Protein AF-A0A2V4DBL7-F1 (afdb_monomer_lite)

Foldseek 3Di:
DVDDPVQLLVFQKKKFAAPDADAPDDPPDPSIHIGGQVPDPCCVPPNSVSVVVVQVVCCVVVRTVDMDTPGDDDDDDFDDFLAPCAVLFVQQFPPCPPNFDGPQHQQQRNLVVPFQLAQAEEEQEFQFALCPQPQRVPQEDQVQAAALPVGGSHRHHFFARWLSNQLSFQQAGLTNPHYFYGHLRNNHYYYYYRAPNDDDDLQSLLCSLLRPLQRHAEYFEEDFPDLQQAQQDARDPSNVVSLVCQQQPGNNRLHHAYEYELWQNVVNVHASLSTNVLQDPSYAYEAEDESHLHGASRTHFFQSHLFYGYADHPPFGGKGFTNDANRYPHRHGIDRHGGGSSNRRSNLNNLVSRLCVLPVSHGNLNLSVLQLVQADATPVVDPQWDAALQGQTAGRRGGSHHNHSVSSNVCSNPDDYDDDKDKDKPPKDFDQAKADFQPPDWDKDKDFDDFKFFFAKKKKFWWKWKQFCLQKWKWKAAQSGDIGTSHHRGPYRHTIRHRRMGMHRRNHRPIRGTMIMMIMHRNHHDMMMTRGIMMMMTMGHGPPQQQCPLQDGVCCCVPPQVADSNDQQRCPLQRGPNCCVPPQVARSNDQQRCPLQRGCNCCVPPQVARSNDQQRCPQPHGCSCCVPPLVHRSVDRFDQQCPLPDTVSQFPDSPDNQAELPHAADPDQDNRNSPPDHRCVQCVDQQCPLQGTPNCCVPPQVADSNDQQRCPLPATCCCCVVVNNHRSNDDFDQACPPPHTCRQFPHSNDNQAHAQHDADQPQDNRNPPPDHPCVQPPDQQCPLPDGLVCCVPPLVAHSNDQQRCPLPDGCSCCVPPLNHRSVDRQDLCCPLPDGPSQFPDSPDSQAGAPRQAAPDQDRRNSPPDHRPPDPQQVQKDKDKPPDDPDPAAAEAALAPGKIKIKIARPPHPDAVVVLVVQWDKWKWKQWQVRDIDTDDWDWDADPNGTIIMDMDDRADLPDDDDPDPVNVVQSVVAQDWDDFIKIWIWIGHPPDIHIDIGTYIYGYYDDDDDDDDDDDDDDDDDDDDDDDDDDDDDDDDDDDDDVVVVVVVVVVVVVVVVVVVVPPDDDDDDDDDDDDDDDDD

Sequence (1081 aa):
SQYSDAELAGVEQWVAVSATPLGQEARHLPNTWIIDVEDMPIYETHGSIGVVAKFAEMQSSGVIEVAYPLVQWTASKKLIPNDAKFSDQWHLQNTGQTSGTSGEDVNITSVWDNYTGAGVVIGIVDDGLDWNHPDLDDYYQSTLDYDYCGNDGDPSPSNWDGHGTSAAGVAAAVGNNSIGVSGAAPQAGLAGIQLISCSLSDSKEANAITHLSQSIDIYSNSWGPSDNGYTLEAPGPLMLAGFESDAYQGRSGLGNIITWAAGNGLANDDDSNYDGYANSRLTIAVAATTHYGDNAWYSEPGDNILVAAPSDGDGEGITTTDIEGSGGYTNNDYNDNFGGTSSATPLVSGVIALMLEANSNLTWRDVQHVLVNSARVNDASDWSWNINGAGHDVSHKYGFGVIDAGAAVALSSNWTTVENESNYTSGMQSLGAAIPDATGTATTHTITISQDLLLESVDVIADIDHNNRGDLEIILTSPSGTESFLATEHNDNGNDYNNWMFSSVHFWDEGSVGNWTISVEDKSSGTSGTFNDWELIIHGTELSRDSDLDGLLDDAEIDNYSTDPFDNDTDDDFLNDGLEVLNYSTDPLNPDSDGDGLLDGVEVFVNGTDPLNNDTDGDGMLDGYEVFTSFSDPLFYDNDSDSDGWYWFDDCNDTNPEVHPAMNESLNGIDDDCDSWIDEDFNGTDSDSDLLVDWEEYYNYSTNYTLWDTDGDGLSDGDEVLNWGSDPLTFDNDTDQDGWYWFADCNDTNPSLFPGNVELLDGIDNDCDDAIDEDFYGQDSDGDGLFDLDEYNLIGTDPFHNDSDRDGILDGDELLVTHTDPLWPDLDEDEDGFRWFDDCDDNDSARSPNINETWNWIDDDCDGDIDNDVNRSAHVQLYIQPTPLNNSSSILNSSYQKFIMLVWVDDVPFTVLDLLNNSVVHWTLTWPDGSQTSIIGEYIIDSGNEGLVYSTDSIDCSEPLGYSAIEQVLCPRHNETVGPWVVTFTLTDGEEVVERSWPLFFEVWNPPVEDAIENGNNGDGNTDSDTNNETGELGLGGPTISNEIVIGLGAVLVLLIVFMMLTRKKPPKGRPTLRMPELRR

Structure (mmCIF, N/CA/C/O backbone):
data_AF-A0A2V4DBL7-F1
#
_entry.id   AF-A0A2V4DBL7-F1
#
loop_
_atom_site.group_PDB
_atom_site.id
_atom_site.type_symbol
_atom_site.label_atom_id
_atom_site.label_alt_id
_atom_site.label_comp_id
_atom_site.label_asym_id
_atom_site.label_entity_id
_atom_site.label_seq_id
_atom_site.pdbx_PDB_ins_code
_atom_site.Cartn_x
_atom_site.Cartn_y
_atom_site.Cartn_z
_atom_site.occupancy
_atom_site.B_iso_or_equiv
_atom_site.auth_seq_id
_atom_site.auth_comp_id
_atom_site.auth_asym_id
_atom_site.auth_atom_id
_atom_site.pdbx_PDB_model_num
ATOM 1 N N . SER A 1 1 ? 5.740 -26.684 -13.522 1.00 51.00 1 SER A N 1
ATOM 2 C CA . SER A 1 1 ? 7.178 -26.627 -13.887 1.00 51.00 1 SER A CA 1
ATOM 3 C C . SER A 1 1 ? 7.608 -25.175 -13.819 1.00 51.00 1 SER A C 1
ATOM 5 O O . SER A 1 1 ? 6.885 -24.359 -14.360 1.00 51.00 1 SER A O 1
ATOM 7 N N . GLN A 1 2 ? 8.750 -24.845 -13.204 1.00 49.41 2 GLN A N 1
ATOM 8 C CA . GLN A 1 2 ? 9.304 -23.474 -13.206 1.00 49.41 2 GLN A CA 1
ATOM 9 C C . GLN A 1 2 ? 9.887 -23.034 -14.568 1.00 49.41 2 GLN A C 1
ATOM 11 O O . GLN A 1 2 ? 10.390 -21.927 -14.697 1.00 49.41 2 GLN A O 1
ATOM 16 N N . TYR A 1 3 ? 9.879 -23.926 -15.564 1.00 74.88 3 TYR A N 1
ATOM 17 C CA . TYR A 1 3 ? 10.368 -23.687 -16.922 1.00 74.88 3 TYR A CA 1
ATOM 18 C C . TYR A 1 3 ? 9.200 -23.719 -17.903 1.00 74.88 3 TYR A C 1
ATOM 20 O O . TYR A 1 3 ? 8.366 -24.629 -17.814 1.00 74.88 3 TYR A O 1
ATOM 28 N N . SER A 1 4 ? 9.188 -22.783 -18.849 1.00 78.62 4 SER A N 1
ATOM 29 C CA . SER A 1 4 ? 8.213 -22.719 -19.941 1.00 78.62 4 SER A CA 1
ATOM 30 C C . SER A 1 4 ? 8.354 -23.897 -20.913 1.00 78.62 4 SER A C 1
ATOM 32 O O . SER A 1 4 ? 9.432 -24.482 -21.064 1.00 78.62 4 SER A O 1
ATOM 34 N N . ASP A 1 5 ? 7.286 -24.209 -21.650 1.00 77.12 5 ASP A N 1
ATOM 35 C CA . ASP A 1 5 ? 7.312 -25.249 -22.691 1.00 77.12 5 ASP A CA 1
ATOM 36 C C . ASP A 1 5 ? 8.380 -24.981 -23.760 1.00 77.12 5 ASP A C 1
ATOM 38 O O . ASP A 1 5 ? 8.997 -25.911 -24.285 1.00 77.12 5 ASP A O 1
ATOM 42 N N . ALA A 1 6 ? 8.647 -23.704 -24.053 1.00 76.38 6 ALA A N 1
ATOM 43 C CA . ALA A 1 6 ? 9.692 -23.288 -24.981 1.00 76.38 6 ALA A CA 1
ATOM 44 C C . ALA A 1 6 ? 11.101 -23.601 -24.448 1.00 76.38 6 ALA A C 1
ATOM 46 O O . ALA A 1 6 ? 11.954 -24.078 -25.202 1.00 76.38 6 ALA A O 1
ATOM 47 N N . GLU A 1 7 ? 11.344 -23.376 -23.156 1.00 77.25 7 GLU A N 1
ATOM 48 C CA . GLU A 1 7 ? 12.613 -23.719 -22.510 1.00 77.25 7 GLU A CA 1
ATOM 49 C C . GLU A 1 7 ? 12.802 -25.231 -22.440 1.00 77.25 7 GLU A C 1
ATOM 51 O O . GLU A 1 7 ? 13.860 -25.721 -22.833 1.00 77.25 7 GLU A O 1
ATOM 56 N N . LEU A 1 8 ? 11.769 -25.977 -22.033 1.00 80.00 8 LEU A N 1
ATOM 57 C CA . LEU A 1 8 ? 11.788 -27.443 -21.963 1.00 80.00 8 LEU A CA 1
ATOM 58 C C . LEU A 1 8 ? 11.987 -28.092 -23.338 1.00 80.00 8 LEU A C 1
ATOM 60 O O . LEU A 1 8 ? 12.706 -29.088 -23.455 1.00 80.00 8 LEU A O 1
ATOM 64 N N . ALA A 1 9 ? 11.411 -27.513 -24.396 1.00 78.81 9 ALA A N 1
ATOM 65 C CA . ALA A 1 9 ? 11.629 -27.964 -25.767 1.00 78.81 9 ALA A CA 1
ATOM 66 C C . ALA A 1 9 ? 13.104 -27.843 -26.198 1.00 78.81 9 ALA A C 1
ATOM 68 O O . ALA A 1 9 ? 13.584 -28.675 -26.973 1.00 78.81 9 ALA A O 1
ATOM 69 N N . GLY A 1 10 ? 13.823 -26.844 -25.673 1.00 77.94 10 GLY A N 1
ATOM 70 C CA . GLY A 1 10 ? 15.233 -26.565 -25.960 1.00 77.94 10 GLY A CA 1
ATOM 71 C C . GLY A 1 10 ? 16.251 -27.315 -25.092 1.00 77.94 10 GLY A C 1
ATOM 72 O O . GLY A 1 10 ? 17.452 -27.115 -25.270 1.00 77.94 10 GLY A O 1
ATOM 73 N N . VAL A 1 11 ? 15.815 -28.163 -24.155 1.00 85.06 11 VAL A N 1
ATOM 74 C CA . VAL A 1 11 ? 16.718 -28.887 -23.245 1.00 85.06 11 VAL A CA 1
ATOM 75 C C . VAL A 1 11 ? 17.402 -30.060 -23.950 1.00 85.06 11 VAL A C 1
ATOM 77 O O . VAL A 1 11 ? 16.746 -30.981 -24.427 1.00 85.06 11 VAL A O 1
ATOM 80 N N . GLU A 1 12 ? 18.737 -30.071 -23.938 1.00 86.25 12 GLU A N 1
ATOM 81 C CA . GLU A 1 12 ? 19.549 -31.163 -24.503 1.00 86.25 12 GLU A CA 1
ATOM 82 C C . GLU A 1 12 ? 19.885 -32.257 -23.474 1.00 86.25 12 GLU A C 1
ATOM 84 O O . GLU A 1 12 ? 20.091 -33.414 -23.841 1.00 86.25 12 GLU A O 1
ATOM 89 N N . GLN A 1 13 ? 19.935 -31.916 -22.181 1.00 90.50 13 GLN A N 1
ATOM 90 C CA . GLN A 1 13 ? 20.337 -32.830 -21.108 1.00 90.50 13 GLN A CA 1
ATOM 91 C C . GLN A 1 13 ? 19.465 -32.671 -19.865 1.00 90.50 13 GLN A C 1
ATOM 93 O O . GLN A 1 13 ? 19.025 -31.575 -19.542 1.00 90.50 13 GLN A O 1
ATOM 98 N N . TRP A 1 14 ? 19.264 -33.752 -19.122 1.00 90.69 14 TRP A N 1
ATOM 99 C CA . TRP A 1 14 ? 18.610 -33.751 -17.814 1.00 90.69 14 TRP A CA 1
ATOM 100 C C . TRP A 1 14 ? 19.537 -34.337 -16.764 1.00 90.69 14 TRP A C 1
ATOM 102 O O . TRP A 1 14 ? 20.405 -35.153 -17.066 1.00 90.69 14 TRP A O 1
ATOM 112 N N . VAL A 1 15 ? 19.337 -33.949 -15.514 1.00 91.44 15 VAL A N 1
ATOM 113 C CA . VAL A 1 15 ? 19.955 -34.597 -14.365 1.00 91.44 15 VAL A CA 1
ATOM 114 C C . VAL A 1 15 ? 18.895 -35.375 -13.600 1.00 91.44 15 VAL A C 1
ATOM 116 O O . VAL A 1 15 ? 17.848 -34.829 -13.287 1.00 91.44 15 VAL A O 1
ATOM 119 N N . ALA A 1 16 ? 19.154 -36.642 -13.291 1.00 91.12 16 ALA A N 1
ATOM 120 C CA . ALA A 1 16 ? 18.259 -37.484 -12.503 1.00 91.12 16 ALA A CA 1
ATOM 121 C C . ALA A 1 16 ? 18.995 -38.110 -11.316 1.00 91.12 16 ALA A C 1
ATOM 123 O O . ALA A 1 16 ? 20.137 -38.566 -11.444 1.00 91.12 16 ALA A O 1
ATOM 124 N N . VAL A 1 17 ? 18.335 -38.161 -10.162 1.00 92.25 17 VAL A N 1
ATOM 125 C CA . VAL A 1 17 ? 18.832 -38.848 -8.965 1.00 92.25 17 VAL A CA 1
ATOM 126 C C . VAL A 1 17 ? 18.227 -40.247 -8.925 1.00 92.25 17 VAL A C 1
ATOM 128 O O . VAL A 1 17 ? 17.010 -40.413 -8.900 1.00 92.25 17 VAL A O 1
ATOM 131 N N . SER A 1 18 ? 19.072 -41.276 -8.965 1.00 89.69 18 SER A N 1
ATOM 132 C CA . SER A 1 18 ? 18.639 -42.674 -8.955 1.00 89.69 18 SER A CA 1
ATOM 133 C C . SER A 1 18 ? 19.706 -43.589 -8.372 1.00 89.69 18 SER A C 1
ATOM 135 O O . SER A 1 18 ? 20.897 -43.468 -8.670 1.00 89.69 18 SER A O 1
ATOM 137 N N . ALA A 1 19 ? 19.270 -44.586 -7.602 1.00 85.12 19 ALA A N 1
ATOM 138 C CA . ALA A 1 19 ? 20.133 -45.670 -7.137 1.00 85.12 19 ALA A CA 1
ATOM 139 C C . ALA A 1 19 ? 20.638 -46.566 -8.288 1.00 85.12 19 ALA A C 1
ATOM 141 O O . ALA A 1 19 ? 21.612 -47.306 -8.118 1.00 85.12 19 ALA A O 1
ATOM 142 N N . THR A 1 20 ? 19.986 -46.517 -9.455 1.00 86.38 20 THR A N 1
ATOM 143 C CA . THR A 1 20 ? 20.371 -47.263 -10.658 1.00 86.38 20 THR A CA 1
ATOM 144 C C . THR A 1 20 ? 21.019 -46.355 -11.706 1.00 86.38 20 THR A C 1
ATOM 146 O O . THR A 1 20 ? 20.563 -45.231 -11.886 1.00 86.38 20 THR A O 1
ATOM 149 N N . PRO A 1 21 ? 22.055 -46.817 -12.434 1.00 87.31 21 PRO A N 1
ATOM 150 C CA . PRO A 1 21 ? 22.669 -46.033 -13.505 1.00 87.31 21 PRO A CA 1
ATOM 151 C C . PRO A 1 21 ? 21.704 -45.738 -14.655 1.00 87.31 21 PRO A C 1
ATOM 153 O O . PRO A 1 21 ? 21.220 -46.672 -15.294 1.00 87.31 21 PRO A O 1
ATOM 156 N N . LEU A 1 22 ? 21.479 -44.452 -14.943 1.00 84.69 22 LEU A N 1
ATOM 157 C CA . LEU A 1 22 ? 20.570 -43.992 -16.006 1.00 84.69 22 LEU A CA 1
ATOM 158 C C . LEU A 1 22 ? 21.252 -43.184 -17.118 1.00 84.69 22 LEU A C 1
ATOM 160 O O . LEU A 1 22 ? 20.642 -42.940 -18.151 1.00 84.69 22 LEU A O 1
ATOM 164 N N . GLY A 1 23 ? 22.519 -42.810 -16.941 1.00 86.31 23 GLY A N 1
ATOM 165 C CA . GLY A 1 23 ? 23.254 -41.983 -17.895 1.00 86.31 23 GLY A CA 1
ATOM 166 C C . GLY A 1 23 ? 24.722 -41.829 -17.510 1.00 86.31 23 GLY A C 1
ATOM 167 O O . GLY A 1 23 ? 25.312 -42.710 -16.874 1.00 86.31 23 GLY A O 1
ATOM 168 N N . GLN A 1 24 ? 25.327 -40.705 -17.881 1.00 91.00 24 GLN A N 1
ATOM 169 C CA . GLN A 1 24 ? 26.682 -40.361 -17.469 1.00 91.00 24 GLN A CA 1
ATOM 170 C C . GLN A 1 24 ? 26.707 -39.953 -15.990 1.00 91.00 24 GLN A C 1
ATOM 172 O O . GLN A 1 24 ? 25.942 -39.105 -15.552 1.00 91.00 24 GLN A O 1
ATOM 177 N N . GLU A 1 25 ? 27.626 -40.514 -15.208 1.00 89.69 25 GLU A N 1
ATOM 178 C CA . GLU A 1 25 ? 27.770 -40.166 -13.790 1.00 89.69 25 GLU A CA 1
ATOM 179 C C . GLU A 1 25 ? 28.192 -38.694 -13.600 1.00 89.69 25 GLU A C 1
ATOM 181 O O . GLU A 1 25 ? 29.186 -38.233 -14.183 1.00 89.69 25 GLU A O 1
ATOM 186 N N . ALA A 1 26 ? 27.471 -37.963 -12.745 1.00 85.81 26 ALA A N 1
ATOM 187 C CA . ALA A 1 26 ? 27.851 -36.619 -12.327 1.00 85.81 26 ALA A CA 1
ATOM 188 C C . ALA A 1 26 ? 29.048 -36.702 -11.365 1.00 85.81 26 ALA A C 1
ATOM 190 O O . ALA A 1 26 ? 28.954 -37.184 -10.240 1.00 85.81 26 ALA A O 1
ATOM 191 N N . ARG A 1 27 ? 30.209 -36.206 -11.808 1.00 76.38 27 ARG A N 1
ATOM 192 C CA . ARG A 1 27 ? 31.549 -36.473 -11.235 1.00 76.38 27 ARG A CA 1
ATOM 193 C C . ARG A 1 27 ? 31.729 -36.210 -9.725 1.00 76.38 27 ARG A C 1
ATOM 195 O O . ARG A 1 27 ? 32.718 -36.674 -9.155 1.00 76.38 27 ARG A O 1
ATOM 202 N N . HIS A 1 28 ? 30.826 -35.466 -9.088 1.00 79.38 28 HIS A N 1
ATOM 203 C CA . HIS A 1 28 ? 30.889 -35.096 -7.670 1.00 79.38 28 HIS A CA 1
ATOM 204 C C . HIS A 1 28 ? 29.582 -35.318 -6.896 1.00 79.38 28 HIS A C 1
ATOM 206 O O . HIS A 1 28 ? 29.535 -34.989 -5.713 1.00 79.38 28 HIS A O 1
ATOM 212 N N . LEU A 1 29 ? 28.557 -35.896 -7.528 1.00 83.12 29 LEU A N 1
ATOM 213 C CA . LEU A 1 29 ? 27.246 -36.120 -6.924 1.00 83.12 29 LEU A CA 1
ATOM 214 C C . LEU A 1 29 ? 26.918 -37.623 -6.995 1.00 83.12 29 LEU A C 1
ATOM 216 O O . LEU A 1 29 ? 26.660 -38.142 -8.083 1.00 83.12 29 LEU A O 1
ATOM 220 N N . PRO A 1 30 ? 27.018 -38.362 -5.873 1.00 83.44 30 PRO A N 1
ATOM 221 C CA . PRO A 1 30 ? 26.748 -39.795 -5.868 1.00 83.44 30 PRO A CA 1
ATOM 222 C C . PRO A 1 30 ? 25.273 -40.066 -6.182 1.00 83.44 30 PRO A C 1
ATOM 224 O O . PRO A 1 30 ? 24.401 -39.362 -5.687 1.00 83.44 30 PRO A O 1
ATOM 227 N N . ASN A 1 31 ? 25.004 -41.124 -6.956 1.00 89.44 31 ASN A N 1
ATOM 228 C CA . ASN A 1 31 ? 23.663 -41.504 -7.430 1.00 89.44 31 ASN A CA 1
ATOM 229 C C . ASN A 1 31 ? 22.990 -40.461 -8.342 1.00 89.44 31 ASN A C 1
ATOM 231 O O . ASN A 1 31 ? 21.775 -40.491 -8.516 1.00 89.44 31 ASN A O 1
ATOM 235 N N . THR A 1 32 ? 23.764 -39.557 -8.942 1.00 92.00 32 THR A N 1
ATOM 236 C CA . THR A 1 32 ? 23.257 -38.525 -9.848 1.00 92.00 32 THR A CA 1
ATOM 237 C C . THR A 1 32 ? 23.781 -38.755 -11.262 1.00 92.00 32 THR A C 1
ATOM 239 O O . THR A 1 32 ? 24.983 -38.943 -11.480 1.00 92.00 32 THR A O 1
ATOM 242 N N . TRP A 1 33 ? 22.873 -38.730 -12.232 1.00 92.50 33 TRP A N 1
ATOM 243 C CA . TRP A 1 33 ? 23.131 -39.111 -13.617 1.00 92.50 33 TRP A CA 1
ATOM 244 C C . TRP A 1 33 ? 22.720 -37.983 -14.553 1.00 92.50 33 TRP A C 1
ATOM 246 O O . TRP A 1 33 ? 21.609 -37.478 -14.453 1.00 92.50 33 TRP A O 1
ATOM 256 N N . ILE A 1 34 ? 23.611 -37.608 -15.464 1.00 91.50 34 ILE A N 1
ATOM 257 C CA . ILE A 1 34 ? 23.330 -36.704 -16.578 1.00 91.50 34 ILE A CA 1
ATOM 258 C C . ILE A 1 34 ? 22.882 -37.563 -17.759 1.00 91.50 34 ILE A C 1
ATOM 260 O O . ILE A 1 34 ? 23.568 -38.520 -18.129 1.00 91.50 34 ILE A O 1
ATOM 264 N N . ILE A 1 35 ? 21.724 -37.243 -18.315 1.00 90.88 35 ILE A N 1
ATOM 265 C CA . ILE A 1 35 ? 21.057 -38.002 -19.364 1.00 90.88 35 ILE A CA 1
ATOM 266 C C . ILE A 1 35 ? 20.869 -37.083 -20.563 1.00 90.88 35 ILE A C 1
ATOM 268 O O . ILE A 1 35 ? 20.200 -36.059 -20.455 1.00 90.88 35 ILE A O 1
ATOM 272 N N . ASP A 1 36 ? 21.452 -37.457 -21.696 1.00 89.50 36 ASP A N 1
ATOM 273 C CA . ASP A 1 36 ? 21.211 -36.792 -22.972 1.00 89.50 36 ASP A CA 1
ATOM 274 C C . ASP A 1 36 ? 19.789 -37.123 -23.450 1.00 89.50 36 ASP A C 1
ATOM 276 O O . ASP A 1 36 ? 19.407 -38.291 -23.550 1.00 89.50 36 ASP A O 1
ATOM 280 N N . VAL A 1 37 ? 18.986 -36.093 -23.720 1.00 84.94 37 VAL A N 1
ATOM 281 C CA . VAL A 1 37 ? 17.568 -36.239 -24.093 1.00 84.94 37 VAL A CA 1
ATOM 282 C C . VAL A 1 37 ? 17.438 -37.008 -25.409 1.00 84.94 37 VAL A C 1
ATOM 284 O O . VAL A 1 37 ? 16.564 -37.862 -25.535 1.00 84.94 37 VAL A O 1
ATOM 287 N N . GLU A 1 38 ? 18.360 -36.784 -26.351 1.00 83.94 38 GLU A N 1
ATOM 288 C CA . GLU A 1 38 ? 18.405 -37.486 -27.641 1.00 83.94 38 GLU A CA 1
ATOM 289 C C . GLU A 1 38 ? 18.670 -38.996 -27.514 1.00 83.94 38 GLU A C 1
ATOM 291 O O . GLU A 1 38 ? 18.271 -39.769 -28.386 1.00 83.94 38 GLU A O 1
ATOM 296 N N . ASP A 1 39 ? 19.306 -39.434 -26.424 1.00 83.12 39 ASP A N 1
ATOM 297 C CA . ASP A 1 39 ? 19.609 -40.846 -26.177 1.00 83.12 39 ASP A CA 1
ATOM 298 C C . ASP A 1 39 ? 18.415 -41.603 -25.561 1.00 83.12 39 ASP A C 1
ATOM 300 O O . ASP A 1 39 ? 18.452 -42.833 -25.414 1.00 83.12 39 ASP A O 1
ATOM 304 N N . MET A 1 40 ? 17.328 -40.901 -25.213 1.00 79.62 40 MET A N 1
ATOM 305 C CA . MET A 1 40 ? 16.108 -41.530 -24.720 1.00 79.62 40 MET A CA 1
ATOM 306 C C . MET A 1 40 ? 15.261 -42.107 -25.864 1.00 79.62 40 MET A C 1
ATOM 308 O O . MET A 1 40 ? 14.882 -41.381 -26.779 1.00 79.62 40 MET A O 1
ATOM 312 N N . PRO A 1 41 ? 14.819 -43.379 -25.783 1.00 79.44 41 PRO A N 1
ATOM 313 C CA . PRO A 1 41 ? 14.014 -44.005 -26.838 1.00 79.44 41 PRO A CA 1
ATOM 314 C C . PRO A 1 41 ? 12.710 -43.270 -27.188 1.00 79.44 41 PRO A C 1
ATOM 316 O O . PRO A 1 41 ? 12.212 -43.400 -28.303 1.00 79.44 41 PRO A O 1
ATOM 319 N N . ILE A 1 42 ? 12.138 -42.520 -26.240 1.00 79.69 42 ILE A N 1
ATOM 320 C CA . ILE A 1 42 ? 10.891 -41.770 -26.442 1.00 79.69 42 ILE A CA 1
ATOM 321 C C . ILE A 1 42 ? 11.102 -40.476 -27.246 1.00 79.69 42 ILE A C 1
ATOM 323 O O . ILE A 1 42 ? 10.170 -39.998 -27.893 1.00 79.69 42 ILE A O 1
ATOM 327 N N . TYR A 1 43 ? 12.334 -39.960 -27.288 1.00 79.25 43 TYR A N 1
ATOM 328 C CA . TYR A 1 43 ? 12.669 -38.710 -27.964 1.00 79.25 43 TYR A CA 1
ATOM 329 C C . TYR A 1 43 ? 12.387 -38.757 -29.470 1.00 79.25 43 TYR A C 1
ATOM 331 O O . TYR A 1 43 ? 11.783 -37.834 -30.011 1.00 79.25 43 TYR A O 1
ATOM 339 N N . GLU A 1 44 ? 12.715 -39.867 -30.147 1.00 74.25 44 GLU A N 1
ATOM 340 C CA . GLU A 1 44 ? 12.485 -40.023 -31.596 1.00 74.25 44 GLU A CA 1
ATOM 341 C C . GLU A 1 44 ? 11.002 -39.925 -32.000 1.00 74.25 44 GLU A C 1
ATOM 343 O O . GLU A 1 44 ? 10.695 -39.673 -33.164 1.00 74.25 44 GLU A O 1
ATOM 348 N N . THR A 1 45 ? 10.080 -40.148 -31.059 1.00 75.44 45 THR A N 1
ATOM 349 C CA . THR A 1 45 ? 8.634 -40.215 -31.331 1.00 75.44 45 THR A CA 1
ATOM 350 C C . THR A 1 45 ? 7.853 -39.026 -30.781 1.00 75.44 45 THR A C 1
ATOM 352 O O . THR A 1 45 ? 6.842 -38.665 -31.376 1.00 75.44 45 THR A O 1
ATOM 355 N N . HIS A 1 46 ? 8.320 -38.404 -29.694 1.00 75.94 46 HIS A N 1
ATOM 356 C CA . HIS A 1 46 ? 7.575 -37.365 -28.969 1.00 75.94 46 HIS A CA 1
ATOM 357 C C . HIS A 1 46 ? 8.422 -36.123 -28.619 1.00 75.94 46 HIS A C 1
ATOM 359 O O . HIS A 1 46 ? 7.951 -35.235 -27.908 1.00 75.94 46 HIS A O 1
ATOM 365 N N . GLY A 1 47 ? 9.662 -36.034 -29.116 1.00 76.50 47 GLY A N 1
ATOM 366 C CA . GLY A 1 47 ? 10.564 -34.904 -28.874 1.00 76.50 47 GLY A CA 1
ATOM 367 C C . GLY A 1 47 ? 10.925 -34.707 -27.397 1.00 76.50 47 GLY A C 1
ATOM 368 O O . GLY A 1 47 ? 10.725 -35.594 -26.565 1.00 76.50 47 GLY A O 1
ATOM 369 N N . SER A 1 48 ? 11.463 -33.530 -27.063 1.00 70.06 48 SER A N 1
ATOM 370 C CA . SER A 1 48 ? 11.903 -33.188 -25.700 1.00 70.06 48 SER A CA 1
ATOM 371 C C . SER A 1 48 ? 10.749 -33.182 -24.688 1.00 70.06 48 SER A C 1
ATOM 373 O O . SER A 1 48 ? 10.932 -33.604 -23.551 1.00 70.06 48 SER A O 1
ATOM 375 N N . ILE A 1 49 ? 9.542 -32.785 -25.108 1.00 72.12 49 ILE A N 1
ATOM 376 C CA . ILE A 1 49 ? 8.341 -32.755 -24.251 1.00 72.12 49 ILE A CA 1
ATOM 377 C C . ILE A 1 49 ? 7.922 -34.174 -23.838 1.00 72.12 49 ILE A C 1
ATOM 379 O O . ILE A 1 49 ? 7.635 -34.422 -22.669 1.00 72.12 49 ILE A O 1
ATOM 383 N N . GLY A 1 50 ? 7.978 -35.151 -24.751 1.00 75.62 50 GLY A N 1
ATOM 384 C CA . GLY A 1 50 ? 7.705 -36.551 -24.408 1.00 75.62 50 GLY A CA 1
ATOM 385 C C . GLY A 1 50 ? 8.703 -37.156 -23.414 1.00 75.62 50 GLY A C 1
ATOM 386 O O . GLY A 1 50 ? 8.362 -38.077 -22.673 1.00 75.62 50 GLY A O 1
ATOM 387 N N . VAL A 1 51 ? 9.929 -36.627 -23.354 1.00 80.38 51 VAL A N 1
ATOM 388 C CA . VAL A 1 51 ? 10.933 -37.039 -22.362 1.00 80.38 51 VAL A CA 1
ATOM 389 C C . VAL A 1 51 ? 10.565 -36.550 -20.954 1.00 80.38 51 VAL A C 1
ATOM 391 O O . VAL A 1 51 ? 10.798 -37.282 -19.992 1.00 80.38 51 VAL A O 1
ATOM 394 N N . VAL A 1 52 ? 9.901 -35.395 -20.820 1.00 82.44 52 VAL A N 1
ATOM 395 C CA . VAL A 1 52 ? 9.387 -34.889 -19.529 1.00 82.44 52 VAL A CA 1
ATOM 396 C C . VAL A 1 52 ? 8.384 -35.871 -18.923 1.00 82.44 52 VAL A C 1
ATOM 398 O O . VAL A 1 52 ? 8.554 -36.308 -17.785 1.00 82.44 52 VAL A O 1
ATOM 401 N N . ALA A 1 53 ? 7.393 -36.299 -19.712 1.00 81.62 53 ALA A N 1
ATOM 402 C CA . ALA A 1 53 ? 6.398 -37.283 -19.281 1.00 81.62 53 ALA A CA 1
ATOM 403 C C . ALA A 1 53 ? 7.050 -38.611 -18.859 1.00 81.62 53 ALA A C 1
ATOM 405 O O . ALA A 1 53 ? 6.619 -39.257 -17.903 1.00 81.62 53 ALA A O 1
ATOM 406 N N . LYS A 1 54 ? 8.146 -39.002 -19.523 1.00 86.38 54 LYS A N 1
ATOM 407 C CA . LYS A 1 54 ? 8.886 -40.213 -19.164 1.00 86.38 54 LYS A CA 1
ATOM 408 C C . LYS A 1 54 ? 9.613 -40.092 -17.825 1.00 86.38 54 LYS A C 1
ATOM 410 O O . LYS A 1 54 ? 9.671 -41.074 -17.086 1.00 86.38 54 LYS A O 1
ATOM 415 N N . PHE A 1 55 ? 10.151 -38.923 -17.490 1.00 88.12 55 PHE A N 1
ATOM 416 C CA . PHE A 1 55 ? 10.731 -38.692 -16.168 1.00 88.12 55 PHE A CA 1
ATOM 417 C C . PHE A 1 55 ? 9.668 -38.702 -15.066 1.00 88.12 55 PHE A C 1
ATOM 419 O O . PHE A 1 55 ? 9.896 -39.335 -14.037 1.00 88.12 55 PHE A O 1
ATOM 426 N N . ALA A 1 56 ? 8.490 -38.121 -15.307 1.00 84.62 56 ALA A N 1
ATOM 427 C CA . ALA A 1 56 ? 7.360 -38.197 -14.376 1.00 84.62 56 ALA A CA 1
ATOM 428 C C . ALA A 1 56 ? 6.900 -39.653 -14.135 1.00 84.62 56 ALA A C 1
ATOM 430 O O . ALA A 1 56 ? 6.684 -40.074 -12.996 1.00 84.62 56 ALA A O 1
ATOM 431 N N . GLU A 1 57 ? 6.846 -40.477 -15.187 1.00 87.88 57 GLU A N 1
ATOM 432 C CA . GLU A 1 57 ? 6.578 -41.921 -15.078 1.00 87.88 57 GLU A CA 1
ATOM 433 C C . GLU A 1 57 ? 7.665 -42.647 -14.258 1.00 87.88 57 GLU A C 1
ATOM 435 O O . GLU A 1 57 ? 7.381 -43.488 -13.403 1.00 87.88 57 GLU A O 1
ATOM 440 N N . MET A 1 58 ? 8.942 -42.333 -14.492 1.00 89.25 58 MET A N 1
ATOM 441 C CA . MET A 1 58 ? 10.048 -42.929 -13.732 1.00 89.25 58 MET A CA 1
ATOM 442 C C . MET A 1 58 ? 10.032 -42.513 -12.257 1.00 89.25 58 MET A C 1
ATOM 444 O O . MET A 1 58 ? 10.424 -43.307 -11.401 1.00 89.25 58 MET A O 1
ATOM 448 N N . GLN A 1 59 ? 9.594 -41.291 -11.955 1.00 88.81 59 GLN A N 1
ATOM 449 C CA . GLN A 1 59 ? 9.511 -40.781 -10.591 1.00 88.81 59 GLN A CA 1
ATOM 450 C C . GLN A 1 59 ? 8.342 -41.423 -9.834 1.00 88.81 59 GLN A C 1
ATOM 452 O O . GLN A 1 59 ? 8.545 -41.974 -8.755 1.00 88.81 59 GLN A O 1
ATOM 457 N N . SER A 1 60 ? 7.151 -41.476 -10.441 1.00 86.12 60 SER A N 1
ATOM 458 C CA . SER A 1 60 ? 5.967 -42.147 -9.866 1.00 86.12 60 SER A CA 1
ATOM 459 C C . SER A 1 60 ? 6.157 -43.656 -9.666 1.00 86.12 60 SER A C 1
ATOM 461 O O . SER A 1 60 ? 5.657 -44.229 -8.702 1.00 86.12 60 SER A O 1
ATOM 463 N N . SER A 1 61 ? 6.943 -44.313 -10.525 1.00 88.38 61 SER A N 1
ATOM 464 C CA . SER A 1 61 ? 7.313 -45.729 -10.367 1.00 88.38 61 SER A CA 1
ATOM 465 C C . SER A 1 61 ? 8.499 -45.974 -9.418 1.00 88.38 61 SER A C 1
ATOM 467 O O . SER A 1 61 ? 8.899 -47.126 -9.222 1.00 88.38 61 SER A O 1
ATOM 469 N N . GLY A 1 62 ? 9.075 -44.920 -8.826 1.00 85.81 62 GLY A N 1
ATOM 470 C CA . GLY A 1 62 ? 10.191 -44.995 -7.875 1.00 85.81 62 GLY A CA 1
ATOM 471 C C . GLY A 1 62 ? 11.536 -45.403 -8.491 1.00 85.81 62 GLY A C 1
ATOM 472 O O . GLY A 1 62 ? 12.456 -45.802 -7.773 1.00 85.81 62 GLY A O 1
ATOM 473 N N . VAL A 1 63 ? 11.668 -45.342 -9.820 1.00 87.94 63 VAL A N 1
ATOM 474 C CA . VAL A 1 63 ? 12.917 -45.622 -10.553 1.00 87.94 63 VAL A CA 1
ATOM 475 C C . VAL A 1 63 ? 13.925 -44.486 -10.365 1.00 87.94 63 VAL A C 1
ATOM 477 O O . VAL A 1 63 ? 15.139 -44.719 -10.303 1.00 87.94 63 VAL A O 1
ATOM 480 N N . ILE A 1 64 ? 13.427 -43.259 -10.248 1.00 91.19 64 ILE A N 1
ATOM 481 C CA . ILE A 1 64 ? 14.196 -42.067 -9.892 1.00 91.19 64 ILE A CA 1
ATOM 482 C C . ILE A 1 64 ? 13.539 -41.377 -8.704 1.00 91.19 64 ILE A C 1
ATOM 484 O O . ILE A 1 64 ? 12.336 -41.489 -8.504 1.00 91.19 64 ILE A O 1
ATOM 488 N N . GLU A 1 65 ? 14.339 -40.662 -7.927 1.00 87.25 65 GLU A N 1
ATOM 489 C CA . GLU A 1 65 ? 13.855 -39.814 -6.837 1.00 87.25 65 GLU A CA 1
ATOM 490 C C . GLU A 1 65 ? 13.378 -38.464 -7.380 1.00 87.25 65 GLU A C 1
ATOM 492 O O . GLU A 1 65 ? 12.314 -37.977 -7.009 1.00 87.25 65 GLU A O 1
ATOM 497 N N . VAL A 1 66 ? 14.150 -37.887 -8.306 1.00 88.56 66 VAL A N 1
ATOM 498 C CA . VAL A 1 66 ? 13.848 -36.610 -8.957 1.00 88.56 66 VAL A CA 1
ATOM 499 C C . VAL A 1 66 ? 14.619 -36.483 -10.271 1.00 88.56 66 VAL A C 1
ATOM 501 O O . VAL A 1 66 ? 15.689 -37.086 -10.424 1.00 88.56 66 VAL A O 1
ATOM 504 N N . ALA A 1 67 ? 14.102 -35.687 -11.208 1.00 89.56 67 ALA A N 1
ATOM 505 C CA . ALA A 1 67 ? 14.837 -35.238 -12.385 1.00 89.56 67 ALA A CA 1
ATOM 506 C C . ALA A 1 67 ? 14.635 -33.738 -12.648 1.00 89.56 67 ALA A C 1
ATOM 508 O O . ALA A 1 67 ? 13.549 -33.210 -12.437 1.00 89.56 67 ALA A O 1
ATOM 509 N N . TYR A 1 68 ? 15.682 -33.074 -13.142 1.00 90.00 68 TYR A N 1
ATOM 510 C CA . TYR A 1 68 ? 15.690 -31.654 -13.492 1.00 90.00 68 TYR A CA 1
ATOM 511 C C . TYR A 1 68 ? 16.270 -31.434 -14.898 1.00 90.00 68 TYR A C 1
ATOM 513 O O . TYR A 1 68 ? 17.269 -32.075 -15.247 1.00 90.00 68 TYR A O 1
ATOM 521 N N . PRO A 1 69 ? 15.712 -30.514 -15.701 1.00 89.69 69 PRO A N 1
ATOM 522 C CA . PRO A 1 69 ? 16.296 -30.138 -16.983 1.00 89.69 69 PRO A CA 1
ATOM 523 C C . PRO A 1 69 ? 17.591 -29.337 -16.787 1.00 89.69 69 PRO A C 1
ATOM 525 O O . PRO A 1 69 ? 17.667 -28.448 -15.941 1.00 89.69 69 PRO A O 1
ATOM 528 N N . LEU A 1 70 ? 18.612 -29.602 -17.605 1.00 86.50 70 LEU A N 1
ATOM 529 C CA . LEU A 1 70 ? 19.828 -28.786 -17.682 1.00 86.50 70 LEU A CA 1
ATOM 530 C C . LEU A 1 70 ? 19.671 -27.743 -18.791 1.00 86.50 70 LEU A C 1
ATOM 532 O O . LEU A 1 70 ? 20.227 -27.875 -19.883 1.00 86.50 70 LEU A O 1
ATOM 536 N N . VAL A 1 71 ? 18.891 -26.702 -18.503 1.00 83.19 71 VAL A N 1
ATOM 537 C CA . VAL A 1 71 ? 18.706 -25.565 -19.412 1.00 83.19 71 VAL A CA 1
ATOM 538 C C . VAL A 1 71 ? 20.038 -24.823 -19.566 1.00 83.19 71 VAL A C 1
ATOM 540 O O . VAL A 1 71 ? 20.656 -24.401 -18.584 1.00 83.19 71 VAL A O 1
ATOM 543 N N . GLN A 1 72 ? 20.507 -24.672 -20.808 1.00 65.81 72 GLN A N 1
ATOM 544 C CA . GLN A 1 72 ? 21.679 -23.848 -21.090 1.00 65.81 72 GLN A CA 1
ATOM 545 C C . GLN A 1 72 ? 21.301 -22.375 -20.940 1.00 65.81 72 GLN A C 1
ATOM 547 O O . GLN A 1 72 ? 20.440 -21.874 -21.655 1.00 65.81 72 GLN A O 1
ATOM 552 N N . TRP A 1 73 ? 21.989 -21.665 -20.053 1.00 57.53 73 TRP A N 1
ATOM 553 C CA . TRP A 1 73 ? 21.893 -20.215 -19.937 1.00 57.53 73 TRP A CA 1
ATOM 554 C C . TRP A 1 73 ? 23.209 -19.575 -20.372 1.00 57.53 73 TRP A C 1
ATOM 556 O O . TRP A 1 73 ? 24.290 -20.164 -20.271 1.00 57.53 73 TRP A O 1
ATOM 566 N N . THR A 1 74 ? 23.122 -18.347 -20.873 1.00 48.50 74 THR A N 1
ATOM 567 C CA . THR A 1 74 ? 24.305 -17.546 -21.185 1.00 48.50 74 THR A CA 1
ATOM 568 C C . THR A 1 74 ? 24.542 -16.593 -20.028 1.00 48.50 74 THR A C 1
ATOM 570 O O . THR A 1 74 ? 23.670 -15.791 -19.716 1.00 48.50 74 THR A O 1
ATOM 573 N N . ALA A 1 75 ? 25.720 -16.646 -19.408 1.00 41.16 75 ALA A N 1
ATOM 574 C CA . ALA A 1 75 ? 26.094 -15.647 -18.417 1.00 41.16 75 ALA A CA 1
ATOM 575 C C . ALA A 1 75 ? 26.268 -14.280 -19.093 1.00 41.16 75 ALA A C 1
ATOM 577 O O . ALA A 1 75 ? 27.231 -14.070 -19.840 1.00 41.16 75 ALA A O 1
ATOM 578 N N . SER A 1 76 ? 25.341 -13.356 -18.843 1.00 49.72 76 SER A N 1
ATOM 579 C CA . SER A 1 76 ? 25.560 -11.929 -19.062 1.00 49.72 76 SER A CA 1
ATOM 580 C C . SER A 1 76 ? 26.577 -11.421 -18.037 1.00 49.72 76 SER A C 1
ATOM 582 O O . SER A 1 76 ? 26.729 -11.960 -16.938 1.00 49.72 76 SER A O 1
ATOM 584 N N . LYS A 1 77 ? 27.359 -10.409 -18.418 1.00 51.84 77 LYS A N 1
ATOM 585 C CA . LYS A 1 77 ? 28.159 -9.679 -17.434 1.00 51.84 77 LYS A CA 1
ATOM 586 C C . LYS A 1 77 ? 27.215 -8.719 -16.726 1.00 51.84 77 LYS A C 1
ATOM 588 O O . LYS A 1 77 ? 26.633 -7.906 -17.433 1.00 51.84 77 LYS A O 1
ATOM 593 N N . LYS A 1 78 ? 27.153 -8.800 -15.395 1.00 65.88 78 LYS A N 1
ATOM 594 C CA . LYS A 1 78 ? 26.504 -7.784 -14.564 1.00 65.88 78 LYS A CA 1
ATOM 595 C C . LYS A 1 78 ? 27.063 -6.400 -14.903 1.00 65.88 78 LYS A C 1
ATOM 597 O O . LYS A 1 78 ? 28.291 -6.270 -15.041 1.00 65.88 78 LYS A O 1
ATOM 602 N N . LEU A 1 79 ? 26.200 -5.403 -15.058 1.00 82.06 79 LEU A N 1
ATOM 603 C CA . LEU A 1 79 ? 26.583 -4.010 -15.218 1.00 82.06 79 LEU A CA 1
ATOM 604 C C . LEU A 1 79 ? 27.273 -3.556 -13.931 1.00 82.06 79 LEU A C 1
ATOM 606 O O . LEU A 1 79 ? 26.672 -3.469 -12.868 1.00 82.06 79 LEU A O 1
ATOM 610 N N . ILE A 1 80 ? 28.574 -3.300 -14.038 1.00 89.75 80 ILE A N 1
ATOM 611 C CA . ILE A 1 80 ? 29.366 -2.665 -12.988 1.00 89.75 80 ILE A CA 1
ATOM 612 C C . ILE A 1 80 ? 29.805 -1.312 -13.549 1.00 89.75 80 ILE A C 1
ATOM 614 O O . ILE A 1 80 ? 30.473 -1.315 -14.596 1.00 89.75 80 ILE A O 1
ATOM 618 N N . PRO A 1 81 ? 29.434 -0.191 -12.903 1.00 92.75 81 PRO A N 1
ATOM 619 C CA . PRO A 1 81 ? 29.831 1.141 -13.333 1.00 92.75 81 PRO A CA 1
ATOM 620 C C . PRO A 1 81 ? 31.354 1.243 -13.505 1.00 92.75 81 PRO A C 1
ATOM 622 O O . PRO A 1 81 ? 32.140 0.597 -12.805 1.00 92.75 81 PRO A O 1
ATOM 625 N N . ASN A 1 82 ? 31.787 1.987 -14.522 1.00 94.56 82 ASN A N 1
ATOM 626 C CA . ASN A 1 82 ? 33.197 2.069 -14.928 1.00 94.56 82 ASN A CA 1
ATOM 627 C C . ASN A 1 82 ? 33.934 3.275 -14.310 1.00 94.56 82 ASN A C 1
ATOM 629 O O . ASN A 1 82 ? 35.066 3.588 -14.695 1.00 94.56 82 ASN A O 1
ATOM 633 N N . ASP A 1 83 ? 33.272 3.917 -13.356 1.00 97.88 83 ASP A N 1
ATOM 634 C CA . ASP A 1 83 ? 33.593 5.197 -12.745 1.00 97.88 83 ASP A CA 1
ATOM 635 C C . ASP A 1 83 ? 34.801 5.097 -11.824 1.00 97.88 83 ASP A C 1
ATOM 637 O O . ASP A 1 83 ? 35.101 4.059 -11.223 1.00 97.88 83 ASP A O 1
ATOM 641 N N . ALA A 1 84 ? 35.560 6.188 -11.753 1.00 96.81 84 ALA A N 1
ATOM 642 C CA . ALA A 1 84 ? 36.898 6.170 -11.173 1.00 96.81 84 ALA A CA 1
ATOM 643 C C . ALA A 1 84 ? 36.907 5.873 -9.665 1.00 96.81 84 ALA A C 1
ATOM 645 O O . ALA A 1 84 ? 37.916 5.365 -9.167 1.00 96.81 84 ALA A O 1
ATOM 646 N N . LYS A 1 85 ? 35.815 6.196 -8.965 1.00 96.88 85 LYS A N 1
ATOM 647 C CA . LYS A 1 85 ? 35.626 6.031 -7.520 1.00 96.88 85 LYS A CA 1
ATOM 648 C C . LYS A 1 85 ? 34.598 4.954 -7.161 1.00 96.88 85 LYS A C 1
ATOM 650 O O . LYS A 1 85 ? 34.372 4.737 -5.978 1.00 96.88 85 LYS A O 1
ATOM 655 N N . PHE A 1 86 ? 34.042 4.212 -8.125 1.00 97.12 86 PHE A N 1
ATOM 656 C CA . PHE A 1 86 ? 33.064 3.152 -7.827 1.00 97.12 86 PHE A CA 1
ATOM 657 C C . PHE A 1 86 ? 33.608 2.096 -6.846 1.00 97.12 86 PHE A C 1
ATOM 659 O O . PHE A 1 86 ? 32.886 1.594 -5.994 1.00 97.12 86 PHE A O 1
ATOM 666 N N . SER A 1 87 ? 34.913 1.793 -6.895 1.00 94.94 87 SER A N 1
ATOM 667 C CA . SER A 1 87 ? 35.537 0.861 -5.940 1.00 94.94 87 SER A CA 1
ATOM 668 C C . SER A 1 87 ? 35.531 1.340 -4.485 1.00 94.94 87 SER A C 1
ATOM 670 O O . SER A 1 87 ? 35.745 0.525 -3.588 1.00 94.94 87 SER A O 1
ATOM 672 N N . ASP A 1 88 ? 35.335 2.639 -4.268 1.00 95.81 88 ASP A N 1
ATOM 673 C CA . ASP A 1 88 ? 35.257 3.265 -2.948 1.00 95.81 88 ASP A CA 1
ATOM 674 C C . ASP A 1 88 ? 33.792 3.273 -2.436 1.00 95.81 88 ASP A C 1
ATOM 676 O O . ASP A 1 88 ? 33.548 3.396 -1.240 1.00 95.81 88 ASP A O 1
ATOM 680 N N . GLN A 1 89 ? 32.801 3.043 -3.312 1.00 97.81 89 GLN A N 1
ATOM 681 C CA . GLN A 1 89 ? 31.367 3.027 -2.990 1.00 97.81 89 GLN A CA 1
ATOM 682 C C . GLN A 1 89 ? 30.907 1.674 -2.435 1.00 97.81 89 GLN A C 1
ATOM 684 O O . GLN A 1 89 ? 30.127 0.937 -3.042 1.00 97.81 89 GLN A O 1
ATOM 689 N N . TRP A 1 90 ? 31.399 1.342 -1.243 1.00 97.44 90 TRP A N 1
ATOM 690 C CA . TRP A 1 90 ? 31.079 0.083 -0.567 1.00 97.44 90 TRP A CA 1
ATOM 691 C C . TRP A 1 90 ? 29.579 -0.108 -0.308 1.00 97.44 90 TRP A C 1
ATOM 693 O O . TRP A 1 90 ? 29.122 -1.241 -0.346 1.00 97.44 90 TRP A O 1
ATOM 703 N N . HIS A 1 91 ? 28.810 0.970 -0.140 1.00 98.12 91 HIS A N 1
ATOM 704 C CA . HIS A 1 91 ? 27.355 0.922 0.027 1.00 98.12 91 HIS A CA 1
ATOM 705 C C . HIS A 1 91 ? 26.623 0.298 -1.176 1.00 98.12 91 HIS A C 1
ATOM 707 O O . HIS A 1 91 ? 25.572 -0.305 -0.989 1.00 98.12 91 HIS A O 1
ATOM 713 N N . LEU A 1 92 ? 27.187 0.387 -2.390 1.00 97.88 92 LEU A N 1
ATOM 714 C CA . LEU A 1 92 ? 26.649 -0.243 -3.608 1.00 97.88 92 LEU A CA 1
ATOM 715 C C . LEU A 1 92 ? 27.271 -1.622 -3.870 1.00 97.88 92 LEU A C 1
ATOM 717 O O . LEU A 1 92 ? 26.638 -2.492 -4.473 1.00 97.88 92 LEU A O 1
ATOM 721 N N . GLN A 1 93 ? 28.530 -1.816 -3.464 1.00 96.38 93 GLN A N 1
ATOM 722 C CA . GLN A 1 93 ? 29.228 -3.094 -3.572 1.00 96.38 93 GLN A CA 1
ATOM 723 C C . GLN A 1 93 ? 30.321 -3.245 -2.501 1.00 96.38 93 GLN A C 1
ATOM 725 O O . GLN A 1 93 ? 31.467 -2.806 -2.664 1.00 96.38 93 GLN A O 1
ATOM 730 N N . ASN A 1 94 ? 30.000 -3.970 -1.436 1.00 96.50 94 ASN A N 1
ATOM 731 C CA . ASN A 1 94 ? 30.892 -4.301 -0.341 1.00 96.50 94 ASN A CA 1
ATOM 732 C C . ASN A 1 94 ? 31.560 -5.661 -0.590 1.00 96.50 94 ASN A C 1
ATOM 734 O O . ASN A 1 94 ? 31.049 -6.755 -0.335 1.00 96.50 94 ASN A O 1
ATOM 738 N N . THR A 1 95 ? 32.788 -5.592 -1.078 1.00 94.69 95 THR A N 1
ATOM 739 C CA . THR A 1 95 ? 33.690 -6.728 -1.296 1.00 94.69 95 THR A CA 1
ATOM 740 C C . THR A 1 95 ? 34.542 -7.071 -0.065 1.00 94.69 95 THR A C 1
ATOM 742 O O . THR A 1 95 ? 35.457 -7.897 -0.157 1.00 94.69 95 THR A O 1
ATOM 745 N N . GLY A 1 96 ? 34.274 -6.437 1.083 1.00 93.69 96 GLY A N 1
ATOM 746 C CA . GLY A 1 96 ? 35.124 -6.466 2.274 1.00 93.69 96 GLY A CA 1
ATOM 747 C C . GLY A 1 96 ? 36.295 -5.483 2.207 1.00 93.69 96 GLY A C 1
ATOM 748 O O . GLY A 1 96 ? 37.338 -5.701 2.841 1.00 93.69 96 GLY A O 1
ATOM 749 N N . GLN A 1 97 ? 36.169 -4.422 1.399 1.00 89.31 97 GLN A N 1
ATOM 750 C CA . GLN A 1 97 ? 37.090 -3.289 1.451 1.00 89.31 97 GLN A CA 1
ATOM 751 C C . GLN A 1 97 ? 37.070 -2.662 2.849 1.00 89.31 97 GLN A C 1
ATOM 753 O O . GLN A 1 97 ? 36.135 -2.858 3.612 1.00 89.31 97 GLN A O 1
ATOM 758 N N . THR A 1 98 ? 38.187 -2.029 3.219 1.00 90.56 98 THR A N 1
ATOM 759 C CA . THR A 1 98 ? 38.345 -1.280 4.486 1.00 90.56 98 THR A CA 1
ATOM 760 C C . THR A 1 98 ? 37.985 -2.034 5.777 1.00 90.56 98 THR A C 1
ATOM 762 O O . THR A 1 98 ? 37.968 -1.462 6.863 1.00 90.56 98 THR A O 1
ATOM 765 N N . SER A 1 99 ? 37.973 -3.370 5.700 1.00 93.88 99 SER A N 1
ATOM 766 C CA . SER A 1 99 ? 37.634 -4.336 6.758 1.00 93.88 99 SER A CA 1
ATOM 767 C C . SER A 1 99 ? 36.142 -4.602 6.944 1.00 93.88 99 SER A C 1
ATOM 769 O O . SER A 1 99 ? 35.846 -5.437 7.792 1.00 93.88 99 SER A O 1
ATOM 771 N N . GLY A 1 100 ? 35.258 -3.991 6.151 1.00 93.31 100 GLY A N 1
ATOM 772 C CA . GLY A 1 100 ? 33.816 -4.232 6.193 1.00 93.31 100 GLY A CA 1
ATOM 773 C C . GLY A 1 100 ? 33.420 -5.693 5.944 1.00 93.31 100 GLY A C 1
ATOM 774 O O . GLY A 1 100 ? 34.217 -6.531 5.495 1.00 93.31 100 GLY A O 1
ATOM 775 N N . THR A 1 101 ? 32.166 -6.010 6.247 1.00 96.12 101 THR A N 1
ATOM 776 C CA . THR A 1 101 ? 31.590 -7.340 6.036 1.00 96.12 101 THR A CA 1
ATOM 777 C C . THR A 1 101 ? 31.093 -7.438 4.596 1.00 96.12 101 THR A C 1
ATOM 779 O O . THR A 1 101 ? 30.200 -6.712 4.183 1.00 96.12 101 THR A O 1
ATOM 782 N N . SER A 1 102 ? 31.679 -8.335 3.799 1.00 95.94 102 SER A N 1
ATOM 783 C CA . SER A 1 102 ? 31.273 -8.466 2.395 1.00 95.94 102 SER A CA 1
ATOM 784 C C . SER A 1 102 ? 29.808 -8.896 2.276 1.00 95.94 102 SER A C 1
ATOM 786 O O . SER A 1 102 ? 29.412 -9.866 2.922 1.00 95.94 102 SER A O 1
ATOM 788 N N . GLY A 1 103 ? 29.051 -8.206 1.420 1.00 92.00 103 GLY A N 1
ATOM 789 C CA . GLY A 1 103 ? 27.600 -8.356 1.293 1.00 92.00 103 GLY A CA 1
ATOM 790 C C . GLY A 1 103 ? 26.785 -7.419 2.189 1.00 92.00 103 GLY A C 1
ATOM 791 O O . GLY A 1 103 ? 25.578 -7.341 2.001 1.00 92.00 103 GLY A O 1
ATOM 792 N N . GLU A 1 104 ? 27.412 -6.676 3.112 1.00 96.38 104 GLU A N 1
ATOM 793 C CA . GLU A 1 104 ? 26.762 -5.547 3.797 1.00 96.38 104 GLU A CA 1
ATOM 794 C C . GLU A 1 104 ? 26.813 -4.305 2.897 1.00 96.38 104 GLU A C 1
ATOM 796 O O . GLU A 1 104 ? 27.587 -3.367 3.104 1.00 96.38 104 GLU A O 1
ATOM 801 N N . ASP A 1 105 ? 26.030 -4.395 1.826 1.00 97.31 105 ASP A N 1
ATOM 802 C CA . ASP A 1 105 ? 25.696 -3.384 0.828 1.00 97.31 105 ASP A CA 1
ATOM 803 C C . ASP A 1 105 ? 24.199 -3.517 0.480 1.00 97.31 105 ASP A C 1
ATOM 805 O O . ASP A 1 105 ? 23.514 -4.396 1.012 1.00 97.31 105 ASP A O 1
ATOM 809 N N . VAL A 1 106 ? 23.680 -2.657 -0.400 1.00 98.00 106 VAL A N 1
ATOM 810 C CA . VAL A 1 106 ? 22.262 -2.698 -0.821 1.00 98.00 106 VAL A CA 1
ATOM 811 C C . VAL A 1 106 ? 21.956 -3.732 -1.918 1.00 98.00 106 VAL A C 1
ATOM 813 O O . VAL A 1 106 ? 20.874 -3.709 -2.495 1.00 98.00 106 VAL A O 1
ATOM 816 N N . ASN A 1 107 ? 22.896 -4.618 -2.273 1.00 96.69 107 ASN A N 1
ATOM 817 C CA . ASN A 1 107 ? 22.712 -5.690 -3.264 1.00 96.69 107 ASN A CA 1
ATOM 818 C C . ASN A 1 107 ? 22.200 -5.223 -4.653 1.00 96.69 107 ASN A C 1
ATOM 820 O O . ASN A 1 107 ? 21.400 -5.876 -5.325 1.00 96.69 107 ASN A O 1
ATOM 824 N N . ILE A 1 108 ? 22.694 -4.081 -5.134 1.00 96.62 108 ILE A N 1
ATOM 825 C CA . ILE A 1 108 ? 22.123 -3.386 -6.305 1.00 96.62 108 ILE A CA 1
ATOM 826 C C . ILE A 1 108 ? 22.694 -3.822 -7.659 1.00 96.62 108 ILE A C 1
ATOM 828 O O . ILE A 1 108 ? 22.057 -3.684 -8.698 1.00 96.62 108 ILE A O 1
ATOM 832 N N . THR A 1 109 ? 23.898 -4.397 -7.684 1.00 92.81 109 THR A N 1
ATOM 833 C CA . THR A 1 109 ? 24.650 -4.595 -8.942 1.00 92.81 109 THR A CA 1
ATOM 834 C C . THR A 1 109 ? 23.994 -5.520 -9.974 1.00 92.81 109 THR A C 1
ATOM 836 O O . THR A 1 109 ? 24.331 -5.440 -11.151 1.00 92.81 109 THR A O 1
ATOM 839 N N . SER A 1 110 ? 23.091 -6.425 -9.575 1.00 89.50 110 SER A N 1
ATOM 840 C CA . SER A 1 110 ? 22.296 -7.219 -10.532 1.00 89.50 110 SER A CA 1
ATOM 841 C C . SER A 1 110 ? 21.062 -6.495 -11.057 1.00 89.50 110 SER A C 1
ATOM 843 O O . SER A 1 110 ? 20.544 -6.891 -12.095 1.00 89.50 110 SER A O 1
ATOM 845 N N . VAL A 1 111 ? 20.588 -5.465 -10.359 1.00 94.81 111 VAL A N 1
ATOM 846 C CA . VAL A 1 111 ? 19.399 -4.701 -10.747 1.00 94.81 111 VAL A CA 1
ATOM 847 C C . VAL A 1 111 ? 19.695 -3.859 -11.986 1.00 94.81 111 VAL A C 1
ATOM 849 O O . VAL A 1 111 ? 18.932 -3.890 -12.949 1.00 94.81 111 VAL A O 1
ATOM 852 N N . TRP A 1 112 ? 20.872 -3.229 -12.017 1.00 96.00 112 TRP A N 1
ATOM 853 C CA . TRP A 1 112 ? 21.360 -2.388 -13.116 1.00 96.00 112 TRP A CA 1
ATOM 854 C C . TRP A 1 112 ? 21.475 -3.069 -14.482 1.00 96.00 112 TRP A C 1
ATOM 856 O O . TRP A 1 112 ? 21.643 -2.389 -15.492 1.00 96.00 112 TRP A O 1
ATOM 866 N N . ASP A 1 113 ? 21.369 -4.397 -14.550 1.00 90.62 113 ASP A N 1
ATOM 867 C CA . ASP A 1 113 ? 21.263 -5.096 -15.833 1.00 90.62 113 ASP A CA 1
ATOM 868 C C . ASP A 1 113 ? 19.952 -4.774 -16.569 1.00 90.62 113 ASP A C 1
ATOM 870 O O . ASP A 1 113 ? 19.924 -4.843 -17.800 1.00 90.62 113 ASP A O 1
ATOM 874 N N . ASN A 1 114 ? 18.894 -4.417 -15.831 1.00 93.25 114 ASN A N 1
ATOM 875 C CA . ASN A 1 114 ? 17.556 -4.171 -16.372 1.00 93.25 114 ASN A CA 1
ATOM 876 C C . ASN A 1 114 ? 16.967 -2.816 -15.962 1.00 93.25 114 ASN A C 1
ATOM 878 O O . ASN A 1 114 ? 16.251 -2.231 -16.766 1.00 93.25 114 ASN A O 1
ATOM 882 N N . TYR A 1 115 ? 17.282 -2.324 -14.760 1.00 97.06 115 TYR A N 1
ATOM 883 C CA . TYR A 1 115 ? 16.689 -1.115 -14.185 1.00 97.06 115 TYR A CA 1
ATOM 884 C C . TYR A 1 115 ? 17.780 -0.201 -13.631 1.00 97.06 115 TYR A C 1
ATOM 886 O O . TYR A 1 115 ? 18.646 -0.634 -12.873 1.00 97.06 115 TYR A O 1
ATOM 894 N N . THR A 1 116 ? 17.758 1.067 -14.020 1.00 97.50 116 THR A N 1
ATOM 895 C CA . THR A 1 116 ? 18.746 2.095 -13.651 1.00 97.50 116 THR A CA 1
ATOM 896 C C . THR A 1 116 ? 18.119 3.383 -13.102 1.00 97.50 116 THR A C 1
ATOM 898 O O . THR A 1 116 ? 18.839 4.340 -12.840 1.00 97.50 116 THR A O 1
ATOM 901 N N . GLY A 1 117 ? 16.803 3.402 -12.897 1.00 98.06 117 GLY A N 1
ATOM 902 C CA . GLY A 1 117 ? 15.981 4.526 -12.451 1.00 98.06 117 GLY A CA 1
ATOM 903 C C . GLY A 1 117 ? 15.369 5.328 -13.596 1.00 98.06 117 GLY A C 1
ATOM 904 O O . GLY A 1 117 ? 14.831 6.407 -13.367 1.00 98.06 117 GLY A O 1
ATOM 905 N N . ALA A 1 118 ? 15.480 4.854 -14.839 1.00 98.00 118 ALA A N 1
ATOM 906 C CA . ALA A 1 118 ? 15.104 5.641 -16.006 1.00 98.00 118 ALA A CA 1
ATOM 907 C C . ALA A 1 118 ? 13.603 5.972 -16.008 1.00 98.00 118 ALA A C 1
ATOM 909 O O . ALA A 1 118 ? 12.751 5.096 -15.903 1.00 98.00 118 ALA A O 1
ATOM 910 N N . GLY A 1 119 ? 13.282 7.254 -16.192 1.00 96.88 119 GLY A N 1
ATOM 911 C CA . GLY A 1 119 ? 11.899 7.737 -16.237 1.00 96.88 119 GLY A CA 1
ATOM 912 C C . GLY A 1 119 ? 11.288 8.072 -14.875 1.00 96.88 119 GLY A C 1
ATOM 913 O O . GLY A 1 119 ? 10.187 8.611 -14.863 1.00 96.88 119 GLY A O 1
ATOM 914 N N . VAL A 1 120 ? 12.007 7.829 -13.777 1.00 98.81 120 VAL A N 1
ATOM 915 C CA . VAL A 1 120 ? 11.617 8.226 -12.416 1.00 98.81 120 VAL A CA 1
ATOM 916 C C . VAL A 1 120 ? 12.382 9.484 -12.011 1.00 98.81 120 VAL A C 1
ATOM 918 O O . VAL A 1 120 ? 13.561 9.618 -12.346 1.00 98.81 120 VAL A O 1
ATOM 921 N N . VAL A 1 121 ? 11.739 10.414 -11.302 1.00 98.81 121 VAL A N 1
ATOM 922 C CA . VAL A 1 121 ? 12.352 11.678 -10.858 1.00 98.81 121 VAL A CA 1
ATOM 923 C C . VAL A 1 121 ? 12.456 11.752 -9.334 1.00 98.81 121 VAL A C 1
ATOM 925 O O . VAL A 1 121 ? 11.457 11.633 -8.625 1.00 98.81 121 VAL A O 1
ATOM 928 N N . ILE A 1 122 ? 13.664 12.032 -8.840 1.00 98.88 122 ILE A N 1
ATOM 929 C CA . ILE A 1 122 ? 13.973 12.245 -7.423 1.00 98.88 122 ILE A CA 1
ATOM 930 C C . ILE A 1 122 ? 14.201 13.743 -7.168 1.00 98.88 122 ILE A C 1
ATOM 932 O O . ILE A 1 122 ? 15.120 14.353 -7.723 1.00 98.88 122 ILE A O 1
ATOM 936 N N . GLY A 1 123 ? 13.372 14.334 -6.312 1.00 98.56 123 GLY A N 1
ATOM 937 C CA . GLY A 1 123 ? 13.538 15.675 -5.763 1.00 98.56 123 GLY A CA 1
ATOM 938 C C . GLY A 1 123 ? 14.405 15.651 -4.504 1.00 98.56 123 GLY A C 1
ATOM 939 O O . GLY A 1 123 ? 14.037 15.035 -3.505 1.00 98.56 123 GLY A O 1
ATOM 940 N N . ILE A 1 124 ? 15.549 16.332 -4.535 1.00 98.75 124 ILE A N 1
ATOM 941 C CA . ILE A 1 124 ? 16.438 16.485 -3.376 1.00 98.75 124 ILE A CA 1
ATOM 942 C C . ILE A 1 124 ? 16.063 17.776 -2.650 1.00 98.75 124 ILE A C 1
ATOM 944 O O . ILE A 1 124 ? 16.356 18.869 -3.143 1.00 98.75 124 ILE A O 1
ATOM 948 N N . VAL A 1 125 ? 15.395 17.646 -1.502 1.00 98.50 125 VAL A N 1
ATOM 949 C CA . VAL A 1 125 ? 14.921 18.772 -0.686 1.00 98.50 125 VAL A CA 1
ATOM 950 C C . VAL A 1 125 ? 15.962 19.085 0.387 1.00 98.50 125 VAL A C 1
ATOM 952 O O . VAL A 1 125 ? 15.981 18.450 1.439 1.00 98.50 125 VAL A O 1
ATOM 955 N N . ASP A 1 126 ? 16.860 20.035 0.111 1.00 98.12 126 ASP A N 1
ATOM 956 C CA . ASP A 1 126 ? 18.047 20.263 0.952 1.00 98.12 126 ASP A CA 1
ATOM 957 C C . ASP A 1 126 ? 18.611 21.703 0.837 1.00 98.12 126 ASP A C 1
ATOM 959 O O . ASP A 1 126 ? 17.866 22.668 0.648 1.00 98.12 126 ASP A O 1
ATOM 963 N N . ASP A 1 127 ? 19.913 21.899 1.049 1.00 97.06 127 ASP A N 1
ATOM 964 C CA . ASP A 1 127 ? 20.622 23.182 1.090 1.00 97.06 127 ASP A CA 1
ATOM 965 C C . ASP A 1 127 ? 21.046 23.709 -0.295 1.00 97.06 127 ASP A C 1
ATOM 967 O O . ASP A 1 127 ? 21.489 24.855 -0.418 1.00 97.06 127 ASP A O 1
ATOM 971 N N . GLY A 1 128 ? 20.811 22.921 -1.343 1.00 96.56 128 GLY A N 1
ATOM 972 C CA . GLY A 1 128 ? 21.048 23.248 -2.747 1.00 96.56 128 GLY A CA 1
ATOM 973 C C . GLY A 1 128 ? 21.622 22.060 -3.520 1.00 96.56 128 GLY A C 1
ATOM 974 O O . GLY A 1 128 ? 22.066 21.066 -2.948 1.00 96.56 128 GLY A O 1
ATOM 975 N N . LEU A 1 129 ? 21.623 22.155 -4.847 1.00 97.75 129 LEU A N 1
ATOM 976 C CA . LEU A 1 129 ? 22.129 21.109 -5.735 1.00 97.75 129 LEU A CA 1
ATOM 977 C C . LEU A 1 129 ? 23.005 21.738 -6.818 1.00 97.75 129 LEU A C 1
ATOM 979 O O . LEU A 1 129 ? 22.545 22.579 -7.593 1.00 97.75 129 LEU A O 1
ATOM 983 N N . ASP A 1 130 ? 24.282 21.349 -6.860 1.00 97.75 130 ASP A N 1
ATOM 984 C CA . ASP A 1 130 ? 25.228 21.754 -7.905 1.00 97.75 130 ASP A CA 1
ATOM 985 C C . ASP A 1 130 ? 24.888 21.049 -9.225 1.00 97.75 130 ASP A C 1
ATOM 987 O O . ASP A 1 130 ? 25.506 20.069 -9.637 1.00 97.75 130 ASP A O 1
ATOM 991 N N . TRP A 1 131 ? 23.809 21.500 -9.859 1.00 95.31 131 TRP A N 1
ATOM 992 C CA . TRP A 1 131 ? 23.126 20.786 -10.939 1.00 95.31 131 TRP A CA 1
ATOM 993 C C . TRP A 1 131 ? 23.948 20.629 -12.214 1.00 95.31 131 TRP A C 1
ATOM 995 O O . TRP A 1 131 ? 23.622 19.801 -13.061 1.00 95.31 131 TRP A O 1
ATOM 1005 N N . ASN A 1 132 ? 25.000 21.433 -12.376 1.00 95.50 132 ASN A N 1
ATOM 1006 C CA . ASN A 1 132 ? 25.913 21.348 -13.512 1.00 95.50 132 ASN A CA 1
ATOM 1007 C C . ASN A 1 132 ? 27.159 20.498 -13.216 1.00 95.50 132 ASN A C 1
ATOM 1009 O O . ASN A 1 132 ? 28.056 20.444 -14.063 1.00 95.50 132 ASN A O 1
ATOM 1013 N N . HIS A 1 133 ? 27.208 19.839 -12.052 1.00 98.00 133 HIS A N 1
ATOM 1014 C CA . HIS A 1 133 ? 28.259 18.895 -11.718 1.00 98.00 133 HIS A CA 1
ATOM 1015 C C . HIS A 1 133 ? 28.324 17.803 -12.807 1.00 98.00 133 HIS A C 1
ATOM 1017 O O . HIS A 1 133 ? 27.293 17.197 -13.109 1.00 98.00 133 HIS A O 1
ATOM 1023 N N . PRO A 1 134 ? 29.508 17.478 -13.371 1.00 96.81 134 PRO A N 1
ATOM 1024 C CA . PRO A 1 134 ? 29.651 16.543 -14.501 1.00 96.81 134 PRO A CA 1
ATOM 1025 C C . PRO A 1 134 ? 29.178 15.102 -14.265 1.00 96.81 134 PRO A C 1
ATOM 1027 O O . PRO A 1 134 ? 29.276 14.269 -15.161 1.00 96.81 134 PRO A O 1
ATOM 1030 N N . ASP A 1 135 ? 28.790 14.791 -13.032 1.00 97.44 135 ASP A N 1
ATOM 1031 C CA . ASP A 1 135 ? 28.297 13.484 -12.599 1.00 97.44 135 ASP A CA 1
ATOM 1032 C C . ASP A 1 135 ? 26.818 13.528 -12.173 1.00 97.44 135 ASP A C 1
ATOM 1034 O O . ASP A 1 135 ? 26.307 12.545 -11.650 1.00 97.44 135 ASP A O 1
ATOM 1038 N N . LEU A 1 136 ? 26.139 14.666 -12.382 1.00 97.88 136 LEU A N 1
ATOM 1039 C CA . LEU A 1 136 ? 24.713 14.893 -12.096 1.00 97.88 136 LEU A CA 1
ATOM 1040 C C . LEU A 1 136 ? 23.949 15.469 -13.312 1.00 97.88 136 LEU A C 1
ATOM 1042 O O . LEU A 1 136 ? 22.740 15.277 -13.427 1.00 97.88 136 LEU A O 1
ATOM 1046 N N . ASP A 1 137 ? 24.629 16.173 -14.223 1.00 95.62 137 ASP A N 1
ATOM 1047 C CA . ASP A 1 137 ? 23.995 17.023 -15.241 1.00 95.62 137 ASP A CA 1
ATOM 1048 C C . ASP A 1 137 ? 23.299 16.276 -16.397 1.00 95.62 137 ASP A C 1
ATOM 1050 O O . ASP A 1 137 ? 22.384 16.833 -17.008 1.00 95.62 137 ASP A O 1
ATOM 1054 N N . ASP A 1 138 ? 23.672 15.024 -16.691 1.00 96.12 138 ASP A N 1
ATOM 1055 C CA . ASP A 1 138 ? 23.119 14.268 -17.832 1.00 96.12 138 ASP A CA 1
ATOM 1056 C C . ASP A 1 138 ? 21.606 13.979 -17.705 1.00 96.12 138 ASP A C 1
ATOM 1058 O O . ASP A 1 138 ? 20.902 13.963 -18.722 1.00 96.12 138 ASP A O 1
ATOM 1062 N N . TYR A 1 139 ? 21.099 13.776 -16.481 1.00 96.69 139 TYR A N 1
ATOM 1063 C CA . TYR A 1 139 ? 19.682 13.469 -16.202 1.00 96.69 139 TYR A CA 1
ATOM 1064 C C . TYR A 1 139 ? 18.973 14.530 -15.345 1.00 96.69 139 TYR A C 1
ATOM 1066 O O . TYR A 1 139 ? 17.800 14.369 -14.997 1.00 96.69 139 TYR A O 1
ATOM 1074 N N . TYR A 1 140 ? 19.644 15.644 -15.047 1.00 97.62 140 TYR A N 1
ATOM 1075 C CA . TYR A 1 140 ? 19.059 16.761 -14.310 1.00 97.62 140 TYR A CA 1
ATOM 1076 C C . TYR A 1 140 ? 17.835 17.368 -15.025 1.00 97.62 140 TYR A C 1
ATOM 1078 O O . TYR A 1 140 ? 17.858 17.646 -16.228 1.00 97.62 140 TYR A O 1
ATOM 1086 N N . GLN A 1 141 ? 16.765 17.623 -14.270 1.00 97.12 141 GLN A N 1
ATOM 1087 C CA . GLN A 1 141 ? 15.485 18.139 -14.759 1.00 97.12 141 GLN A CA 1
ATOM 1088 C C . GLN A 1 141 ? 15.307 19.617 -14.389 1.00 97.12 141 GLN A C 1
ATOM 1090 O O . GLN A 1 141 ? 14.563 19.966 -13.476 1.00 97.12 141 GLN A O 1
ATOM 1095 N N . SER A 1 142 ? 15.927 20.511 -15.163 1.00 94.19 142 SER A N 1
ATOM 1096 C CA . SER A 1 142 ? 15.940 21.970 -14.922 1.00 94.19 142 SER A CA 1
ATOM 1097 C C . SER A 1 142 ? 14.592 22.701 -15.086 1.00 94.19 142 SER A C 1
ATOM 1099 O O . SER A 1 142 ? 14.559 23.909 -15.321 1.00 94.19 142 SER A O 1
ATOM 1101 N N . THR A 1 143 ? 13.483 21.975 -15.193 1.00 96.25 143 THR A N 1
ATOM 1102 C CA . THR A 1 143 ? 12.130 22.552 -15.183 1.00 96.25 143 THR A CA 1
ATOM 1103 C C . THR A 1 143 ? 11.346 22.145 -13.945 1.00 96.25 143 THR A C 1
ATOM 1105 O O . THR A 1 143 ? 10.209 22.587 -13.799 1.00 96.25 143 THR A O 1
ATOM 1108 N N . LEU A 1 144 ? 11.924 21.267 -13.123 1.00 97.56 144 LEU A N 1
ATOM 1109 C CA . LEU A 1 144 ? 11.328 20.713 -11.912 1.00 97.56 144 LEU A CA 1
ATOM 1110 C C . LEU A 1 144 ? 12.036 21.210 -10.642 1.00 97.56 144 LEU A C 1
ATOM 1112 O O . LEU A 1 144 ? 11.684 20.808 -9.541 1.00 97.56 144 LEU A O 1
ATOM 1116 N N . ASP A 1 145 ? 13.057 22.047 -10.798 1.00 97.12 145 ASP A N 1
ATOM 1117 C CA . ASP A 1 145 ? 13.872 22.604 -9.733 1.00 97.12 145 ASP A CA 1
ATOM 1118 C C . ASP A 1 145 ? 13.339 23.937 -9.210 1.00 97.12 145 ASP A C 1
ATOM 1120 O O . ASP A 1 145 ? 12.692 24.716 -9.921 1.00 97.12 145 ASP A O 1
ATOM 1124 N N . TYR A 1 146 ? 13.647 24.222 -7.945 1.00 98.00 146 TYR A N 1
ATOM 1125 C CA . TYR A 1 146 ? 13.243 25.471 -7.317 1.00 98.00 146 TYR A CA 1
ATOM 1126 C C . TYR A 1 146 ? 14.094 25.831 -6.099 1.00 98.00 146 TYR A C 1
ATOM 1128 O O . TYR A 1 146 ? 14.418 24.983 -5.269 1.00 98.00 146 TYR A O 1
ATOM 1136 N N . ASP A 1 147 ? 14.389 27.120 -5.948 1.00 97.44 147 ASP A N 1
ATOM 1137 C CA . ASP A 1 147 ? 15.004 27.698 -4.757 1.00 97.44 147 ASP A CA 1
ATOM 1138 C C . ASP A 1 147 ? 13.953 28.451 -3.924 1.00 97.44 147 ASP A C 1
ATOM 1140 O O . ASP A 1 147 ? 13.521 29.555 -4.267 1.00 97.44 147 ASP A O 1
ATOM 1144 N N . TYR A 1 148 ? 13.549 27.884 -2.782 1.00 96.31 148 TYR A N 1
ATOM 1145 C CA . TYR A 1 148 ? 12.621 28.502 -1.821 1.00 96.31 148 TYR A CA 1
ATOM 1146 C C . TYR A 1 148 ? 13.285 29.540 -0.898 1.00 96.31 148 TYR A C 1
ATOM 1148 O O . TYR A 1 148 ? 12.608 30.272 -0.152 1.00 96.31 148 TYR A O 1
ATOM 1156 N N . CYS A 1 149 ? 14.608 29.652 -0.941 1.00 93.81 149 CYS A N 1
ATOM 1157 C CA . CYS A 1 149 ? 15.380 30.685 -0.269 1.00 93.81 149 CYS A CA 1
ATOM 1158 C C . CYS A 1 149 ? 15.515 31.943 -1.138 1.00 93.81 149 CYS A C 1
ATOM 1160 O O . CYS A 1 149 ? 15.240 33.048 -0.648 1.00 93.81 149 CYS A O 1
ATOM 1162 N N . GLY A 1 150 ? 15.855 31.793 -2.417 1.00 92.88 150 GLY A N 1
ATOM 1163 C CA . GLY A 1 150 ? 15.943 32.856 -3.426 1.00 92.88 150 GLY A CA 1
ATOM 1164 C C . GLY A 1 150 ? 14.615 33.221 -4.098 1.00 92.88 150 GLY A C 1
ATOM 1165 O O . GLY A 1 150 ? 14.425 34.382 -4.473 1.00 92.88 150 GLY A O 1
ATOM 1166 N N . ASN A 1 151 ? 13.650 32.297 -4.122 1.00 93.88 151 ASN A N 1
ATOM 1167 C CA . ASN A 1 151 ? 12.394 32.345 -4.889 1.00 93.88 151 ASN A CA 1
ATOM 1168 C C . ASN A 1 151 ? 12.618 32.453 -6.406 1.00 93.88 151 ASN A C 1
ATOM 1170 O O . ASN A 1 151 ? 12.065 33.345 -7.062 1.00 93.88 151 ASN A O 1
ATOM 1174 N N . ASP A 1 152 ? 13.432 31.557 -6.955 1.00 95.44 152 ASP A N 1
ATOM 1175 C CA . ASP A 1 152 ? 13.650 31.391 -8.391 1.00 95.44 152 ASP A CA 1
ATOM 1176 C C . ASP A 1 152 ? 13.861 29.906 -8.761 1.00 95.44 152 ASP A C 1
ATOM 1178 O O . ASP A 1 152 ? 13.694 29.027 -7.923 1.00 95.44 152 ASP A O 1
ATOM 1182 N N . GLY A 1 153 ? 14.099 29.617 -10.044 1.00 94.31 153 GLY A N 1
ATOM 1183 C CA . GLY A 1 153 ? 14.292 28.256 -10.565 1.00 94.31 153 GLY A CA 1
ATOM 1184 C C . GLY A 1 153 ? 15.767 27.911 -10.767 1.00 94.31 153 GLY A C 1
ATOM 1185 O O . GLY A 1 153 ? 16.128 27.476 -11.855 1.00 94.31 153 GLY A O 1
ATOM 1186 N N . ASP A 1 154 ? 16.631 28.253 -9.809 1.00 95.44 154 ASP A N 1
ATOM 1187 C CA . ASP A 1 154 ? 18.049 27.877 -9.814 1.00 95.44 154 ASP A CA 1
ATOM 1188 C C . ASP A 1 154 ? 18.457 27.400 -8.409 1.00 95.44 154 ASP A C 1
ATOM 1190 O O . ASP A 1 154 ? 18.759 28.230 -7.553 1.00 95.44 154 ASP A O 1
ATOM 1194 N N . PRO A 1 155 ? 18.508 26.082 -8.147 1.00 96.62 155 PRO A N 1
ATOM 1195 C CA . PRO A 1 155 ? 18.788 25.532 -6.819 1.00 96.62 155 PRO A CA 1
ATOM 1196 C C . PRO A 1 155 ? 20.288 25.516 -6.489 1.00 96.62 155 PRO A C 1
ATOM 1198 O O . PRO A 1 155 ? 20.729 24.726 -5.651 1.00 96.62 155 PRO A O 1
ATOM 1201 N N . SER A 1 156 ? 21.099 26.321 -7.184 1.00 96.62 156 SER A N 1
ATOM 1202 C CA . SER A 1 156 ? 22.551 26.329 -7.020 1.00 96.62 156 SER A CA 1
ATOM 1203 C C . SER A 1 156 ? 22.948 26.583 -5.556 1.00 96.62 156 SER A C 1
ATOM 1205 O O . SER A 1 156 ? 22.542 27.590 -4.962 1.00 96.62 156 SER A O 1
ATOM 1207 N N . PRO A 1 157 ? 23.812 25.740 -4.968 1.00 96.56 157 PRO A N 1
ATOM 1208 C CA . PRO A 1 157 ? 24.193 25.873 -3.574 1.00 96.56 157 PRO A CA 1
ATOM 1209 C C . PRO A 1 157 ? 25.101 27.086 -3.358 1.00 96.56 157 PRO A C 1
ATOM 1211 O O . PRO A 1 157 ? 25.868 27.513 -4.232 1.00 96.56 157 PRO A O 1
ATOM 1214 N N . SER A 1 158 ? 25.058 27.643 -2.148 1.00 94.19 158 SER A N 1
ATOM 1215 C CA . SER A 1 158 ? 26.081 28.596 -1.717 1.00 94.19 158 SER A CA 1
ATOM 1216 C C . SER A 1 158 ? 27.346 27.866 -1.251 1.00 94.19 158 SER A C 1
ATOM 1218 O O . SER A 1 158 ? 27.375 26.657 -1.043 1.00 94.19 158 SER A O 1
ATOM 1220 N N . ASN A 1 159 ? 28.442 28.610 -1.059 1.00 90.38 159 ASN A N 1
ATOM 1221 C CA . ASN A 1 159 ? 29.635 28.026 -0.444 1.00 90.38 159 ASN A CA 1
ATOM 1222 C C . ASN A 1 159 ? 29.294 27.472 0.948 1.00 90.38 159 ASN A C 1
ATOM 1224 O O . ASN A 1 159 ? 28.806 28.233 1.785 1.00 90.38 159 ASN A O 1
ATOM 1228 N N . TRP A 1 160 ? 29.737 26.243 1.203 1.00 89.88 160 TRP A N 1
ATOM 1229 C CA . TRP A 1 160 ? 29.540 25.408 2.391 1.00 89.88 160 TRP A CA 1
ATOM 1230 C C . TRP A 1 160 ? 28.194 24.681 2.484 1.00 89.88 160 TRP A C 1
ATOM 1232 O O . TRP A 1 160 ? 28.042 23.894 3.415 1.00 89.88 160 TRP A O 1
ATOM 1242 N N . ASP A 1 161 ? 27.306 24.859 1.505 1.00 94.94 161 ASP A N 1
ATOM 1243 C CA . ASP A 1 161 ? 25.997 24.194 1.429 1.00 94.94 161 ASP A CA 1
ATOM 1244 C C . ASP A 1 161 ? 26.084 22.968 0.496 1.00 94.94 161 ASP A C 1
ATOM 1246 O O . ASP A 1 161 ? 25.461 22.909 -0.560 1.00 94.94 161 ASP A O 1
ATOM 1250 N N . GLY A 1 162 ? 27.013 22.054 0.803 1.00 96.00 162 GLY A N 1
ATOM 1251 C CA . GLY A 1 162 ? 27.333 20.896 -0.043 1.00 96.00 162 GLY A CA 1
ATOM 1252 C C . GLY A 1 162 ? 26.532 19.632 0.259 1.00 96.00 162 GLY A C 1
ATOM 1253 O O . GLY A 1 162 ? 26.827 18.586 -0.330 1.00 96.00 162 GLY A O 1
ATOM 1254 N N . HIS A 1 163 ? 25.577 19.694 1.190 1.00 98.19 163 HIS A N 1
ATOM 1255 C CA . HIS A 1 163 ? 24.846 18.521 1.661 1.00 98.19 163 HIS A CA 1
ATOM 1256 C C . HIS A 1 163 ? 23.946 17.965 0.555 1.00 98.19 163 HIS A C 1
ATOM 1258 O O . HIS A 1 163 ? 24.167 16.829 0.124 1.00 98.19 163 HIS A O 1
ATOM 1264 N N . GLY A 1 164 ? 23.065 18.783 -0.024 1.00 98.19 164 GLY A N 1
ATOM 1265 C CA . GLY A 1 164 ? 22.152 18.360 -1.087 1.00 98.19 164 GLY A CA 1
ATOM 1266 C C . GLY A 1 164 ? 22.869 17.835 -2.331 1.00 98.19 164 GLY A C 1
ATOM 1267 O O . GLY A 1 164 ? 22.445 16.850 -2.931 1.00 98.19 164 GLY A O 1
ATOM 1268 N N . THR A 1 165 ? 24.028 18.404 -2.674 1.00 98.56 165 THR A N 1
ATOM 1269 C CA . THR A 1 165 ? 24.868 17.897 -3.778 1.00 98.56 165 THR A CA 1
ATOM 1270 C C . THR A 1 165 ? 25.466 16.522 -3.465 1.00 98.56 165 THR A C 1
ATOM 1272 O O . THR A 1 165 ? 25.566 15.682 -4.357 1.00 98.56 165 THR A O 1
ATOM 1275 N N . SER A 1 166 ? 25.841 16.261 -2.209 1.00 98.56 166 SER A N 1
ATOM 1276 C CA . SER A 1 166 ? 26.337 14.947 -1.779 1.00 98.56 166 SER A CA 1
ATOM 1277 C C . SER A 1 166 ? 25.213 13.907 -1.747 1.00 98.56 166 SER A C 1
ATOM 1279 O O . SER A 1 166 ? 25.401 12.790 -2.233 1.00 98.56 166 SER A O 1
ATOM 1281 N N . ALA A 1 167 ? 24.035 14.284 -1.241 1.00 98.75 167 ALA A N 1
ATOM 1282 C CA . ALA A 1 167 ? 22.842 13.440 -1.217 1.00 98.75 167 ALA A CA 1
ATOM 1283 C C . ALA A 1 167 ? 22.370 13.068 -2.634 1.00 98.75 167 ALA A C 1
ATOM 1285 O O . ALA A 1 167 ? 22.126 11.893 -2.911 1.00 98.75 167 ALA A O 1
ATOM 1286 N N . ALA A 1 168 ? 22.337 14.036 -3.558 1.00 98.69 168 ALA A N 1
ATOM 1287 C CA . ALA A 1 168 ? 21.992 13.810 -4.963 1.00 98.69 168 ALA A CA 1
ATOM 1288 C C . ALA A 1 168 ? 22.892 12.755 -5.624 1.00 98.69 168 ALA A C 1
ATOM 1290 O O . ALA A 1 168 ? 22.400 11.892 -6.351 1.00 98.69 168 ALA A O 1
ATOM 1291 N N . GLY A 1 169 ? 24.198 12.780 -5.336 1.00 98.69 169 GLY A N 1
ATOM 1292 C CA . GLY A 1 169 ? 25.130 11.799 -5.884 1.00 98.69 169 GLY A CA 1
ATOM 1293 C C . GLY A 1 169 ? 24.915 10.381 -5.363 1.00 98.69 169 GLY A C 1
ATOM 1294 O O . GLY A 1 169 ? 25.057 9.432 -6.131 1.00 98.69 169 GLY A O 1
ATOM 1295 N N . VAL A 1 170 ? 24.510 10.227 -4.097 1.00 98.88 170 VAL A N 1
ATOM 1296 C CA . VAL A 1 170 ? 24.164 8.914 -3.526 1.00 98.88 170 VAL A CA 1
ATOM 1297 C C . VAL A 1 170 ? 22.904 8.363 -4.194 1.00 98.88 170 VAL A C 1
ATOM 1299 O O . VAL A 1 170 ? 22.870 7.192 -4.578 1.00 98.88 170 VAL A O 1
ATOM 1302 N N . ALA A 1 171 ? 21.890 9.211 -4.386 1.00 98.81 171 ALA A N 1
ATOM 1303 C CA . ALA A 1 171 ? 20.640 8.817 -5.024 1.00 98.81 171 ALA A CA 1
ATOM 1304 C C . ALA A 1 171 ? 20.834 8.460 -6.506 1.00 98.81 171 ALA A C 1
ATOM 1306 O O . ALA A 1 171 ? 20.457 7.364 -6.922 1.00 98.81 171 ALA A O 1
ATOM 1307 N N . ALA A 1 172 ? 21.430 9.358 -7.298 1.00 98.50 172 ALA A N 1
ATOM 1308 C CA . ALA A 1 172 ? 21.370 9.280 -8.759 1.00 98.50 172 ALA A CA 1
ATOM 1309 C C . ALA A 1 172 ? 22.544 9.958 -9.501 1.00 98.50 172 ALA A C 1
ATOM 1311 O O . ALA A 1 172 ? 22.343 10.533 -10.570 1.00 98.50 172 ALA A O 1
ATOM 1312 N N . ALA A 1 173 ? 23.787 9.888 -8.997 1.00 98.56 173 ALA A N 1
ATOM 1313 C CA . ALA A 1 173 ? 24.931 10.212 -9.860 1.00 98.56 173 ALA A CA 1
ATOM 1314 C C . ALA A 1 173 ? 24.949 9.320 -11.116 1.00 98.56 173 ALA A C 1
ATOM 1316 O O . ALA A 1 173 ? 24.693 8.118 -11.037 1.00 98.56 173 ALA A O 1
ATOM 1317 N N . VAL A 1 174 ? 25.279 9.914 -12.264 1.00 96.81 174 VAL A N 1
ATOM 1318 C CA . VAL A 1 174 ? 25.020 9.385 -13.617 1.00 96.81 174 VAL A CA 1
ATOM 1319 C C . VAL A 1 174 ? 25.552 7.971 -13.838 1.00 96.81 174 VAL A C 1
ATOM 1321 O O . VAL A 1 174 ? 24.922 7.184 -14.539 1.00 96.81 174 VAL A O 1
ATOM 1324 N N . GLY A 1 175 ? 26.709 7.639 -13.260 1.00 94.81 175 GLY A N 1
ATOM 1325 C CA . GLY A 1 175 ? 27.307 6.312 -13.344 1.00 94.81 175 GLY A CA 1
ATOM 1326 C C . GLY A 1 175 ? 27.634 5.839 -14.770 1.00 94.81 175 GLY A C 1
ATOM 1327 O O . GLY A 1 175 ? 27.109 6.270 -15.796 1.00 94.81 175 GLY A O 1
ATOM 1328 N N . ASN A 1 176 ? 28.561 4.893 -14.871 1.00 94.06 176 ASN A N 1
ATOM 1329 C CA . ASN A 1 176 ? 29.039 4.297 -16.118 1.00 94.06 176 ASN A CA 1
ATOM 1330 C C . ASN A 1 176 ? 29.500 5.320 -17.189 1.00 94.06 176 ASN A C 1
ATOM 1332 O O . ASN A 1 176 ? 29.606 4.974 -18.374 1.00 94.06 176 ASN A O 1
ATOM 1336 N N . ASN A 1 177 ? 29.837 6.549 -16.787 1.00 95.12 177 ASN A N 1
ATOM 1337 C CA . ASN A 1 177 ? 30.262 7.662 -17.647 1.00 95.12 177 ASN A CA 1
ATOM 1338 C C . ASN A 1 177 ? 31.793 7.889 -17.586 1.00 95.12 177 ASN A C 1
ATOM 1340 O O . ASN A 1 177 ? 32.336 8.718 -18.324 1.00 95.12 177 ASN A O 1
ATOM 1344 N N . SER A 1 178 ? 32.505 7.085 -16.784 1.00 96.44 178 SER A N 1
ATOM 1345 C CA . SER A 1 178 ? 33.958 7.127 -16.539 1.00 96.44 178 SER A CA 1
ATOM 1346 C C . SER A 1 178 ? 34.418 8.320 -15.704 1.00 96.44 178 SER A C 1
ATOM 1348 O O . SER A 1 178 ? 35.615 8.643 -15.696 1.00 96.44 178 SER A O 1
ATOM 1350 N N . ILE A 1 179 ? 33.493 8.969 -15.010 1.00 96.00 179 ILE A N 1
ATOM 1351 C CA . ILE A 1 179 ? 33.696 10.137 -14.160 1.00 96.00 179 ILE A CA 1
ATOM 1352 C C . ILE A 1 179 ? 33.294 9.721 -12.747 1.00 96.00 179 ILE A C 1
ATOM 1354 O O . ILE A 1 179 ? 32.401 8.918 -12.583 1.00 96.00 179 ILE A O 1
ATOM 1358 N N . GLY A 1 180 ? 34.015 10.198 -11.734 1.00 96.94 180 GLY A N 1
ATOM 1359 C CA . GLY A 1 180 ? 33.479 10.173 -10.376 1.00 96.94 180 GLY A CA 1
ATOM 1360 C C . GLY A 1 180 ? 32.945 8.840 -9.860 1.00 96.94 180 GLY A C 1
ATOM 1361 O O . GLY A 1 180 ? 33.714 7.886 -9.693 1.00 96.94 180 GLY A O 1
ATOM 1362 N N . VAL A 1 181 ? 31.651 8.849 -9.554 1.00 98.31 181 VAL A N 1
ATOM 1363 C CA . VAL A 1 181 ? 30.876 7.878 -8.780 1.00 98.31 181 VAL A CA 1
ATOM 1364 C C . VAL A 1 181 ? 29.651 7.398 -9.579 1.00 98.31 181 VAL A C 1
ATOM 1366 O O . VAL A 1 181 ? 29.422 7.792 -10.714 1.00 98.31 181 VAL A O 1
ATOM 1369 N N . SER A 1 182 ? 28.858 6.505 -8.995 1.00 98.25 182 SER A N 1
ATOM 1370 C CA . SER A 1 182 ? 27.524 6.133 -9.478 1.00 98.25 182 SER A CA 1
ATOM 1371 C C . SER A 1 182 ? 26.523 6.316 -8.348 1.00 98.25 182 SER A C 1
ATOM 1373 O O . SER A 1 182 ? 26.821 5.942 -7.219 1.00 98.25 182 SER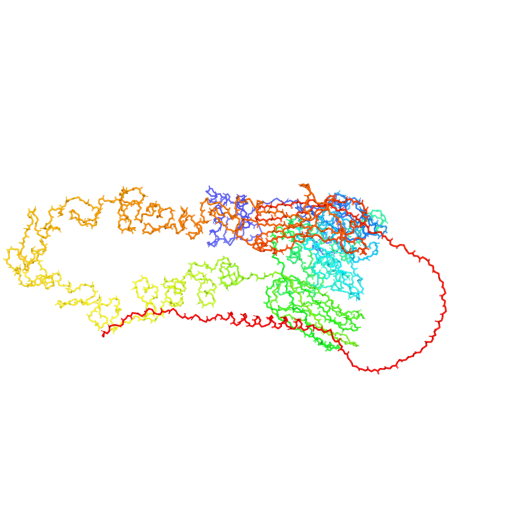 A O 1
ATOM 1375 N N . GLY A 1 183 ? 25.332 6.825 -8.632 1.00 98.38 183 GLY A N 1
ATOM 1376 C CA . GLY A 1 183 ? 24.220 6.759 -7.692 1.00 98.38 183 GLY A CA 1
ATOM 1377 C C . GLY A 1 183 ? 23.624 5.360 -7.651 1.00 98.38 183 GLY A C 1
ATOM 1378 O O . GLY A 1 183 ? 23.986 4.489 -8.454 1.00 98.38 183 GLY A O 1
ATOM 1379 N N . ALA A 1 184 ? 22.681 5.152 -6.738 1.00 98.62 184 ALA A N 1
ATOM 1380 C CA . ALA A 1 184 ? 21.868 3.943 -6.720 1.00 98.62 184 ALA A CA 1
ATOM 1381 C C . ALA A 1 184 ? 20.965 3.832 -7.963 1.00 98.62 184 ALA A C 1
ATOM 1383 O O . ALA A 1 184 ? 20.855 2.752 -8.541 1.00 98.62 184 ALA A O 1
ATOM 1384 N N . ALA A 1 185 ? 20.413 4.949 -8.436 1.00 98.62 185 ALA A N 1
ATOM 1385 C CA . ALA A 1 185 ? 19.625 5.055 -9.661 1.00 98.62 185 ALA A CA 1
ATOM 1386 C C . ALA A 1 185 ? 20.325 5.948 -10.704 1.00 98.62 185 ALA A C 1
ATOM 1388 O O . ALA A 1 185 ? 19.948 7.105 -10.881 1.00 98.62 185 ALA A O 1
ATOM 1389 N N . PRO A 1 186 ? 21.355 5.438 -11.406 1.00 97.88 186 PRO A N 1
ATOM 1390 C CA . PRO A 1 186 ? 22.219 6.249 -12.268 1.00 97.88 186 PRO A CA 1
ATOM 1391 C C . PRO A 1 186 ? 21.525 6.949 -13.451 1.00 97.88 186 PRO A C 1
ATOM 1393 O O . PRO A 1 186 ? 22.104 7.840 -14.062 1.00 97.88 186 PRO A O 1
ATOM 1396 N N . GLN A 1 187 ? 20.303 6.555 -13.815 1.00 98.06 187 GLN A N 1
ATOM 1397 C CA . GLN A 1 187 ? 19.521 7.180 -14.891 1.00 98.06 187 GLN A CA 1
ATOM 1398 C C . GLN A 1 187 ? 18.212 7.814 -14.407 1.00 98.06 187 GLN A C 1
ATOM 1400 O O . GLN A 1 187 ? 17.386 8.199 -15.240 1.00 98.06 187 GLN A O 1
ATOM 1405 N N . ALA A 1 188 ? 18.011 7.933 -13.091 1.00 98.69 188 ALA A N 1
ATOM 1406 C CA . ALA A 1 188 ? 16.895 8.704 -12.557 1.00 98.69 188 ALA A CA 1
ATOM 1407 C C . ALA A 1 188 ? 17.072 10.196 -12.844 1.00 98.69 188 ALA A C 1
ATOM 1409 O O . ALA A 1 188 ? 18.179 10.738 -12.839 1.00 98.69 188 ALA A O 1
ATOM 1410 N N . GLY A 1 189 ? 15.951 10.868 -13.096 1.00 98.50 189 GLY A N 1
ATOM 1411 C CA . GLY A 1 189 ? 15.913 12.317 -13.161 1.00 98.50 189 GLY A CA 1
ATOM 1412 C C . GLY A 1 189 ? 16.176 12.920 -11.785 1.00 98.50 189 GLY A C 1
ATOM 1413 O O . GLY A 1 189 ? 15.675 12.419 -10.783 1.00 98.50 189 GLY A O 1
ATOM 1414 N N . LEU A 1 190 ? 16.927 14.018 -11.735 1.00 98.44 190 LEU A N 1
ATOM 1415 C CA . LEU A 1 190 ? 17.179 14.767 -10.501 1.00 98.44 190 LEU A CA 1
ATOM 1416 C C . LEU A 1 190 ? 16.550 16.156 -10.575 1.00 98.44 190 LEU A C 1
ATOM 1418 O O . LEU A 1 190 ? 16.743 16.867 -11.561 1.00 98.44 190 LEU A O 1
ATOM 1422 N N . ALA A 1 191 ? 15.855 16.558 -9.515 1.00 98.25 191 ALA A N 1
ATOM 1423 C CA . ALA A 1 191 ? 15.369 17.919 -9.309 1.00 98.25 191 ALA A CA 1
ATOM 1424 C C . ALA A 1 191 ? 15.947 18.481 -8.002 1.00 98.25 191 ALA A C 1
ATOM 1426 O O . ALA A 1 191 ? 15.875 17.839 -6.955 1.00 98.25 191 ALA A O 1
ATOM 1427 N N . GLY A 1 192 ? 16.547 19.672 -8.055 1.00 98.06 192 GLY A N 1
ATOM 1428 C CA . GLY A 1 192 ? 17.057 20.349 -6.862 1.00 98.06 192 GLY A CA 1
ATOM 1429 C C . GLY A 1 192 ? 15.979 21.226 -6.233 1.00 98.06 192 GLY A C 1
ATOM 1430 O O . GLY A 1 192 ? 15.464 22.124 -6.898 1.00 98.06 192 GLY A O 1
ATOM 1431 N N . ILE A 1 193 ? 15.657 20.992 -4.961 1.00 98.31 193 ILE A N 1
ATOM 1432 C CA . ILE A 1 193 ? 14.685 21.781 -4.201 1.00 98.31 193 ILE A CA 1
ATOM 1433 C C . ILE A 1 193 ? 15.415 22.400 -3.007 1.00 98.31 193 ILE A C 1
ATOM 1435 O O . ILE A 1 193 ? 15.614 21.772 -1.970 1.00 98.31 193 ILE A O 1
ATOM 1439 N N . GLN A 1 194 ? 15.855 23.646 -3.153 1.00 97.56 194 GLN A N 1
ATOM 1440 C CA . GLN A 1 194 ? 16.631 24.322 -2.117 1.00 97.56 194 GLN A CA 1
ATOM 1441 C C . GLN A 1 194 ? 15.703 24.935 -1.060 1.00 97.56 194 GLN A C 1
ATOM 1443 O O . GLN A 1 194 ? 14.920 25.842 -1.349 1.00 97.56 194 GLN A O 1
ATOM 1448 N N . LEU A 1 195 ? 15.804 24.449 0.177 1.00 96.69 195 LEU A N 1
ATOM 1449 C CA . LEU A 1 195 ? 14.923 24.789 1.295 1.00 96.69 195 LEU A CA 1
ATOM 1450 C C . LEU A 1 195 ? 15.692 25.205 2.561 1.00 96.69 195 LEU A C 1
ATOM 1452 O O . LEU A 1 195 ? 15.369 26.238 3.154 1.00 96.69 195 LEU A O 1
ATOM 1456 N N . ILE A 1 196 ? 16.700 24.435 2.984 1.00 94.75 196 ILE A N 1
ATOM 1457 C CA . ILE A 1 196 ? 17.277 24.541 4.343 1.00 94.75 196 ILE A CA 1
ATOM 1458 C C . ILE A 1 196 ? 18.515 25.449 4.447 1.00 94.75 196 ILE A C 1
ATOM 1460 O O . ILE A 1 196 ? 19.056 25.640 5.536 1.00 94.75 196 ILE A O 1
ATOM 1464 N N . SER A 1 197 ? 18.930 26.103 3.356 1.00 93.56 197 SER A N 1
ATOM 1465 C CA . SER A 1 197 ? 20.006 27.115 3.370 1.00 93.56 197 SER A CA 1
ATOM 1466 C C . SER A 1 197 ? 19.560 28.472 3.954 1.00 93.56 197 SER A C 1
ATOM 1468 O O . SER A 1 197 ? 20.344 29.423 4.077 1.00 93.56 197 SER A O 1
ATOM 1470 N N . CYS A 1 198 ? 18.288 28.596 4.351 1.00 92.19 198 CYS A N 1
ATOM 1471 C CA . CYS A 1 198 ? 17.700 29.807 4.915 1.00 92.19 198 CYS A CA 1
ATOM 1472 C C . CYS A 1 198 ? 16.674 29.512 6.022 1.00 92.19 198 CYS A C 1
ATOM 1474 O O . CYS A 1 198 ? 16.467 28.382 6.441 1.00 92.19 198 CYS A O 1
ATOM 1476 N N . SER A 1 199 ? 16.030 30.562 6.549 1.00 90.88 199 SER A N 1
ATOM 1477 C CA . SER A 1 199 ? 14.984 30.392 7.559 1.00 90.88 199 SER A CA 1
ATOM 1478 C C . SER A 1 199 ? 13.755 29.687 6.983 1.00 90.88 199 SER A C 1
ATOM 1480 O O . SER A 1 199 ? 13.193 30.158 5.980 1.00 90.88 199 SER A O 1
ATOM 1482 N N . LEU A 1 200 ? 13.307 28.655 7.693 1.00 91.69 200 LEU A N 1
ATOM 1483 C CA . LEU A 1 200 ? 12.116 27.881 7.383 1.00 91.69 200 LEU A CA 1
ATOM 1484 C C . LEU A 1 200 ? 10.839 28.512 7.950 1.00 91.69 200 LEU A C 1
ATOM 1486 O O . LEU A 1 200 ? 10.858 29.385 8.825 1.00 91.69 200 LEU A O 1
ATOM 1490 N N . SER A 1 201 ? 9.723 28.094 7.376 1.00 92.19 201 SER A N 1
ATOM 1491 C CA . SER A 1 201 ? 8.366 28.386 7.819 1.00 92.19 201 SER A CA 1
ATOM 1492 C C . SER A 1 201 ? 7.481 27.266 7.300 1.00 92.19 201 SER A C 1
ATOM 1494 O O . SER A 1 201 ? 7.686 26.871 6.155 1.00 92.19 201 SER A O 1
ATOM 1496 N N . ASP A 1 202 ? 6.445 26.898 8.043 1.00 91.81 202 ASP A N 1
ATOM 1497 C CA . ASP A 1 202 ? 5.477 25.854 7.671 1.00 91.81 202 ASP A CA 1
ATOM 1498 C C . ASP A 1 202 ? 5.005 25.942 6.201 1.00 91.81 202 ASP A C 1
ATOM 1500 O O . ASP A 1 202 ? 5.062 24.981 5.448 1.00 91.81 202 ASP A O 1
ATOM 1504 N N . SER A 1 203 ? 4.669 27.142 5.703 1.00 92.00 203 SER A N 1
ATOM 1505 C CA . SER A 1 203 ? 4.264 27.309 4.295 1.00 92.00 203 SER A CA 1
ATOM 1506 C C . SER A 1 203 ? 5.366 27.011 3.272 1.00 92.00 203 SER A C 1
ATOM 1508 O O . SER A 1 203 ? 5.066 26.677 2.134 1.00 92.00 203 SER A O 1
ATOM 1510 N N . LYS A 1 204 ? 6.637 27.220 3.626 1.00 93.94 204 LYS A N 1
ATOM 1511 C CA . LYS A 1 204 ? 7.769 26.908 2.740 1.00 93.94 204 LYS A CA 1
ATOM 1512 C C . LYS A 1 204 ? 8.045 25.414 2.719 1.00 93.94 204 LYS A C 1
ATOM 1514 O O . LYS A 1 204 ? 8.278 24.895 1.640 1.00 93.94 204 LYS A O 1
ATOM 1519 N N . GLU A 1 205 ? 8.002 24.768 3.880 1.00 95.44 205 GLU A N 1
ATOM 1520 C CA . GLU A 1 205 ? 8.154 23.316 4.009 1.00 95.44 205 GLU A CA 1
ATOM 1521 C C . GLU A 1 205 ? 7.059 22.615 3.195 1.00 95.44 205 GLU A C 1
ATOM 1523 O O . GLU A 1 205 ? 7.369 21.860 2.276 1.00 95.44 205 GLU A O 1
ATOM 1528 N N . ALA A 1 206 ? 5.794 23.002 3.401 1.00 94.62 206 ALA A N 1
ATOM 1529 C CA . ALA A 1 206 ? 4.655 22.460 2.662 1.00 94.62 206 ALA A CA 1
ATOM 1530 C C . ALA A 1 206 ? 4.765 22.665 1.143 1.00 94.62 206 ALA A C 1
ATOM 1532 O O . ALA A 1 206 ? 4.493 21.757 0.362 1.00 94.62 206 ALA A O 1
ATOM 1533 N N . ASN A 1 207 ? 5.178 23.855 0.696 1.00 95.38 207 ASN A N 1
ATOM 1534 C CA . ASN A 1 207 ? 5.350 24.116 -0.735 1.00 95.38 207 ASN A CA 1
ATOM 1535 C C . ASN A 1 207 ? 6.531 23.335 -1.328 1.00 95.38 207 ASN A C 1
ATOM 1537 O O . ASN A 1 207 ? 6.501 22.998 -2.508 1.00 95.38 207 ASN A O 1
ATOM 1541 N N . ALA A 1 208 ? 7.591 23.109 -0.549 1.00 95.94 208 ALA A N 1
ATOM 1542 C CA . ALA A 1 208 ? 8.767 22.384 -1.006 1.00 95.94 208 ALA A CA 1
ATOM 1543 C C . ALA A 1 208 ? 8.475 20.900 -1.189 1.00 95.94 208 ALA A C 1
ATOM 1545 O O . ALA A 1 208 ? 8.851 20.359 -2.224 1.00 95.94 208 ALA A O 1
ATOM 1546 N N . ILE A 1 209 ? 7.762 20.282 -0.242 1.00 93.81 209 ILE A N 1
ATOM 1547 C CA . ILE A 1 209 ? 7.373 18.878 -0.379 1.00 93.81 209 ILE A CA 1
ATOM 1548 C C . ILE A 1 209 ? 6.344 18.702 -1.503 1.00 93.81 209 ILE A C 1
ATOM 1550 O O . ILE A 1 209 ? 6.550 17.870 -2.366 1.00 93.81 209 ILE A O 1
ATOM 1554 N N . THR A 1 210 ? 5.365 19.606 -1.639 1.00 95.38 210 THR A N 1
ATOM 1555 C CA . THR A 1 210 ? 4.338 19.513 -2.702 1.00 95.38 210 THR A CA 1
ATOM 1556 C C . THR A 1 210 ? 4.786 20.045 -4.074 1.00 95.38 210 THR A C 1
ATOM 1558 O O . THR A 1 210 ? 3.972 20.249 -4.987 1.00 95.38 210 THR A O 1
ATOM 1561 N N . HIS A 1 211 ? 6.081 20.322 -4.254 1.00 97.56 211 HIS A N 1
ATOM 1562 C CA . HIS A 1 211 ? 6.599 20.996 -5.440 1.00 97.56 211 HIS A CA 1
ATOM 1563 C C . HIS A 1 211 ? 6.500 20.125 -6.698 1.00 97.56 211 HIS A C 1
ATOM 1565 O O . HIS A 1 211 ? 7.354 19.292 -6.958 1.00 97.56 211 HIS A O 1
ATOM 1571 N N . LEU A 1 212 ? 5.513 20.397 -7.558 1.00 97.50 212 LEU A N 1
ATOM 1572 C CA . LEU A 1 212 ? 5.318 19.650 -8.810 1.00 97.50 212 LEU A CA 1
ATOM 1573 C C . LEU A 1 212 ? 5.130 18.139 -8.570 1.00 97.50 212 LEU A C 1
ATOM 1575 O O . LEU A 1 212 ? 5.642 17.314 -9.325 1.00 97.50 212 LEU A O 1
ATOM 1579 N N . SER A 1 213 ? 4.306 17.794 -7.577 1.00 96.56 213 SER A N 1
ATOM 1580 C CA . SER A 1 213 ? 3.946 16.428 -7.145 1.00 96.56 213 SER A CA 1
ATOM 1581 C C . SER A 1 213 ? 3.450 15.471 -8.241 1.00 96.56 213 SER A C 1
ATOM 1583 O O . SER A 1 213 ? 3.438 14.256 -8.072 1.00 96.56 213 SER A O 1
ATOM 1585 N N . GLN A 1 214 ? 3.059 15.991 -9.406 1.00 97.69 214 GLN A N 1
ATOM 1586 C CA . GLN A 1 214 ? 2.668 15.178 -10.566 1.00 97.69 214 GLN A CA 1
ATOM 1587 C C . GLN A 1 214 ? 3.840 14.789 -11.478 1.00 97.69 214 GLN A C 1
ATOM 1589 O O . GLN A 1 214 ? 3.655 14.017 -12.413 1.00 97.69 214 GLN A O 1
ATOM 1594 N N . SER A 1 215 ? 5.012 15.394 -11.295 1.00 97.69 215 SER A N 1
ATOM 1595 C CA . SER A 1 215 ? 6.181 15.236 -12.172 1.00 97.69 215 SER A CA 1
ATOM 1596 C C . SER A 1 215 ? 7.445 14.821 -11.429 1.00 97.69 215 SER A C 1
ATOM 1598 O O . SER A 1 215 ? 8.355 14.291 -12.058 1.00 97.69 215 SER A O 1
ATOM 1600 N N . ILE A 1 216 ? 7.513 15.077 -10.125 1.00 98.62 216 ILE A N 1
ATOM 1601 C CA . ILE A 1 216 ? 8.490 14.463 -9.228 1.00 98.62 216 ILE A CA 1
ATOM 1602 C C . ILE A 1 216 ? 7.830 13.222 -8.640 1.00 98.62 216 ILE A C 1
ATOM 1604 O O . ILE A 1 216 ? 6.662 13.293 -8.271 1.00 98.62 216 ILE A O 1
ATOM 1608 N N . ASP A 1 217 ? 8.547 12.100 -8.576 1.00 98.75 217 ASP A N 1
ATOM 1609 C CA . ASP A 1 217 ? 8.016 10.853 -8.024 1.00 98.75 217 ASP A CA 1
ATOM 1610 C C . ASP A 1 217 ? 8.362 10.703 -6.541 1.00 98.75 217 ASP A C 1
ATOM 1612 O O . ASP A 1 217 ? 7.504 10.355 -5.726 1.00 98.75 217 ASP A O 1
ATOM 1616 N N . ILE A 1 218 ? 9.620 10.995 -6.200 1.00 98.94 218 ILE A N 1
ATOM 1617 C CA . ILE A 1 218 ? 10.208 10.744 -4.884 1.00 98.94 218 ILE A CA 1
ATOM 1618 C C . ILE A 1 218 ? 10.768 12.051 -4.322 1.00 98.94 218 ILE A C 1
ATOM 1620 O O . ILE A 1 218 ? 11.528 12.728 -5.011 1.00 98.94 218 ILE A O 1
ATOM 1624 N N . TYR A 1 219 ? 10.469 12.371 -3.064 1.00 98.81 219 TYR A N 1
ATOM 1625 C CA . TYR A 1 219 ? 11.130 13.446 -2.320 1.00 98.81 219 TYR A CA 1
ATOM 1626 C C . TYR A 1 219 ? 12.067 12.859 -1.266 1.00 98.81 219 TYR A C 1
ATOM 1628 O O . TYR A 1 219 ? 11.647 12.096 -0.393 1.00 98.81 219 TYR A O 1
ATOM 1636 N N . SER A 1 220 ? 13.346 13.222 -1.350 1.00 98.75 220 SER A N 1
ATOM 1637 C CA . SER A 1 220 ? 14.386 12.807 -0.406 1.00 98.75 220 SER A CA 1
ATOM 1638 C C . SER A 1 220 ? 14.683 13.937 0.570 1.00 98.75 220 SER A C 1
ATOM 1640 O O . SER A 1 220 ? 15.156 14.996 0.150 1.00 98.75 220 SER A O 1
ATOM 1642 N N . ASN A 1 221 ? 14.449 13.695 1.863 1.00 98.56 221 ASN A N 1
ATOM 1643 C CA . ASN A 1 221 ? 14.563 14.700 2.920 1.00 98.56 221 ASN A CA 1
ATOM 1644 C C . ASN A 1 221 ? 15.531 14.234 4.012 1.00 98.56 221 ASN A C 1
ATOM 1646 O O . ASN A 1 221 ? 15.309 13.228 4.680 1.00 98.56 221 ASN A O 1
ATOM 1650 N N . SER A 1 222 ? 16.601 14.996 4.211 1.00 96.50 222 SER A N 1
ATOM 1651 C CA . SER A 1 222 ? 17.669 14.680 5.165 1.00 96.50 222 SER A CA 1
ATOM 1652 C C . SER A 1 222 ? 17.841 15.789 6.213 1.00 96.50 222 SER A C 1
ATOM 1654 O O . SER A 1 222 ? 18.964 16.194 6.537 1.00 96.50 222 SER A O 1
ATOM 1656 N N . TRP A 1 223 ? 16.711 16.303 6.703 1.00 96.06 223 TRP A N 1
ATOM 1657 C CA . TRP A 1 223 ? 16.581 17.410 7.652 1.00 96.06 223 TRP A CA 1
ATOM 1658 C C . TRP A 1 223 ? 15.382 17.180 8.580 1.00 96.06 223 TRP A C 1
ATOM 1660 O O . TRP A 1 223 ? 14.480 16.428 8.244 1.00 96.06 223 TRP A O 1
ATOM 1670 N N . GLY A 1 224 ? 15.354 17.850 9.727 1.00 95.75 224 GLY A N 1
ATOM 1671 C CA . GLY A 1 224 ? 14.293 17.708 10.722 1.00 95.75 224 GLY A CA 1
ATOM 1672 C C . GLY A 1 224 ? 14.493 18.688 11.881 1.00 95.75 224 GLY A C 1
ATOM 1673 O O . GLY A 1 224 ? 15.249 19.664 11.742 1.00 95.75 224 GLY A O 1
ATOM 1674 N N . PRO A 1 225 ? 13.823 18.462 13.022 1.00 96.00 225 PRO A N 1
ATOM 1675 C CA . PRO A 1 225 ? 14.098 19.138 14.283 1.00 96.00 225 PRO A CA 1
ATOM 1676 C C . PRO A 1 225 ? 15.550 18.941 14.755 1.00 96.00 225 PRO A C 1
ATOM 1678 O O . PRO A 1 225 ? 16.397 18.367 14.083 1.00 96.00 225 PRO A O 1
ATOM 1681 N N . SER A 1 226 ? 15.899 19.505 15.913 1.00 95.88 226 SER A N 1
ATOM 1682 C CA . SER A 1 226 ? 17.252 19.326 16.455 1.00 95.88 226 SER A CA 1
ATOM 1683 C C . SER A 1 226 ? 17.401 18.007 17.218 1.00 95.88 226 SER A C 1
ATOM 1685 O O . SER A 1 226 ? 16.858 17.924 18.320 1.00 95.88 226 SER A O 1
ATOM 1687 N N . ASP A 1 227 ? 18.268 17.128 16.712 1.00 96.44 227 ASP A N 1
ATOM 1688 C CA . ASP A 1 227 ? 18.688 15.809 17.243 1.00 96.44 227 ASP A CA 1
ATOM 1689 C C . ASP A 1 227 ? 19.479 15.876 18.578 1.00 96.44 227 ASP A C 1
ATOM 1691 O O . ASP A 1 227 ? 20.653 15.486 18.698 1.00 96.44 227 ASP A O 1
ATOM 1695 N N . ASN A 1 228 ? 18.910 16.529 19.587 1.00 95.38 228 ASN A N 1
ATOM 1696 C CA . ASN A 1 228 ? 19.578 16.847 20.849 1.00 95.38 228 ASN A CA 1
ATOM 1697 C C . ASN A 1 228 ? 19.098 16.011 22.046 1.00 95.38 228 ASN A C 1
ATOM 1699 O O . ASN A 1 228 ? 19.627 16.223 23.144 1.00 95.38 228 ASN A O 1
ATOM 1703 N N . GLY A 1 229 ? 18.154 15.091 21.840 1.00 94.19 229 GLY A N 1
ATOM 1704 C CA . GLY A 1 229 ? 17.576 14.225 22.872 1.00 94.19 229 GLY A CA 1
ATOM 1705 C C . GLY A 1 229 ? 16.557 14.914 23.779 1.00 94.19 229 GLY A C 1
ATOM 1706 O O . GLY A 1 229 ? 16.307 14.443 24.881 1.00 94.19 229 GLY A O 1
ATOM 1707 N N . TYR A 1 230 ? 16.057 16.098 23.413 1.00 93.69 230 TYR A N 1
ATOM 1708 C CA . TYR A 1 230 ? 15.035 16.820 24.187 1.00 93.69 230 TYR A CA 1
ATOM 1709 C C . TYR A 1 230 ? 14.162 17.768 23.343 1.00 93.69 230 TYR A C 1
ATOM 1711 O O . TYR A 1 230 ? 13.371 18.549 23.891 1.00 93.69 230 TYR A O 1
ATOM 1719 N N . THR A 1 231 ? 14.312 17.779 22.017 1.00 94.88 231 THR A N 1
ATOM 1720 C CA . THR A 1 231 ? 13.394 18.485 21.116 1.00 94.88 231 THR A CA 1
ATOM 1721 C C . THR A 1 231 ? 12.211 17.571 20.843 1.00 94.88 231 THR A C 1
ATOM 1723 O O . THR A 1 231 ? 12.401 16.438 20.441 1.00 94.88 231 THR A O 1
ATOM 1726 N N . LEU A 1 232 ? 10.996 18.077 21.037 1.00 95.25 232 LEU A N 1
ATOM 1727 C CA . LEU A 1 232 ? 9.769 17.395 20.641 1.00 95.25 232 LEU A CA 1
ATOM 1728 C C . LEU A 1 232 ? 9.001 18.368 19.751 1.00 95.25 232 LEU A C 1
ATOM 1730 O O . LEU A 1 232 ? 8.483 19.375 20.251 1.00 95.25 232 LEU A O 1
ATOM 1734 N N . GLU A 1 233 ? 9.016 18.137 18.441 1.00 95.31 233 GLU A N 1
ATOM 1735 C CA . GLU A 1 233 ? 8.501 19.087 17.453 1.00 95.31 233 GLU A CA 1
ATOM 1736 C C . GLU A 1 233 ? 7.759 18.361 16.329 1.00 95.31 233 GLU A C 1
ATOM 1738 O O . GLU A 1 233 ? 8.295 17.470 15.679 1.00 95.31 233 GLU A O 1
ATOM 1743 N N . ALA A 1 234 ? 6.504 18.760 16.118 1.00 93.44 234 ALA A N 1
ATOM 1744 C CA . ALA A 1 234 ? 5.661 18.252 15.045 1.00 93.44 234 ALA A CA 1
ATOM 1745 C C . ALA A 1 234 ? 5.700 19.204 13.838 1.00 93.44 234 ALA A C 1
ATOM 1747 O O . ALA A 1 234 ? 5.862 20.417 14.033 1.00 93.44 234 ALA A O 1
ATOM 1748 N N . PRO A 1 235 ? 5.470 18.697 12.614 1.00 94.25 235 PRO A N 1
ATOM 1749 C CA . PRO A 1 235 ? 5.254 19.537 11.451 1.00 94.25 235 PRO A CA 1
ATOM 1750 C C . PRO A 1 235 ? 4.085 20.496 11.683 1.00 94.25 235 PRO A C 1
ATOM 1752 O O . PRO A 1 235 ? 3.119 20.197 12.396 1.00 94.25 235 PRO A O 1
ATOM 1755 N N . GLY A 1 236 ? 4.160 21.674 11.068 1.00 90.88 236 GLY A N 1
ATOM 1756 C CA . GLY A 1 236 ? 3.037 22.598 11.080 1.00 90.88 236 GLY A CA 1
ATOM 1757 C C . GLY A 1 236 ? 1.841 22.063 10.275 1.00 90.88 236 GLY A C 1
ATOM 1758 O O . GLY A 1 236 ? 1.955 21.104 9.508 1.00 90.88 236 GLY A O 1
ATOM 1759 N N . PRO A 1 237 ? 0.653 22.670 10.437 1.00 92.62 237 PRO A N 1
ATOM 1760 C CA . PRO A 1 237 ? -0.562 22.194 9.784 1.00 92.62 237 PRO A CA 1
ATOM 1761 C C . PRO A 1 237 ? -0.498 22.244 8.252 1.00 92.62 237 PRO A C 1
ATOM 1763 O O . PRO A 1 237 ? -1.180 21.453 7.605 1.00 92.62 237 PRO A O 1
ATOM 1766 N N . LEU A 1 238 ? 0.277 23.160 7.654 1.00 89.75 238 LEU A N 1
ATOM 1767 C CA . LEU A 1 238 ? 0.442 23.175 6.200 1.00 89.75 238 LEU A CA 1
ATOM 1768 C C . LEU A 1 238 ? 1.350 22.040 5.742 1.00 89.75 238 LEU A C 1
ATOM 1770 O O . LEU A 1 238 ? 1.055 21.437 4.717 1.00 89.75 238 LEU A O 1
ATOM 1774 N N . MET A 1 239 ? 2.418 21.741 6.482 1.00 94.00 239 MET A N 1
ATOM 1775 C CA . MET A 1 239 ? 3.301 20.622 6.165 1.00 94.00 239 MET A CA 1
ATOM 1776 C C . MET A 1 239 ? 2.567 19.279 6.263 1.00 94.00 239 MET A C 1
ATOM 1778 O O . MET A 1 239 ? 2.673 18.474 5.343 1.00 94.00 239 MET A O 1
ATOM 1782 N N . LEU A 1 240 ? 1.744 19.070 7.301 1.00 93.25 240 LEU A N 1
ATOM 1783 C CA . LEU A 1 240 ? 0.889 17.876 7.414 1.00 93.25 240 LEU A CA 1
ATOM 1784 C C . LEU A 1 240 ? -0.083 17.752 6.231 1.00 93.25 240 LEU A C 1
ATOM 1786 O O . LEU A 1 240 ? -0.184 16.690 5.623 1.00 93.25 240 LEU A O 1
ATOM 1790 N N . ALA A 1 241 ? -0.743 18.852 5.849 1.00 91.38 241 ALA A N 1
ATOM 1791 C CA . ALA A 1 241 ? -1.595 18.873 4.659 1.00 91.38 241 ALA A CA 1
ATOM 1792 C C . ALA A 1 241 ? -0.798 18.632 3.362 1.00 91.38 241 ALA A C 1
ATOM 1794 O O . ALA A 1 241 ? -1.338 18.091 2.398 1.00 91.38 241 ALA A O 1
ATOM 1795 N N . GLY A 1 242 ? 0.476 19.032 3.332 1.00 94.31 242 GLY A N 1
ATOM 1796 C CA . GLY A 1 242 ? 1.407 18.743 2.248 1.00 94.31 242 GLY A CA 1
ATOM 1797 C C . GLY A 1 242 ? 1.678 17.247 2.118 1.00 94.31 242 GLY A C 1
ATOM 1798 O O . GLY A 1 242 ? 1.493 16.706 1.032 1.00 94.31 242 GLY A O 1
ATOM 1799 N N . PHE A 1 243 ? 2.007 16.573 3.226 1.00 97.38 243 PHE A N 1
ATOM 1800 C CA . PHE A 1 243 ? 2.165 15.116 3.250 1.00 97.38 243 PHE A CA 1
ATOM 1801 C C . PHE A 1 243 ? 0.914 14.391 2.752 1.00 97.38 243 PHE A C 1
ATOM 1803 O O . PHE A 1 243 ? 1.017 13.538 1.875 1.00 97.38 243 PHE A O 1
ATOM 1810 N N . GLU A 1 244 ? -0.271 14.753 3.252 1.00 95.00 244 GLU A N 1
ATOM 1811 C CA . GLU A 1 244 ? -1.530 14.145 2.797 1.00 95.00 244 GLU A CA 1
ATOM 1812 C C . GLU A 1 244 ? -1.778 14.406 1.305 1.00 95.00 244 GLU A C 1
ATOM 1814 O O . GLU A 1 244 ? -2.140 13.498 0.558 1.00 95.00 244 GLU A O 1
ATOM 1819 N N . SER A 1 245 ? -1.567 15.639 0.839 1.00 94.38 245 SER A N 1
ATOM 1820 C CA . SER A 1 245 ? -1.743 15.982 -0.574 1.00 94.38 245 SER A CA 1
ATOM 1821 C C . SER A 1 245 ? -0.821 15.163 -1.473 1.00 94.38 245 SER A C 1
ATOM 1823 O O . SER A 1 245 ? -1.256 14.673 -2.512 1.00 94.38 245 SER A O 1
ATOM 1825 N N . ASP A 1 246 ? 0.440 15.008 -1.096 1.00 94.06 246 ASP A N 1
ATOM 1826 C CA . ASP A 1 246 ? 1.416 14.267 -1.886 1.00 94.06 246 ASP A CA 1
ATOM 1827 C C . ASP A 1 246 ? 1.151 12.763 -1.861 1.00 94.06 246 ASP A C 1
ATOM 1829 O O . ASP A 1 246 ? 1.175 12.137 -2.920 1.00 94.06 246 ASP A O 1
ATOM 1833 N N . ALA A 1 247 ? 0.807 12.190 -0.705 1.00 94.00 247 ALA A N 1
ATOM 1834 C CA . ALA A 1 247 ? 0.473 10.773 -0.580 1.00 94.00 247 ALA A CA 1
ATOM 1835 C C . ALA A 1 247 ? -0.830 10.400 -1.314 1.00 94.00 247 ALA A C 1
ATOM 1837 O O . ALA A 1 247 ? -0.897 9.351 -1.944 1.00 94.00 247 ALA A O 1
ATOM 1838 N N . TYR A 1 248 ? -1.862 11.249 -1.298 1.00 93.44 248 TYR A N 1
ATOM 1839 C CA . TYR A 1 248 ? -3.160 10.902 -1.903 1.00 93.44 248 TYR A CA 1
ATOM 1840 C C . TYR A 1 248 ? -3.378 11.447 -3.318 1.00 93.44 248 TYR A C 1
ATOM 1842 O O . TYR A 1 248 ? -4.221 10.931 -4.048 1.00 93.44 248 TYR A O 1
ATOM 1850 N N . GLN A 1 249 ? -2.677 12.510 -3.718 1.00 93.88 249 GLN A N 1
ATOM 1851 C CA . GLN A 1 249 ? -2.909 13.173 -5.012 1.00 93.88 249 GLN A CA 1
ATOM 1852 C C . GLN A 1 249 ? -1.673 13.158 -5.908 1.00 93.88 249 GLN A C 1
ATOM 1854 O O . GLN A 1 249 ? -1.814 13.294 -7.125 1.00 93.88 249 GLN A O 1
ATOM 1859 N N . GLY A 1 250 ? -0.474 12.999 -5.343 1.00 95.88 250 GLY A N 1
ATOM 1860 C CA . GLY A 1 250 ? 0.787 12.904 -6.074 1.00 95.88 250 GLY A CA 1
ATOM 1861 C C . GLY A 1 250 ? 0.806 11.781 -7.108 1.00 95.88 250 GLY A C 1
ATOM 1862 O O . GLY A 1 250 ? 0.025 10.833 -7.021 1.00 95.88 250 GLY A O 1
ATOM 1863 N N . ARG A 1 251 ? 1.686 11.881 -8.112 1.00 97.12 251 ARG A N 1
ATOM 1864 C CA . ARG A 1 251 ? 1.867 10.848 -9.156 1.00 97.12 251 ARG A CA 1
ATOM 1865 C C . ARG A 1 251 ? 0.543 10.355 -9.769 1.00 97.12 251 ARG A C 1
ATOM 1867 O O . ARG A 1 251 ? 0.304 9.158 -9.894 1.00 97.12 251 ARG A O 1
ATOM 1874 N N . SER A 1 252 ? -0.336 11.284 -10.149 1.00 95.06 252 SER A N 1
ATOM 1875 C CA . SER A 1 252 ? -1.670 10.999 -10.708 1.00 95.06 252 SER A CA 1
ATOM 1876 C C . SER A 1 252 ? -2.567 10.132 -9.809 1.00 95.06 252 SER A C 1
ATOM 1878 O O . SER A 1 252 ? -3.359 9.342 -10.315 1.00 95.06 252 SER A O 1
ATOM 1880 N N . GLY A 1 253 ? -2.454 10.284 -8.486 1.00 95.19 253 GLY A N 1
ATOM 1881 C CA . GLY A 1 253 ? -3.237 9.540 -7.492 1.00 95.19 253 GLY A CA 1
ATOM 1882 C C . GLY A 1 253 ? -2.552 8.287 -6.938 1.00 95.19 253 GLY A C 1
ATOM 1883 O O . GLY A 1 253 ? -3.079 7.688 -6.010 1.00 95.19 253 GLY A O 1
ATOM 1884 N N . LEU A 1 254 ? -1.375 7.904 -7.450 1.00 97.62 254 LEU A N 1
ATOM 1885 C CA . LEU A 1 254 ? -0.573 6.816 -6.867 1.00 97.62 254 LEU A CA 1
ATOM 1886 C C . LEU A 1 254 ? 0.102 7.227 -5.549 1.00 97.62 254 LEU A C 1
ATOM 1888 O O . LEU A 1 254 ? 0.457 6.377 -4.734 1.00 97.62 254 LEU A O 1
ATOM 1892 N N . GLY A 1 255 ? 0.292 8.528 -5.347 1.00 98.12 255 GLY A N 1
ATOM 1893 C CA . GLY A 1 255 ? 0.993 9.087 -4.205 1.00 98.12 255 GLY A CA 1
ATOM 1894 C C . GLY A 1 255 ? 2.494 9.184 -4.420 1.00 98.12 255 GLY A C 1
ATOM 1895 O O . GLY A 1 255 ? 3.142 8.240 -4.880 1.00 98.12 255 GLY A O 1
ATOM 1896 N N . ASN A 1 256 ? 3.052 10.346 -4.092 1.00 98.56 256 ASN A N 1
ATOM 1897 C CA . ASN A 1 256 ? 4.491 10.552 -4.035 1.00 98.56 256 ASN A CA 1
ATOM 1898 C C . ASN A 1 256 ? 5.127 9.710 -2.937 1.00 98.56 256 ASN A C 1
ATOM 1900 O O . ASN A 1 256 ? 4.544 9.508 -1.874 1.00 98.56 256 ASN A O 1
ATOM 1904 N N . ILE A 1 257 ? 6.364 9.282 -3.176 1.00 98.75 257 ILE A N 1
ATOM 1905 C CA . ILE A 1 257 ? 7.146 8.602 -2.150 1.00 98.75 257 ILE A CA 1
ATOM 1906 C C . ILE A 1 257 ? 7.958 9.636 -1.389 1.00 98.75 257 ILE A C 1
ATOM 1908 O O . ILE A 1 257 ? 8.733 10.386 -1.983 1.00 98.75 257 ILE A O 1
ATOM 1912 N N . ILE A 1 258 ? 7.810 9.665 -0.071 1.00 98.69 258 ILE A N 1
ATOM 1913 C CA . ILE A 1 258 ? 8.498 10.630 0.779 1.00 98.69 258 ILE A CA 1
ATOM 1914 C C . ILE A 1 258 ? 9.452 9.859 1.677 1.00 98.69 258 ILE A C 1
ATOM 1916 O O . ILE A 1 258 ? 9.020 9.095 2.530 1.00 98.69 258 ILE A O 1
ATOM 1920 N N . THR A 1 259 ? 10.754 10.036 1.478 1.00 98.81 259 THR A N 1
ATOM 1921 C CA . THR A 1 259 ? 11.774 9.426 2.343 1.00 98.81 259 THR A CA 1
ATOM 1922 C C . THR A 1 259 ? 12.330 10.471 3.297 1.00 98.81 259 THR A C 1
ATOM 1924 O O . THR A 1 259 ? 12.518 11.634 2.913 1.00 98.81 259 THR A O 1
ATOM 1927 N N . TRP A 1 260 ? 12.573 10.053 4.536 1.00 98.62 260 TRP A N 1
ATOM 1928 C CA . TRP A 1 260 ? 13.010 10.928 5.613 1.00 98.62 260 TRP A CA 1
ATOM 1929 C C . TRP A 1 260 ? 14.130 10.282 6.423 1.00 98.62 260 TRP A C 1
ATOM 1931 O O . TRP A 1 260 ? 14.061 9.104 6.771 1.00 98.62 260 TRP A O 1
ATOM 1941 N N . ALA A 1 261 ? 15.170 11.045 6.739 1.00 98.69 261 ALA A N 1
ATOM 1942 C CA . ALA A 1 261 ? 16.223 10.579 7.634 1.00 98.69 261 ALA A CA 1
ATOM 1943 C C . ALA A 1 261 ? 15.673 10.399 9.053 1.00 98.69 261 ALA A C 1
ATOM 1945 O O . ALA A 1 261 ? 15.064 11.319 9.585 1.00 98.69 261 ALA A O 1
ATOM 1946 N N . ALA A 1 262 ? 15.932 9.248 9.682 1.00 98.25 262 ALA A N 1
ATOM 1947 C CA . ALA A 1 262 ? 15.453 8.974 11.040 1.00 98.25 262 ALA A CA 1
ATOM 1948 C C . ALA A 1 262 ? 16.115 9.847 12.129 1.00 98.25 262 ALA A C 1
ATOM 1950 O O . ALA A 1 262 ? 15.622 9.873 13.245 1.00 98.25 262 ALA A O 1
ATOM 1951 N N . GLY A 1 263 ? 17.221 10.538 11.819 1.00 98.00 263 GLY A N 1
ATOM 1952 C CA . GLY A 1 263 ? 17.939 11.414 12.758 1.00 98.00 263 GLY A CA 1
ATOM 1953 C C . GLY A 1 263 ? 19.344 10.919 13.136 1.00 98.00 263 GLY A C 1
ATOM 1954 O O . GLY A 1 263 ? 19.746 9.799 12.799 1.00 98.00 263 GLY A O 1
ATOM 1955 N N . ASN A 1 264 ? 20.159 11.790 13.740 1.00 98.25 264 ASN A N 1
ATOM 1956 C CA . ASN A 1 264 ? 21.575 11.557 14.080 1.00 98.25 264 ASN A CA 1
ATOM 1957 C C . ASN A 1 264 ? 21.895 11.764 15.581 1.00 98.25 264 ASN A C 1
ATOM 1959 O O . ASN A 1 264 ? 23.049 12.014 15.965 1.00 98.25 264 ASN A O 1
ATOM 1963 N N . GLY A 1 265 ? 20.878 11.692 16.432 1.00 97.31 265 GLY A N 1
ATOM 1964 C CA . GLY A 1 265 ? 20.872 12.031 17.850 1.00 97.31 265 GLY A CA 1
ATOM 1965 C C . GLY A 1 265 ? 21.136 10.889 18.827 1.00 97.31 265 GLY A C 1
ATOM 1966 O O . GLY A 1 265 ? 21.148 11.152 20.028 1.00 97.31 265 GLY A O 1
ATOM 1967 N N . LEU A 1 266 ? 21.439 9.658 18.389 1.00 96.38 266 LEU A N 1
ATOM 1968 C CA . LEU A 1 266 ? 21.633 8.515 19.307 1.00 96.38 266 LEU A CA 1
ATOM 1969 C C . LEU A 1 266 ? 22.662 8.795 20.418 1.00 96.38 266 LEU A C 1
ATOM 1971 O O . LEU A 1 266 ? 22.487 8.409 21.569 1.00 96.38 266 LEU A O 1
ATOM 1975 N N . ALA A 1 267 ? 23.747 9.511 20.108 1.00 94.88 267 ALA A N 1
ATOM 1976 C CA . ALA A 1 267 ? 24.766 9.866 21.101 1.00 94.88 267 ALA A CA 1
ATOM 1977 C C . ALA A 1 267 ? 24.274 10.848 22.189 1.00 94.88 267 ALA A C 1
ATOM 1979 O O . ALA A 1 267 ? 24.975 11.052 23.188 1.00 94.88 267 ALA A O 1
ATOM 1980 N N . ASN A 1 268 ? 23.113 11.469 21.973 1.00 94.44 268 ASN A N 1
ATOM 1981 C CA . ASN A 1 268 ? 22.396 12.335 22.903 1.00 94.44 268 ASN A CA 1
ATOM 1982 C C . ASN A 1 268 ? 21.178 11.638 23.542 1.00 94.44 268 ASN A C 1
ATOM 1984 O O . ASN A 1 268 ? 20.439 12.313 24.252 1.00 94.44 268 ASN A O 1
ATOM 1988 N N . ASP A 1 269 ? 21.015 10.323 23.343 1.00 94.00 269 ASP A N 1
ATOM 1989 C CA . ASP A 1 269 ? 19.849 9.533 23.761 1.00 94.00 269 ASP A CA 1
ATOM 1990 C C . ASP A 1 269 ? 18.527 10.025 23.118 1.00 94.00 269 ASP A C 1
ATOM 1992 O O . ASP A 1 269 ? 17.502 10.077 23.794 1.00 94.00 269 ASP A O 1
ATOM 1996 N N . ASP A 1 270 ? 18.572 10.434 21.840 1.00 96.50 270 ASP A N 1
ATOM 1997 C CA . ASP A 1 270 ? 17.391 10.822 21.043 1.00 96.50 270 ASP A CA 1
ATOM 1998 C C . ASP A 1 270 ? 16.700 9.619 20.377 1.00 96.50 270 ASP A C 1
ATOM 2000 O O . ASP A 1 270 ? 17.295 8.537 20.290 1.00 96.50 270 ASP A O 1
ATOM 2004 N N . ASP A 1 271 ? 15.468 9.827 19.912 1.00 97.12 271 ASP A N 1
ATOM 2005 C CA . ASP A 1 271 ? 14.598 8.807 19.314 1.00 97.12 271 ASP A CA 1
ATOM 2006 C C . ASP A 1 271 ? 13.771 9.390 18.154 1.00 97.12 271 ASP A C 1
ATOM 2008 O O . ASP A 1 271 ? 13.171 10.465 18.279 1.00 97.12 271 ASP A O 1
ATOM 2012 N N . SER A 1 272 ? 13.677 8.657 17.041 1.00 97.38 272 SER A N 1
ATOM 2013 C CA . SER A 1 272 ? 13.018 9.129 15.822 1.00 97.38 272 SER A CA 1
ATOM 2014 C C . SER A 1 272 ? 11.509 9.301 15.978 1.00 97.38 272 SER A C 1
ATOM 2016 O O . SER A 1 272 ? 10.896 10.031 15.198 1.00 97.38 272 SER A O 1
ATOM 2018 N N . ASN A 1 273 ? 10.892 8.692 16.996 1.00 97.44 273 ASN A N 1
ATOM 2019 C CA . ASN A 1 273 ? 9.492 8.930 17.337 1.00 97.44 273 ASN A CA 1
ATOM 2020 C C . ASN A 1 273 ? 9.239 10.342 17.915 1.00 97.44 273 ASN A C 1
ATOM 2022 O O . ASN A 1 273 ? 8.075 10.741 18.035 1.00 97.44 273 ASN A O 1
ATOM 2026 N N . TYR A 1 274 ? 10.280 11.109 18.273 1.00 97.12 274 TYR A N 1
ATOM 2027 C CA . TYR A 1 274 ? 10.176 12.507 18.733 1.00 97.12 274 TYR A CA 1
ATOM 2028 C C . TYR A 1 274 ? 10.310 13.543 17.605 1.00 97.12 274 TYR A C 1
ATOM 2030 O O . TYR A 1 274 ? 9.974 14.720 17.800 1.00 97.12 274 TYR A O 1
ATOM 2038 N N . ASP A 1 275 ? 10.740 13.110 16.419 1.00 97.12 275 ASP A N 1
ATOM 2039 C CA . ASP A 1 275 ? 10.716 13.891 15.187 1.00 97.12 275 ASP A CA 1
ATOM 2040 C C . ASP A 1 275 ? 9.387 13.656 14.460 1.00 97.12 275 ASP A C 1
ATOM 2042 O O . ASP A 1 275 ? 9.191 12.636 13.803 1.00 97.12 275 ASP A O 1
ATOM 2046 N N . GLY A 1 276 ? 8.464 14.621 14.516 1.00 96.25 276 GLY A N 1
ATOM 2047 C CA . GLY A 1 276 ? 7.152 14.471 13.886 1.00 96.25 276 GLY A CA 1
ATOM 2048 C C . GLY A 1 276 ? 7.169 14.384 12.350 1.00 96.25 276 GLY A C 1
ATOM 2049 O O . GLY A 1 276 ? 6.123 14.099 11.768 1.00 96.25 276 GLY A O 1
ATOM 2050 N N . TYR A 1 277 ? 8.302 14.646 11.690 1.00 97.81 277 TYR A N 1
ATOM 2051 C CA . TYR A 1 277 ? 8.459 14.451 10.249 1.00 97.81 277 TYR A CA 1
ATOM 2052 C C . TYR A 1 277 ? 8.753 12.979 9.945 1.00 97.81 277 TYR A C 1
ATOM 2054 O O . TYR A 1 277 ? 7.955 12.342 9.262 1.00 97.81 277 TYR A O 1
ATOM 2062 N N . ALA A 1 278 ? 9.826 12.420 10.520 1.00 97.50 278 ALA A N 1
ATOM 2063 C CA . ALA A 1 278 ? 10.175 11.002 10.375 1.00 97.50 278 ALA A CA 1
ATOM 2064 C C . ALA A 1 278 ? 9.117 10.068 10.991 1.00 97.50 278 ALA A C 1
ATOM 2066 O O . ALA A 1 278 ? 8.885 8.963 10.509 1.00 97.50 278 ALA A O 1
ATOM 2067 N N . ASN A 1 279 ? 8.447 10.508 12.054 1.00 96.62 279 ASN A N 1
ATOM 2068 C CA . ASN A 1 279 ? 7.380 9.768 12.724 1.00 96.62 279 ASN A CA 1
ATOM 2069 C C . ASN A 1 279 ? 6.044 9.787 11.960 1.00 96.62 279 ASN A C 1
ATOM 2071 O O . ASN A 1 279 ? 5.100 9.121 12.366 1.00 96.62 279 ASN A O 1
ATOM 2075 N N . SER A 1 280 ? 5.915 10.541 10.865 1.00 97.44 280 SER A N 1
ATOM 2076 C CA . SER A 1 280 ? 4.695 10.492 10.058 1.00 97.44 280 SER A CA 1
ATOM 2077 C C . SER A 1 280 ? 4.630 9.197 9.247 1.00 97.44 280 SER A C 1
ATOM 2079 O O . SER A 1 280 ? 5.529 8.931 8.450 1.00 97.44 280 SER A O 1
ATOM 2081 N N . ARG A 1 281 ? 3.510 8.465 9.347 1.00 96.44 281 ARG A N 1
ATOM 2082 C CA . ARG A 1 281 ? 3.215 7.270 8.527 1.00 96.44 281 ARG A CA 1
ATOM 2083 C C . ARG A 1 281 ? 3.286 7.495 7.009 1.00 96.44 281 ARG A C 1
ATOM 2085 O O . ARG A 1 281 ? 3.454 6.556 6.236 1.00 96.44 281 ARG A O 1
ATOM 2092 N N . LEU A 1 282 ? 3.141 8.747 6.572 1.00 97.62 282 LEU A N 1
ATOM 2093 C CA . LEU A 1 282 ? 3.199 9.136 5.161 1.00 97.62 282 LEU A CA 1
ATOM 2094 C C . LEU A 1 282 ? 4.642 9.244 4.645 1.00 97.62 282 LEU A C 1
ATOM 2096 O O . LEU A 1 282 ? 4.857 9.438 3.449 1.00 97.62 282 LEU A O 1
ATOM 2100 N N . THR A 1 283 ? 5.630 9.122 5.533 1.00 98.06 283 THR A N 1
ATOM 2101 C CA . THR A 1 283 ? 7.047 9.117 5.183 1.00 98.06 283 THR A CA 1
ATOM 2102 C C . THR A 1 283 ? 7.685 7.765 5.485 1.00 98.06 283 THR A C 1
ATOM 2104 O O . THR A 1 283 ? 7.225 6.996 6.323 1.00 98.06 283 THR A O 1
ATOM 2107 N N . ILE A 1 284 ? 8.769 7.472 4.778 1.00 98.88 284 ILE A N 1
ATOM 2108 C CA . ILE A 1 284 ? 9.619 6.310 5.005 1.00 98.88 284 ILE A CA 1
ATOM 2109 C C . ILE A 1 284 ? 10.810 6.789 5.828 1.00 98.88 284 ILE A C 1
ATOM 2111 O O . ILE A 1 284 ? 11.734 7.389 5.271 1.00 98.88 284 ILE A O 1
ATOM 2115 N N . ALA A 1 285 ? 10.783 6.537 7.137 1.00 98.69 285 ALA A N 1
ATOM 2116 C CA . ALA A 1 285 ? 11.901 6.826 8.027 1.00 98.69 285 ALA A CA 1
ATOM 2117 C C . ALA A 1 285 ? 13.058 5.842 7.796 1.00 98.69 285 ALA A C 1
ATOM 2119 O O . ALA A 1 285 ? 12.871 4.621 7.845 1.00 98.69 285 ALA A O 1
ATOM 2120 N N . VAL A 1 286 ? 14.252 6.389 7.546 1.00 98.88 286 VAL A N 1
ATOM 2121 C CA . VAL A 1 286 ? 15.447 5.634 7.153 1.00 98.88 286 VAL A CA 1
ATOM 2122 C C . VAL A 1 286 ? 16.552 5.726 8.204 1.00 98.88 286 VAL A C 1
ATOM 2124 O O . VAL A 1 286 ? 17.129 6.795 8.435 1.00 98.88 286 VAL A O 1
ATOM 2127 N N . ALA A 1 287 ? 16.899 4.577 8.785 1.00 98.81 287 ALA A N 1
ATOM 2128 C CA . ALA A 1 287 ? 18.035 4.418 9.694 1.00 98.81 287 ALA A CA 1
ATOM 2129 C C . ALA A 1 287 ? 19.359 4.159 8.952 1.00 98.81 287 ALA A C 1
ATOM 2131 O O . ALA A 1 287 ? 19.382 3.849 7.759 1.00 98.81 287 ALA A O 1
ATOM 2132 N N . ALA A 1 288 ? 20.483 4.253 9.665 1.00 98.75 288 ALA A N 1
ATOM 2133 C CA . ALA A 1 288 ? 21.823 4.101 9.104 1.00 98.75 288 ALA A CA 1
ATOM 2134 C C . ALA A 1 288 ? 22.601 2.912 9.691 1.00 98.75 288 ALA A C 1
ATOM 2136 O O . ALA A 1 288 ? 22.714 2.750 10.909 1.00 98.75 288 ALA A O 1
ATOM 2137 N N . THR A 1 289 ? 23.235 2.133 8.811 1.00 98.56 289 THR A N 1
ATOM 2138 C CA . THR A 1 289 ? 24.155 1.046 9.187 1.00 98.56 289 THR A CA 1
ATOM 2139 C C . THR A 1 289 ? 25.574 1.302 8.703 1.00 98.56 289 THR A C 1
ATOM 2141 O O . THR A 1 289 ? 25.779 1.887 7.641 1.00 98.56 289 THR A O 1
ATOM 2144 N N . THR A 1 290 ? 26.574 0.794 9.417 1.00 98.25 290 THR A N 1
ATOM 2145 C CA . THR A 1 290 ? 27.974 0.860 8.974 1.00 98.25 290 THR A CA 1
ATOM 2146 C C . THR A 1 290 ? 28.281 -0.204 7.909 1.00 98.25 290 THR A C 1
ATOM 2148 O O . THR A 1 290 ? 27.474 -1.092 7.626 1.00 98.25 290 THR A O 1
ATOM 2151 N N . HIS A 1 291 ? 29.501 -0.197 7.359 1.00 96.88 291 HIS A N 1
ATOM 2152 C CA . HIS A 1 291 ? 30.005 -1.250 6.455 1.00 96.88 291 HIS A CA 1
ATOM 2153 C C . HIS A 1 291 ? 30.174 -2.645 7.080 1.00 96.88 291 HIS A C 1
ATOM 2155 O O . HIS A 1 291 ? 30.586 -3.582 6.387 1.00 96.88 291 HIS A O 1
ATOM 2161 N N . TYR A 1 292 ? 29.900 -2.799 8.379 1.00 97.56 292 TYR A N 1
ATOM 2162 C CA . TYR A 1 292 ? 29.801 -4.093 9.056 1.00 97.56 292 TYR A CA 1
ATOM 2163 C C . TYR A 1 292 ? 28.364 -4.611 9.153 1.00 97.56 292 TYR A C 1
ATOM 2165 O O . TYR A 1 292 ? 28.195 -5.774 9.526 1.00 97.56 292 TYR A O 1
ATOM 2173 N N . GLY A 1 293 ? 27.371 -3.785 8.804 1.00 96.69 293 GLY A N 1
ATOM 2174 C CA . GLY A 1 293 ? 25.946 -4.082 8.935 1.00 96.69 293 GLY A CA 1
ATOM 2175 C C . GLY A 1 293 ? 25.369 -3.808 10.327 1.00 96.69 293 GLY A C 1
ATOM 2176 O O . GLY A 1 293 ? 24.212 -4.137 10.555 1.00 96.69 293 GLY A O 1
ATOM 2177 N N . ASP A 1 294 ? 26.132 -3.236 11.260 1.00 97.31 294 ASP A N 1
ATOM 2178 C CA . ASP A 1 294 ? 25.653 -2.804 12.579 1.00 97.31 294 ASP A CA 1
ATOM 2179 C C . ASP A 1 294 ? 25.174 -1.342 12.567 1.00 97.31 294 ASP A C 1
ATOM 2181 O O . ASP A 1 294 ? 25.452 -0.581 11.638 1.00 97.31 294 ASP A O 1
ATOM 2185 N N . ASN A 1 295 ? 24.413 -0.952 13.590 1.00 97.88 295 ASN A N 1
ATOM 2186 C CA . ASN A 1 295 ? 23.854 0.391 13.741 1.00 97.88 295 ASN A CA 1
ATOM 2187 C C . ASN A 1 295 ? 24.986 1.432 13.853 1.00 97.88 295 ASN A C 1
ATOM 2189 O O . ASN A 1 295 ? 25.904 1.292 14.669 1.00 97.88 295 ASN A O 1
ATOM 2193 N N . ALA A 1 296 ? 24.915 2.488 13.039 1.00 97.94 296 ALA A N 1
ATOM 2194 C CA . ALA A 1 296 ? 25.840 3.606 13.125 1.00 97.94 296 ALA A CA 1
ATOM 2195 C C . ALA A 1 296 ? 25.713 4.343 14.471 1.00 97.94 296 ALA A C 1
ATOM 2197 O O . ALA A 1 296 ? 24.632 4.590 14.983 1.00 97.94 296 ALA A O 1
ATOM 2198 N N . TRP A 1 297 ? 26.833 4.790 15.042 1.00 97.19 297 TRP A N 1
ATOM 2199 C CA . TRP A 1 297 ? 26.874 5.377 16.394 1.00 97.19 297 TRP A CA 1
ATOM 2200 C C . TRP A 1 297 ? 25.965 6.603 16.630 1.00 97.19 297 TRP A C 1
ATOM 2202 O O . TRP A 1 297 ? 25.793 7.007 17.782 1.00 97.19 297 TRP A O 1
ATOM 2212 N N . TYR A 1 298 ? 25.447 7.215 15.565 1.00 97.69 298 TYR A N 1
ATOM 2213 C CA . TYR A 1 298 ? 24.531 8.352 15.587 1.00 97.69 298 TYR A CA 1
ATOM 2214 C C . TYR A 1 298 ? 23.079 7.989 15.231 1.00 97.69 298 TYR A C 1
ATOM 2216 O O . TYR A 1 298 ? 22.213 8.803 15.525 1.00 97.69 298 TYR A O 1
ATOM 2224 N N . SER A 1 299 ? 22.799 6.839 14.598 1.00 98.44 299 SER A N 1
ATOM 2225 C CA . SER A 1 299 ? 21.467 6.562 14.037 1.00 98.44 299 SER A CA 1
ATOM 2226 C C . SER A 1 299 ? 20.458 6.369 15.154 1.00 98.44 299 SER A C 1
ATOM 2228 O O . SER A 1 299 ? 20.590 5.445 15.960 1.00 98.44 299 SER A O 1
ATOM 2230 N N . GLU A 1 300 ? 19.457 7.237 15.190 1.00 98.19 300 GLU A N 1
ATOM 2231 C CA . GLU A 1 300 ? 18.395 7.173 16.188 1.00 98.19 300 GLU A CA 1
ATOM 2232 C C . GLU A 1 300 ? 17.596 5.871 16.042 1.00 98.19 300 GLU A C 1
ATOM 2234 O O . GLU A 1 300 ? 17.394 5.403 14.915 1.00 98.19 300 GLU A O 1
ATOM 2239 N N . PRO A 1 301 ? 17.213 5.232 17.161 1.00 97.75 301 PRO A N 1
ATOM 2240 C CA . PRO A 1 301 ? 16.181 4.218 17.165 1.00 97.75 301 PRO A CA 1
ATOM 2241 C C . PRO A 1 301 ? 14.793 4.866 17.110 1.00 97.75 301 PRO A C 1
ATOM 2243 O O . PRO A 1 301 ? 14.660 6.052 17.382 1.00 97.75 301 PRO A O 1
ATOM 2246 N N . GLY A 1 302 ? 13.783 4.061 16.814 1.00 97.56 302 GLY A N 1
ATOM 2247 C CA . GLY A 1 302 ? 12.370 4.396 16.906 1.00 97.56 302 GLY A CA 1
ATOM 2248 C C . GLY A 1 302 ? 11.535 3.342 16.188 1.00 97.56 302 GLY A C 1
ATOM 2249 O O . GLY A 1 302 ? 11.974 2.721 15.215 1.00 97.56 302 GLY A O 1
ATOM 2250 N N . ASP A 1 303 ? 10.320 3.122 16.668 1.00 98.19 303 ASP A N 1
ATOM 2251 C CA . ASP A 1 303 ? 9.424 2.091 16.138 1.00 98.19 303 ASP A CA 1
ATOM 2252 C C . ASP A 1 303 ? 8.651 2.564 14.891 1.00 98.19 303 ASP A C 1
ATOM 2254 O O . ASP A 1 303 ? 7.913 1.790 14.276 1.00 98.19 303 ASP A O 1
ATOM 2258 N N . ASN A 1 304 ? 8.844 3.827 14.489 1.00 98.19 304 ASN A N 1
ATOM 2259 C CA . ASN A 1 304 ? 8.410 4.392 13.208 1.00 98.19 304 ASN A CA 1
ATOM 2260 C C . ASN A 1 304 ? 9.381 4.099 12.046 1.00 98.19 304 ASN A C 1
ATOM 2262 O O . ASN A 1 304 ? 9.054 4.378 10.893 1.00 98.19 304 ASN A O 1
ATOM 2266 N N . ILE A 1 305 ? 10.581 3.577 12.323 1.00 98.75 305 ILE A N 1
ATOM 2267 C CA . ILE A 1 305 ? 11.585 3.281 11.293 1.00 98.75 305 ILE A CA 1
ATOM 2268 C C . ILE A 1 305 ? 11.102 2.109 10.440 1.00 98.75 305 ILE A C 1
ATOM 2270 O O . ILE A 1 305 ? 10.890 1.009 10.945 1.00 98.75 305 ILE A O 1
ATOM 2274 N N . LEU A 1 306 ? 10.989 2.318 9.127 1.00 98.81 306 LEU A N 1
ATOM 2275 C CA . LEU A 1 306 ? 10.579 1.256 8.205 1.00 98.81 306 LEU A CA 1
ATOM 2276 C C . LEU A 1 306 ? 11.778 0.410 7.759 1.00 98.81 306 LEU A C 1
ATOM 2278 O O . LEU A 1 306 ? 11.708 -0.813 7.694 1.00 98.81 306 LEU A O 1
ATOM 2282 N N . VAL A 1 307 ? 12.900 1.055 7.446 1.00 98.81 307 VAL A N 1
ATOM 2283 C CA . VAL A 1 307 ? 14.044 0.406 6.794 1.00 98.81 307 VAL A CA 1
ATOM 2284 C C . VAL A 1 307 ? 15.349 1.118 7.145 1.00 98.81 307 VAL A C 1
ATOM 2286 O O . VAL A 1 307 ? 15.376 2.317 7.414 1.00 98.81 307 VAL A O 1
ATOM 2289 N N . ALA A 1 308 ? 16.460 0.389 7.118 1.00 98.81 308 ALA A N 1
ATOM 2290 C CA . ALA A 1 308 ? 17.803 0.937 7.245 1.00 98.81 308 ALA A CA 1
ATOM 2291 C C . ALA A 1 308 ? 18.561 0.919 5.909 1.00 98.81 308 ALA A C 1
ATOM 2293 O O . ALA A 1 308 ? 18.273 0.131 5.004 1.00 98.81 308 ALA A O 1
ATOM 2294 N N . ALA A 1 309 ? 19.589 1.755 5.784 1.00 98.75 309 ALA A N 1
ATOM 2295 C CA . ALA A 1 309 ? 20.518 1.683 4.663 1.00 98.75 309 ALA A CA 1
ATOM 2296 C C . ALA A 1 309 ? 21.969 2.008 5.068 1.00 98.75 309 ALA A C 1
ATOM 2298 O O . ALA A 1 309 ? 22.211 2.695 6.065 1.00 98.75 309 ALA A O 1
ATOM 2299 N N . PRO A 1 310 ? 22.959 1.529 4.294 1.00 98.56 310 PRO A N 1
ATOM 2300 C CA . PRO A 1 310 ? 24.367 1.836 4.521 1.00 98.56 310 PRO A CA 1
ATOM 2301 C C . PRO A 1 310 ? 24.702 3.338 4.562 1.00 98.56 310 PRO A C 1
ATOM 2303 O O . PRO A 1 310 ? 24.321 4.095 3.670 1.00 98.56 310 PRO A O 1
ATOM 2306 N N . SER A 1 311 ? 25.491 3.746 5.559 1.00 98.56 311 SER A N 1
ATOM 2307 C CA . SER A 1 311 ? 26.058 5.091 5.729 1.00 98.56 311 SER A CA 1
ATOM 2308 C C . SER A 1 311 ? 27.423 5.049 6.445 1.00 98.56 311 SER A C 1
ATOM 2310 O O . SER A 1 311 ? 27.986 3.977 6.666 1.00 98.56 311 SER A O 1
ATOM 2312 N N . ASP A 1 312 ? 28.007 6.203 6.784 1.00 97.56 312 ASP A N 1
ATOM 2313 C CA . ASP A 1 312 ? 29.315 6.273 7.441 1.00 97.56 312 ASP A CA 1
ATOM 2314 C C . ASP A 1 312 ? 29.329 5.642 8.841 1.00 97.56 312 ASP A C 1
ATOM 2316 O O . ASP A 1 312 ? 28.374 5.705 9.613 1.00 97.56 312 ASP A O 1
ATOM 2320 N N . GLY A 1 313 ? 30.468 5.060 9.197 1.00 95.50 313 GLY A N 1
ATOM 2321 C CA . GLY A 1 313 ? 30.643 4.388 10.473 1.00 95.50 313 GLY A CA 1
ATOM 2322 C C . GLY A 1 313 ? 31.958 3.630 10.537 1.00 95.50 313 GLY A C 1
ATOM 2323 O O . GLY A 1 313 ? 32.559 3.287 9.523 1.00 95.50 313 GLY A O 1
ATOM 2324 N N . ASP A 1 314 ? 32.461 3.425 11.754 1.00 92.38 314 ASP A N 1
ATOM 2325 C CA . ASP A 1 314 ? 33.681 2.654 12.030 1.00 92.38 314 ASP A CA 1
ATOM 2326 C C . ASP A 1 314 ? 34.916 2.991 11.175 1.00 92.38 314 ASP A C 1
ATOM 2328 O O . ASP A 1 314 ? 35.803 2.161 10.944 1.00 92.38 314 ASP A O 1
ATOM 2332 N N . GLY A 1 315 ? 35.022 4.261 10.784 1.00 90.44 315 GLY A N 1
ATOM 2333 C CA . GLY A 1 315 ? 36.162 4.804 10.053 1.00 90.44 315 GLY A CA 1
ATOM 2334 C C . GLY A 1 315 ? 36.046 4.750 8.531 1.00 90.44 315 GLY A C 1
ATOM 2335 O O . GLY A 1 315 ? 37.023 5.130 7.886 1.00 90.44 315 GLY A O 1
ATOM 2336 N N . GLU A 1 316 ? 34.899 4.337 7.990 1.00 95.56 316 GLU A N 1
ATOM 2337 C CA . GLU A 1 316 ? 34.566 4.415 6.566 1.00 95.56 316 GLU A CA 1
ATOM 2338 C C . GLU A 1 316 ? 33.412 5.398 6.337 1.00 95.56 316 GLU A C 1
ATOM 2340 O O . GLU A 1 316 ? 32.500 5.479 7.158 1.00 95.56 316 GLU A O 1
ATOM 2345 N N . GLY A 1 317 ? 33.460 6.159 5.243 1.00 96.31 317 GLY A N 1
ATOM 2346 C CA . GLY A 1 317 ? 32.395 7.079 4.844 1.00 96.31 317 GLY A CA 1
ATOM 2347 C C . GLY A 1 317 ? 31.794 6.732 3.489 1.00 96.31 317 GLY A C 1
ATOM 2348 O O . GLY A 1 317 ? 32.199 5.763 2.843 1.00 96.31 317 GLY A O 1
ATOM 2349 N N . ILE A 1 318 ? 30.814 7.521 3.060 1.00 98.31 318 ILE A N 1
ATOM 2350 C CA . ILE A 1 318 ? 30.165 7.375 1.761 1.00 98.31 318 ILE A CA 1
ATOM 2351 C C . ILE A 1 318 ? 30.870 8.258 0.735 1.00 98.31 318 ILE A C 1
ATOM 2353 O O . ILE A 1 318 ? 30.974 9.476 0.899 1.00 98.31 318 ILE A O 1
ATOM 2357 N N . THR A 1 319 ? 31.364 7.616 -0.326 1.00 98.19 319 THR A N 1
ATOM 2358 C CA . THR A 1 319 ? 31.938 8.292 -1.488 1.00 98.19 319 THR A CA 1
ATOM 2359 C C . THR A 1 319 ? 30.838 8.728 -2.454 1.00 98.19 319 THR A C 1
ATOM 2361 O O . THR A 1 319 ? 30.131 7.886 -3.004 1.00 98.19 319 THR A O 1
ATOM 2364 N N . THR A 1 320 ? 30.718 10.038 -2.669 1.00 98.62 320 THR A N 1
ATOM 2365 C CA . THR A 1 320 ? 29.688 10.683 -3.500 1.00 98.62 320 THR A CA 1
ATOM 2366 C C . THR A 1 320 ? 30.208 11.997 -4.117 1.00 98.62 320 THR A C 1
ATOM 2368 O O . THR A 1 320 ? 31.379 12.360 -3.936 1.00 98.62 320 THR A O 1
ATOM 2371 N N . THR A 1 321 ? 29.374 12.696 -4.887 1.00 98.38 321 THR A N 1
ATOM 2372 C CA . THR A 1 321 ? 29.636 14.036 -5.436 1.00 98.38 321 THR A CA 1
ATOM 2373 C C . THR A 1 321 ? 29.772 15.090 -4.335 1.00 98.38 321 THR A C 1
ATOM 2375 O O . THR A 1 321 ? 29.309 14.915 -3.214 1.00 98.38 321 THR A O 1
ATOM 2378 N N . ASP A 1 322 ? 30.443 16.194 -4.636 1.00 97.94 322 ASP A N 1
ATOM 2379 C CA . ASP A 1 322 ? 30.580 17.377 -3.778 1.00 97.94 322 ASP A CA 1
ATOM 2380 C C . ASP A 1 322 ? 30.467 18.616 -4.680 1.00 97.94 322 ASP A C 1
ATOM 2382 O O . ASP A 1 322 ? 30.621 18.499 -5.896 1.00 97.94 322 ASP A O 1
ATOM 2386 N N . ILE A 1 323 ? 30.221 19.805 -4.124 1.00 97.75 323 ILE A N 1
ATOM 2387 C CA . ILE A 1 323 ? 30.182 21.028 -4.953 1.00 97.75 323 ILE A CA 1
ATOM 2388 C C . ILE A 1 323 ? 31.518 21.184 -5.687 1.00 97.75 323 ILE A C 1
ATOM 2390 O O . ILE A 1 323 ? 32.579 21.148 -5.046 1.00 97.75 323 ILE A O 1
ATOM 2394 N N . GLU A 1 324 ? 31.476 21.452 -6.997 1.00 95.50 324 GLU A N 1
ATOM 2395 C CA . GLU A 1 324 ? 32.670 21.592 -7.827 1.00 95.50 324 GLU A CA 1
ATOM 2396 C C . GLU A 1 324 ? 33.696 22.569 -7.208 1.00 95.50 324 GLU A C 1
ATOM 2398 O O . GLU A 1 324 ? 33.419 23.699 -6.774 1.00 95.50 324 GLU A O 1
ATOM 2403 N N . GLY A 1 325 ? 34.961 22.156 -7.198 1.00 92.12 325 GLY A N 1
ATOM 2404 C CA . GLY A 1 325 ? 36.069 22.952 -6.690 1.00 92.12 325 GLY A CA 1
ATOM 2405 C C . GLY A 1 325 ? 36.204 22.929 -5.168 1.00 92.12 325 GLY A C 1
ATOM 2406 O O . GLY A 1 325 ? 36.722 21.976 -4.608 1.00 92.12 325 GLY A O 1
ATOM 2407 N N . SER A 1 326 ? 35.939 24.050 -4.493 1.00 90.62 326 SER A N 1
ATOM 2408 C CA . SER A 1 326 ? 36.157 24.185 -3.035 1.00 90.62 326 SER A CA 1
ATOM 2409 C C . SER A 1 326 ? 34.946 24.769 -2.316 1.00 90.62 326 SER A C 1
ATOM 2411 O O . SER A 1 326 ? 35.110 25.479 -1.318 1.00 90.62 326 SER A O 1
ATOM 2413 N N . GLY A 1 327 ? 33.770 24.606 -2.924 1.00 90.50 327 GLY A N 1
ATOM 2414 C CA . GLY A 1 327 ? 32.506 25.100 -2.399 1.00 90.50 327 GLY A CA 1
ATOM 2415 C C . GLY A 1 327 ? 31.952 24.205 -1.298 1.00 90.50 327 GLY A C 1
ATOM 2416 O O . GLY A 1 327 ? 31.357 24.740 -0.375 1.00 90.50 327 GLY A O 1
ATOM 2417 N N . GLY A 1 328 ? 32.185 22.893 -1.367 1.00 93.62 328 GLY A N 1
ATOM 2418 C CA . GLY A 1 328 ? 31.563 21.914 -0.479 1.00 93.62 328 GLY A CA 1
ATOM 2419 C C . GLY A 1 328 ? 32.465 21.407 0.649 1.00 93.62 328 GLY A C 1
ATOM 2420 O O . GLY A 1 328 ? 33.259 22.161 1.226 1.00 93.62 328 GLY A O 1
ATOM 2421 N N . TYR A 1 329 ? 32.328 20.127 0.998 1.00 94.00 329 TYR A N 1
ATOM 2422 C CA . TYR A 1 329 ? 33.032 19.509 2.131 1.00 94.00 329 TYR A CA 1
ATOM 2423 C C . TYR A 1 329 ? 34.541 19.404 1.908 1.00 94.00 329 TYR A C 1
ATOM 2425 O O . TYR A 1 329 ? 35.338 19.425 2.858 1.00 94.00 329 TYR A O 1
ATOM 2433 N N . THR A 1 330 ? 34.956 19.295 0.651 1.00 93.62 330 THR A N 1
ATOM 2434 C CA . THR A 1 330 ? 36.344 19.105 0.255 1.00 93.62 330 THR A CA 1
ATOM 2435 C C . THR A 1 330 ? 36.841 20.225 -0.672 1.00 93.62 330 THR A C 1
ATOM 2437 O O . THR A 1 330 ? 36.182 21.229 -0.912 1.00 93.62 330 THR A O 1
ATOM 2440 N N . ASN A 1 331 ? 38.095 20.111 -1.134 1.00 91.62 331 ASN A N 1
ATOM 2441 C CA . ASN A 1 331 ? 38.656 21.014 -2.155 1.00 91.62 331 ASN A CA 1
ATOM 2442 C C . ASN A 1 331 ? 38.722 20.333 -3.535 1.00 91.62 331 ASN A C 1
ATOM 2444 O O . ASN A 1 331 ? 39.633 20.627 -4.320 1.00 91.62 331 ASN A O 1
ATOM 2448 N N . ASN A 1 332 ? 37.842 19.363 -3.773 1.00 91.44 332 ASN A N 1
ATOM 2449 C CA . ASN A 1 332 ? 37.646 18.707 -5.056 1.00 91.44 332 ASN A CA 1
ATOM 2450 C C . ASN A 1 332 ? 36.152 18.409 -5.258 1.00 91.44 332 ASN A C 1
ATOM 2452 O O . ASN A 1 332 ? 35.371 18.648 -4.351 1.00 91.44 332 ASN A O 1
ATOM 2456 N N . ASP A 1 333 ? 35.796 17.855 -6.412 1.00 96.50 333 ASP A N 1
ATOM 2457 C CA . ASP A 1 333 ? 34.398 17.668 -6.833 1.00 96.50 333 ASP A CA 1
ATOM 2458 C C . ASP A 1 333 ? 33.739 16.407 -6.208 1.00 96.50 333 ASP A C 1
ATOM 2460 O O . ASP A 1 333 ? 32.636 16.022 -6.566 1.00 96.50 333 ASP A O 1
ATOM 2464 N N . TYR A 1 334 ? 34.423 15.718 -5.282 1.00 97.50 334 TYR A N 1
ATOM 2465 C CA . TYR A 1 334 ? 33.928 14.500 -4.626 1.00 97.50 334 TYR A CA 1
ATOM 2466 C C . TYR A 1 334 ? 34.248 14.477 -3.134 1.00 97.50 334 TYR A C 1
ATOM 2468 O O . TYR A 1 334 ? 35.338 14.884 -2.703 1.00 97.50 334 TYR A O 1
ATOM 2476 N N . ASN A 1 335 ? 33.336 13.892 -2.363 1.00 95.38 335 ASN A N 1
ATOM 2477 C CA . ASN A 1 335 ? 33.456 13.674 -0.929 1.00 95.38 335 ASN A CA 1
ATOM 2478 C C . ASN A 1 335 ? 33.552 12.171 -0.644 1.00 95.38 335 ASN A C 1
ATOM 2480 O O . ASN A 1 335 ? 32.679 11.420 -1.048 1.00 95.38 335 ASN A O 1
ATOM 2484 N N . ASP A 1 336 ? 34.605 11.738 0.056 1.00 96.00 336 ASP A N 1
ATOM 2485 C CA . ASP A 1 336 ? 34.823 10.333 0.453 1.00 96.00 336 ASP A CA 1
ATOM 2486 C C . ASP A 1 336 ? 34.349 10.041 1.890 1.00 96.00 336 ASP A C 1
ATOM 2488 O O . ASP A 1 336 ? 34.595 8.968 2.435 1.00 96.00 336 ASP A O 1
ATOM 2492 N N . ASN A 1 337 ? 33.755 11.034 2.554 1.00 95.94 337 ASN A N 1
ATOM 2493 C CA . ASN A 1 337 ? 33.418 10.978 3.971 1.00 95.94 337 ASN A CA 1
ATOM 2494 C C . ASN A 1 337 ? 32.029 11.576 4.257 1.00 95.94 337 ASN A C 1
ATOM 2496 O O . ASN A 1 337 ? 31.825 12.140 5.335 1.00 95.94 337 ASN A O 1
ATOM 2500 N N . PHE A 1 338 ? 31.106 11.507 3.288 1.00 98.19 338 PHE A N 1
ATOM 2501 C CA . PHE A 1 338 ? 29.695 11.835 3.513 1.00 98.19 338 PHE A CA 1
ATOM 2502 C C . PHE A 1 338 ? 29.042 10.760 4.392 1.00 98.19 338 PHE A C 1
ATOM 2504 O O . PHE A 1 338 ? 29.551 9.640 4.459 1.00 98.19 338 PHE A O 1
ATOM 2511 N N . GLY A 1 339 ? 27.975 11.102 5.111 1.00 97.38 339 GLY A N 1
ATOM 2512 C CA . GLY A 1 339 ? 27.481 10.265 6.197 1.00 97.38 339 GLY A CA 1
ATOM 2513 C C . GLY A 1 339 ? 26.212 10.782 6.866 1.00 97.38 339 GLY A C 1
ATOM 2514 O O . GLY A 1 339 ? 25.563 11.691 6.350 1.00 97.38 339 GLY A O 1
ATOM 2515 N N . GLY A 1 340 ? 25.880 10.209 8.020 1.00 97.62 340 GLY A N 1
ATOM 2516 C CA . GLY A 1 340 ? 24.610 10.413 8.717 1.00 97.62 340 GLY A CA 1
ATOM 2517 C C . GLY A 1 340 ? 23.477 9.554 8.146 1.00 97.62 340 GLY A C 1
ATOM 2518 O O . GLY A 1 340 ? 23.585 8.999 7.047 1.00 97.62 340 GLY A O 1
ATOM 2519 N N . THR A 1 341 ? 22.332 9.514 8.823 1.00 98.06 341 THR A N 1
ATOM 2520 C CA . THR A 1 341 ? 21.060 9.063 8.212 1.00 98.06 341 THR A CA 1
ATOM 2521 C C . THR A 1 341 ? 20.720 9.891 6.964 1.00 98.06 341 THR A C 1
ATOM 2523 O O . THR A 1 341 ? 20.090 9.400 6.025 1.00 98.06 341 THR A O 1
ATOM 2526 N N . SER A 1 342 ? 21.297 11.092 6.867 1.00 96.75 342 SER A N 1
ATOM 2527 C CA . SER A 1 342 ? 21.309 11.963 5.692 1.00 96.75 342 SER A CA 1
ATOM 2528 C C . SER A 1 342 ? 21.911 11.354 4.420 1.00 96.75 342 SER A C 1
ATOM 2530 O O . SER A 1 342 ? 21.573 11.810 3.329 1.00 96.75 342 SER A O 1
ATOM 2532 N N . SER A 1 343 ? 22.783 10.344 4.533 1.00 98.38 343 SER A N 1
ATOM 2533 C CA . SER A 1 343 ? 23.296 9.578 3.386 1.00 98.38 343 SER A CA 1
ATOM 2534 C C . SER A 1 343 ? 22.549 8.262 3.158 1.00 98.38 343 SER A C 1
ATOM 2536 O O . SER A 1 343 ? 22.529 7.778 2.029 1.00 98.38 343 SER A O 1
ATOM 2538 N N . ALA A 1 344 ? 21.936 7.683 4.192 1.00 98.81 344 ALA A N 1
ATOM 2539 C CA . ALA A 1 344 ? 21.131 6.467 4.071 1.00 98.81 344 ALA A CA 1
ATOM 2540 C C . ALA A 1 344 ? 19.817 6.739 3.308 1.00 98.81 344 ALA A C 1
ATOM 2542 O O . ALA A 1 344 ? 19.420 5.982 2.426 1.00 98.81 344 ALA A O 1
ATOM 2543 N N . THR A 1 345 ? 19.182 7.876 3.587 1.00 98.81 345 THR A N 1
ATOM 2544 C CA . THR A 1 345 ? 17.905 8.302 2.985 1.00 98.81 345 THR A CA 1
ATOM 2545 C C . THR A 1 345 ? 17.942 8.441 1.454 1.00 98.81 345 THR A C 1
ATOM 2547 O O . THR A 1 345 ? 17.129 7.802 0.780 1.00 98.81 345 THR A O 1
ATOM 2550 N N . PRO A 1 346 ? 18.891 9.186 0.847 1.00 98.81 346 PRO A N 1
ATOM 2551 C CA . PRO A 1 346 ? 18.990 9.263 -0.612 1.00 98.81 346 PRO A CA 1
ATOM 2552 C C . PRO A 1 346 ? 19.353 7.918 -1.260 1.00 98.81 346 PRO A C 1
ATOM 2554 O O . PRO A 1 346 ? 18.971 7.672 -2.403 1.00 98.81 346 PRO A O 1
ATOM 2557 N N . LEU A 1 347 ? 20.045 7.023 -0.544 1.00 98.94 347 LEU A N 1
ATOM 2558 C CA . LEU A 1 347 ? 20.311 5.665 -1.025 1.00 98.94 347 LEU A CA 1
ATOM 2559 C C . LEU A 1 347 ? 19.007 4.862 -1.152 1.00 98.94 347 LEU A C 1
ATOM 2561 O O . LEU A 1 347 ? 18.778 4.245 -2.192 1.00 98.94 347 LEU A O 1
ATOM 2565 N N . VAL A 1 348 ? 18.124 4.938 -0.149 1.00 98.94 348 VAL A N 1
ATOM 2566 C CA . VAL A 1 348 ? 16.772 4.353 -0.212 1.00 98.94 348 VAL A CA 1
ATOM 2567 C C . VAL A 1 348 ? 15.957 4.971 -1.348 1.00 98.94 348 VAL A C 1
ATOM 2569 O O . VAL A 1 348 ? 15.395 4.228 -2.148 1.00 98.94 348 VAL A O 1
ATOM 2572 N N . SER A 1 349 ? 15.963 6.301 -1.500 1.00 98.94 349 SER A N 1
ATOM 2573 C CA . SER A 1 349 ? 15.304 6.980 -2.631 1.00 98.94 349 SER A CA 1
ATOM 2574 C C . SER A 1 349 ? 15.767 6.451 -3.992 1.00 98.94 349 SER A C 1
ATOM 2576 O O . SER A 1 349 ? 14.948 6.202 -4.875 1.00 98.94 349 SER A O 1
ATOM 2578 N N . GLY A 1 350 ? 17.073 6.236 -4.168 1.00 98.88 350 GLY A N 1
ATOM 2579 C CA . GLY A 1 350 ? 17.610 5.664 -5.400 1.00 98.88 350 GLY A CA 1
ATOM 2580 C C . GLY A 1 350 ? 17.154 4.220 -5.633 1.00 98.88 350 GLY A C 1
ATOM 2581 O O . GLY A 1 350 ? 16.770 3.877 -6.745 1.00 98.88 350 GLY A O 1
ATOM 2582 N N . VAL A 1 351 ? 17.114 3.372 -4.602 1.00 98.94 351 VAL A N 1
ATOM 2583 C CA . VAL A 1 351 ? 16.581 2.003 -4.745 1.00 98.94 351 VAL A CA 1
ATOM 2584 C C . VAL A 1 351 ? 15.085 2.013 -5.078 1.00 98.94 351 VAL A C 1
ATOM 2586 O O . VAL A 1 351 ? 14.661 1.270 -5.962 1.00 98.94 351 VAL A O 1
ATOM 2589 N N . ILE A 1 352 ? 14.297 2.894 -4.457 1.00 98.94 352 ILE A N 1
ATOM 2590 C CA . ILE A 1 352 ? 12.871 3.057 -4.777 1.00 98.94 352 ILE A CA 1
ATOM 2591 C C . ILE A 1 352 ? 12.685 3.530 -6.223 1.00 98.94 352 ILE A C 1
ATOM 2593 O O . ILE A 1 352 ? 11.778 3.061 -6.904 1.00 98.94 352 ILE A O 1
ATOM 2597 N N . ALA A 1 353 ? 13.570 4.377 -6.756 1.00 98.94 353 ALA A N 1
ATOM 2598 C CA . ALA A 1 353 ? 13.510 4.737 -8.171 1.00 98.94 353 ALA A CA 1
ATOM 2599 C C . ALA A 1 353 ? 13.702 3.524 -9.101 1.00 98.94 353 ALA A C 1
ATOM 2601 O O . ALA A 1 353 ? 13.074 3.455 -10.156 1.00 98.94 353 ALA A O 1
ATOM 2602 N N . LEU A 1 354 ? 14.503 2.529 -8.704 1.00 98.88 354 LEU A N 1
ATOM 2603 C CA . LEU A 1 354 ? 14.602 1.261 -9.440 1.00 98.88 354 LEU A CA 1
ATOM 2604 C C . LEU A 1 354 ? 13.314 0.429 -9.327 1.00 98.88 354 LEU A C 1
ATOM 2606 O O . LEU A 1 354 ? 12.920 -0.213 -10.299 1.00 98.88 354 LEU A O 1
ATOM 2610 N N . MET A 1 355 ? 12.654 0.450 -8.164 1.00 98.88 355 MET A N 1
ATOM 2611 C CA . MET A 1 355 ? 11.358 -0.213 -7.955 1.00 98.88 355 MET A CA 1
ATOM 2612 C C . MET A 1 355 ? 10.275 0.392 -8.854 1.00 98.88 355 MET A C 1
ATOM 2614 O O . MET A 1 355 ? 9.568 -0.345 -9.536 1.00 98.88 355 MET A O 1
ATOM 2618 N N . LEU A 1 356 ? 10.192 1.725 -8.911 1.00 98.88 356 LEU A N 1
ATOM 2619 C CA . LEU A 1 356 ? 9.216 2.445 -9.733 1.00 98.88 356 LEU A CA 1
ATOM 2620 C C . LEU A 1 356 ? 9.481 2.309 -11.241 1.00 98.88 356 LEU A C 1
ATOM 2622 O O . LEU A 1 356 ? 8.534 2.309 -12.023 1.00 98.88 356 LEU A O 1
ATOM 2626 N N . GLU A 1 357 ? 10.738 2.153 -11.674 1.00 98.69 357 GLU A N 1
ATOM 2627 C CA . GLU A 1 357 ? 11.032 1.802 -13.073 1.00 98.69 357 GLU A CA 1
ATOM 2628 C C . GLU A 1 357 ? 10.552 0.382 -13.404 1.00 98.69 357 GLU A C 1
ATOM 2630 O O . GLU A 1 357 ? 10.030 0.140 -14.494 1.00 98.69 357 GLU A O 1
ATOM 2635 N N . ALA A 1 358 ? 10.715 -0.560 -12.470 1.00 98.12 358 ALA A N 1
ATOM 2636 C CA . ALA A 1 358 ? 10.253 -1.932 -12.648 1.00 98.12 358 ALA A CA 1
ATOM 2637 C C . ALA A 1 358 ? 8.724 -2.049 -12.634 1.00 98.12 358 ALA A C 1
ATOM 2639 O O . ALA A 1 358 ? 8.167 -2.856 -13.378 1.00 98.12 358 ALA A O 1
ATOM 2640 N N . ASN A 1 359 ? 8.050 -1.233 -11.824 1.00 98.19 359 ASN A N 1
ATOM 2641 C CA . ASN A 1 359 ? 6.600 -1.148 -11.777 1.00 98.19 359 ASN A CA 1
ATOM 2642 C C . ASN A 1 359 ? 6.148 0.287 -11.465 1.00 98.19 359 ASN A C 1
ATOM 2644 O O . ASN A 1 359 ? 6.155 0.736 -10.320 1.00 98.19 359 ASN A O 1
ATOM 2648 N N . SER A 1 360 ? 5.700 1.000 -12.498 1.00 97.00 360 SER A N 1
ATOM 2649 C CA . SER A 1 360 ? 5.259 2.392 -12.369 1.00 97.00 360 SER A CA 1
ATOM 2650 C C . SER A 1 360 ? 3.917 2.553 -11.654 1.00 97.00 360 SER A C 1
ATOM 2652 O O . SER A 1 360 ? 3.575 3.675 -11.287 1.00 97.00 360 SER A O 1
ATOM 2654 N N . ASN A 1 361 ? 3.157 1.467 -11.473 1.00 97.06 361 ASN A N 1
ATOM 2655 C CA . ASN A 1 361 ? 1.822 1.488 -10.871 1.00 97.06 361 ASN A CA 1
ATOM 2656 C C . ASN A 1 361 ? 1.851 1.365 -9.344 1.00 97.06 361 ASN A C 1
ATOM 2658 O O . ASN A 1 361 ? 0.796 1.449 -8.725 1.00 97.06 361 ASN A O 1
ATOM 2662 N N . LEU A 1 362 ? 3.027 1.173 -8.736 1.00 98.50 362 LEU A N 1
ATOM 2663 C CA . LEU A 1 362 ? 3.138 1.112 -7.282 1.00 98.50 362 LEU A CA 1
ATOM 2664 C C . LEU A 1 362 ? 2.653 2.423 -6.659 1.00 98.50 362 LEU A C 1
ATOM 2666 O O . LEU A 1 362 ? 3.139 3.514 -7.000 1.00 98.50 362 LEU A O 1
ATOM 2670 N N . THR A 1 363 ? 1.711 2.291 -5.733 1.00 98.69 363 THR A N 1
ATOM 2671 C CA . THR A 1 363 ? 1.284 3.373 -4.852 1.00 98.69 363 THR A CA 1
ATOM 2672 C C . THR A 1 363 ? 2.326 3.633 -3.763 1.00 98.69 363 THR A C 1
ATOM 2674 O O . THR A 1 363 ? 3.260 2.852 -3.560 1.00 98.69 363 THR A O 1
ATOM 2677 N N . TRP A 1 364 ? 2.175 4.731 -3.026 1.00 98.56 364 TRP A N 1
ATOM 2678 C CA . TRP A 1 364 ? 3.040 5.021 -1.882 1.00 98.56 364 TRP A CA 1
ATOM 2679 C C . TRP A 1 364 ? 2.985 3.937 -0.791 1.00 98.56 364 TRP A C 1
ATOM 2681 O O . TRP A 1 364 ? 4.024 3.614 -0.216 1.00 98.56 364 TRP A O 1
ATOM 2691 N N . ARG A 1 365 ? 1.813 3.321 -0.572 1.00 98.56 365 ARG A N 1
ATOM 2692 C CA . ARG A 1 365 ? 1.632 2.174 0.336 1.00 98.56 365 ARG A CA 1
ATOM 2693 C C . ARG A 1 365 ? 2.283 0.911 -0.211 1.00 98.56 365 ARG A C 1
ATOM 2695 O O . ARG A 1 365 ? 3.006 0.248 0.525 1.00 98.56 365 ARG A O 1
ATOM 2702 N N . ASP A 1 366 ? 2.109 0.619 -1.501 1.00 98.75 366 ASP A N 1
ATOM 2703 C CA . ASP A 1 366 ? 2.747 -0.546 -2.135 1.00 98.75 366 ASP A CA 1
ATOM 2704 C C . ASP A 1 366 ? 4.269 -0.515 -1.977 1.00 98.75 366 ASP A C 1
ATOM 2706 O O . ASP A 1 366 ? 4.889 -1.533 -1.685 1.00 98.75 366 ASP A O 1
ATOM 2710 N N . VAL A 1 367 ? 4.890 0.661 -2.127 1.00 98.88 367 VAL A N 1
ATOM 2711 C CA . VAL A 1 367 ? 6.335 0.812 -1.911 1.00 98.88 367 VAL A CA 1
ATOM 2712 C C . VAL A 1 367 ? 6.719 0.449 -0.476 1.00 98.88 367 VAL A C 1
ATOM 2714 O O . VAL A 1 367 ? 7.701 -0.269 -0.293 1.00 98.88 367 VAL A O 1
ATOM 2717 N N . GLN A 1 368 ? 5.963 0.892 0.533 1.00 98.88 368 GLN A N 1
ATOM 2718 C CA . GLN A 1 368 ? 6.236 0.530 1.927 1.00 98.88 368 GLN A CA 1
ATOM 2719 C C . GLN A 1 368 ? 6.086 -0.982 2.159 1.00 98.88 368 GLN A C 1
ATOM 2721 O O . GLN A 1 368 ? 7.000 -1.599 2.705 1.00 98.88 368 GLN A O 1
ATOM 2726 N N . HIS A 1 369 ? 5.015 -1.600 1.648 1.00 98.56 369 HIS A N 1
ATOM 2727 C CA . HIS A 1 369 ? 4.802 -3.054 1.712 1.00 98.56 369 HIS A CA 1
ATOM 2728 C C . HIS A 1 369 ? 5.935 -3.853 1.067 1.00 98.56 369 HIS A C 1
ATOM 2730 O O . HIS A 1 369 ? 6.420 -4.832 1.640 1.00 98.56 369 HIS A O 1
ATOM 2736 N N . VAL A 1 370 ? 6.391 -3.438 -0.118 1.00 98.62 370 VAL A N 1
ATOM 2737 C CA . VAL A 1 370 ? 7.513 -4.095 -0.797 1.00 98.62 370 VAL A CA 1
ATOM 2738 C C . VAL A 1 370 ? 8.782 -3.985 0.042 1.00 98.62 370 VAL A C 1
ATOM 2740 O O . VAL A 1 370 ? 9.525 -4.962 0.134 1.00 98.62 370 VAL A O 1
ATOM 2743 N N . LEU A 1 371 ? 9.049 -2.836 0.668 1.00 98.81 371 LEU A N 1
ATOM 2744 C CA . LEU A 1 371 ? 10.218 -2.662 1.536 1.00 98.81 371 LEU A CA 1
ATOM 2745 C C . LEU A 1 371 ? 10.144 -3.566 2.772 1.00 98.81 371 LEU A C 1
ATOM 2747 O O . LEU A 1 371 ? 11.122 -4.256 3.051 1.00 98.81 371 LEU A O 1
ATOM 2751 N N . VAL A 1 372 ? 8.989 -3.634 3.440 1.00 98.50 372 VAL A N 1
ATOM 2752 C CA . VAL A 1 372 ? 8.733 -4.548 4.571 1.00 98.50 372 VAL A CA 1
ATOM 2753 C C . VAL A 1 372 ? 9.039 -5.997 4.188 1.00 98.50 372 VAL A C 1
ATOM 2755 O O . VAL A 1 372 ? 9.799 -6.680 4.867 1.00 98.50 372 VAL A O 1
ATOM 2758 N N . ASN A 1 373 ? 8.530 -6.441 3.038 1.00 95.25 373 ASN A N 1
ATOM 2759 C CA . ASN A 1 373 ? 8.631 -7.830 2.585 1.00 95.25 373 ASN A CA 1
ATOM 2760 C C . ASN A 1 373 ? 9.959 -8.187 1.890 1.00 95.25 373 ASN A C 1
ATOM 2762 O O . ASN A 1 373 ? 10.163 -9.338 1.494 1.00 95.25 373 ASN A O 1
ATOM 2766 N N . SER A 1 374 ? 10.866 -7.225 1.697 1.00 97.56 374 SER A N 1
ATOM 2767 C CA . SER A 1 374 ? 12.139 -7.444 0.990 1.00 97.56 374 SER A CA 1
ATOM 2768 C C . SER A 1 374 ? 13.381 -6.997 1.755 1.00 97.56 374 SER A C 1
ATOM 2770 O O . SER A 1 374 ? 14.494 -7.340 1.342 1.00 97.56 374 SER A O 1
ATOM 2772 N N . ALA A 1 375 ? 13.219 -6.259 2.855 1.00 97.81 375 ALA A N 1
ATOM 2773 C CA . ALA A 1 375 ? 14.319 -5.860 3.714 1.00 97.81 375 ALA A CA 1
ATOM 2774 C C . ALA A 1 375 ? 15.064 -7.082 4.270 1.00 97.81 375 ALA A C 1
ATOM 2776 O O . ALA A 1 375 ? 14.509 -8.153 4.524 1.00 97.81 375 ALA A O 1
ATOM 2777 N N . ARG A 1 376 ? 16.377 -6.925 4.436 1.00 97.00 376 ARG A N 1
ATOM 2778 C CA . ARG A 1 376 ? 17.265 -7.980 4.912 1.00 97.00 376 ARG A CA 1
ATOM 2779 C C . ARG A 1 376 ? 17.672 -7.706 6.349 1.00 97.00 376 ARG A C 1
ATOM 2781 O O . ARG A 1 376 ? 18.302 -6.688 6.634 1.00 97.00 376 ARG A O 1
ATOM 2788 N N . VAL A 1 377 ? 17.464 -8.692 7.218 1.00 97.19 377 VAL A N 1
ATOM 2789 C CA . VAL A 1 377 ? 18.015 -8.684 8.579 1.00 97.19 377 VAL A CA 1
ATOM 2790 C C . VAL A 1 377 ? 19.542 -8.537 8.530 1.00 97.19 377 VAL A C 1
ATOM 2792 O O . VAL A 1 377 ? 20.274 -9.401 8.030 1.00 97.19 377 VAL A O 1
ATOM 2795 N N . ASN A 1 378 ? 20.023 -7.421 9.065 1.00 96.38 378 ASN A N 1
ATOM 2796 C CA . ASN A 1 378 ? 21.425 -7.083 9.287 1.00 96.38 378 ASN A CA 1
ATOM 2797 C C . ASN A 1 378 ? 21.751 -7.215 10.782 1.00 96.38 378 ASN A C 1
ATOM 2799 O O . ASN A 1 378 ? 20.856 -7.156 11.619 1.00 96.38 378 ASN A O 1
ATOM 2803 N N . ASP A 1 379 ? 23.024 -7.439 11.124 1.00 96.56 379 ASP A N 1
ATOM 2804 C CA . ASP A 1 379 ? 23.457 -7.674 12.512 1.00 96.56 379 ASP A CA 1
ATOM 2805 C C . ASP A 1 379 ? 22.470 -8.560 13.303 1.00 96.56 379 ASP A C 1
ATOM 2807 O O . ASP A 1 379 ? 21.941 -8.185 14.348 1.00 96.56 379 ASP A O 1
ATOM 2811 N N . ALA A 1 380 ? 22.195 -9.760 12.780 1.00 94.50 380 ALA A N 1
ATOM 2812 C CA . ALA A 1 380 ? 21.169 -10.677 13.297 1.00 94.50 380 ALA A CA 1
ATOM 2813 C C . ALA A 1 380 ? 21.386 -11.137 14.760 1.00 94.50 380 ALA A C 1
ATOM 2815 O O . ALA A 1 380 ? 20.643 -11.967 15.280 1.00 94.50 380 ALA A O 1
ATOM 2816 N N . SER A 1 381 ? 22.459 -10.678 15.411 1.00 95.00 381 SER A N 1
ATOM 2817 C CA . SER A 1 381 ? 22.744 -10.923 16.823 1.00 95.00 381 SER A CA 1
ATOM 2818 C C . SER A 1 381 ? 22.421 -9.743 17.739 1.00 95.00 381 SER A C 1
ATOM 2820 O O . SER A 1 381 ? 22.541 -9.900 18.960 1.00 95.00 381 SER A O 1
ATOM 2822 N N . ASP A 1 382 ? 22.045 -8.588 17.182 1.00 97.88 382 ASP A N 1
ATOM 2823 C CA . ASP A 1 382 ? 21.596 -7.445 17.967 1.00 97.88 382 ASP A CA 1
ATOM 2824 C C . ASP A 1 382 ? 20.315 -7.800 18.727 1.00 97.88 382 ASP A C 1
ATOM 2826 O O . ASP A 1 382 ? 19.466 -8.565 18.276 1.00 97.88 382 ASP A O 1
ATOM 2830 N N . TRP A 1 383 ? 20.206 -7.266 19.935 1.00 96.94 383 TRP A N 1
ATOM 2831 C CA . TRP A 1 383 ? 19.128 -7.583 20.864 1.00 96.94 383 TRP A CA 1
ATOM 2832 C C . TRP A 1 383 ? 17.814 -6.869 20.533 1.00 96.94 383 TRP A C 1
ATOM 2834 O O . TRP A 1 383 ? 16.798 -7.196 21.140 1.00 96.94 383 TRP A O 1
ATOM 2844 N N . SER A 1 384 ? 17.850 -5.876 19.642 1.00 96.50 384 SER A N 1
ATOM 2845 C CA . SER A 1 384 ? 16.670 -5.124 19.209 1.00 96.50 384 SER A CA 1
ATOM 2846 C C . SER A 1 384 ? 15.726 -5.937 18.323 1.00 96.50 384 SER A C 1
ATOM 2848 O O . SER A 1 384 ? 14.546 -5.609 18.273 1.00 96.50 384 SER A O 1
ATOM 2850 N N . TRP A 1 385 ? 16.227 -6.991 17.669 1.00 97.94 385 TRP A N 1
ATOM 2851 C CA . TRP A 1 385 ? 15.437 -7.868 16.808 1.00 97.94 385 TRP A CA 1
ATOM 2852 C C . TRP A 1 385 ? 14.415 -8.685 17.598 1.00 97.94 385 TRP A C 1
ATOM 2854 O O . TRP A 1 385 ? 14.767 -9.409 18.533 1.00 97.94 385 TRP A O 1
ATOM 2864 N N . ASN A 1 386 ? 13.160 -8.611 17.167 1.00 96.38 386 ASN A N 1
ATOM 2865 C CA . ASN A 1 386 ? 12.054 -9.447 17.618 1.00 96.38 386 ASN A CA 1
ATOM 2866 C C . ASN A 1 386 ? 11.221 -9.902 16.418 1.00 96.38 386 ASN A C 1
ATOM 2868 O O . ASN A 1 386 ? 11.362 -9.364 15.329 1.00 96.38 386 ASN A O 1
ATOM 2872 N N . ILE A 1 387 ? 10.354 -10.890 16.634 1.00 96.19 387 ILE A N 1
ATOM 2873 C CA . ILE A 1 387 ? 9.388 -11.337 15.629 1.00 96.19 387 ILE A CA 1
ATOM 2874 C C . ILE A 1 387 ? 8.017 -10.805 16.036 1.00 96.19 387 ILE A C 1
ATOM 2876 O O . ILE A 1 387 ? 7.602 -11.039 17.177 1.00 96.19 387 ILE A O 1
ATOM 2880 N N . ASN A 1 388 ? 7.345 -10.087 15.138 1.00 97.44 388 ASN A N 1
ATOM 2881 C CA . ASN A 1 388 ? 6.002 -9.563 15.384 1.00 97.44 388 ASN A CA 1
ATOM 2882 C C . ASN A 1 388 ? 4.918 -10.656 15.239 1.00 97.44 388 ASN A C 1
ATOM 2884 O O . ASN A 1 388 ? 5.212 -11.829 14.995 1.00 97.44 388 ASN A O 1
ATOM 2888 N N . GLY A 1 389 ? 3.647 -10.289 15.397 1.00 91.44 389 GLY A N 1
ATOM 2889 C CA . GLY A 1 389 ? 2.518 -11.220 15.340 1.00 91.44 389 GLY A CA 1
ATOM 2890 C C . GLY A 1 389 ? 2.282 -11.851 13.964 1.00 91.44 389 GLY A C 1
ATOM 2891 O O . GLY A 1 389 ? 1.678 -12.919 13.898 1.00 91.44 389 GLY A O 1
ATOM 2892 N N . ALA A 1 390 ? 2.793 -11.231 12.898 1.00 90.19 390 ALA A N 1
ATOM 2893 C CA . ALA A 1 390 ? 2.699 -11.696 11.515 1.00 90.19 390 ALA A CA 1
ATOM 2894 C C . ALA A 1 390 ? 3.914 -12.532 11.073 1.00 90.19 390 ALA A C 1
ATOM 2896 O O . ALA A 1 390 ? 3.909 -13.130 10.000 1.00 90.19 390 ALA A O 1
ATOM 2897 N N . GLY A 1 391 ? 4.954 -12.620 11.909 1.00 88.50 391 GLY A N 1
ATOM 2898 C CA . GLY A 1 391 ? 6.167 -13.381 11.613 1.00 88.50 391 GLY A CA 1
ATOM 2899 C C . GLY A 1 391 ? 7.317 -12.566 11.018 1.00 88.50 391 GLY A C 1
ATOM 2900 O O . GLY A 1 391 ? 8.339 -13.164 10.679 1.00 88.50 391 GLY A O 1
ATOM 2901 N N . HIS A 1 392 ? 7.195 -11.239 10.934 1.00 92.56 392 HIS A N 1
ATOM 2902 C CA . HIS A 1 392 ? 8.266 -10.357 10.463 1.00 92.56 392 HIS A CA 1
ATOM 2903 C C . HIS A 1 392 ? 9.334 -10.131 11.532 1.00 92.56 392 HIS A C 1
ATOM 2905 O O . HIS A 1 392 ? 9.010 -9.917 12.702 1.00 92.56 392 HIS A O 1
ATOM 2911 N N . ASP A 1 393 ? 10.603 -10.125 11.119 1.00 97.69 393 ASP A N 1
ATOM 2912 C CA . ASP A 1 393 ? 11.711 -9.636 11.941 1.00 97.69 393 ASP A CA 1
ATOM 2913 C C . ASP A 1 393 ? 11.658 -8.097 11.996 1.00 97.69 393 ASP A C 1
ATOM 2915 O O . ASP A 1 393 ? 11.805 -7.424 10.979 1.00 97.69 393 ASP A O 1
ATOM 2919 N N . VAL A 1 394 ? 11.471 -7.536 13.191 1.00 98.19 394 VAL A N 1
ATOM 2920 C CA . VAL A 1 394 ? 11.359 -6.089 13.436 1.00 98.19 394 VAL A CA 1
ATOM 2921 C C . VAL A 1 394 ? 12.374 -5.625 14.476 1.00 98.19 394 VAL A C 1
ATOM 2923 O O . VAL A 1 394 ? 12.692 -6.339 15.434 1.00 98.19 394 VAL A O 1
ATOM 2926 N N . SER A 1 395 ? 12.900 -4.416 14.299 1.00 98.56 395 SER A N 1
ATOM 2927 C CA . SER A 1 395 ? 13.868 -3.795 15.198 1.00 98.56 395 SER A CA 1
ATOM 2928 C C . SER A 1 395 ? 13.677 -2.286 15.252 1.00 98.56 395 SER A C 1
ATOM 2930 O O . SER A 1 395 ? 13.777 -1.608 14.238 1.00 98.56 395 SER A O 1
ATOM 2932 N N . HIS A 1 396 ? 13.613 -1.732 16.462 1.00 97.50 396 HIS A N 1
ATOM 2933 C CA . HIS A 1 396 ? 13.624 -0.280 16.673 1.00 97.50 396 HIS A CA 1
ATOM 2934 C C . HIS A 1 396 ? 14.904 0.409 16.172 1.00 97.50 396 HIS A C 1
ATOM 2936 O O . HIS A 1 396 ? 14.974 1.623 16.156 1.00 97.50 396 HIS A O 1
ATOM 2942 N N . LYS A 1 397 ? 15.969 -0.323 15.815 1.00 98.25 397 LYS A N 1
ATOM 2943 C CA . LYS A 1 397 ? 17.204 0.258 15.251 1.00 98.25 397 LYS A CA 1
ATOM 2944 C C . LYS A 1 397 ? 17.259 0.210 13.732 1.00 98.25 397 LYS A C 1
ATOM 2946 O O . LYS A 1 397 ? 18.052 0.939 13.142 1.00 98.25 397 LYS A O 1
ATOM 2951 N N . TYR A 1 398 ? 16.531 -0.724 13.129 1.00 98.56 398 TYR A N 1
ATOM 2952 C CA . TYR A 1 398 ? 16.703 -1.089 11.725 1.00 98.56 398 TYR A CA 1
ATOM 2953 C C . TYR A 1 398 ? 15.379 -1.167 10.951 1.00 98.56 398 TYR A C 1
ATOM 2955 O O . TYR A 1 398 ? 15.406 -1.442 9.753 1.00 98.56 398 TYR A O 1
ATOM 2963 N N . GLY A 1 399 ? 14.237 -0.952 11.609 1.00 98.44 399 GLY A N 1
ATOM 2964 C CA . GLY A 1 399 ? 12.917 -1.268 11.075 1.00 98.44 399 GLY A CA 1
ATOM 2965 C C . GLY A 1 399 ? 12.813 -2.752 10.743 1.00 98.44 399 GLY A C 1
ATOM 2966 O O . GLY A 1 399 ? 13.136 -3.607 11.571 1.00 98.44 399 GLY A O 1
ATOM 2967 N N . PHE A 1 400 ? 12.449 -3.051 9.499 1.00 98.69 400 PHE A N 1
ATOM 2968 C CA . PHE A 1 400 ? 12.425 -4.411 8.945 1.00 98.69 400 PHE A CA 1
ATOM 2969 C C . PHE A 1 400 ? 13.804 -4.890 8.443 1.00 98.69 400 PHE A C 1
ATOM 2971 O O . PHE A 1 400 ? 13.970 -6.038 8.033 1.00 98.69 400 PHE A O 1
ATOM 2978 N N . GLY A 1 401 ? 14.832 -4.034 8.496 1.00 98.56 401 GLY A N 1
ATOM 2979 C CA . GLY A 1 401 ? 16.215 -4.357 8.136 1.00 98.56 401 GLY A CA 1
ATOM 2980 C C . GLY A 1 401 ? 16.805 -3.450 7.073 1.00 98.56 401 GLY A C 1
ATOM 2981 O O . GLY A 1 401 ? 16.246 -2.415 6.720 1.00 98.56 401 GLY A O 1
ATOM 2982 N N . VAL A 1 402 ? 17.979 -3.826 6.567 1.00 98.62 402 VAL A N 1
ATOM 2983 C CA . VAL A 1 402 ? 18.652 -3.075 5.504 1.00 98.62 402 VAL A CA 1
ATOM 2984 C C . VAL A 1 402 ? 17.959 -3.319 4.168 1.00 98.62 402 VAL A C 1
ATOM 2986 O O . VAL A 1 402 ? 17.690 -4.464 3.803 1.00 98.62 402 VAL A O 1
ATOM 2989 N N . ILE A 1 403 ? 17.725 -2.248 3.410 1.00 98.62 403 ILE A N 1
ATOM 2990 C CA . ILE A 1 403 ? 17.155 -2.323 2.063 1.00 98.62 403 ILE A CA 1
ATOM 2991 C C . ILE A 1 403 ? 17.981 -3.237 1.139 1.00 98.62 403 ILE A C 1
ATOM 2993 O O . ILE A 1 403 ? 19.195 -3.070 0.994 1.00 98.62 403 ILE A O 1
ATOM 2997 N N . ASP A 1 404 ? 17.319 -4.188 0.475 1.00 98.38 404 ASP A N 1
ATOM 2998 C CA . ASP A 1 404 ? 17.915 -5.052 -0.550 1.00 98.38 404 ASP A CA 1
ATOM 2999 C C . ASP A 1 404 ? 17.301 -4.713 -1.912 1.00 98.38 404 ASP A C 1
ATOM 3001 O O . ASP A 1 404 ? 16.173 -5.091 -2.224 1.00 98.38 404 ASP A O 1
ATOM 3005 N N . ALA A 1 405 ? 18.051 -3.997 -2.748 1.00 98.50 405 ALA A N 1
ATOM 3006 C CA . ALA A 1 405 ? 17.575 -3.556 -4.054 1.00 98.50 405 ALA A CA 1
ATOM 3007 C C . ALA A 1 405 ? 17.236 -4.729 -4.986 1.00 98.50 405 ALA A C 1
ATOM 3009 O O . ALA A 1 405 ? 16.318 -4.632 -5.799 1.00 98.50 405 ALA A O 1
ATOM 3010 N N . GLY A 1 406 ? 17.967 -5.842 -4.878 1.00 95.50 406 GLY A N 1
ATOM 3011 C CA . GLY A 1 406 ? 17.713 -7.042 -5.666 1.00 95.50 406 GLY A CA 1
ATOM 3012 C C . GLY A 1 406 ? 16.366 -7.670 -5.324 1.00 95.50 406 GLY A C 1
ATOM 3013 O O . GLY A 1 406 ? 15.601 -7.997 -6.232 1.00 95.50 406 GLY A O 1
ATOM 3014 N N . ALA A 1 407 ? 16.076 -7.816 -4.031 1.00 95.06 407 ALA A N 1
ATOM 3015 C CA . ALA A 1 407 ? 14.812 -8.360 -3.547 1.00 95.06 407 ALA A CA 1
ATOM 3016 C C . ALA A 1 407 ? 13.643 -7.394 -3.795 1.00 95.06 407 ALA A C 1
ATOM 3018 O O . ALA A 1 407 ? 12.631 -7.808 -4.361 1.00 95.06 407 ALA A O 1
ATOM 3019 N N . ALA A 1 408 ? 13.807 -6.109 -3.468 1.00 98.25 408 ALA A N 1
ATOM 3020 C CA . ALA A 1 408 ? 12.762 -5.096 -3.607 1.00 98.25 408 ALA A CA 1
ATOM 3021 C C . ALA A 1 408 ? 12.294 -4.939 -5.062 1.00 98.25 408 ALA A C 1
ATOM 3023 O O . ALA A 1 408 ? 11.095 -4.940 -5.340 1.00 98.25 408 ALA A O 1
ATOM 3024 N N . VAL A 1 409 ? 13.222 -4.878 -6.024 1.00 98.25 409 VAL A N 1
ATOM 3025 C CA . VAL A 1 409 ? 12.875 -4.747 -7.452 1.00 98.25 409 VAL A CA 1
ATOM 3026 C C . VAL A 1 409 ? 12.284 -6.036 -8.028 1.00 98.25 409 VAL A C 1
ATOM 3028 O O . VAL A 1 409 ? 11.366 -5.987 -8.854 1.00 98.25 409 VAL A O 1
ATOM 3031 N N . ALA A 1 410 ? 12.774 -7.199 -7.588 1.00 92.12 410 ALA A N 1
ATOM 3032 C CA . ALA A 1 410 ? 12.205 -8.481 -7.995 1.00 92.12 410 ALA A CA 1
ATOM 3033 C C . ALA A 1 410 ? 10.755 -8.633 -7.511 1.00 92.12 410 ALA A C 1
ATOM 3035 O O . ALA A 1 410 ? 9.905 -9.060 -8.292 1.00 92.12 410 ALA A O 1
ATOM 3036 N N . LEU A 1 411 ? 10.475 -8.238 -6.265 1.00 89.62 411 LEU A N 1
ATOM 3037 C CA . LEU A 1 411 ? 9.132 -8.244 -5.690 1.00 89.62 411 LEU A CA 1
ATOM 3038 C C . LEU A 1 411 ? 8.222 -7.218 -6.387 1.00 89.62 411 LEU A C 1
ATOM 3040 O O . LEU A 1 411 ? 7.131 -7.572 -6.823 1.00 89.62 411 LEU A O 1
ATOM 3044 N N . SER A 1 412 ? 8.719 -5.998 -6.619 1.00 97.06 412 SER A N 1
ATOM 3045 C CA . SER A 1 412 ? 7.996 -4.918 -7.319 1.00 97.06 412 SER A CA 1
ATOM 3046 C C . SER A 1 412 ? 7.473 -5.328 -8.699 1.00 97.06 412 SER A C 1
ATOM 3048 O O . SER A 1 412 ? 6.358 -4.967 -9.074 1.00 97.06 412 SER A O 1
ATOM 3050 N N . SER A 1 413 ? 8.267 -6.093 -9.459 1.00 91.81 413 SER A N 1
ATOM 3051 C CA . SER A 1 413 ? 7.952 -6.469 -10.849 1.00 91.81 413 SER A CA 1
ATOM 3052 C C . SER A 1 413 ? 6.683 -7.325 -10.981 1.00 91.81 413 SER A C 1
ATOM 3054 O O . SER A 1 413 ? 6.075 -7.335 -12.047 1.00 91.81 413 SER A O 1
ATOM 3056 N N . ASN A 1 414 ? 6.297 -8.041 -9.920 1.00 84.44 414 ASN A N 1
ATOM 3057 C CA . ASN A 1 414 ? 5.101 -8.890 -9.872 1.00 84.44 414 ASN A CA 1
ATOM 3058 C C . ASN A 1 414 ? 4.162 -8.494 -8.717 1.00 84.44 414 ASN A C 1
ATOM 3060 O O . ASN A 1 414 ? 3.335 -9.302 -8.298 1.00 84.44 414 ASN A O 1
ATOM 3064 N N . TRP A 1 415 ? 4.323 -7.287 -8.167 1.00 92.00 415 TRP A N 1
ATOM 3065 C CA . TRP A 1 415 ? 3.513 -6.818 -7.049 1.00 92.00 415 TRP A CA 1
ATOM 3066 C C . TRP A 1 415 ? 2.087 -6.519 -7.509 1.00 92.00 415 TRP A C 1
ATOM 3068 O O . TRP A 1 415 ? 1.886 -5.835 -8.516 1.00 92.00 415 TRP A O 1
ATOM 3078 N N . THR A 1 416 ? 1.114 -7.018 -6.753 1.00 87.44 416 THR A N 1
ATOM 3079 C CA . THR A 1 416 ? -0.297 -6.665 -6.925 1.00 87.44 416 THR A CA 1
ATOM 3080 C C . THR A 1 416 ? -0.611 -5.542 -5.953 1.00 87.44 416 THR A C 1
ATOM 3082 O O . THR A 1 416 ? -0.300 -5.667 -4.772 1.00 87.44 416 THR A O 1
ATOM 3085 N N . THR A 1 417 ? -1.167 -4.442 -6.461 1.00 91.06 417 THR A N 1
ATOM 3086 C CA . THR A 1 417 ? -1.510 -3.277 -5.641 1.00 91.06 417 THR A CA 1
ATOM 3087 C C . THR A 1 417 ? -2.431 -3.682 -4.499 1.00 91.06 417 THR A C 1
ATOM 3089 O O . THR A 1 417 ? -3.400 -4.407 -4.719 1.00 91.06 417 THR A O 1
ATOM 3092 N N . VAL A 1 418 ? -2.109 -3.220 -3.293 1.00 91.00 418 VAL A N 1
ATOM 3093 C CA . VAL A 1 418 ? -2.915 -3.492 -2.102 1.00 91.00 418 VAL A CA 1
ATOM 3094 C C . VAL A 1 418 ? -4.282 -2.817 -2.190 1.00 91.00 418 VAL A C 1
ATOM 3096 O O . VAL A 1 418 ? -4.439 -1.772 -2.827 1.00 91.00 418 VAL A O 1
ATOM 3099 N N . GLU A 1 419 ? -5.262 -3.391 -1.496 1.00 88.19 419 GLU A N 1
ATOM 3100 C CA . GLU A 1 419 ? -6.609 -2.833 -1.396 1.00 88.19 419 GLU A CA 1
ATOM 3101 C C . GLU A 1 419 ? -6.620 -1.407 -0.821 1.00 88.19 419 GLU A C 1
ATOM 3103 O O . GLU A 1 419 ? -5.656 -0.925 -0.203 1.00 88.19 419 GLU A O 1
ATOM 3108 N N . ASN A 1 420 ? -7.744 -0.718 -1.015 1.00 88.81 420 ASN A N 1
ATOM 3109 C CA . ASN A 1 420 ? -7.943 0.629 -0.490 1.00 88.81 420 ASN A CA 1
ATOM 3110 C C . 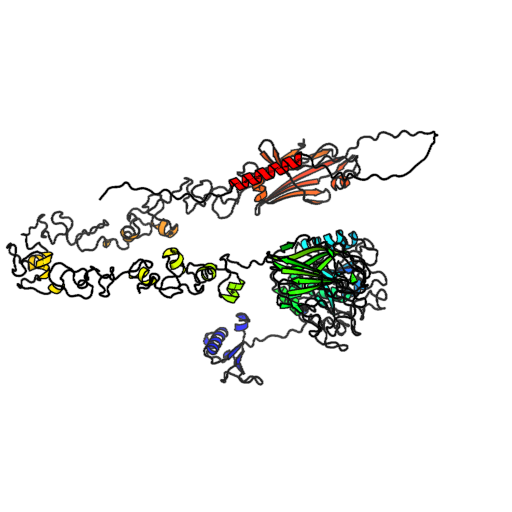ASN A 1 420 ? -7.731 0.679 1.031 1.00 88.81 420 ASN A C 1
ATOM 3112 O O . ASN A 1 420 ? -8.180 -0.192 1.777 1.00 88.81 420 ASN A O 1
ATOM 3116 N N . GLU A 1 421 ? -7.061 1.739 1.485 1.00 92.88 421 GLU A N 1
ATOM 3117 C CA . GLU A 1 421 ? -6.802 1.957 2.906 1.00 92.88 421 GLU A CA 1
ATOM 3118 C C . GLU A 1 421 ? -8.119 2.076 3.685 1.00 92.88 421 GLU A C 1
ATOM 3120 O O . GLU A 1 421 ? -9.015 2.845 3.327 1.00 92.88 421 GLU A O 1
ATOM 3125 N N . SER A 1 422 ? -8.199 1.342 4.788 1.00 92.56 422 SER A N 1
ATOM 3126 C CA . SER A 1 422 ? -9.268 1.392 5.773 1.00 92.56 422 SER A CA 1
ATOM 3127 C C . SER A 1 422 ? -8.695 1.695 7.148 1.00 92.56 422 SER A C 1
ATOM 3129 O O . SER A 1 422 ? -7.660 1.168 7.553 1.00 92.56 422 SER A O 1
ATOM 3131 N N . ASN A 1 423 ? -9.394 2.564 7.877 1.00 94.75 423 ASN A N 1
ATOM 3132 C CA . ASN A 1 423 ? -8.909 3.109 9.136 1.00 94.75 423 ASN A CA 1
ATOM 3133 C C . ASN A 1 423 ? -9.888 2.813 10.273 1.00 94.75 423 ASN A C 1
ATOM 3135 O O . ASN A 1 423 ? -11.090 3.064 10.155 1.00 94.75 423 ASN A O 1
ATOM 3139 N N . TYR A 1 424 ? -9.359 2.361 11.407 1.00 95.19 424 TYR A N 1
ATOM 3140 C CA . TYR A 1 424 ? -10.092 2.267 12.667 1.00 95.19 424 TYR A CA 1
ATOM 3141 C C . TYR A 1 424 ? -9.580 3.326 13.643 1.00 95.19 424 TYR A C 1
ATOM 3143 O O . TYR A 1 424 ? -8.378 3.456 13.849 1.00 95.19 424 TYR A O 1
ATOM 3151 N N . THR A 1 425 ? -10.491 4.036 14.310 1.00 96.69 425 THR A N 1
ATOM 3152 C CA . THR A 1 425 ? -10.163 4.868 15.477 1.00 96.69 425 THR A CA 1
ATOM 3153 C C . THR A 1 425 ? -10.865 4.327 16.716 1.00 96.69 425 THR A C 1
ATOM 3155 O O . THR A 1 425 ? -12.063 4.026 16.702 1.00 96.69 425 THR A O 1
ATOM 3158 N N . SER A 1 426 ? -10.141 4.266 17.835 1.00 96.25 426 SER A N 1
ATOM 3159 C CA . SER A 1 426 ? -10.742 3.985 19.140 1.00 96.25 426 SER A CA 1
ATOM 3160 C C . SER A 1 426 ? -11.660 5.110 19.629 1.00 96.25 426 SER A C 1
ATOM 3162 O O . SER A 1 426 ? -12.403 4.934 20.600 1.00 96.25 426 SER A O 1
ATOM 3164 N N . GLY A 1 427 ? -11.549 6.295 19.024 1.00 96.00 427 GLY A N 1
ATOM 3165 C CA . GLY A 1 427 ? -11.916 7.568 19.624 1.00 96.00 427 GLY A CA 1
ATOM 3166 C C . GLY A 1 427 ? -11.084 7.871 20.874 1.00 96.00 427 GLY A C 1
ATOM 3167 O O . GLY A 1 427 ? -10.427 6.998 21.452 1.00 96.00 427 GLY A O 1
ATOM 3168 N N . MET A 1 428 ? -11.153 9.119 21.328 1.00 96.56 428 MET A N 1
ATOM 3169 C CA . MET A 1 428 ? -10.441 9.579 22.519 1.00 96.56 428 MET A CA 1
ATOM 3170 C C . MET A 1 428 ? -10.863 8.821 23.790 1.00 96.56 428 MET A C 1
ATOM 3172 O O . MET A 1 428 ? -12.030 8.830 24.197 1.00 96.56 428 MET A O 1
ATOM 3176 N N . GLN A 1 429 ? -9.884 8.218 24.459 1.00 97.06 429 GLN A N 1
ATOM 3177 C CA . GLN A 1 429 ? -10.016 7.524 25.735 1.00 97.06 429 GLN A CA 1
ATOM 3178 C C . GLN A 1 429 ? -9.571 8.445 26.872 1.00 97.06 429 GLN A C 1
ATOM 3180 O O . GLN A 1 429 ? -8.381 8.656 27.073 1.00 97.06 429 GLN A O 1
ATOM 3185 N N . SER A 1 430 ? -10.512 8.976 27.657 1.00 94.81 430 SER A N 1
ATOM 3186 C CA . SER A 1 430 ? -10.191 9.829 28.813 1.00 94.81 430 SER A CA 1
ATOM 3187 C C . SER A 1 430 ? -9.998 9.014 30.094 1.00 94.81 430 SER A C 1
ATOM 3189 O O . SER A 1 430 ? -10.953 8.444 30.630 1.00 94.81 430 SER A O 1
ATOM 3191 N N . LEU A 1 431 ? -8.776 9.004 30.625 1.00 94.00 431 LEU A N 1
ATOM 3192 C CA . LEU A 1 431 ? -8.388 8.245 31.816 1.00 94.00 431 LEU A CA 1
ATOM 3193 C C . LEU A 1 431 ? -8.314 9.139 33.058 1.00 94.00 431 LEU A C 1
ATOM 3195 O O . LEU A 1 431 ? -8.890 8.804 34.099 1.00 94.00 431 LEU A O 1
ATOM 3199 N N . GLY A 1 432 ? -7.582 10.257 32.973 1.00 93.94 432 GLY A N 1
ATOM 3200 C CA . GLY A 1 432 ? -7.233 11.094 34.129 1.00 93.94 432 GLY A CA 1
ATOM 3201 C C . GLY A 1 432 ? -6.524 10.308 35.241 1.00 93.94 432 GLY A C 1
ATOM 3202 O O . GLY A 1 432 ? -6.802 10.506 36.431 1.00 93.94 432 GLY A O 1
ATOM 3203 N N . ALA A 1 433 ? -5.676 9.351 34.860 1.00 95.31 433 ALA A N 1
ATOM 3204 C CA . ALA A 1 433 ? -5.044 8.402 35.766 1.00 95.31 433 ALA A CA 1
ATOM 3205 C C . ALA A 1 433 ? -3.682 8.917 36.246 1.00 95.31 433 ALA A C 1
ATOM 3207 O O . ALA A 1 433 ? -2.864 9.378 35.460 1.00 95.31 433 ALA A O 1
ATOM 3208 N N . ALA A 1 434 ? -3.408 8.817 37.549 1.00 95.75 434 ALA A N 1
ATOM 3209 C CA . ALA A 1 434 ? -2.097 9.183 38.084 1.00 95.75 434 ALA A CA 1
ATOM 3210 C C . ALA A 1 434 ? -1.020 8.196 37.610 1.00 95.75 434 ALA A C 1
ATOM 3212 O O . ALA A 1 434 ? -1.248 6.986 37.647 1.00 95.75 434 ALA A O 1
ATOM 3213 N N . ILE A 1 435 ? 0.154 8.709 37.245 1.00 96.00 435 ILE A N 1
ATOM 3214 C CA . ILE A 1 435 ? 1.336 7.908 36.911 1.00 96.00 435 ILE A CA 1
ATOM 3215 C C . ILE A 1 435 ? 2.170 7.727 38.195 1.00 96.00 435 ILE A C 1
ATOM 3217 O O . ILE A 1 435 ? 2.559 8.725 38.816 1.00 96.00 435 ILE A O 1
ATOM 3221 N N . PRO A 1 436 ? 2.383 6.487 38.679 1.00 92.31 436 PRO A N 1
ATOM 3222 C CA . PRO A 1 436 ? 3.151 6.240 39.896 1.00 92.31 436 PRO A CA 1
ATOM 3223 C C . PRO A 1 436 ? 4.658 6.524 39.746 1.00 92.31 436 PRO A C 1
ATOM 3225 O O . PRO A 1 436 ? 5.360 5.775 39.081 1.00 92.31 436 PRO A O 1
ATOM 3228 N N . ASP A 1 437 ? 5.151 7.520 40.486 1.00 92.06 437 ASP A N 1
ATOM 3229 C CA . ASP A 1 437 ? 6.566 7.943 40.566 1.00 92.06 437 ASP A CA 1
ATOM 3230 C C . ASP A 1 437 ? 7.525 6.792 40.955 1.00 92.06 437 ASP A C 1
ATOM 3232 O O . ASP A 1 437 ? 7.544 6.347 42.116 1.00 92.06 437 ASP A O 1
ATOM 3236 N N . ALA A 1 438 ? 8.297 6.302 39.975 1.00 87.69 438 ALA A N 1
ATOM 3237 C CA . ALA A 1 438 ? 9.385 5.325 40.099 1.00 87.69 438 ALA A CA 1
ATOM 3238 C C . ALA A 1 438 ? 9.058 4.073 40.936 1.00 87.69 438 ALA A C 1
ATOM 3240 O O . ALA A 1 438 ? 9.838 3.632 41.795 1.00 87.69 438 ALA A O 1
ATOM 3241 N N . THR A 1 439 ? 7.875 3.489 40.721 1.00 87.81 439 THR A N 1
ATOM 3242 C CA . THR A 1 439 ? 7.415 2.326 41.506 1.00 87.81 439 THR A CA 1
ATOM 3243 C C . THR A 1 439 ? 7.687 0.964 40.866 1.00 87.81 439 THR A C 1
ATOM 3245 O O . THR A 1 439 ? 7.540 -0.052 41.556 1.00 87.81 439 THR A O 1
ATOM 3248 N N . GLY A 1 440 ? 8.106 0.915 39.597 1.00 88.56 440 GLY A N 1
ATOM 3249 C CA . GLY A 1 440 ? 8.187 -0.337 38.838 1.00 88.56 440 GLY A CA 1
ATOM 3250 C C . GLY A 1 440 ? 6.811 -0.833 38.368 1.00 88.56 440 GLY A C 1
ATOM 3251 O O . GLY A 1 440 ? 6.587 -2.041 38.298 1.00 88.56 440 GLY A O 1
ATOM 3252 N N . THR A 1 441 ? 5.818 0.054 38.261 1.00 90.88 441 THR A N 1
ATOM 3253 C CA . THR A 1 441 ? 4.424 -0.287 37.944 1.00 90.88 441 THR A CA 1
ATOM 3254 C C . THR A 1 441 ? 3.865 0.735 36.966 1.00 90.88 441 THR A C 1
ATOM 3256 O O . THR A 1 441 ? 3.662 1.889 37.340 1.00 90.88 441 THR A O 1
ATOM 3259 N N . ALA A 1 442 ? 3.565 0.279 35.751 1.00 94.81 442 ALA A N 1
ATOM 3260 C CA . ALA A 1 442 ? 2.940 1.088 34.716 1.00 94.81 442 ALA A CA 1
ATOM 3261 C C . ALA A 1 442 ? 1.450 1.349 34.998 1.00 94.81 442 ALA A C 1
ATOM 3263 O O . ALA A 1 442 ? 0.721 0.480 35.497 1.00 94.81 442 ALA A O 1
ATOM 3264 N N . THR A 1 443 ? 0.982 2.534 34.619 1.00 96.62 443 THR A N 1
ATOM 3265 C CA . THR A 1 443 ? -0.442 2.818 34.426 1.00 96.62 443 THR A CA 1
ATOM 3266 C C . THR A 1 443 ? -0.857 2.247 33.076 1.00 96.62 443 THR A C 1
ATOM 3268 O O . THR A 1 443 ? -0.288 2.611 32.056 1.00 96.62 443 THR A O 1
ATOM 3271 N N . THR A 1 444 ? -1.835 1.340 33.069 1.00 97.50 444 THR A N 1
ATOM 3272 C CA . THR A 1 444 ? -2.260 0.607 31.867 1.00 97.50 444 THR A CA 1
ATOM 3273 C C . THR A 1 444 ? -3.711 0.888 31.514 1.00 97.50 444 THR A C 1
ATOM 3275 O O . THR A 1 444 ? -4.554 1.080 32.398 1.00 97.50 444 THR A O 1
ATOM 3278 N N . HIS A 1 445 ? -4.013 0.876 30.218 1.00 98.06 445 HIS A N 1
ATOM 3279 C CA . HIS A 1 445 ? -5.375 0.927 29.706 1.00 98.06 445 HIS A CA 1
ATOM 3280 C C . HIS A 1 445 ? -5.512 0.037 28.475 1.00 98.06 445 HIS A C 1
ATOM 3282 O O . HIS A 1 445 ? -4.655 0.054 27.598 1.00 98.06 445 HIS A O 1
ATOM 3288 N N . THR A 1 446 ? -6.600 -0.730 28.420 1.00 98.12 446 THR A N 1
ATOM 3289 C CA . THR A 1 446 ? -6.865 -1.687 27.343 1.00 98.12 446 THR A CA 1
ATOM 3290 C C . THR A 1 446 ? -8.158 -1.317 26.639 1.00 98.12 446 THR A C 1
ATOM 3292 O O . THR A 1 446 ? -9.172 -1.071 27.297 1.00 98.12 446 THR A O 1
ATOM 3295 N N . ILE A 1 447 ? -8.127 -1.334 25.312 1.00 97.50 447 ILE A N 1
ATOM 3296 C CA . ILE A 1 447 ? -9.306 -1.262 24.450 1.00 97.50 447 ILE A CA 1
ATOM 3297 C C . ILE A 1 447 ? -9.430 -2.563 23.657 1.00 97.50 447 ILE A C 1
ATOM 3299 O O . ILE A 1 447 ? -8.434 -3.230 23.385 1.00 97.50 447 ILE A O 1
ATOM 3303 N N . THR A 1 448 ? -10.660 -2.938 23.315 1.00 96.38 448 THR A N 1
ATOM 3304 C CA . THR A 1 448 ? -10.930 -4.123 22.497 1.00 96.38 448 THR A CA 1
ATOM 3305 C C . THR A 1 448 ? -11.446 -3.674 21.140 1.00 96.38 448 THR A C 1
ATOM 3307 O O . THR A 1 448 ? -12.447 -2.957 21.078 1.00 96.38 448 THR A O 1
ATOM 3310 N N . ILE A 1 449 ? -10.782 -4.117 20.079 1.00 93.62 449 ILE A N 1
ATOM 3311 C CA . ILE A 1 449 ? -11.143 -3.839 18.690 1.00 93.62 449 ILE A CA 1
ATOM 3312 C C . ILE A 1 449 ? -11.844 -5.066 18.114 1.00 93.62 449 ILE A C 1
ATOM 3314 O O . ILE A 1 449 ? -11.411 -6.197 18.337 1.00 93.62 449 ILE A O 1
ATOM 3318 N N . SER A 1 450 ? -12.954 -4.831 17.414 1.00 89.88 450 SER A N 1
ATOM 3319 C CA . SER A 1 450 ? -13.745 -5.869 16.744 1.00 89.88 450 SER A CA 1
ATOM 3320 C C . SER A 1 450 ? -13.745 -5.759 15.222 1.00 89.88 450 SER A C 1
ATOM 3322 O O . SER A 1 450 ? -14.273 -6.653 14.577 1.00 89.88 450 SER A O 1
ATOM 3324 N N . GLN A 1 451 ? -13.247 -4.651 14.665 1.00 86.19 451 GLN A N 1
ATOM 3325 C CA . GLN A 1 451 ? -13.049 -4.525 13.223 1.00 86.19 451 GLN A CA 1
ATOM 3326 C C . GLN A 1 451 ? -11.803 -5.319 12.847 1.00 86.19 451 GLN A C 1
ATOM 3328 O O . GLN A 1 451 ? -10.809 -5.220 13.570 1.00 86.19 451 GLN A O 1
ATOM 3333 N N . ASP A 1 452 ? -11.887 -6.091 11.767 1.00 87.31 452 ASP A N 1
ATOM 3334 C CA . ASP A 1 452 ? -10.801 -6.926 11.261 1.00 87.31 452 ASP A CA 1
ATOM 3335 C C . ASP A 1 452 ? -10.095 -6.212 10.108 1.00 87.31 452 ASP A C 1
ATOM 3337 O O . ASP A 1 452 ? -10.657 -6.021 9.031 1.00 87.31 452 ASP A O 1
ATOM 3341 N N . LEU A 1 453 ? -8.891 -5.733 10.392 1.00 91.44 453 LEU A N 1
ATOM 3342 C CA . LEU A 1 453 ? -8.002 -5.042 9.474 1.00 91.44 453 LEU A CA 1
ATOM 3343 C C . LEU A 1 453 ? -6.662 -5.771 9.476 1.00 91.44 453 LEU A C 1
ATOM 3345 O O . LEU A 1 453 ? -6.185 -6.174 10.543 1.00 91.44 453 LEU A O 1
ATOM 3349 N N . LEU A 1 454 ? -6.055 -5.888 8.299 1.00 93.38 454 LEU A N 1
ATOM 3350 C CA . LEU A 1 454 ? -4.656 -6.268 8.149 1.00 93.38 454 LEU A 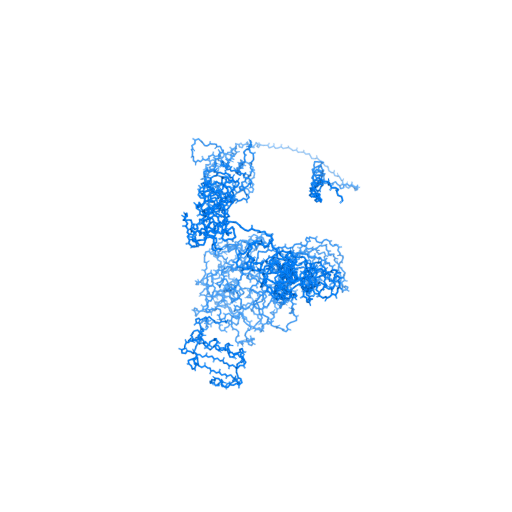CA 1
ATOM 3351 C C . LEU A 1 454 ? -3.806 -5.007 8.300 1.00 93.38 454 LEU A C 1
ATOM 3353 O O . LEU A 1 454 ? -3.980 -4.050 7.545 1.00 93.38 454 LEU A O 1
ATOM 3357 N N . LEU A 1 455 ? -2.953 -4.971 9.319 1.00 96.75 455 LEU A N 1
ATOM 3358 C CA . LEU A 1 455 ? -2.270 -3.754 9.747 1.00 96.75 455 LEU A CA 1
ATOM 3359 C C . LEU A 1 455 ? -1.156 -3.314 8.796 1.00 96.75 455 LEU A C 1
ATOM 3361 O O . LEU A 1 455 ? -0.373 -4.122 8.316 1.00 96.75 455 LEU A O 1
ATOM 3365 N N . GLU A 1 456 ? -1.014 -2.000 8.646 1.00 98.19 456 GLU A N 1
ATOM 3366 C CA . GLU A 1 456 ? 0.145 -1.350 8.028 1.00 98.19 456 GLU A CA 1
ATOM 3367 C C . GLU A 1 456 ? 0.873 -0.504 9.079 1.00 98.19 456 GLU A C 1
ATOM 3369 O O . GLU A 1 456 ? 1.924 -0.876 9.594 1.00 98.19 456 GLU A O 1
ATOM 3374 N N . SER A 1 457 ? 0.259 0.607 9.489 1.00 97.75 457 SER A N 1
ATOM 3375 C CA . SER A 1 457 ? 0.813 1.535 10.479 1.00 97.75 457 SER A CA 1
ATOM 3376 C C . SER A 1 457 ? -0.182 1.812 11.599 1.00 97.75 457 SER A C 1
ATOM 3378 O O . SER A 1 457 ? -1.397 1.840 11.379 1.00 97.75 457 SER A O 1
ATOM 3380 N N . VAL A 1 458 ? 0.328 2.090 12.795 1.00 98.50 458 VAL A N 1
ATOM 3381 C CA . VAL A 1 458 ? -0.481 2.405 13.975 1.00 98.50 458 VAL A CA 1
ATOM 3382 C C . VAL A 1 458 ? -0.033 3.730 14.569 1.00 98.50 458 VAL A C 1
ATOM 3384 O O . VAL A 1 458 ? 1.127 3.870 14.946 1.00 98.50 458 VAL A O 1
ATOM 3387 N N . ASP A 1 459 ? -0.972 4.659 14.735 1.00 98.50 459 ASP A N 1
ATOM 3388 C CA . ASP A 1 459 ? -0.731 5.947 15.375 1.00 98.50 459 ASP A CA 1
ATOM 3389 C C . ASP A 1 459 ? -1.379 6.000 16.769 1.00 98.50 459 ASP A C 1
ATOM 3391 O O . ASP A 1 459 ? -2.506 5.544 16.995 1.00 98.50 459 ASP A O 1
ATOM 3395 N N . VAL A 1 460 ? -0.666 6.588 17.728 1.00 98.56 460 VAL A N 1
ATOM 3396 C CA . VAL A 1 460 ? -1.122 6.818 19.102 1.00 98.56 460 VAL A CA 1
ATOM 3397 C C . VAL A 1 460 ? -0.992 8.290 19.441 1.00 98.56 460 VAL A C 1
ATOM 3399 O O . VAL A 1 460 ? 0.111 8.804 19.609 1.00 98.56 460 VAL A O 1
ATOM 3402 N N . ILE A 1 461 ? -2.122 8.965 19.621 1.00 98.31 461 ILE A N 1
ATOM 3403 C CA . ILE A 1 461 ? -2.149 10.343 20.116 1.00 98.31 461 ILE A CA 1
ATOM 3404 C C . ILE A 1 461 ? -2.238 10.288 21.638 1.00 98.31 461 ILE A C 1
ATOM 3406 O O . ILE A 1 461 ? -3.192 9.720 22.161 1.00 98.31 461 ILE A O 1
ATOM 3410 N N . ALA A 1 462 ? -1.278 10.870 22.355 1.00 97.62 462 ALA A N 1
ATOM 3411 C CA . ALA A 1 462 ? -1.217 10.849 23.816 1.00 97.62 462 ALA A CA 1
ATOM 3412 C C . ALA A 1 462 ? -1.148 12.259 24.423 1.00 97.62 462 ALA A C 1
ATOM 3414 O O . ALA A 1 462 ? -0.331 13.092 24.019 1.00 97.62 462 ALA A O 1
ATOM 3415 N N . ASP A 1 463 ? -1.974 12.499 25.445 1.00 98.12 463 ASP A N 1
ATOM 3416 C CA . ASP A 1 463 ? -1.908 13.674 26.316 1.00 98.12 463 ASP A CA 1
ATOM 3417 C C . ASP A 1 463 ? -1.503 13.262 27.738 1.00 98.12 463 ASP A C 1
ATOM 3419 O O . ASP A 1 463 ? -2.219 12.542 28.451 1.00 98.12 463 ASP A O 1
ATOM 3423 N N . ILE A 1 464 ? -0.311 13.686 28.151 1.00 98.19 464 ILE A N 1
ATOM 3424 C CA . ILE A 1 464 ? 0.302 13.301 29.421 1.00 98.19 464 ILE A CA 1
ATOM 3425 C C . ILE A 1 464 ? 0.938 14.527 30.068 1.00 98.19 464 ILE A C 1
ATOM 3427 O O . ILE A 1 464 ? 1.936 15.050 29.579 1.00 98.19 464 ILE A O 1
ATOM 3431 N N . ASP A 1 465 ? 0.427 14.913 31.237 1.00 97.44 465 ASP A N 1
ATOM 3432 C CA . ASP A 1 465 ? 1.059 15.925 32.081 1.00 97.44 465 ASP A CA 1
ATOM 3433 C C . ASP A 1 465 ? 2.210 15.285 32.867 1.00 97.44 465 ASP A C 1
ATOM 3435 O O . ASP A 1 465 ? 1.973 14.427 33.725 1.00 97.44 465 ASP A O 1
ATOM 3439 N N . HIS A 1 466 ? 3.450 15.721 32.652 1.00 95.62 466 HIS A N 1
ATOM 3440 C CA . HIS A 1 466 ? 4.621 15.283 33.418 1.00 95.62 466 HIS A CA 1
ATOM 3441 C C . HIS A 1 466 ? 5.709 16.364 33.416 1.00 95.62 466 HIS A C 1
ATOM 3443 O O . HIS A 1 466 ? 6.059 16.901 32.376 1.00 95.62 466 HIS A O 1
ATOM 3449 N N . ASN A 1 467 ? 6.315 16.666 34.572 1.00 92.75 467 ASN A N 1
ATOM 3450 C CA . ASN A 1 467 ? 7.329 17.737 34.664 1.00 92.75 467 ASN A CA 1
ATOM 3451 C C . ASN A 1 467 ? 8.708 17.362 34.078 1.00 92.75 467 ASN A C 1
ATOM 3453 O O . ASN A 1 467 ? 9.610 18.188 34.131 1.00 92.75 467 ASN A O 1
ATOM 3457 N N . ASN A 1 468 ? 8.867 16.121 33.618 1.00 94.44 468 ASN A N 1
ATOM 3458 C CA . ASN A 1 468 ? 10.074 15.553 33.017 1.00 94.44 468 ASN A CA 1
ATOM 3459 C C . ASN A 1 468 ? 9.640 14.424 32.070 1.00 94.44 468 ASN A C 1
ATOM 3461 O O . ASN A 1 468 ? 9.561 13.267 32.478 1.00 94.44 468 ASN A O 1
ATOM 3465 N N . ARG A 1 469 ? 9.229 14.729 30.844 1.00 94.75 469 ARG A N 1
ATOM 3466 C CA . ARG A 1 469 ? 8.675 13.708 29.941 1.00 94.75 469 ARG A CA 1
ATOM 3467 C C . ARG A 1 469 ? 9.674 12.595 29.585 1.00 94.75 469 ARG A C 1
ATOM 3469 O O . ARG A 1 469 ? 9.229 11.490 29.308 1.00 94.75 469 ARG A O 1
ATOM 3476 N N . GLY A 1 470 ? 10.983 12.859 29.672 1.00 94.94 470 GLY A N 1
ATOM 3477 C CA . GLY A 1 470 ? 12.034 11.856 29.461 1.00 94.94 470 GLY A CA 1
ATOM 3478 C C . GLY A 1 470 ? 12.108 10.777 30.543 1.00 94.94 470 GLY A C 1
ATOM 3479 O O . GLY A 1 470 ? 12.739 9.752 30.327 1.00 94.94 470 GLY A O 1
ATOM 3480 N N . ASP A 1 471 ? 11.429 10.955 31.683 1.00 95.50 471 ASP A N 1
ATOM 3481 C CA . ASP A 1 471 ? 11.320 9.909 32.710 1.00 95.50 471 ASP A CA 1
ATOM 3482 C C . ASP A 1 471 ? 10.311 8.803 32.312 1.00 95.50 471 ASP A C 1
ATOM 3484 O O . ASP A 1 471 ? 10.223 7.774 32.989 1.00 95.50 471 ASP A O 1
ATOM 3488 N N . LEU A 1 472 ? 9.521 9.013 31.249 1.00 96.62 472 LEU A N 1
ATOM 3489 C CA . LEU A 1 472 ? 8.420 8.134 30.858 1.00 96.62 472 LEU A CA 1
ATOM 3490 C C . LEU A 1 472 ? 8.848 7.067 29.844 1.00 96.62 472 LEU A C 1
ATOM 3492 O O . LEU A 1 472 ? 9.494 7.362 28.846 1.00 96.62 472 LEU A O 1
ATOM 3496 N N . GLU A 1 473 ? 8.390 5.839 30.074 1.00 97.25 473 GLU A N 1
ATOM 3497 C CA . GLU A 1 473 ? 8.379 4.751 29.096 1.00 97.25 473 GLU A CA 1
ATOM 3498 C C . GLU A 1 473 ? 6.928 4.492 28.674 1.00 97.25 473 GLU A C 1
ATOM 3500 O O . GLU A 1 473 ? 6.056 4.283 29.528 1.00 97.25 473 GLU A O 1
ATOM 3505 N N . ILE A 1 474 ? 6.665 4.543 27.368 1.00 98.38 474 ILE A N 1
ATOM 3506 C CA . ILE A 1 474 ? 5.333 4.356 26.783 1.00 98.38 474 ILE A CA 1
ATOM 3507 C C . ILE A 1 474 ? 5.400 3.170 25.828 1.00 98.38 474 ILE A C 1
ATOM 3509 O O . ILE A 1 474 ? 6.138 3.204 24.849 1.00 98.38 474 ILE A O 1
ATOM 3513 N N . ILE A 1 475 ? 4.620 2.127 26.112 1.00 98.62 475 ILE A N 1
ATOM 3514 C CA . ILE A 1 475 ? 4.587 0.900 25.307 1.00 98.62 475 ILE A CA 1
ATOM 3515 C C . ILE A 1 475 ? 3.154 0.625 24.867 1.00 98.62 475 ILE A C 1
ATOM 3517 O O . ILE A 1 475 ? 2.244 0.613 25.705 1.00 98.62 475 ILE A O 1
ATOM 3521 N N . LEU A 1 476 ? 2.966 0.364 23.575 1.00 98.75 476 LEU A N 1
ATOM 3522 C CA . LEU A 1 476 ? 1.735 -0.186 23.016 1.00 98.75 476 LEU A CA 1
ATOM 3523 C C . LEU A 1 476 ? 1.917 -1.684 22.753 1.00 98.75 476 LEU A C 1
ATOM 3525 O O . LEU A 1 476 ? 2.891 -2.091 22.130 1.00 98.75 476 LEU A O 1
ATOM 3529 N N . THR A 1 477 ? 0.969 -2.502 23.201 1.00 98.75 477 THR A N 1
ATOM 3530 C CA . THR A 1 477 ? 0.963 -3.952 22.972 1.00 98.75 477 THR A CA 1
ATOM 3531 C C . THR A 1 477 ? -0.228 -4.354 22.102 1.00 98.75 477 THR A C 1
ATOM 3533 O O . THR A 1 477 ? -1.372 -4.040 22.464 1.00 98.75 477 THR A O 1
ATOM 3536 N N . SER A 1 478 ? 0.032 -5.064 20.998 1.00 98.31 478 SER A N 1
ATOM 3537 C CA . SER A 1 478 ? -0.990 -5.607 20.089 1.00 98.31 478 SER A CA 1
ATOM 3538 C C . SER A 1 478 ? -1.683 -6.856 20.667 1.00 98.31 478 SER A C 1
ATOM 3540 O O . SER A 1 478 ? -1.171 -7.474 21.610 1.00 98.31 478 SER A O 1
ATOM 3542 N N . PRO A 1 479 ? -2.831 -7.289 20.108 1.00 96.69 479 PRO A N 1
ATOM 3543 C CA . PRO A 1 479 ? -3.511 -8.524 20.499 1.00 96.69 479 PRO A CA 1
ATOM 3544 C C . PRO A 1 479 ? -2.641 -9.777 20.353 1.00 96.69 479 PRO A C 1
ATOM 3546 O O . PRO A 1 479 ? -2.765 -10.701 21.162 1.00 96.69 479 PRO A O 1
ATOM 3549 N N . SER A 1 480 ? -1.745 -9.788 19.364 1.00 94.00 480 SER A N 1
ATOM 3550 C CA . SER A 1 480 ? -0.777 -10.863 19.106 1.00 94.00 480 SER A CA 1
ATOM 3551 C C . SER A 1 480 ? 0.345 -10.911 20.148 1.00 94.00 480 SER A C 1
ATOM 3553 O O . SER A 1 480 ? 1.045 -11.917 20.268 1.00 94.00 480 SER A O 1
ATOM 3555 N N . GLY A 1 481 ? 0.496 -9.846 20.943 1.00 96.25 481 GLY A N 1
ATOM 3556 C CA . GLY A 1 481 ? 1.514 -9.714 21.980 1.00 96.25 481 GLY A CA 1
ATOM 3557 C C . GLY A 1 481 ? 2.777 -8.974 21.539 1.00 96.25 481 GLY A C 1
ATOM 3558 O O . GLY A 1 481 ? 3.727 -8.934 22.318 1.00 96.25 481 GLY A O 1
ATOM 3559 N N . THR A 1 482 ? 2.798 -8.389 20.340 1.00 98.31 482 THR A N 1
ATOM 3560 C CA . THR A 1 482 ? 3.893 -7.524 19.879 1.00 98.31 482 THR A CA 1
ATOM 3561 C C . THR A 1 482 ? 3.916 -6.252 20.713 1.00 98.31 482 THR A C 1
ATOM 3563 O O . THR A 1 482 ? 2.869 -5.656 20.961 1.00 98.31 482 THR A O 1
ATOM 3566 N N . GLU A 1 483 ? 5.097 -5.833 21.161 1.00 98.06 483 GLU A N 1
ATOM 3567 C CA . GLU A 1 483 ? 5.297 -4.601 21.927 1.00 98.06 483 GLU A CA 1
ATOM 3568 C C . GLU A 1 483 ? 6.012 -3.567 21.060 1.00 98.06 483 GLU A C 1
ATOM 3570 O O . GLU A 1 483 ? 7.046 -3.872 20.467 1.00 98.06 483 GLU A O 1
ATOM 3575 N N . SER A 1 484 ? 5.479 -2.346 21.034 1.00 98.19 484 SER A N 1
ATOM 3576 C CA . SER A 1 484 ? 6.123 -1.189 20.427 1.00 98.19 484 SER A CA 1
ATOM 3577 C C . SER A 1 484 ? 6.450 -0.133 21.482 1.00 98.19 484 SER A C 1
ATOM 3579 O O . SER A 1 484 ? 5.579 0.257 22.265 1.00 98.19 484 SER A O 1
ATOM 3581 N N . PHE A 1 485 ? 7.707 0.303 21.522 1.00 97.19 485 PHE A N 1
ATOM 3582 C CA . PHE A 1 485 ? 8.257 1.277 22.460 1.00 97.19 485 PHE A CA 1
ATOM 3583 C C . PHE A 1 485 ? 8.139 2.681 21.863 1.00 97.19 485 PHE A C 1
ATOM 3585 O O . PHE A 1 485 ? 9.047 3.163 21.203 1.00 97.19 485 PHE A O 1
ATOM 3592 N N . LEU A 1 486 ? 7.014 3.344 22.121 1.00 97.81 486 LEU A N 1
ATOM 3593 C CA . LEU A 1 486 ? 6.707 4.670 21.573 1.00 97.81 486 LEU A CA 1
ATOM 3594 C C . LEU A 1 486 ? 7.554 5.786 22.207 1.00 97.81 486 LEU A C 1
ATOM 3596 O O . LEU A 1 486 ? 7.801 6.814 21.590 1.00 97.81 486 LEU A O 1
ATOM 3600 N N . ALA A 1 487 ? 7.956 5.601 23.465 1.00 96.81 487 ALA A N 1
ATOM 3601 C CA . ALA A 1 487 ? 8.887 6.478 24.165 1.00 96.81 487 ALA A CA 1
ATOM 3602 C C . ALA A 1 487 ? 9.693 5.671 25.184 1.00 96.81 487 ALA A C 1
ATOM 3604 O O . ALA A 1 487 ? 9.157 4.770 25.841 1.00 96.81 487 ALA A O 1
ATOM 3605 N N . THR A 1 488 ? 10.965 6.023 25.358 1.00 94.38 488 THR A N 1
ATOM 3606 C CA . THR A 1 488 ? 11.886 5.366 26.295 1.00 94.38 488 THR A CA 1
ATOM 3607 C C . THR A 1 488 ? 12.476 6.356 27.302 1.00 94.38 488 THR A C 1
ATOM 3609 O O . THR A 1 488 ? 12.517 7.565 27.064 1.00 94.38 488 THR A O 1
ATOM 3612 N N . GLU A 1 489 ? 12.940 5.847 28.452 1.00 93.50 489 GLU A N 1
ATOM 3613 C CA . GLU A 1 489 ? 13.601 6.677 29.468 1.00 93.50 489 GLU A CA 1
ATOM 3614 C C . GLU A 1 489 ? 14.899 7.281 28.913 1.00 93.50 489 GLU A C 1
ATOM 3616 O O . GLU A 1 489 ? 15.840 6.557 28.579 1.00 93.50 489 GLU A O 1
ATOM 3621 N N . HIS A 1 490 ? 14.981 8.610 28.890 1.00 92.88 490 HIS A N 1
ATOM 3622 C CA . HIS A 1 490 ? 16.137 9.354 28.398 1.00 92.88 490 HIS A CA 1
ATOM 3623 C C . HIS A 1 490 ? 16.279 10.707 29.113 1.00 92.88 490 HIS A C 1
ATOM 3625 O O . HIS A 1 490 ? 15.455 11.118 29.932 1.00 92.88 490 HIS A O 1
ATOM 3631 N N . ASN A 1 491 ? 17.383 11.413 28.863 1.00 89.69 491 ASN A N 1
ATOM 3632 C CA . ASN A 1 491 ? 17.726 12.631 29.600 1.00 89.69 491 ASN A CA 1
ATOM 3633 C C . ASN A 1 491 ? 17.017 13.893 29.060 1.00 89.69 491 ASN A C 1
ATOM 3635 O O . ASN A 1 491 ? 17.671 14.877 28.700 1.00 89.69 491 ASN A O 1
ATOM 3639 N N . ASP A 1 492 ? 15.686 13.902 29.121 1.00 92.06 492 ASP A N 1
ATOM 3640 C CA . ASP A 1 492 ? 14.840 15.051 28.794 1.00 92.06 492 ASP A CA 1
ATOM 3641 C C . ASP A 1 492 ? 14.070 15.572 30.024 1.00 92.06 492 ASP A C 1
ATOM 3643 O O . ASP A 1 492 ? 13.245 14.891 30.633 1.00 92.06 492 ASP A O 1
ATOM 3647 N N . ASN A 1 493 ? 14.330 16.835 30.380 1.00 91.25 493 ASN A N 1
ATOM 3648 C CA . ASN A 1 493 ? 13.667 17.540 31.490 1.00 91.25 493 ASN A CA 1
ATOM 3649 C C . ASN A 1 493 ? 12.560 18.494 30.993 1.00 91.25 493 ASN A C 1
ATOM 3651 O O . ASN A 1 493 ? 12.180 19.437 31.695 1.00 91.25 493 ASN A O 1
ATOM 3655 N N . GLY A 1 494 ? 12.132 18.341 29.741 1.00 90.94 494 GLY A N 1
ATOM 3656 C CA . GLY A 1 494 ? 10.976 19.001 29.163 1.00 90.94 494 GLY A CA 1
ATOM 3657 C C . GLY A 1 494 ? 9.690 18.544 29.839 1.00 90.94 494 GLY A C 1
ATOM 3658 O O . GLY A 1 494 ? 9.625 17.474 30.441 1.00 90.94 494 GLY A O 1
ATOM 3659 N N . ASN A 1 495 ? 8.655 19.372 29.742 1.00 93.88 495 ASN A N 1
ATOM 3660 C CA . ASN A 1 495 ? 7.351 19.031 30.287 1.00 93.88 495 ASN A CA 1
ATOM 3661 C C . ASN A 1 495 ? 6.466 18.431 29.199 1.00 93.88 495 ASN A C 1
ATOM 3663 O O . ASN A 1 495 ? 6.512 18.916 28.067 1.00 93.88 495 ASN A O 1
ATOM 3667 N N . ASP A 1 496 ? 5.613 17.506 29.628 1.00 95.81 496 ASP A N 1
ATOM 3668 C CA . ASP A 1 496 ? 4.368 17.065 29.002 1.00 95.81 496 ASP A CA 1
ATOM 3669 C C . ASP A 1 496 ? 4.492 16.455 27.585 1.00 95.81 496 ASP A C 1
ATOM 3671 O O . ASP A 1 496 ? 5.326 16.844 26.767 1.00 95.81 496 ASP A O 1
ATOM 3675 N N . TYR A 1 497 ? 3.597 15.521 27.270 1.00 96.81 497 TYR A N 1
ATOM 3676 C CA . TYR A 1 497 ? 3.231 15.177 25.894 1.00 96.81 497 TYR A CA 1
ATOM 3677 C C . TYR A 1 497 ? 1.868 15.819 25.634 1.00 96.81 497 TYR A C 1
ATOM 3679 O O . TYR A 1 497 ? 0.903 15.448 26.286 1.00 96.81 497 TYR A O 1
ATOM 3687 N N . ASN A 1 498 ? 1.789 16.819 24.749 1.00 95.25 498 ASN A N 1
ATOM 3688 C CA . ASN A 1 498 ? 0.562 17.597 24.523 1.00 95.25 498 ASN A CA 1
ATOM 3689 C C . ASN A 1 498 ? -0.127 17.142 23.231 1.00 95.25 498 ASN A C 1
ATOM 3691 O O . ASN A 1 498 ? 0.148 17.715 22.175 1.00 95.25 498 ASN A O 1
ATOM 3695 N N . ASN A 1 499 ? -1.008 16.140 23.307 1.00 95.38 499 ASN A N 1
ATOM 3696 C CA . ASN A 1 499 ? -1.569 15.450 22.131 1.00 95.38 499 ASN A CA 1
ATOM 3697 C C . ASN A 1 499 ? -0.479 15.053 21.119 1.00 95.38 499 ASN A C 1
ATOM 3699 O O . ASN A 1 499 ? -0.615 15.292 19.919 1.00 95.38 499 ASN A O 1
ATOM 3703 N N . TRP A 1 500 ? 0.639 14.521 21.617 1.00 97.56 500 TRP A N 1
ATOM 3704 C CA . TRP A 1 500 ? 1.722 14.068 20.752 1.00 97.56 500 TRP A CA 1
ATOM 3705 C C . TRP A 1 500 ? 1.297 12.787 20.043 1.00 97.56 500 TRP A C 1
ATOM 3707 O O . TRP A 1 500 ? 0.768 11.885 20.690 1.00 97.56 500 TRP A O 1
ATOM 3717 N N . MET A 1 501 ? 1.516 12.720 18.734 1.00 97.44 501 MET A N 1
ATOM 3718 C CA . MET A 1 501 ? 1.250 11.532 17.934 1.00 97.44 501 MET A CA 1
ATOM 3719 C C . MET A 1 501 ? 2.535 10.720 17.832 1.00 97.44 501 MET A C 1
ATOM 3721 O O . MET A 1 501 ? 3.510 11.200 17.273 1.00 97.44 501 MET A O 1
ATOM 3725 N N . PHE A 1 502 ? 2.531 9.503 18.354 1.00 98.31 502 PHE A N 1
ATOM 3726 C CA . PHE A 1 502 ? 3.530 8.481 18.064 1.00 98.31 502 PHE A CA 1
ATOM 3727 C C . PHE A 1 502 ? 3.041 7.615 16.905 1.00 98.31 502 PHE A C 1
ATOM 3729 O O . PHE A 1 502 ? 1.836 7.399 16.803 1.00 98.31 502 PHE A O 1
ATOM 3736 N N . SER A 1 503 ? 3.948 7.089 16.089 1.00 97.44 503 SER A N 1
ATOM 3737 C CA . SER A 1 503 ? 3.638 6.114 15.043 1.00 97.44 503 SER A CA 1
ATOM 3738 C C . SER A 1 503 ? 4.486 4.857 15.203 1.00 97.44 503 SER A C 1
ATOM 3740 O O . SER A 1 503 ? 5.607 4.910 15.710 1.00 97.44 503 SER A O 1
ATOM 3742 N N . SER A 1 504 ? 3.954 3.716 14.785 1.00 98.50 504 SER A N 1
ATOM 3743 C CA . SER A 1 504 ? 4.661 2.442 14.790 1.00 98.50 504 SER A CA 1
ATOM 3744 C C . SER A 1 504 ? 4.308 1.613 13.566 1.00 98.50 504 SER A C 1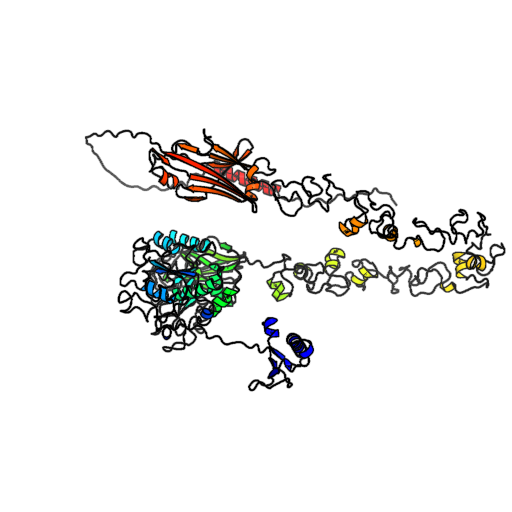
ATOM 3746 O O . SER A 1 504 ? 3.134 1.463 13.218 1.00 98.50 504 SER A O 1
ATOM 3748 N N . VAL A 1 505 ? 5.336 1.032 12.954 1.00 98.56 505 VAL A N 1
ATOM 3749 C CA . VAL A 1 505 ? 5.220 0.078 11.840 1.00 98.56 505 VAL A CA 1
ATOM 3750 C C . VAL A 1 505 ? 5.519 -1.357 12.276 1.00 98.56 505 VAL A C 1
ATOM 3752 O O . VAL A 1 505 ? 5.434 -2.279 11.479 1.00 98.56 505 VAL A O 1
ATOM 3755 N N . HIS A 1 506 ? 5.825 -1.600 13.553 1.00 98.50 506 HIS A N 1
ATOM 3756 C CA . HIS A 1 506 ? 6.191 -2.938 14.044 1.00 98.50 506 HIS A CA 1
ATOM 3757 C C . HIS A 1 506 ? 5.041 -3.957 14.006 1.00 98.50 506 HIS A C 1
ATOM 3759 O O . HIS A 1 506 ? 5.275 -5.159 14.131 1.00 98.50 506 HIS A O 1
ATOM 3765 N N . PHE A 1 507 ? 3.807 -3.491 13.820 1.00 98.38 507 PHE A N 1
ATOM 3766 C CA . PHE A 1 507 ? 2.603 -4.320 13.755 1.00 98.38 507 PHE A CA 1
ATOM 3767 C C . PHE A 1 507 ? 2.186 -4.686 12.325 1.00 98.38 507 PHE A C 1
ATOM 3769 O O . PHE A 1 507 ? 1.110 -5.250 12.151 1.00 98.38 507 PHE A O 1
ATOM 3776 N N . TRP A 1 508 ? 2.994 -4.338 11.318 1.00 98.38 508 TRP A N 1
ATOM 3777 C CA . TRP A 1 508 ? 2.685 -4.589 9.909 1.00 98.38 508 TRP A CA 1
ATOM 3778 C C . TRP A 1 508 ? 2.333 -6.066 9.663 1.00 98.38 508 TRP A C 1
ATOM 3780 O O . TRP A 1 508 ? 2.992 -6.964 10.200 1.00 98.38 508 TRP A O 1
ATOM 3790 N N . ASP A 1 509 ? 1.283 -6.288 8.874 1.00 95.69 509 ASP A N 1
ATOM 3791 C CA . ASP A 1 509 ? 0.625 -7.562 8.548 1.00 95.69 509 ASP A CA 1
ATOM 3792 C C . ASP A 1 509 ? -0.014 -8.319 9.731 1.00 95.69 509 ASP A C 1
ATOM 3794 O O . ASP A 1 509 ? -0.484 -9.447 9.572 1.00 95.69 509 ASP A O 1
ATOM 3798 N N . GLU A 1 510 ? -0.081 -7.743 10.937 1.00 95.88 510 GLU A N 1
ATOM 3799 C CA . GLU A 1 510 ? -0.876 -8.337 12.021 1.00 95.88 510 GLU A CA 1
ATOM 3800 C C . GLU A 1 510 ? -2.383 -8.124 11.804 1.00 95.88 510 GLU A C 1
ATOM 3802 O O . GLU A 1 510 ? -2.806 -7.168 11.161 1.00 95.88 510 GLU A O 1
ATOM 3807 N N . GLY A 1 511 ? -3.219 -8.978 12.403 1.00 92.44 511 GLY A N 1
ATOM 3808 C CA . GLY A 1 511 ? -4.663 -8.734 12.497 1.00 92.44 511 GLY A CA 1
ATOM 3809 C C . GLY A 1 511 ? -5.015 -7.778 13.647 1.00 92.44 511 GLY A C 1
ATOM 3810 O O . GLY A 1 511 ? -4.488 -7.895 14.757 1.00 92.44 511 GLY A O 1
ATOM 3811 N N . SER A 1 512 ? -5.948 -6.849 13.425 1.00 95.06 512 SER A N 1
ATOM 3812 C CA . SER A 1 512 ? -6.342 -5.827 14.416 1.00 95.06 512 SER A CA 1
ATOM 3813 C C . SER A 1 512 ? -7.192 -6.346 15.579 1.00 95.06 512 SER A C 1
ATOM 3815 O O . SER A 1 512 ? -7.268 -5.688 16.626 1.00 95.06 512 SER A O 1
ATOM 3817 N N . VAL A 1 513 ? -7.881 -7.478 15.406 1.00 94.44 513 VAL A N 1
ATOM 3818 C CA . VAL A 1 513 ? -8.929 -7.945 16.326 1.00 94.44 513 VAL A CA 1
ATOM 3819 C C . VAL A 1 513 ? -8.352 -8.353 17.678 1.00 94.44 513 VAL A C 1
ATOM 3821 O O . VAL A 1 513 ? -7.482 -9.213 17.794 1.00 94.44 513 VAL A O 1
ATOM 3824 N N . GLY A 1 514 ? -8.922 -7.795 18.746 1.00 93.38 514 GLY A N 1
ATOM 3825 C CA . GLY A 1 514 ? -8.611 -8.183 20.117 1.00 93.38 514 GLY A CA 1
ATOM 3826 C C . GLY A 1 514 ? -8.194 -7.016 21.001 1.00 93.38 514 GLY A C 1
ATOM 3827 O O . GLY A 1 514 ? -8.650 -5.886 20.833 1.00 93.38 514 GLY A O 1
ATOM 3828 N N . ASN A 1 515 ? -7.394 -7.315 22.025 1.00 98.12 515 ASN A N 1
ATOM 3829 C CA . ASN A 1 515 ? -7.054 -6.358 23.074 1.00 98.12 515 ASN A CA 1
ATOM 3830 C C . ASN A 1 515 ? -5.761 -5.607 22.760 1.00 98.12 515 ASN A C 1
ATOM 3832 O O . ASN A 1 515 ? -4.686 -6.195 22.813 1.00 98.12 515 ASN A O 1
ATOM 3836 N N . TRP A 1 516 ? -5.878 -4.297 22.577 1.00 98.56 516 TRP A N 1
ATOM 3837 C CA . TRP A 1 516 ? -4.755 -3.370 22.494 1.00 98.56 516 TRP A CA 1
ATOM 3838 C C . TRP A 1 516 ? -4.538 -2.714 23.847 1.00 98.56 516 TRP A C 1
ATOM 3840 O O . TRP A 1 516 ? -5.483 -2.187 24.442 1.00 98.56 516 TRP A O 1
ATOM 3850 N N . THR A 1 517 ? -3.312 -2.762 24.361 1.00 98.62 517 THR A N 1
ATOM 3851 C CA . THR A 1 517 ? -2.989 -2.233 25.693 1.00 98.62 517 THR A CA 1
ATOM 3852 C C . THR A 1 517 ? -1.885 -1.201 25.603 1.00 98.62 517 THR A C 1
ATOM 3854 O O . THR A 1 517 ? -0.783 -1.524 25.183 1.00 98.62 517 THR A O 1
ATOM 3857 N N . ILE A 1 518 ? -2.160 0.020 26.059 1.00 98.62 518 ILE A N 1
ATOM 3858 C CA . ILE A 1 518 ? -1.124 1.025 26.293 1.00 98.62 518 ILE A CA 1
ATOM 3859 C C . ILE A 1 518 ? -0.665 0.960 27.748 1.00 98.62 518 ILE A C 1
ATOM 3861 O O . ILE A 1 518 ? -1.472 0.777 28.671 1.00 98.62 518 ILE A O 1
ATOM 3865 N N . SER A 1 519 ? 0.634 1.128 27.964 1.00 98.12 519 SER A N 1
ATOM 3866 C CA . SER A 1 519 ? 1.247 1.217 29.281 1.00 98.12 519 SER A CA 1
ATOM 3867 C C . SER A 1 519 ? 2.155 2.439 29.362 1.00 98.12 519 SER A C 1
ATOM 3869 O O . SER A 1 519 ? 2.926 2.701 28.448 1.00 98.12 519 SER A O 1
ATOM 3871 N N . VAL A 1 520 ? 2.027 3.196 30.451 1.00 98.06 520 VAL A N 1
ATOM 3872 C CA . VAL A 1 520 ? 2.843 4.380 30.741 1.00 98.06 520 VAL A CA 1
ATOM 3873 C C . VAL A 1 520 ? 3.487 4.187 32.106 1.00 98.06 520 VAL A C 1
ATOM 3875 O O . VAL A 1 520 ? 2.792 4.120 33.128 1.00 98.06 520 VAL A O 1
ATOM 3878 N N . GLU A 1 521 ? 4.809 4.076 32.138 1.00 97.00 521 GLU A N 1
ATOM 3879 C CA . GLU A 1 521 ? 5.597 3.940 33.360 1.00 97.00 521 GLU A CA 1
ATOM 3880 C C . GLU A 1 521 ? 6.503 5.156 33.555 1.00 97.00 521 GLU A C 1
ATOM 3882 O O . GLU A 1 521 ? 7.194 5.571 32.638 1.00 97.00 521 GLU A O 1
ATOM 3887 N N . ASP A 1 522 ? 6.537 5.694 34.773 1.00 96.25 522 ASP A N 1
ATOM 3888 C CA . ASP A 1 522 ? 7.581 6.628 35.192 1.00 96.25 522 ASP A CA 1
ATOM 3889 C C . ASP A 1 522 ? 8.752 5.833 35.790 1.00 96.25 522 ASP A C 1
ATOM 3891 O O . ASP A 1 522 ? 8.617 5.174 36.834 1.00 96.25 522 ASP A O 1
ATOM 3895 N N . LYS A 1 523 ? 9.893 5.861 35.097 1.00 95.06 523 LYS A N 1
ATOM 3896 C CA . LYS A 1 523 ? 11.096 5.084 35.423 1.00 95.06 523 LYS A CA 1
ATOM 3897 C C . LYS A 1 523 ? 11.996 5.802 36.430 1.00 95.06 523 LYS A C 1
ATOM 3899 O O . LYS A 1 523 ? 12.783 5.138 37.119 1.00 95.06 523 LYS A O 1
ATOM 3904 N N . SER A 1 524 ? 11.843 7.119 36.593 1.00 92.75 524 SER A N 1
ATOM 3905 C CA . SER A 1 524 ? 12.800 7.966 37.303 1.00 92.75 524 SER A CA 1
ATOM 3906 C C . SER A 1 524 ? 12.172 8.781 38.433 1.00 92.75 524 SER A C 1
ATOM 3908 O O . SER A 1 524 ? 11.147 9.430 38.316 1.00 92.75 524 SER A O 1
ATOM 3910 N N . SER A 1 525 ? 12.802 8.741 39.612 1.00 88.00 525 SER A N 1
ATOM 3911 C CA . SER A 1 525 ? 12.155 9.284 40.809 1.00 88.00 525 SER A CA 1
ATOM 3912 C C . SER A 1 525 ? 12.208 10.810 40.888 1.00 88.00 525 SER A C 1
ATOM 3914 O O . SER A 1 525 ? 13.299 11.379 40.779 1.00 88.00 525 SER A O 1
ATOM 3916 N N . GLY A 1 526 ? 11.125 11.453 41.325 1.00 83.50 526 GLY A N 1
ATOM 3917 C CA . GLY A 1 526 ? 11.147 12.853 41.781 1.00 83.50 526 GLY A CA 1
ATOM 3918 C C . GLY A 1 526 ? 10.112 13.768 41.141 1.00 83.50 526 GLY A C 1
ATOM 3919 O O . GLY A 1 526 ? 9.913 14.888 41.633 1.00 83.50 526 GLY A O 1
ATOM 3920 N N . THR A 1 527 ? 9.431 13.283 40.116 1.00 84.69 527 THR A N 1
ATOM 3921 C CA . THR A 1 527 ? 8.279 13.915 39.481 1.00 84.69 527 THR A CA 1
ATOM 3922 C C . THR A 1 527 ? 7.126 12.920 39.431 1.00 84.69 527 THR A C 1
ATOM 3924 O O . THR A 1 527 ? 7.280 11.755 39.746 1.00 84.69 527 THR A O 1
ATOM 3927 N N . SER A 1 528 ? 5.917 13.413 39.205 1.00 83.38 528 SER A N 1
ATOM 3928 C CA . SER A 1 528 ? 4.739 12.563 39.060 1.00 83.38 528 SER A CA 1
ATOM 3929 C C . SER A 1 528 ? 3.823 13.224 38.054 1.00 83.38 528 SER A C 1
ATOM 3931 O O . SER A 1 528 ? 3.690 14.455 38.102 1.00 83.38 528 SER A O 1
ATOM 3933 N N . GLY A 1 529 ? 3.159 12.431 37.225 1.00 93.56 529 GLY A N 1
ATOM 3934 C CA . GLY A 1 529 ? 2.275 12.937 36.184 1.00 93.56 529 GLY A CA 1
ATOM 3935 C C . GLY A 1 529 ? 0.868 12.375 36.210 1.00 93.56 529 GLY A C 1
ATOM 3936 O O . GLY A 1 529 ? 0.488 11.596 37.092 1.00 93.56 529 GLY A O 1
ATOM 3937 N N . THR A 1 530 ? 0.100 12.795 35.214 1.00 97.25 530 THR A N 1
ATOM 3938 C CA . THR A 1 530 ? -1.245 12.294 34.939 1.00 97.25 530 THR A CA 1
ATOM 3939 C C . THR A 1 530 ? -1.312 11.883 33.479 1.00 97.25 530 THR A C 1
ATOM 3941 O O . THR A 1 530 ? -1.001 12.679 32.602 1.00 97.25 530 THR A O 1
ATOM 3944 N N . PHE A 1 531 ? -1.731 10.647 33.231 1.00 97.50 531 PHE A N 1
ATOM 3945 C CA . PHE A 1 531 ? -2.118 10.199 31.905 1.00 97.50 531 PHE A CA 1
ATOM 3946 C C . PHE A 1 531 ? -3.563 10.650 31.665 1.00 97.50 531 PHE A C 1
ATOM 3948 O O . PHE A 1 531 ? -4.497 10.103 32.272 1.00 97.50 531 PHE A O 1
ATOM 3955 N N . ASN A 1 532 ? -3.730 11.712 30.877 1.00 97.81 532 ASN A N 1
ATOM 3956 C CA . ASN A 1 532 ? -5.011 12.387 30.696 1.00 97.81 532 ASN A CA 1
ATOM 3957 C C . ASN A 1 532 ? -5.882 11.603 29.721 1.00 97.81 532 ASN A C 1
ATOM 3959 O O . ASN A 1 532 ? -6.915 11.057 30.132 1.00 97.81 532 ASN A O 1
ATOM 3963 N N . ASP A 1 533 ? -5.421 11.485 28.480 1.00 97.06 533 ASP A N 1
ATOM 3964 C CA . ASP A 1 533 ? -6.129 10.815 27.401 1.00 97.06 533 ASP A CA 1
ATOM 3965 C C . ASP A 1 533 ? -5.183 10.225 26.354 1.00 97.06 533 ASP A C 1
ATOM 3967 O O . ASP A 1 533 ? -4.013 10.594 26.253 1.00 97.06 533 ASP A O 1
ATOM 3971 N N . TRP A 1 534 ? -5.710 9.262 25.599 1.00 98.12 534 TRP A N 1
ATOM 3972 C CA . TRP A 1 534 ? -5.069 8.760 24.392 1.00 98.12 534 TRP A CA 1
ATOM 3973 C C . TRP A 1 534 ? -6.091 8.324 23.345 1.00 98.12 534 TRP A C 1
ATOM 3975 O O . TRP A 1 534 ? -7.240 8.020 23.672 1.00 98.12 534 TRP A O 1
ATOM 3985 N N . GLU A 1 535 ? -5.670 8.266 22.092 1.00 98.38 535 GLU A N 1
ATOM 3986 C CA . GLU A 1 535 ? -6.435 7.734 20.968 1.00 98.38 535 GLU A CA 1
ATOM 3987 C C . GLU A 1 535 ? -5.542 6.792 20.162 1.00 98.38 535 GLU A C 1
ATOM 3989 O O . GLU A 1 535 ? -4.377 7.104 19.926 1.00 98.38 535 GLU A O 1
ATOM 3994 N N . LEU A 1 536 ? -6.091 5.641 19.774 1.00 98.44 536 LEU A N 1
ATOM 3995 C CA . LEU A 1 536 ? -5.457 4.690 18.869 1.00 98.44 536 LEU A CA 1
ATOM 3996 C C . LEU A 1 536 ? -6.083 4.828 17.486 1.00 98.44 536 LEU A C 1
ATOM 3998 O O . LEU A 1 536 ? -7.311 4.753 17.364 1.00 98.44 536 LEU A O 1
ATOM 4002 N N . ILE A 1 537 ? -5.242 4.959 16.469 1.00 98.25 537 ILE A N 1
ATOM 4003 C CA . ILE A 1 537 ? -5.630 4.944 15.063 1.00 98.25 537 ILE A CA 1
ATOM 4004 C C . ILE A 1 537 ? -4.863 3.804 14.392 1.00 98.25 537 ILE A C 1
ATOM 4006 O O . ILE A 1 537 ? -3.643 3.724 14.489 1.00 98.25 537 ILE A O 1
ATOM 4010 N N . ILE A 1 538 ? -5.589 2.891 13.756 1.00 97.56 538 ILE A N 1
ATOM 4011 C CA . ILE A 1 538 ? -5.023 1.770 13.006 1.00 97.56 538 ILE A CA 1
ATOM 4012 C C . ILE A 1 538 ? -5.299 2.008 11.530 1.00 97.56 538 ILE A C 1
ATOM 4014 O O . ILE A 1 538 ? -6.448 2.265 11.165 1.00 97.56 538 ILE A O 1
ATOM 4018 N N . HIS A 1 539 ? -4.257 1.875 10.719 1.00 97.62 539 HIS A N 1
ATOM 4019 C CA . HIS A 1 539 ? -4.309 1.942 9.266 1.00 97.62 539 HIS A CA 1
ATOM 4020 C C . HIS A 1 539 ? -4.007 0.563 8.684 1.00 97.62 539 HIS A C 1
ATOM 4022 O O . HIS A 1 539 ? -3.117 -0.133 9.180 1.00 97.62 539 HIS A O 1
ATOM 4028 N N . GLY A 1 540 ? -4.746 0.169 7.653 1.00 95.44 540 GLY A N 1
ATOM 4029 C CA . GLY A 1 540 ? -4.606 -1.147 7.047 1.00 95.44 540 GLY A CA 1
ATOM 4030 C C . GLY A 1 540 ? -5.561 -1.376 5.886 1.00 95.44 540 GLY A C 1
ATOM 4031 O O . GLY A 1 540 ? -6.152 -0.434 5.362 1.00 95.44 540 GLY A O 1
ATOM 4032 N N . THR A 1 541 ? -5.754 -2.633 5.508 1.00 92.19 541 THR A N 1
ATOM 4033 C CA . THR A 1 541 ? -6.796 -3.061 4.561 1.00 92.19 541 THR A CA 1
ATOM 4034 C C . THR A 1 541 ? -7.866 -3.873 5.282 1.00 92.19 541 THR A C 1
ATOM 4036 O O . THR A 1 541 ? -7.596 -4.472 6.324 1.00 92.19 541 THR A O 1
ATOM 4039 N N . GLU A 1 542 ? -9.101 -3.884 4.771 1.00 82.06 542 GLU A N 1
ATOM 4040 C CA . GLU A 1 542 ? -10.108 -4.816 5.290 1.00 82.06 542 GLU A CA 1
ATOM 4041 C C . GLU A 1 542 ? -9.693 -6.253 4.962 1.00 82.06 542 GLU A C 1
ATOM 4043 O O . GLU A 1 542 ? -9.335 -6.572 3.829 1.00 82.06 542 GLU A O 1
ATOM 4048 N N . LEU A 1 543 ? -9.735 -7.121 5.972 1.00 66.81 543 LEU A N 1
ATOM 4049 C CA . LEU A 1 543 ? -9.572 -8.560 5.801 1.00 66.81 543 LEU A CA 1
ATOM 4050 C C . LEU A 1 543 ? -10.902 -9.116 5.267 1.00 66.81 543 LEU A C 1
ATOM 4052 O O . LEU A 1 543 ? -11.759 -9.532 6.047 1.00 66.81 543 LEU A O 1
ATOM 4056 N N . SER A 1 544 ? -11.115 -9.076 3.946 1.00 56.78 544 SER A N 1
ATOM 4057 C CA . SER A 1 544 ? -12.161 -9.893 3.314 1.00 56.78 544 SER A CA 1
ATOM 4058 C C . SER A 1 544 ? -11.703 -11.344 3.391 1.00 56.78 544 SER A C 1
ATOM 4060 O O . SER A 1 544 ? -10.814 -11.744 2.650 1.00 56.78 544 SER A O 1
ATOM 4062 N N . ARG A 1 545 ? -12.221 -12.082 4.376 1.00 63.03 545 ARG A N 1
ATOM 4063 C CA . ARG A 1 545 ? -11.841 -13.469 4.668 1.00 63.03 545 ARG A CA 1
ATOM 4064 C C . ARG A 1 545 ? -12.770 -14.513 4.031 1.00 63.03 545 ARG A C 1
ATOM 4066 O O . ARG A 1 545 ? -12.609 -15.661 4.385 1.00 63.03 545 ARG A O 1
ATOM 4073 N N . ASP A 1 546 ? -13.755 -14.129 3.229 1.00 71.94 546 ASP A N 1
ATOM 4074 C CA . ASP A 1 546 ? -14.776 -15.034 2.672 1.00 71.94 546 ASP A CA 1
ATOM 4075 C C . ASP A 1 546 ? -15.127 -14.524 1.264 1.00 71.94 546 ASP A C 1
ATOM 4077 O O . ASP A 1 546 ? -15.871 -13.545 1.113 1.00 71.94 546 ASP A O 1
ATOM 4081 N N . SER A 1 547 ? -14.432 -15.055 0.260 1.00 80.62 547 SER A N 1
ATOM 4082 C CA . SER A 1 547 ? -14.426 -14.562 -1.120 1.00 80.62 547 SER A CA 1
ATOM 4083 C C . SER A 1 547 ? -15.658 -14.998 -1.923 1.00 80.62 547 SER A C 1
ATOM 4085 O O . SER A 1 547 ? -16.076 -14.261 -2.824 1.00 80.62 547 SER A O 1
ATOM 4087 N N . ASP A 1 548 ? -16.279 -16.125 -1.583 1.00 80.38 548 ASP A N 1
ATOM 4088 C CA . ASP A 1 548 ? -17.471 -16.679 -2.242 1.00 80.38 548 ASP A CA 1
ATOM 4089 C C . ASP A 1 548 ? -18.772 -16.536 -1.420 1.00 80.38 548 ASP A C 1
ATOM 4091 O O . ASP A 1 548 ? -19.875 -16.746 -1.942 1.00 80.38 548 ASP A O 1
ATOM 4095 N N . LEU A 1 549 ? -18.660 -16.035 -0.185 1.00 82.50 549 LEU A N 1
ATOM 4096 C CA . LEU A 1 549 ? -19.747 -15.685 0.733 1.00 82.50 549 LEU A CA 1
ATOM 4097 C C . LEU A 1 549 ? -20.556 -16.886 1.232 1.00 82.50 549 LEU A C 1
ATOM 4099 O O . LEU A 1 549 ? -21.753 -16.748 1.536 1.00 82.50 549 LEU A O 1
ATOM 4103 N N . ASP A 1 550 ? -19.927 -18.050 1.331 1.00 84.25 550 ASP A N 1
ATOM 4104 C CA . ASP A 1 550 ? -20.554 -19.294 1.770 1.00 84.25 550 ASP A CA 1
ATOM 4105 C C . ASP A 1 550 ? -20.577 -19.454 3.313 1.00 84.25 550 ASP A C 1
ATOM 4107 O O . ASP A 1 550 ? -21.364 -20.235 3.873 1.00 84.25 550 ASP A O 1
ATOM 4111 N N . GLY A 1 551 ? -19.801 -18.616 4.014 1.00 80.62 551 GLY A N 1
ATOM 4112 C CA . GLY A 1 551 ? -19.673 -18.553 5.468 1.00 80.62 551 GLY A CA 1
ATOM 4113 C C . GLY A 1 551 ? -18.499 -19.344 6.057 1.00 80.62 551 GLY A C 1
ATOM 4114 O O . GLY A 1 551 ? -18.299 -19.277 7.282 1.00 80.62 551 GLY A O 1
ATOM 4115 N N . LEU A 1 552 ? -17.744 -20.072 5.235 1.00 81.69 552 LEU A N 1
ATOM 4116 C CA . LEU A 1 552 ? -16.386 -20.533 5.503 1.00 81.69 552 LEU A CA 1
ATOM 4117 C C . LEU A 1 552 ? -15.407 -19.376 5.213 1.00 81.69 552 LEU A C 1
ATOM 4119 O O . LEU A 1 552 ? -15.813 -18.302 4.793 1.00 81.69 552 LEU A O 1
ATOM 4123 N N . LEU A 1 553 ? -14.144 -19.496 5.625 1.00 81.06 553 LEU A N 1
ATOM 4124 C CA . LEU A 1 553 ? -13.169 -18.416 5.425 1.00 81.06 553 LEU A CA 1
ATOM 4125 C C . LEU A 1 553 ? -12.068 -18.900 4.484 1.00 81.06 553 LEU A C 1
ATOM 4127 O O . LEU A 1 553 ? -11.565 -19.990 4.744 1.00 81.06 553 LEU A O 1
ATOM 4131 N N . ASP A 1 554 ? -11.590 -18.082 3.542 1.00 79.62 554 ASP A N 1
ATOM 4132 C CA . ASP A 1 554 ? -10.552 -18.428 2.556 1.00 79.62 554 ASP A CA 1
ATOM 4133 C C . ASP A 1 554 ? -9.320 -19.083 3.207 1.00 79.62 554 ASP A C 1
ATOM 4135 O O . ASP A 1 554 ? -8.705 -20.004 2.666 1.00 79.62 554 ASP A O 1
ATOM 4139 N N . ASP A 1 555 ? -8.930 -18.617 4.402 1.00 74.19 555 ASP A N 1
ATOM 4140 C CA . ASP A 1 555 ? -7.814 -19.197 5.152 1.00 74.19 555 ASP A CA 1
ATOM 4141 C C . ASP A 1 555 ? -8.150 -20.585 5.723 1.00 74.19 555 ASP A C 1
ATOM 4143 O O . ASP A 1 555 ? -7.314 -21.489 5.699 1.00 74.19 555 ASP A O 1
ATOM 4147 N N . ALA A 1 556 ? -9.374 -20.798 6.200 1.00 78.12 556 ALA A N 1
ATOM 4148 C CA . ALA A 1 556 ? -9.860 -22.103 6.629 1.00 78.12 556 ALA A CA 1
ATOM 4149 C C . ALA A 1 556 ? -10.032 -23.073 5.451 1.00 78.12 556 ALA A C 1
ATOM 4151 O O . ALA A 1 556 ? -9.688 -24.250 5.593 1.00 78.12 556 ALA A O 1
ATOM 4152 N N . GLU A 1 557 ? -10.512 -22.587 4.315 1.00 86.88 557 GLU A N 1
ATOM 4153 C CA . GLU A 1 557 ? -10.671 -23.340 3.074 1.00 86.88 557 GLU A CA 1
ATOM 4154 C C . GLU A 1 557 ? -9.325 -23.845 2.567 1.00 86.88 557 GLU A C 1
ATOM 4156 O O . GLU A 1 557 ? -9.128 -25.051 2.444 1.00 86.88 557 GLU A O 1
ATOM 4161 N N . ILE A 1 558 ? -8.327 -22.969 2.426 1.00 80.38 558 ILE A N 1
ATOM 4162 C CA . ILE A 1 558 ? -6.993 -23.360 1.949 1.00 80.38 558 ILE A CA 1
ATOM 4163 C C . ILE A 1 558 ? -6.256 -24.242 2.971 1.00 80.38 558 ILE A C 1
ATOM 4165 O O . ILE A 1 558 ? -5.679 -25.273 2.603 1.00 80.38 558 ILE A O 1
ATOM 4169 N N . ASP A 1 559 ? -6.226 -23.848 4.250 1.00 75.38 559 ASP A N 1
ATOM 4170 C CA . ASP A 1 559 ? -5.326 -24.473 5.229 1.00 75.38 559 ASP A CA 1
ATOM 4171 C C . ASP A 1 559 ? -5.913 -25.717 5.911 1.00 75.38 559 ASP A C 1
ATOM 4173 O O . ASP A 1 559 ? -5.149 -26.602 6.322 1.00 75.38 559 ASP A O 1
ATOM 4177 N N . ASN A 1 560 ? -7.240 -25.797 6.075 1.00 82.00 560 ASN A N 1
ATOM 4178 C CA . ASN A 1 560 ? -7.878 -26.852 6.871 1.00 82.00 560 ASN A CA 1
ATOM 4179 C C . ASN A 1 560 ? -8.719 -27.829 6.047 1.00 82.00 560 ASN A C 1
ATOM 4181 O O . ASN A 1 560 ? -8.673 -29.023 6.358 1.00 82.00 560 ASN A O 1
ATOM 4185 N N . TYR A 1 561 ? -9.461 -27.348 5.046 1.00 86.94 561 TYR A N 1
ATOM 4186 C CA . TYR A 1 561 ? -10.462 -28.155 4.331 1.00 86.94 561 TYR A CA 1
ATOM 4187 C C . TYR A 1 561 ? -10.078 -28.475 2.880 1.00 86.94 561 TYR A C 1
ATOM 4189 O O . TYR A 1 561 ? -10.511 -29.491 2.357 1.00 86.94 561 TYR A O 1
ATOM 4197 N N . SER A 1 562 ? -9.131 -27.733 2.297 1.00 93.38 562 SER A N 1
ATOM 4198 C CA . SER A 1 562 ? -8.686 -27.856 0.899 1.00 93.38 562 SER A CA 1
ATOM 4199 C C . SER A 1 562 ? -9.799 -27.657 -0.141 1.00 93.38 562 SER A C 1
ATOM 4201 O O . SER A 1 562 ? -9.707 -28.247 -1.219 1.00 93.38 562 SER A O 1
ATOM 4203 N N . THR A 1 563 ? -10.797 -26.837 0.191 1.00 90.88 563 THR A N 1
ATOM 4204 C CA . THR A 1 563 ? -11.871 -26.359 -0.696 1.00 90.88 563 THR A CA 1
ATOM 4205 C C . THR A 1 563 ? -11.404 -25.170 -1.555 1.00 90.88 563 THR A C 1
ATOM 4207 O O . THR A 1 563 ? -10.281 -24.683 -1.350 1.00 90.88 563 THR A O 1
ATOM 4210 N N . ASP A 1 564 ? -12.175 -24.764 -2.572 1.00 90.06 564 ASP A N 1
ATOM 4211 C CA . ASP A 1 564 ? -11.844 -23.630 -3.458 1.00 90.06 564 ASP A CA 1
ATOM 4212 C C . ASP A 1 564 ? -12.463 -22.313 -2.943 1.00 90.06 564 ASP A C 1
ATOM 4214 O O . ASP A 1 564 ? -13.661 -22.141 -3.093 1.00 90.06 564 ASP A O 1
ATOM 4218 N N . PRO A 1 565 ? -11.673 -21.323 -2.466 1.00 87.62 565 PRO A N 1
ATOM 4219 C CA . PRO A 1 565 ? -12.194 -20.080 -1.866 1.00 87.62 565 PRO A CA 1
ATOM 4220 C C . PRO A 1 565 ? -13.036 -19.171 -2.769 1.00 87.62 565 PRO A C 1
ATOM 4222 O O . PRO A 1 565 ? -13.440 -18.079 -2.373 1.00 87.62 565 PRO A O 1
ATOM 4225 N N . PHE A 1 566 ? -13.183 -19.525 -4.043 1.00 87.88 566 PHE A N 1
ATOM 4226 C CA . PHE A 1 566 ? -13.995 -18.788 -5.005 1.00 87.88 566 PHE A CA 1
ATOM 4227 C C . PHE A 1 566 ? -15.210 -19.590 -5.483 1.00 87.88 566 PHE A C 1
ATOM 4229 O O . PHE A 1 566 ? -15.913 -19.113 -6.382 1.00 87.88 566 PHE A O 1
ATOM 4236 N N . ASP A 1 567 ? -15.429 -20.781 -4.928 1.00 91.31 567 ASP A N 1
ATOM 4237 C CA . ASP A 1 567 ? -16.497 -21.701 -5.285 1.00 91.31 567 ASP A CA 1
ATOM 4238 C C . ASP A 1 567 ? -17.184 -22.223 -4.025 1.00 91.31 567 ASP A C 1
ATOM 4240 O O . ASP A 1 567 ? -16.613 -22.994 -3.265 1.00 91.31 567 ASP A O 1
ATOM 4244 N N . ASN A 1 568 ? -18.439 -21.826 -3.835 1.00 92.81 568 ASN A N 1
ATOM 4245 C CA . ASN A 1 568 ? -19.138 -22.069 -2.580 1.00 92.81 568 ASN A CA 1
ATOM 4246 C C . ASN A 1 568 ? -19.586 -23.522 -2.373 1.00 92.81 568 ASN A C 1
ATOM 4248 O O . ASN A 1 568 ? -20.124 -23.824 -1.315 1.00 92.81 568 ASN A O 1
ATOM 4252 N N . ASP A 1 569 ? -19.446 -24.396 -3.364 1.00 95.50 569 ASP A N 1
ATOM 4253 C CA . ASP A 1 569 ? -19.838 -25.810 -3.324 1.00 95.50 569 ASP A CA 1
ATOM 4254 C C . ASP A 1 569 ? -18.772 -26.614 -4.084 1.00 95.50 569 ASP A C 1
ATOM 4256 O O . ASP A 1 569 ? -18.872 -26.835 -5.291 1.00 95.50 569 ASP A O 1
ATOM 4260 N N . THR A 1 570 ? -17.687 -26.976 -3.393 1.00 95.56 570 THR A N 1
ATOM 4261 C CA . THR A 1 570 ? -16.469 -27.512 -4.021 1.00 95.56 570 THR A CA 1
ATOM 4262 C C . THR A 1 570 ? -16.687 -28.884 -4.675 1.00 95.56 570 THR A C 1
ATOM 4264 O O . THR A 1 570 ? -15.971 -29.236 -5.627 1.00 95.56 570 THR A O 1
ATOM 4267 N N . ASP A 1 571 ? -17.609 -29.704 -4.167 1.00 93.94 571 ASP A N 1
ATOM 4268 C CA . ASP A 1 571 ? -17.853 -31.065 -4.658 1.00 93.94 571 ASP A CA 1
ATOM 4269 C C . ASP A 1 571 ? -19.161 -31.253 -5.450 1.00 93.94 571 ASP A C 1
ATOM 4271 O O . ASP A 1 571 ? -19.422 -32.364 -5.936 1.00 93.94 571 ASP A O 1
ATOM 4275 N N . ASP A 1 572 ? -19.865 -30.148 -5.722 1.00 95.81 572 ASP A N 1
ATOM 4276 C CA . ASP A 1 572 ? -21.041 -30.034 -6.590 1.00 95.81 572 ASP A CA 1
ATOM 4277 C C . ASP A 1 572 ? -22.229 -30.914 -6.136 1.00 95.81 572 ASP A C 1
ATOM 4279 O O . ASP A 1 572 ? -22.959 -31.484 -6.966 1.00 95.81 572 ASP A O 1
ATOM 4283 N N . ASP A 1 573 ? -22.435 -31.066 -4.828 1.00 93.38 573 ASP A N 1
ATOM 4284 C CA . ASP A 1 573 ? -23.461 -31.946 -4.253 1.00 93.38 573 ASP A CA 1
ATOM 4285 C C . ASP A 1 573 ? -24.755 -31.222 -3.825 1.00 93.38 573 ASP A C 1
ATOM 4287 O O . ASP A 1 573 ? -25.741 -31.862 -3.426 1.00 93.38 573 ASP A O 1
ATOM 4291 N N . PHE A 1 574 ? -24.781 -29.897 -4.017 1.00 92.88 574 PHE A N 1
ATOM 4292 C CA . PHE A 1 574 ? -25.825 -28.943 -3.640 1.00 92.88 574 PHE A CA 1
ATOM 4293 C C . PHE A 1 574 ? -25.834 -28.509 -2.165 1.00 92.88 574 PHE A C 1
ATOM 4295 O O . PHE A 1 574 ? -26.786 -27.823 -1.756 1.00 92.88 574 PHE A O 1
ATOM 4302 N N . LEU A 1 575 ? -24.827 -28.859 -1.364 1.00 93.81 575 LEU A N 1
ATOM 4303 C CA . LEU A 1 575 ? -24.614 -28.376 -0.003 1.00 93.81 575 LEU A CA 1
ATOM 4304 C C . LEU A 1 575 ? -23.313 -27.569 0.063 1.00 93.81 575 LEU A C 1
ATOM 4306 O O . LEU A 1 575 ? -22.235 -28.109 -0.046 1.00 93.81 575 LEU A O 1
ATOM 4310 N N . ASN A 1 576 ? -23.417 -26.258 0.293 1.00 94.81 576 ASN A N 1
ATOM 4311 C CA . ASN A 1 576 ? -22.236 -25.392 0.287 1.00 94.81 576 ASN A CA 1
ATOM 4312 C C . ASN A 1 576 ? -21.219 -25.745 1.401 1.00 94.81 576 ASN A C 1
ATOM 4314 O O . ASN A 1 576 ? -21.625 -26.066 2.530 1.00 94.81 576 ASN A O 1
ATOM 4318 N N . ASP A 1 577 ? -19.925 -25.563 1.126 1.00 93.62 577 ASP A N 1
ATOM 4319 C CA . ASP A 1 577 ? -18.805 -25.999 1.979 1.00 93.62 577 ASP A CA 1
ATOM 4320 C C . ASP A 1 577 ? -18.941 -25.474 3.424 1.00 93.62 577 ASP A C 1
ATOM 4322 O O . ASP A 1 577 ? -18.722 -26.165 4.431 1.00 93.62 577 ASP A O 1
ATOM 4326 N N . GLY A 1 578 ? -19.386 -24.226 3.561 1.00 91.06 578 GLY A N 1
ATOM 4327 C CA . GLY A 1 578 ? -19.671 -23.577 4.830 1.00 91.06 578 GLY A CA 1
ATOM 4328 C C . GLY A 1 578 ? -20.777 -24.263 5.637 1.00 91.06 578 GLY A C 1
ATOM 4329 O O . GLY A 1 578 ? -20.646 -24.386 6.862 1.00 91.06 578 GLY A O 1
ATOM 4330 N N . LEU A 1 579 ? -21.871 -24.736 5.021 1.00 94.31 579 LEU A N 1
ATOM 4331 C CA . LEU A 1 579 ? -22.905 -25.498 5.742 1.00 94.31 579 LEU A CA 1
ATOM 4332 C C . LEU A 1 579 ? -22.408 -26.886 6.124 1.00 94.31 579 LEU A C 1
ATOM 4334 O O . LEU A 1 579 ? -22.702 -27.339 7.239 1.00 94.31 579 LEU A O 1
ATOM 4338 N N . GLU A 1 580 ? -21.667 -27.540 5.246 1.00 94.75 580 GLU A N 1
ATOM 4339 C CA . GLU A 1 580 ? -21.085 -28.849 5.505 1.00 94.75 580 GLU A CA 1
ATOM 4340 C C . GLU A 1 580 ? -20.183 -28.816 6.730 1.00 94.75 580 GLU A C 1
ATOM 4342 O O . GLU A 1 580 ? -20.431 -29.503 7.724 1.00 94.75 580 GLU A O 1
ATOM 4347 N N . VAL A 1 581 ? -19.213 -27.905 6.751 1.00 92.12 581 VAL A N 1
ATOM 4348 C CA . VAL A 1 581 ? -18.249 -27.795 7.847 1.00 92.12 581 VAL A CA 1
ATOM 4349 C C . VAL A 1 581 ? -18.897 -27.289 9.139 1.00 92.12 581 VAL A C 1
ATOM 4351 O O . VAL A 1 581 ? -18.614 -27.801 10.231 1.00 92.12 581 VAL A O 1
ATOM 4354 N N . LEU A 1 582 ? -19.740 -26.254 9.066 1.00 86.06 582 LEU A N 1
ATOM 4355 C CA . LEU A 1 582 ? -20.221 -25.557 10.267 1.00 86.06 582 LEU A CA 1
ATOM 4356 C C . LEU A 1 582 ? -21.477 -26.183 10.874 1.00 86.06 582 LEU A C 1
ATOM 4358 O O . LEU A 1 582 ? -21.670 -26.085 12.096 1.00 86.06 582 LEU A O 1
ATOM 4362 N N . ASN A 1 583 ? -22.329 -26.806 10.056 1.00 90.38 583 ASN A N 1
ATOM 4363 C CA . ASN A 1 583 ? -23.661 -27.233 10.477 1.00 90.38 583 ASN A CA 1
ATOM 4364 C C . ASN A 1 583 ? -23.872 -28.746 10.399 1.00 90.38 583 ASN A C 1
ATOM 4366 O O . ASN A 1 583 ? -24.411 -29.298 11.365 1.00 90.38 583 ASN A O 1
ATOM 4370 N N . TYR A 1 584 ? -23.470 -29.395 9.305 1.00 89.75 584 TYR A N 1
ATOM 4371 C CA . TYR A 1 584 ? -23.805 -30.802 9.044 1.00 89.75 584 TYR A CA 1
ATOM 4372 C C . TYR A 1 584 ? -22.674 -31.779 9.381 1.00 89.75 584 TYR A C 1
ATOM 4374 O O . TYR A 1 584 ? -22.945 -32.918 9.742 1.00 89.75 584 TYR A O 1
ATOM 4382 N N . SER A 1 585 ? -21.430 -31.298 9.459 1.00 93.50 585 SER A N 1
ATOM 4383 C CA . SER A 1 585 ? -20.217 -32.098 9.684 1.00 93.50 585 SER A CA 1
ATOM 4384 C C . SER A 1 585 ? -19.972 -33.184 8.623 1.00 93.50 585 SER A C 1
ATOM 4386 O O . SER A 1 585 ? -19.357 -34.203 8.956 1.00 93.50 585 SER A O 1
ATOM 4388 N N . THR A 1 586 ? -20.456 -32.957 7.401 1.00 93.94 586 THR A N 1
ATOM 4389 C CA . THR A 1 586 ? -20.145 -33.713 6.175 1.00 93.94 586 THR A CA 1
ATOM 4390 C C . THR A 1 586 ? -18.756 -33.327 5.641 1.00 93.94 586 THR A C 1
ATOM 4392 O O . THR A 1 586 ? -18.087 -32.465 6.229 1.00 93.94 586 THR A O 1
ATOM 4395 N N . ASP A 1 587 ? -18.244 -34.061 4.650 1.00 94.19 587 ASP A N 1
ATOM 4396 C CA . ASP A 1 587 ? -16.914 -33.839 4.061 1.00 94.19 587 ASP A CA 1
ATOM 4397 C C . ASP A 1 587 ? -17.040 -33.048 2.748 1.00 94.19 587 ASP A C 1
ATOM 4399 O O . ASP A 1 587 ? -17.409 -33.675 1.762 1.00 94.19 587 ASP A O 1
ATOM 4403 N N . PRO A 1 588 ? -16.633 -31.760 2.693 1.00 95.31 588 PRO A N 1
ATOM 4404 C CA . PRO A 1 588 ? -16.882 -30.857 1.553 1.00 95.31 588 PRO A CA 1
ATOM 4405 C C . PRO A 1 588 ? -16.057 -31.148 0.289 1.00 95.31 588 PRO A C 1
ATOM 4407 O O . PRO A 1 588 ? -15.809 -30.299 -0.560 1.00 95.31 588 PRO A O 1
ATOM 4410 N N . LEU A 1 589 ? -15.493 -32.350 0.213 1.00 95.75 589 LEU A N 1
ATOM 4411 C CA . LEU A 1 589 ? -14.750 -32.878 -0.929 1.00 95.75 589 LEU A CA 1
ATOM 4412 C C . LEU A 1 589 ? -15.318 -34.234 -1.377 1.00 95.75 589 LEU A C 1
ATOM 4414 O O . LEU A 1 589 ? -14.681 -34.942 -2.176 1.00 95.75 589 LEU A O 1
ATOM 4418 N N . ASN A 1 590 ? -16.430 -34.662 -0.787 1.00 96.81 590 ASN A N 1
ATOM 4419 C CA . ASN A 1 590 ? -17.063 -35.941 -1.013 1.00 96.81 590 ASN A CA 1
ATOM 4420 C C . ASN A 1 590 ? -18.598 -35.803 -1.029 1.00 96.81 590 ASN A C 1
ATOM 4422 O O . ASN A 1 590 ? -19.206 -35.853 0.038 1.00 96.81 590 ASN A O 1
ATOM 4426 N N . PRO A 1 591 ? -19.223 -35.873 -2.216 1.00 96.50 591 PRO A N 1
ATOM 4427 C CA . PRO A 1 591 ? -20.630 -35.516 -2.406 1.00 96.50 591 PRO A CA 1
ATOM 4428 C C . PRO A 1 591 ? -21.647 -36.540 -1.843 1.00 96.50 591 PRO A C 1
ATOM 4430 O O . PRO A 1 591 ? -22.817 -36.498 -2.193 1.00 96.50 591 PRO A O 1
ATOM 4433 N N . ASP A 1 592 ? -21.195 -37.545 -1.082 1.00 96.12 592 ASP A N 1
ATOM 4434 C CA . ASP A 1 592 ? -21.989 -38.612 -0.429 1.00 96.12 592 ASP A CA 1
ATOM 4435 C C . ASP A 1 592 ? -21.174 -39.124 0.777 1.00 96.12 592 ASP A C 1
ATOM 4437 O O . ASP A 1 592 ? -20.310 -40.014 0.660 1.00 96.12 592 ASP A O 1
ATOM 4441 N N . SER A 1 593 ? -21.355 -38.479 1.929 1.00 95.06 593 SER A N 1
ATOM 4442 C CA . SER A 1 593 ? -20.522 -38.624 3.128 1.00 95.06 593 SER A CA 1
ATOM 4443 C C . SER A 1 593 ? -20.656 -39.980 3.818 1.00 95.06 593 SER A C 1
ATOM 4445 O O . SER A 1 593 ? -19.669 -40.490 4.377 1.00 95.06 593 SER A O 1
ATOM 4447 N N . ASP A 1 594 ? -21.837 -40.596 3.801 1.00 93.56 594 ASP A N 1
ATOM 4448 C CA . ASP A 1 594 ? -22.082 -41.885 4.455 1.00 93.56 594 ASP A CA 1
ATOM 4449 C C . ASP A 1 594 ? -22.072 -43.099 3.504 1.00 93.56 594 ASP A C 1
ATOM 4451 O O . ASP A 1 594 ? -21.940 -44.252 3.961 1.00 93.56 594 ASP A O 1
ATOM 4455 N N . GLY A 1 595 ? -22.027 -42.842 2.195 1.00 94.94 595 GLY A N 1
ATOM 4456 C CA . GLY A 1 595 ? -21.742 -43.798 1.134 1.00 94.94 595 GLY A CA 1
ATOM 4457 C C . GLY A 1 595 ? -22.910 -44.720 0.809 1.00 94.94 595 GLY A C 1
ATOM 4458 O O . GLY A 1 595 ? -22.676 -45.887 0.446 1.00 94.94 595 GLY A O 1
ATOM 4459 N N . ASP A 1 596 ? -24.138 -44.256 1.002 1.00 92.69 596 ASP A N 1
ATOM 4460 C CA . ASP A 1 596 ? -25.357 -45.024 0.766 1.00 92.69 596 ASP A CA 1
ATOM 4461 C C . ASP A 1 596 ? -25.940 -44.841 -0.650 1.00 92.69 596 ASP A C 1
ATOM 4463 O O . ASP A 1 596 ? -26.747 -45.664 -1.110 1.00 92.69 596 ASP A O 1
ATOM 4467 N N . GLY A 1 597 ? -25.408 -43.858 -1.387 1.00 91.94 597 GLY A N 1
ATOM 4468 C CA . GLY A 1 597 ? -25.743 -43.532 -2.766 1.00 91.94 597 GLY A CA 1
ATOM 4469 C C . GLY A 1 597 ? -26.639 -42.305 -2.940 1.00 91.94 597 GLY A C 1
ATOM 4470 O O . GLY A 1 597 ? -26.953 -41.990 -4.094 1.00 91.94 597 GLY A O 1
ATOM 4471 N N . LEU A 1 598 ? -27.063 -41.645 -1.860 1.00 92.62 598 LEU A N 1
ATOM 4472 C CA . LEU A 1 598 ? -27.762 -40.358 -1.860 1.00 92.62 598 LEU A CA 1
ATOM 4473 C C . LEU A 1 598 ? -26.751 -39.218 -1.601 1.00 92.62 598 LEU A C 1
ATOM 4475 O O . LEU A 1 598 ? -25.794 -39.417 -0.872 1.00 92.62 598 LEU A O 1
ATOM 4479 N N . LEU A 1 599 ? -26.896 -38.063 -2.268 1.00 96.44 599 LEU A N 1
ATOM 4480 C CA . LEU A 1 599 ? -25.952 -36.937 -2.098 1.00 96.44 599 LEU A CA 1
ATOM 4481 C C . LEU A 1 599 ? -26.298 -36.121 -0.845 1.00 96.44 599 LEU A C 1
ATOM 4483 O O . LEU A 1 599 ? -27.495 -35.920 -0.603 1.00 96.44 599 LEU A O 1
ATOM 4487 N N . ASP A 1 600 ? -25.318 -35.560 -0.132 1.00 95.69 600 ASP A N 1
ATOM 4488 C CA . ASP A 1 600 ? -25.552 -34.899 1.165 1.00 95.69 600 ASP A CA 1
ATOM 4489 C C . ASP A 1 600 ? -26.506 -33.700 1.017 1.00 95.69 600 ASP A C 1
ATOM 4491 O O . ASP A 1 600 ? -27.458 -33.529 1.794 1.00 95.69 600 ASP A O 1
ATOM 4495 N N . GLY A 1 601 ? -26.342 -32.897 -0.040 1.00 94.50 601 GLY A N 1
ATOM 4496 C CA . GLY A 1 601 ? -27.277 -31.818 -0.372 1.00 94.50 601 GLY A CA 1
ATOM 4497 C C . GLY A 1 601 ? -28.709 -32.295 -0.649 1.00 94.50 601 GLY A C 1
ATOM 4498 O O . GLY A 1 601 ? -29.683 -31.648 -0.237 1.00 94.50 601 GLY A O 1
ATOM 4499 N N . VAL A 1 602 ? -28.883 -33.459 -1.283 1.00 94.56 602 VAL A N 1
ATOM 4500 C CA . VAL A 1 602 ? -30.206 -34.064 -1.539 1.00 94.56 602 VAL A CA 1
ATOM 4501 C C . VAL A 1 602 ? -30.825 -34.570 -0.239 1.00 94.56 602 VAL A C 1
ATOM 4503 O O . VAL A 1 602 ? -32.009 -34.329 0.023 1.00 94.56 602 VAL A O 1
ATOM 4506 N N . GLU A 1 603 ? -30.033 -35.202 0.613 1.00 94.44 603 GLU A N 1
ATOM 4507 C CA . GLU A 1 603 ? -30.463 -35.651 1.932 1.00 94.44 603 GLU A CA 1
ATOM 4508 C C . GLU A 1 603 ? -30.962 -34.499 2.792 1.00 94.44 603 GLU A C 1
ATOM 4510 O O . GLU A 1 603 ? -32.081 -34.540 3.307 1.00 94.44 603 GLU A O 1
ATOM 4515 N N . VAL A 1 604 ? -30.197 -33.411 2.872 1.00 93.56 604 VAL A N 1
ATOM 4516 C CA . VAL A 1 604 ? -30.541 -32.250 3.697 1.00 93.56 604 VAL A CA 1
ATOM 4517 C C . VAL A 1 604 ? -31.747 -31.486 3.146 1.00 93.56 604 VAL A C 1
ATOM 4519 O O . VAL A 1 604 ? -32.647 -31.108 3.911 1.00 93.56 604 VAL A O 1
ATOM 4522 N N . PHE A 1 605 ? -31.784 -31.210 1.838 1.00 87.50 605 PHE A N 1
ATOM 4523 C CA . PHE A 1 605 ? -32.774 -30.293 1.260 1.00 87.50 605 PHE A CA 1
ATOM 4524 C C . PHE A 1 605 ? -34.018 -30.975 0.683 1.00 87.50 605 PHE A C 1
ATOM 4526 O O . PHE A 1 605 ? -35.073 -30.329 0.620 1.00 87.50 605 PHE A O 1
ATOM 4533 N N . VAL A 1 606 ? -33.931 -32.247 0.284 1.00 89.50 606 VAL A N 1
ATOM 4534 C CA . VAL A 1 606 ? -35.022 -32.975 -0.386 1.00 89.50 606 VAL A CA 1
ATOM 4535 C C . VAL A 1 606 ? -35.635 -34.029 0.531 1.00 89.50 606 VAL A C 1
ATOM 4537 O O . VAL A 1 606 ? -36.839 -33.965 0.799 1.00 89.50 606 VAL A O 1
ATOM 4540 N N . ASN A 1 607 ? -34.833 -34.977 1.016 1.00 90.19 607 ASN A N 1
ATOM 4541 C CA . ASN A 1 607 ? -35.325 -36.148 1.751 1.00 90.19 607 ASN A CA 1
ATOM 4542 C C . ASN A 1 607 ? -35.502 -35.883 3.252 1.00 90.19 607 ASN A C 1
ATOM 4544 O O . ASN A 1 607 ? -36.425 -36.411 3.870 1.00 90.19 607 ASN A O 1
ATOM 4548 N N . GLY A 1 608 ? -34.690 -34.998 3.825 1.00 91.31 608 GLY A N 1
ATOM 4549 C CA . GLY A 1 608 ? -34.643 -34.708 5.255 1.00 91.31 608 GLY A CA 1
ATOM 4550 C C . GLY A 1 608 ? -33.979 -35.804 6.095 1.00 91.31 608 GLY A C 1
ATOM 4551 O O . GLY A 1 608 ? -34.251 -35.846 7.301 1.00 91.31 608 GLY A O 1
ATOM 4552 N N . THR A 1 609 ? -33.184 -36.677 5.467 1.00 93.31 609 THR A N 1
ATOM 4553 C CA . THR A 1 609 ? -32.358 -37.721 6.101 1.00 93.31 609 THR A CA 1
ATOM 4554 C C . THR A 1 609 ? -31.094 -37.116 6.726 1.00 93.31 609 THR A C 1
ATOM 4556 O O . THR A 1 609 ? -30.854 -35.909 6.615 1.00 93.31 609 THR A O 1
ATOM 4559 N N . ASP A 1 610 ? -30.366 -37.896 7.527 1.00 93.31 610 ASP A N 1
ATOM 4560 C CA . ASP A 1 610 ? -29.118 -37.464 8.169 1.00 93.31 610 ASP A CA 1
ATOM 4561 C C . ASP A 1 610 ? -27.925 -37.903 7.303 1.00 93.31 610 ASP A C 1
ATOM 4563 O O . ASP A 1 610 ? -27.621 -39.091 7.340 1.00 93.31 610 ASP A O 1
ATOM 4567 N N . PRO A 1 611 ? -27.197 -36.983 6.632 1.00 95.38 611 PRO A N 1
ATOM 4568 C CA . PRO A 1 611 ? -26.150 -37.322 5.649 1.00 95.38 611 PRO A CA 1
ATOM 4569 C C . PRO A 1 611 ? -24.890 -37.982 6.236 1.00 95.38 611 PRO A C 1
ATOM 4571 O O . PRO A 1 611 ? -23.876 -38.205 5.580 1.00 95.38 611 PRO A O 1
ATOM 4574 N N . LEU A 1 612 ? -24.897 -38.249 7.542 1.00 95.88 612 LEU A N 1
ATOM 4575 C CA . LEU A 1 612 ? -23.857 -39.003 8.239 1.00 95.88 612 LEU A CA 1
ATOM 4576 C C . LEU A 1 612 ? -24.351 -40.376 8.711 1.00 95.88 612 LEU A C 1
ATOM 4578 O O . LEU A 1 612 ? -23.651 -41.055 9.483 1.00 95.88 612 LEU A O 1
ATOM 4582 N N . ASN A 1 613 ? -25.565 -40.765 8.335 1.00 95.62 613 ASN A N 1
ATOM 4583 C CA . ASN A 1 613 ? -26.223 -41.971 8.789 1.00 95.62 613 ASN A CA 1
ATOM 4584 C C . ASN A 1 613 ? -27.058 -42.609 7.682 1.00 95.62 613 ASN A C 1
ATOM 4586 O O . ASN A 1 613 ? -28.259 -42.387 7.605 1.00 95.62 613 ASN A O 1
ATOM 4590 N N . ASN A 1 614 ? -26.415 -43.568 7.025 1.00 94.88 614 ASN A N 1
ATOM 4591 C CA . ASN A 1 614 ? -26.928 -44.345 5.908 1.00 94.88 614 ASN A CA 1
ATOM 4592 C C . ASN A 1 614 ? -28.193 -45.188 6.150 1.00 94.88 614 ASN A C 1
ATOM 4594 O O . ASN A 1 614 ? -28.443 -46.083 5.361 1.00 94.88 614 ASN A O 1
ATOM 4598 N N . ASP A 1 615 ? -28.895 -45.020 7.268 1.00 93.62 615 ASP A N 1
ATOM 4599 C CA . ASP A 1 615 ? -30.138 -45.690 7.686 1.00 93.62 615 ASP A CA 1
ATOM 4600 C C . ASP A 1 615 ? -30.781 -44.782 8.754 1.00 93.62 615 ASP A C 1
ATOM 4602 O O . ASP A 1 615 ? -30.584 -44.959 9.972 1.00 93.62 615 ASP A O 1
ATOM 4606 N N . THR A 1 616 ? -31.438 -43.706 8.314 1.00 94.00 616 THR A N 1
ATOM 4607 C CA . THR A 1 616 ? -31.919 -42.610 9.169 1.00 94.00 616 THR A CA 1
ATOM 4608 C C . THR A 1 616 ? -32.965 -43.073 10.176 1.00 94.00 616 THR A C 1
ATOM 4610 O O . THR A 1 616 ? -32.956 -42.636 11.341 1.00 94.00 616 THR A O 1
ATOM 4613 N N . ASP A 1 617 ? -33.870 -43.962 9.781 1.00 89.69 617 ASP A N 1
ATOM 4614 C CA . ASP A 1 617 ? -34.943 -44.436 10.651 1.00 89.69 617 ASP A CA 1
ATOM 4615 C C . ASP A 1 617 ? -34.588 -45.691 11.479 1.00 89.69 617 ASP A C 1
ATOM 4617 O O . ASP A 1 617 ? -35.242 -45.974 12.502 1.00 89.69 617 ASP A O 1
ATOM 4621 N N . GLY A 1 618 ? -33.485 -46.360 11.138 1.00 89.94 618 GLY A N 1
ATOM 4622 C CA . GLY A 1 618 ? -32.884 -47.459 11.880 1.00 89.94 618 GLY A CA 1
ATOM 4623 C C . GLY A 1 618 ? -33.610 -48.792 11.719 1.00 89.94 618 GLY A C 1
ATOM 4624 O O . GLY A 1 618 ? -33.600 -49.599 12.669 1.00 89.94 618 GLY A O 1
ATOM 4625 N N . ASP A 1 619 ? -34.285 -49.019 10.596 1.00 84.81 619 ASP A N 1
ATOM 4626 C CA . ASP A 1 619 ? -34.991 -50.264 10.296 1.00 84.81 619 ASP A CA 1
ATOM 4627 C C . ASP A 1 619 ? -34.125 -51.346 9.626 1.00 84.81 619 ASP A C 1
ATOM 4629 O O . ASP A 1 619 ? -34.489 -52.534 9.639 1.00 84.81 619 ASP A O 1
ATOM 4633 N N . GLY A 1 620 ? -32.915 -50.971 9.204 1.00 85.69 620 GLY A N 1
ATOM 4634 C CA . GLY A 1 620 ? -31.926 -51.840 8.580 1.00 85.69 620 GLY A CA 1
ATOM 4635 C C . GLY A 1 620 ? -31.859 -51.747 7.057 1.00 85.69 620 GLY A C 1
ATOM 4636 O O . GLY A 1 620 ? -31.093 -52.527 6.470 1.00 85.69 620 GLY A O 1
ATOM 4637 N N . MET A 1 621 ? -32.628 -50.855 6.433 1.00 86.75 621 MET A N 1
ATOM 4638 C CA . MET A 1 621 ? -32.492 -50.449 5.033 1.00 86.75 621 MET A CA 1
ATOM 4639 C C . MET A 1 621 ? -31.655 -49.177 4.920 1.00 86.75 621 MET A C 1
ATOM 4641 O O . MET A 1 621 ? -31.438 -48.496 5.910 1.00 86.75 621 MET A O 1
ATOM 4645 N N . LEU A 1 622 ? -31.051 -48.958 3.747 1.00 94.06 622 LEU A N 1
ATOM 4646 C CA . LEU A 1 622 ? -30.243 -47.758 3.532 1.00 94.06 622 LEU A CA 1
ATOM 4647 C C . LEU A 1 622 ? -31.100 -46.661 2.911 1.00 94.06 622 LEU A C 1
ATOM 4649 O O . LEU A 1 622 ? -31.856 -46.991 1.994 1.00 94.06 622 LEU A O 1
ATOM 4653 N N . ASP A 1 623 ? -30.921 -45.400 3.296 1.00 93.31 623 ASP A N 1
ATOM 4654 C CA . ASP A 1 623 ? -31.768 -44.294 2.825 1.00 93.31 623 ASP A CA 1
ATOM 4655 C C . ASP A 1 623 ? -31.727 -44.183 1.288 1.00 93.31 623 ASP A C 1
ATOM 4657 O O . ASP A 1 623 ? -32.761 -44.150 0.612 1.00 93.31 623 ASP A O 1
ATOM 4661 N N . GLY A 1 624 ? -30.536 -44.266 0.692 1.00 92.38 624 GLY A N 1
ATOM 4662 C CA . GLY A 1 624 ? -30.348 -44.323 -0.758 1.00 92.38 624 GLY A CA 1
ATOM 4663 C C . GLY A 1 624 ? -31.016 -45.540 -1.419 1.00 92.38 624 GLY A C 1
ATOM 4664 O O . GLY A 1 624 ? -31.585 -45.433 -2.511 1.00 92.38 624 GLY A O 1
ATOM 4665 N N . TYR A 1 625 ? -31.024 -46.712 -0.771 1.00 90.81 625 TYR A N 1
ATOM 4666 C CA . TYR A 1 625 ? -31.754 -47.883 -1.286 1.00 90.81 625 TYR A CA 1
ATOM 4667 C C . TYR A 1 625 ? -33.262 -47.645 -1.258 1.00 90.81 625 TYR A C 1
ATOM 4669 O O . TYR A 1 625 ? -33.962 -48.025 -2.203 1.00 90.81 625 TYR A O 1
ATOM 4677 N N . GLU A 1 626 ? -33.749 -46.999 -0.207 1.00 91.00 626 GLU A N 1
ATOM 4678 C CA . GLU A 1 626 ? -35.159 -46.699 -0.057 1.00 91.00 626 GLU A CA 1
ATOM 4679 C C . GLU A 1 626 ? -35.656 -45.731 -1.121 1.00 91.00 626 GLU A C 1
ATOM 4681 O O . GLU A 1 626 ? -36.650 -45.990 -1.801 1.00 91.00 626 GLU A O 1
ATOM 4686 N N . VAL A 1 627 ? -34.893 -44.669 -1.368 1.00 90.25 627 VAL A N 1
ATOM 4687 C CA . VAL A 1 627 ? -35.230 -43.650 -2.366 1.00 90.25 627 VAL A CA 1
ATOM 4688 C C . VAL A 1 627 ? -35.141 -44.193 -3.792 1.00 90.25 627 VAL A C 1
ATOM 4690 O O . VAL A 1 627 ? -36.042 -43.952 -4.600 1.00 90.25 627 VAL A O 1
ATOM 4693 N N . PHE A 1 628 ? -34.072 -44.923 -4.129 1.00 87.00 628 PHE A N 1
ATOM 4694 C CA . PHE A 1 628 ? -33.820 -45.342 -5.513 1.00 87.00 628 PHE A CA 1
ATOM 4695 C C . PHE A 1 628 ? -34.383 -46.719 -5.881 1.00 87.00 628 PHE A C 1
ATOM 4697 O O . PHE A 1 628 ? -34.544 -46.992 -7.075 1.00 87.00 628 PHE A O 1
ATOM 4704 N N . THR A 1 629 ? -34.647 -47.602 -4.909 1.00 85.12 629 THR A N 1
ATOM 4705 C CA . THR A 1 629 ? -35.005 -49.009 -5.178 1.00 85.12 629 THR A CA 1
ATOM 4706 C C . THR A 1 629 ? -36.368 -49.420 -4.631 1.00 85.12 629 THR A C 1
ATOM 4708 O O . THR A 1 629 ? -37.183 -49.903 -5.419 1.00 85.12 629 THR A O 1
ATOM 4711 N N . SER A 1 630 ? -36.631 -49.287 -3.325 1.00 81.75 630 SER A N 1
ATOM 4712 C CA . SER A 1 630 ? -37.929 -49.702 -2.747 1.00 81.75 630 SER A CA 1
ATOM 4713 C C . SER A 1 630 ? -39.017 -48.636 -2.903 1.00 81.75 630 SER A C 1
ATOM 4715 O O . SER A 1 630 ? -40.202 -48.968 -2.865 1.00 81.75 630 SER A O 1
ATOM 4717 N N . PHE A 1 631 ? -38.633 -47.376 -3.127 1.00 85.62 631 PHE A N 1
ATOM 4718 C CA . PHE A 1 631 ? -39.515 -46.208 -3.139 1.00 85.62 631 PHE A CA 1
ATOM 4719 C C . PHE A 1 631 ? -40.293 -46.024 -1.816 1.00 85.62 631 PHE A C 1
ATOM 4721 O O . PHE A 1 631 ? -41.415 -45.500 -1.829 1.00 85.62 631 PHE A O 1
ATOM 4728 N N . SER A 1 632 ? -39.719 -46.472 -0.690 1.00 86.94 632 SER A N 1
ATOM 4729 C CA . SER A 1 632 ? -40.205 -46.199 0.672 1.00 86.94 632 SER A CA 1
ATOM 4730 C C . SER A 1 632 ? -39.751 -44.813 1.159 1.00 86.94 632 SER A C 1
ATOM 4732 O O . SER A 1 632 ? -39.008 -44.106 0.477 1.00 86.94 632 SER A O 1
ATOM 4734 N N . ASP A 1 633 ? -40.310 -44.360 2.286 1.00 88.56 633 ASP A N 1
ATOM 4735 C CA . ASP A 1 633 ? -39.954 -43.077 2.905 1.00 88.56 633 ASP A CA 1
ATOM 4736 C C . ASP A 1 633 ? -38.844 -43.333 3.938 1.00 88.56 633 ASP A C 1
ATOM 4738 O O . ASP A 1 633 ? -39.181 -43.866 4.995 1.00 88.56 633 ASP A O 1
ATOM 4742 N N . PRO A 1 634 ? -37.584 -42.914 3.692 1.00 91.75 634 PRO A N 1
ATOM 4743 C CA . PRO A 1 634 ? -36.424 -43.249 4.540 1.00 91.75 634 PRO A CA 1
ATOM 4744 C C . PRO A 1 634 ? -36.464 -42.621 5.945 1.00 91.75 634 PRO A C 1
ATOM 4746 O O . PRO A 1 634 ? -35.582 -42.791 6.783 1.00 91.75 634 PRO A O 1
ATOM 4749 N N . LEU A 1 635 ? -37.495 -41.822 6.235 1.00 91.81 635 LEU A N 1
ATOM 4750 C CA . LEU A 1 635 ? -37.751 -41.282 7.568 1.00 91.81 635 LEU A CA 1
ATOM 4751 C C . LEU A 1 635 ? -38.740 -42.132 8.375 1.00 91.81 635 LEU A C 1
ATOM 4753 O O . LEU A 1 635 ? -39.112 -41.743 9.498 1.00 91.81 635 LEU A O 1
ATOM 4757 N N . PHE A 1 636 ? -39.243 -43.230 7.812 1.00 89.12 636 PHE A N 1
ATOM 4758 C CA . PHE A 1 636 ? -40.335 -43.999 8.380 1.00 89.12 636 PHE A CA 1
ATOM 4759 C C . PHE A 1 636 ? -40.067 -45.502 8.429 1.00 89.12 636 PHE A C 1
ATOM 4761 O O . PHE A 1 636 ? -40.403 -46.226 7.507 1.00 89.12 636 PHE A O 1
ATOM 4768 N N . TYR A 1 637 ? -39.688 -45.945 9.633 1.00 86.00 637 TYR A N 1
ATOM 4769 C CA . TYR A 1 637 ? -39.439 -47.348 9.966 1.00 86.00 637 TYR A CA 1
ATOM 4770 C C . TYR A 1 637 ? -40.432 -48.323 9.315 1.00 86.00 637 TYR A C 1
ATOM 4772 O O . TYR A 1 637 ? -41.607 -48.395 9.726 1.00 86.00 637 TYR A O 1
ATOM 4780 N N . ASP A 1 638 ? -39.939 -49.141 8.392 1.00 83.69 638 ASP A N 1
ATOM 4781 C CA . ASP A 1 638 ? -40.699 -50.182 7.726 1.00 83.69 638 ASP A CA 1
ATOM 4782 C C . ASP A 1 638 ? -40.720 -51.449 8.585 1.00 83.69 638 ASP A C 1
ATOM 4784 O O . ASP A 1 638 ? -39.718 -52.091 8.900 1.00 83.69 638 ASP A O 1
ATOM 4788 N N . ASN A 1 639 ? -41.916 -51.832 9.030 1.00 77.81 639 ASN A N 1
ATOM 4789 C CA . ASN A 1 639 ? -42.083 -52.966 9.930 1.00 77.81 639 ASN A CA 1
ATOM 4790 C C . ASN A 1 639 ? -42.537 -54.216 9.173 1.00 77.81 639 ASN A C 1
ATOM 4792 O O . ASN A 1 639 ? -43.665 -54.239 8.700 1.00 77.81 639 ASN A O 1
ATOM 4796 N N . ASP A 1 640 ? -41.729 -55.275 9.214 1.00 78.31 640 ASP A N 1
ATOM 4797 C CA . ASP A 1 640 ? -42.148 -56.659 8.940 1.00 78.31 640 ASP A CA 1
ATOM 4798 C C . ASP A 1 640 ? -43.064 -57.144 10.092 1.00 78.31 640 ASP A C 1
ATOM 4800 O O . ASP A 1 640 ? -42.622 -57.416 11.225 1.00 78.31 640 ASP A O 1
ATOM 4804 N N . SER A 1 641 ? -44.384 -57.134 9.870 1.00 81.19 641 SER A N 1
ATOM 4805 C CA . SER A 1 641 ? -45.382 -57.285 10.941 1.00 81.19 641 SER A CA 1
ATOM 4806 C C . SER A 1 641 ? -45.630 -58.726 11.376 1.00 81.19 641 SER A C 1
ATOM 4808 O O . SER A 1 641 ? -46.111 -58.934 12.505 1.00 81.19 641 SER A O 1
ATOM 4810 N N . ASP A 1 642 ? -45.267 -59.720 10.571 1.00 80.50 642 ASP A N 1
ATOM 4811 C CA . ASP A 1 642 ? -45.366 -61.136 10.931 1.00 80.50 642 ASP A CA 1
ATOM 4812 C C . ASP A 1 642 ? -44.018 -61.866 11.099 1.00 80.50 642 ASP A C 1
ATOM 4814 O O . ASP A 1 642 ? -43.984 -62.973 11.662 1.00 80.50 642 ASP A O 1
ATOM 4818 N N . SER A 1 643 ? -42.920 -61.153 10.843 1.00 81.12 643 SER A N 1
ATOM 4819 C CA . SER A 1 643 ? -41.527 -61.534 11.084 1.00 81.12 643 SER A CA 1
ATOM 4820 C C . SER A 1 643 ? -41.035 -62.700 10.225 1.00 81.12 643 SER A C 1
ATOM 4822 O O . SER A 1 643 ? -40.279 -63.550 10.731 1.00 81.12 643 SER A O 1
ATOM 4824 N N . ASP A 1 644 ? -41.478 -62.786 8.973 1.00 80.31 644 ASP A N 1
ATOM 4825 C CA . ASP A 1 644 ? -41.035 -63.806 8.021 1.00 80.31 644 ASP A CA 1
ATOM 4826 C C . ASP A 1 644 ? -39.801 -63.400 7.185 1.00 80.31 644 ASP A C 1
ATOM 4828 O O . ASP A 1 644 ? -39.125 -64.274 6.621 1.00 80.31 644 ASP A O 1
ATOM 4832 N N . GLY A 1 645 ? -39.407 -62.124 7.257 1.00 76.06 645 GLY A N 1
ATOM 4833 C CA . GLY A 1 645 ? -38.240 -61.549 6.597 1.00 76.06 645 GLY A CA 1
ATOM 4834 C C . GLY A 1 645 ? -38.534 -60.785 5.305 1.00 76.06 645 GLY A C 1
ATOM 4835 O O . GLY A 1 645 ? -37.561 -60.404 4.651 1.00 76.06 645 GLY A O 1
ATOM 4836 N N . TRP A 1 646 ? -39.802 -60.576 4.945 1.00 78.56 646 TRP A N 1
ATOM 4837 C CA . TRP A 1 646 ? -40.240 -59.706 3.850 1.00 78.56 646 TRP A CA 1
ATOM 4838 C C . TRP A 1 646 ? -40.972 -58.477 4.410 1.00 78.56 646 TRP A C 1
ATOM 4840 O O . TRP A 1 646 ? -41.736 -58.579 5.362 1.00 78.56 646 TRP A O 1
ATOM 4850 N N . TYR A 1 647 ? -40.685 -57.290 3.869 1.00 82.12 647 TYR A N 1
ATOM 4851 C CA . TYR A 1 647 ? -41.304 -56.037 4.320 1.00 82.12 647 TYR A CA 1
ATOM 4852 C C . TYR A 1 647 ? -42.612 -55.790 3.567 1.00 82.12 647 TYR A C 1
ATOM 4854 O O . TYR A 1 647 ? -42.807 -56.315 2.477 1.00 82.12 647 TYR A O 1
ATOM 4862 N N . TRP A 1 648 ? -43.489 -54.937 4.099 1.00 78.69 648 TRP A N 1
ATOM 4863 C CA . TRP A 1 648 ? -44.833 -54.689 3.554 1.00 78.69 648 TRP A CA 1
ATOM 4864 C C . TRP A 1 648 ? -44.902 -54.276 2.071 1.00 78.69 648 TRP A C 1
ATOM 4866 O O . TRP A 1 648 ? -45.974 -54.369 1.472 1.00 78.69 648 TRP A O 1
ATOM 4876 N N . PHE A 1 649 ? -43.810 -53.773 1.491 1.00 79.31 649 PHE A N 1
ATOM 4877 C CA . PHE A 1 649 ? -43.735 -53.420 0.071 1.00 79.31 649 PHE A CA 1
ATOM 4878 C C . PHE A 1 649 ? -43.308 -54.593 -0.830 1.00 79.31 649 PHE A C 1
ATOM 4880 O O . PHE A 1 649 ? -43.633 -54.576 -2.015 1.00 79.31 649 PHE A O 1
ATOM 4887 N N . ASP A 1 650 ? -42.653 -55.619 -0.278 1.00 74.62 650 ASP A N 1
ATOM 4888 C CA . ASP A 1 650 ? -42.313 -56.874 -0.968 1.00 74.62 650 ASP A CA 1
ATOM 4889 C C . ASP A 1 650 ? -43.268 -58.027 -0.596 1.00 74.62 650 ASP A C 1
ATOM 4891 O O . ASP A 1 650 ? -43.341 -59.035 -1.298 1.00 74.62 650 ASP A O 1
ATOM 4895 N N . ASP A 1 651 ? -44.004 -57.885 0.508 1.00 79.00 651 ASP A N 1
ATOM 4896 C CA . ASP A 1 651 ? -44.980 -58.839 1.017 1.00 79.00 651 ASP A CA 1
ATOM 4897 C C . ASP A 1 651 ? -46.413 -58.368 0.722 1.00 79.00 651 ASP A C 1
ATOM 4899 O O . ASP A 1 651 ? -46.917 -57.374 1.254 1.00 79.00 651 ASP A O 1
ATOM 4903 N N . CYS A 1 652 ? -47.114 -59.137 -0.109 1.00 80.31 652 CYS A N 1
ATOM 4904 C CA . CYS A 1 652 ? -48.496 -58.874 -0.476 1.00 80.31 652 CYS A CA 1
ATOM 4905 C C . CYS A 1 652 ? -49.489 -59.034 0.698 1.00 80.31 652 CYS A C 1
ATOM 4907 O O . CYS A 1 652 ? -50.640 -58.578 0.602 1.00 80.31 652 CYS A O 1
ATOM 4909 N N . ASN A 1 653 ? -49.076 -59.636 1.822 1.00 82.50 653 ASN A N 1
ATOM 4910 C CA . ASN A 1 653 ? -49.839 -59.708 3.063 1.00 82.50 653 ASN A CA 1
ATOM 4911 C C . ASN A 1 653 ? -48.966 -59.850 4.329 1.00 82.50 653 ASN A C 1
ATOM 4913 O O . ASN A 1 653 ? -49.068 -60.851 5.038 1.00 82.50 653 ASN A O 1
ATOM 4917 N N . ASP A 1 654 ? -48.348 -58.735 4.726 1.00 80.62 654 ASP A N 1
ATOM 4918 C CA . ASP A 1 654 ? -47.506 -58.522 5.929 1.00 80.62 654 ASP A CA 1
ATOM 4919 C C . ASP A 1 654 ? -48.136 -58.892 7.300 1.00 80.62 654 ASP A C 1
ATOM 4921 O O . ASP A 1 654 ? -47.587 -58.661 8.372 1.00 80.62 654 ASP A O 1
ATOM 4925 N N . THR A 1 655 ? -49.353 -59.441 7.338 1.00 83.81 655 THR A N 1
ATOM 4926 C CA . THR A 1 655 ? -49.972 -59.947 8.577 1.00 83.81 655 THR A CA 1
ATOM 4927 C C . THR A 1 655 ? -50.112 -61.467 8.627 1.00 83.81 655 THR A C 1
ATOM 4929 O O . THR A 1 655 ? -50.653 -61.991 9.619 1.00 83.81 655 THR A O 1
ATOM 4932 N N . ASN A 1 656 ? -49.699 -62.173 7.574 1.00 82.81 656 ASN A N 1
ATOM 4933 C CA . ASN A 1 656 ? -49.830 -63.612 7.434 1.00 82.81 656 ASN A CA 1
ATOM 4934 C C . ASN A 1 656 ? -48.537 -64.274 6.905 1.00 82.81 656 ASN A C 1
ATOM 4936 O O . ASN A 1 656 ? -48.389 -64.384 5.694 1.00 82.81 656 ASN A O 1
ATOM 4940 N N . PRO A 1 657 ? -47.751 -64.953 7.765 1.00 85.06 657 PRO A N 1
ATOM 4941 C CA . PRO A 1 657 ? -46.419 -65.472 7.415 1.00 85.06 657 PRO A CA 1
ATOM 4942 C C . PRO A 1 657 ? -46.467 -66.757 6.563 1.00 85.06 657 PRO A C 1
ATOM 4944 O O . PRO A 1 657 ? -45.529 -67.552 6.542 1.00 85.06 657 PRO A O 1
ATOM 4947 N N . GLU A 1 658 ? -47.631 -67.059 5.987 1.00 82.19 658 GLU A N 1
ATOM 4948 C CA . GLU A 1 658 ? -47.841 -68.115 4.992 1.00 82.19 658 GLU A CA 1
ATOM 4949 C C . GLU A 1 658 ? -48.155 -67.517 3.609 1.00 82.19 658 GLU A C 1
ATOM 4951 O O . GLU A 1 658 ? -48.492 -68.280 2.712 1.00 82.19 658 GLU A O 1
ATOM 4956 N N . VAL A 1 659 ? -48.085 -66.191 3.451 1.00 82.00 659 VAL A N 1
ATOM 4957 C CA . VAL A 1 659 ? -48.275 -65.479 2.187 1.00 82.00 659 VAL A CA 1
ATOM 4958 C C . VAL A 1 659 ? -47.077 -64.556 2.005 1.00 82.00 659 VAL A C 1
ATOM 4960 O O . VAL A 1 659 ? -47.040 -63.541 2.677 1.00 82.00 659 VAL A O 1
ATOM 4963 N N . HIS A 1 660 ? -46.086 -64.955 1.204 1.00 84.19 660 HIS A N 1
ATOM 4964 C CA . HIS A 1 660 ? -44.852 -64.185 0.978 1.00 84.19 660 HIS A CA 1
ATOM 4965 C C . HIS A 1 660 ? -44.066 -64.733 -0.236 1.00 84.19 660 HIS A C 1
ATOM 4967 O O . HIS A 1 660 ? -44.188 -65.932 -0.505 1.00 84.19 660 HIS A O 1
ATOM 4973 N N . PRO A 1 661 ? -43.137 -63.967 -0.863 1.00 84.31 661 PRO A N 1
ATOM 4974 C CA . PRO A 1 661 ? -42.354 -64.305 -2.080 1.00 84.31 661 PRO A CA 1
ATOM 4975 C C . PRO A 1 661 ? -41.643 -65.672 -2.199 1.00 84.31 661 PRO A C 1
ATOM 4977 O O . PRO A 1 661 ? -40.966 -65.956 -3.186 1.00 84.31 661 PRO A O 1
ATOM 4980 N N . ALA A 1 662 ? -41.671 -66.514 -1.165 1.00 80.81 662 ALA A N 1
ATOM 4981 C CA . ALA A 1 662 ? -40.969 -67.798 -1.115 1.00 80.81 662 ALA A CA 1
ATOM 4982 C C . ALA A 1 662 ? -41.864 -68.982 -0.696 1.00 80.81 662 ALA A C 1
ATOM 4984 O O . ALA A 1 662 ? -41.335 -70.044 -0.336 1.00 80.81 662 ALA A O 1
ATOM 4985 N N . MET A 1 663 ? -43.188 -68.804 -0.699 1.00 83.25 663 MET A N 1
ATOM 4986 C CA . MET A 1 663 ? -44.178 -69.852 -0.431 1.00 83.25 663 MET A CA 1
ATOM 4987 C C . MET A 1 663 ? -44.473 -70.707 -1.677 1.00 83.25 663 MET A C 1
ATOM 4989 O O . MET A 1 663 ? -43.753 -70.652 -2.664 1.00 83.25 663 MET A O 1
ATOM 4993 N N . ASN A 1 664 ? -45.424 -71.638 -1.567 1.00 79.38 664 ASN A N 1
ATOM 4994 C CA . ASN A 1 664 ? -45.853 -72.518 -2.657 1.00 79.38 664 ASN A CA 1
ATOM 4995 C C . ASN A 1 664 ? -47.381 -72.516 -2.705 1.00 79.38 664 ASN A C 1
ATOM 4997 O O . ASN A 1 664 ? -48.023 -72.745 -1.673 1.00 79.38 664 ASN A O 1
ATOM 5001 N N . GLU A 1 665 ? -47.920 -72.391 -3.906 1.00 80.62 665 GLU A N 1
ATOM 5002 C CA . GLU A 1 665 ? -49.336 -72.180 -4.180 1.00 80.62 665 GLU A CA 1
ATOM 5003 C C . GLU A 1 665 ? -50.272 -73.347 -3.834 1.00 80.62 665 GLU A C 1
ATOM 5005 O O . GLU A 1 665 ? -49.918 -74.538 -3.858 1.00 80.62 665 GLU A O 1
ATOM 5010 N N . SER A 1 666 ? -51.533 -73.018 -3.541 1.00 81.31 666 SER A N 1
ATOM 5011 C CA . SER A 1 666 ? -52.555 -73.988 -3.140 1.00 81.31 666 SER A CA 1
ATOM 5012 C C . SER A 1 666 ? -53.949 -73.670 -3.687 1.00 81.31 666 SER A C 1
ATOM 5014 O O . SER A 1 666 ? -54.695 -73.076 -2.937 1.00 81.31 666 SER A O 1
ATOM 5016 N N . LEU A 1 667 ? -54.391 -74.209 -4.843 1.00 76.31 667 LEU A N 1
ATOM 5017 C CA . LEU A 1 667 ? -55.664 -73.893 -5.557 1.00 76.31 667 LEU A CA 1
ATOM 5018 C C . LEU A 1 667 ? -56.873 -73.440 -4.684 1.00 76.31 667 LEU A C 1
ATOM 5020 O O . LEU A 1 667 ? -57.802 -74.224 -4.423 1.00 76.31 667 LEU A O 1
ATOM 5024 N N . ASN A 1 668 ? -56.859 -72.194 -4.193 1.00 80.19 668 ASN A N 1
ATOM 5025 C CA . ASN A 1 668 ? -57.764 -71.684 -3.152 1.00 80.19 668 ASN A CA 1
ATOM 5026 C C . ASN A 1 668 ? -58.205 -70.223 -3.347 1.00 80.19 668 ASN A C 1
ATOM 5028 O O . ASN A 1 668 ? -59.222 -69.826 -2.761 1.00 80.19 668 ASN A O 1
ATOM 5032 N N . GLY A 1 669 ? -57.518 -69.473 -4.199 1.00 73.75 669 GLY A N 1
ATOM 5033 C CA . GLY A 1 669 ? -57.901 -68.133 -4.631 1.00 73.75 669 GLY A CA 1
ATOM 5034 C C . GLY A 1 669 ? -57.138 -67.037 -3.908 1.00 73.75 669 GLY A C 1
ATOM 5035 O O . GLY A 1 669 ? -57.626 -65.906 -3.859 1.00 73.75 669 GLY A O 1
ATOM 5036 N N . ILE A 1 670 ? -56.015 -67.393 -3.295 1.00 80.94 670 ILE A N 1
ATOM 5037 C CA . ILE A 1 670 ? -55.061 -66.517 -2.627 1.00 80.94 670 ILE A CA 1
ATOM 5038 C C . ILE A 1 670 ? -53.731 -66.740 -3.342 1.00 80.94 670 ILE A C 1
ATOM 5040 O O . ILE A 1 670 ? -53.418 -67.878 -3.656 1.00 80.94 670 ILE A O 1
ATOM 5044 N N . ASP A 1 671 ? -53.034 -65.647 -3.626 1.00 81.38 671 ASP A N 1
ATOM 5045 C CA . ASP A 1 671 ? -51.645 -65.638 -4.080 1.00 81.38 671 ASP A CA 1
ATOM 5046 C C . ASP A 1 671 ? -50.807 -65.872 -2.822 1.00 81.38 671 ASP A C 1
ATOM 5048 O O . ASP A 1 671 ? -50.744 -64.998 -1.951 1.00 81.38 671 ASP A O 1
ATOM 5052 N N . ASP A 1 672 ? -50.370 -67.114 -2.634 1.00 83.25 672 ASP A N 1
ATOM 5053 C CA . ASP A 1 672 ? -49.644 -67.548 -1.449 1.00 83.25 672 ASP A CA 1
ATOM 5054 C C . ASP A 1 672 ? -48.156 -67.166 -1.564 1.00 83.25 672 ASP A C 1
ATOM 5056 O O . ASP A 1 672 ? -47.520 -66.947 -0.534 1.00 83.25 672 ASP A O 1
ATOM 5060 N N . ASP A 1 673 ? -47.583 -67.063 -2.764 1.00 85.06 673 ASP A N 1
ATOM 5061 C CA . ASP A 1 673 ? -46.176 -66.718 -2.974 1.00 85.06 673 ASP A CA 1
ATOM 5062 C C . ASP A 1 673 ? -45.896 -65.297 -3.482 1.00 85.06 673 ASP A C 1
ATOM 5064 O O . ASP A 1 673 ? -44.753 -64.981 -3.777 1.00 85.06 673 ASP A O 1
ATOM 5068 N N . CYS A 1 674 ? -46.885 -64.405 -3.466 1.00 79.31 674 CYS A N 1
ATOM 5069 C CA . CYS A 1 674 ? -46.785 -62.969 -3.753 1.00 79.31 674 CYS A CA 1
ATOM 5070 C C . CYS A 1 674 ? -46.123 -62.602 -5.089 1.00 79.31 674 CYS A C 1
ATOM 5072 O O . CYS A 1 674 ? -45.663 -61.466 -5.260 1.00 79.31 674 CYS A O 1
ATOM 5074 N N . ASP A 1 675 ? -46.081 -63.505 -6.064 1.00 82.62 675 ASP A N 1
ATOM 5075 C CA . ASP A 1 675 ? -45.581 -63.184 -7.399 1.00 82.62 675 ASP A CA 1
ATOM 5076 C C . ASP A 1 675 ? -46.631 -62.442 -8.258 1.00 82.62 675 ASP A C 1
ATOM 5078 O O . ASP A 1 675 ? -46.356 -62.057 -9.401 1.00 82.62 675 ASP A O 1
ATOM 5082 N N . SER A 1 676 ? -47.789 -62.128 -7.657 1.00 79.19 676 SER A N 1
ATOM 5083 C CA . SER A 1 676 ? -48.993 -61.539 -8.254 1.00 79.19 676 SER A CA 1
ATOM 5084 C C . SER A 1 676 ? -49.831 -62.514 -9.082 1.00 79.19 676 SER A C 1
ATOM 5086 O O . SER A 1 676 ? -50.789 -62.084 -9.742 1.00 79.19 676 SER A O 1
ATOM 5088 N N . TRP A 1 677 ? -49.516 -63.809 -9.046 1.00 77.31 677 TRP A N 1
ATOM 5089 C CA . TRP A 1 677 ? -50.276 -64.874 -9.681 1.00 77.31 677 TRP A CA 1
ATOM 5090 C C . TRP A 1 677 ? -50.897 -65.734 -8.582 1.00 77.31 677 TRP A C 1
ATOM 5092 O O . TRP A 1 677 ? -50.295 -66.093 -7.590 1.00 77.31 677 TRP A O 1
ATOM 5102 N N . ILE A 1 678 ? -52.196 -65.981 -8.710 1.00 77.81 678 ILE A N 1
ATOM 5103 C CA . ILE A 1 678 ? -52.928 -66.785 -7.736 1.00 77.81 678 ILE A CA 1
ATOM 5104 C C . ILE A 1 678 ? -52.905 -68.218 -8.245 1.00 77.81 678 ILE A C 1
ATOM 5106 O O . ILE A 1 678 ? -53.498 -68.464 -9.292 1.00 77.81 678 ILE A O 1
ATOM 5110 N N . ASP A 1 679 ? -52.350 -69.165 -7.498 1.00 80.44 679 ASP A N 1
ATOM 5111 C CA . ASP A 1 679 ? -52.387 -70.614 -7.717 1.00 80.44 679 ASP A CA 1
ATOM 5112 C C . ASP A 1 679 ? -51.706 -71.182 -8.989 1.00 80.44 679 ASP A C 1
ATOM 5114 O O . ASP A 1 679 ? -52.023 -72.290 -9.441 1.00 80.44 679 ASP A O 1
ATOM 5118 N N . GLU A 1 680 ? -50.776 -70.463 -9.601 1.00 76.69 680 GLU A N 1
ATOM 5119 C CA . GLU A 1 680 ? -50.114 -70.770 -10.880 1.00 76.69 680 GLU A CA 1
ATOM 5120 C C . GLU A 1 680 ? -49.302 -72.078 -10.910 1.00 76.69 680 GLU A C 1
ATOM 5122 O O . GLU A 1 680 ? -49.134 -72.659 -11.989 1.00 76.69 680 GLU A O 1
ATOM 5127 N N . ASP A 1 681 ? -48.911 -72.656 -9.769 1.00 78.19 681 ASP A N 1
ATOM 5128 C CA . ASP A 1 681 ? -48.360 -74.027 -9.705 1.00 78.19 681 ASP A CA 1
ATOM 5129 C C . ASP A 1 681 ? -49.291 -75.089 -10.339 1.00 78.19 681 ASP A C 1
ATOM 5131 O O . ASP A 1 681 ? -48.857 -76.191 -10.711 1.00 78.19 681 ASP A O 1
ATOM 5135 N N . PHE A 1 682 ? -50.584 -74.787 -10.487 1.00 79.38 682 PHE A N 1
ATOM 5136 C CA . PHE A 1 682 ? -51.569 -75.676 -11.102 1.00 79.38 682 PHE A CA 1
ATOM 5137 C C . PHE A 1 682 ? -51.673 -75.519 -12.632 1.00 79.38 682 PHE A C 1
ATOM 5139 O O . PHE A 1 682 ? -52.331 -76.344 -13.274 1.00 79.38 682 PHE A O 1
ATOM 5146 N N . ASN A 1 683 ? -50.954 -74.562 -13.234 1.00 69.50 683 ASN A N 1
ATOM 5147 C CA . ASN A 1 683 ? -50.948 -74.215 -14.668 1.00 69.50 683 ASN A CA 1
ATOM 5148 C C . ASN A 1 683 ? -50.319 -75.292 -15.589 1.00 69.50 683 ASN A C 1
ATOM 5150 O O . ASN A 1 683 ? -50.273 -75.162 -16.807 1.00 69.50 683 ASN A O 1
ATOM 5154 N N . GLY A 1 684 ? -49.791 -76.386 -15.028 1.00 71.00 684 GLY A N 1
ATOM 5155 C CA . GLY A 1 684 ? -49.229 -77.517 -15.787 1.00 71.00 684 GLY A CA 1
ATOM 5156 C C . GLY A 1 684 ? -49.993 -78.834 -15.632 1.00 71.00 684 GLY A C 1
ATOM 5157 O O . GLY A 1 684 ? -49.546 -79.873 -16.135 1.00 71.00 684 GLY A O 1
ATOM 5158 N N . THR A 1 685 ? -51.096 -78.824 -14.888 1.00 76.88 685 THR A N 1
ATOM 5159 C CA . THR A 1 685 ? -51.868 -80.014 -14.514 1.00 76.88 685 THR A CA 1
ATOM 5160 C C . THR A 1 685 ? -53.164 -80.029 -15.304 1.00 76.88 685 THR A C 1
ATOM 5162 O O . THR A 1 685 ? -53.914 -79.083 -15.199 1.00 76.88 685 THR A O 1
ATOM 5165 N N . ASP A 1 686 ? -53.421 -81.080 -16.080 1.00 81.00 686 ASP A N 1
ATOM 5166 C CA . ASP A 1 686 ? -54.644 -81.247 -16.883 1.00 81.00 686 ASP A CA 1
ATOM 5167 C C . ASP A 1 686 ? -55.275 -82.598 -16.503 1.00 81.00 686 ASP A C 1
ATOM 5169 O O . ASP A 1 686 ? -54.773 -83.686 -16.841 1.00 81.00 686 ASP A O 1
ATOM 5173 N N . SER A 1 687 ? -56.313 -82.531 -15.675 1.00 82.38 687 SER A N 1
ATOM 5174 C CA . SER A 1 687 ? -56.902 -83.681 -14.998 1.00 82.38 687 SER A CA 1
ATOM 5175 C C . SER A 1 687 ? -57.846 -84.499 -15.881 1.00 82.38 687 SER A C 1
ATOM 5177 O O . SER A 1 687 ? -57.996 -85.708 -15.634 1.00 82.38 687 SER A O 1
ATOM 5179 N N . ASP A 1 688 ? -58.467 -83.914 -16.905 1.00 80.00 688 ASP A N 1
ATOM 5180 C CA . ASP A 1 688 ? -59.413 -84.601 -17.796 1.00 80.00 688 ASP A CA 1
ATOM 5181 C C . ASP A 1 688 ? -58.919 -84.816 -19.236 1.00 80.00 688 ASP A C 1
ATOM 5183 O O . ASP A 1 688 ? -59.494 -85.642 -19.963 1.00 80.00 688 ASP A O 1
ATOM 5187 N N . SER A 1 689 ? -57.755 -84.253 -19.553 1.00 84.00 689 SER A N 1
ATOM 5188 C CA . SER A 1 689 ? -56.984 -84.418 -20.782 1.00 84.00 689 SER A CA 1
ATOM 5189 C C . SER A 1 689 ? -57.607 -83.790 -22.025 1.00 84.00 689 SER A C 1
ATOM 5191 O O . SER A 1 689 ? -57.494 -84.377 -23.113 1.00 84.00 689 SER A O 1
ATOM 5193 N N . ASP A 1 690 ? -58.262 -82.642 -21.882 1.00 82.62 690 ASP A N 1
ATOM 5194 C CA . ASP A 1 690 ? -58.782 -81.843 -22.996 1.00 82.62 690 ASP A CA 1
ATOM 5195 C C . ASP A 1 690 ? -57.819 -80.752 -23.494 1.00 82.62 690 ASP A C 1
ATOM 5197 O O . ASP A 1 690 ? -58.097 -80.111 -24.508 1.00 82.62 690 ASP A O 1
ATOM 5201 N N . LEU A 1 691 ? -56.632 -80.696 -22.876 1.00 84.00 691 LEU A N 1
ATOM 5202 C CA . LEU A 1 691 ? -55.525 -79.765 -23.095 1.00 84.00 691 LEU A CA 1
ATOM 5203 C C . LEU A 1 691 ? -55.656 -78.427 -22.365 1.00 84.00 691 LEU A C 1
ATOM 5205 O O . LEU A 1 691 ? -54.655 -77.707 -22.352 1.00 84.00 691 LEU A O 1
ATOM 5209 N N . LEU A 1 692 ? -56.798 -78.134 -21.738 1.00 83.38 692 LEU A N 1
ATOM 5210 C CA . LEU A 1 692 ? -56.967 -77.030 -20.800 1.00 83.38 692 LEU A CA 1
ATOM 5211 C C . LEU A 1 692 ? -56.491 -77.473 -19.412 1.00 83.38 692 LEU A C 1
ATOM 5213 O O . LEU A 1 692 ? -56.701 -78.609 -18.995 1.00 83.38 692 LEU A O 1
ATOM 5217 N N . VAL A 1 693 ? -55.751 -76.614 -18.716 1.00 86.56 693 VAL A N 1
ATOM 5218 C CA . VAL A 1 693 ? -55.154 -76.978 -17.421 1.00 86.56 693 VAL A CA 1
ATOM 5219 C C . VAL A 1 693 ? -56.089 -76.621 -16.265 1.00 86.56 693 VAL A C 1
ATOM 5221 O O . VAL A 1 693 ? -56.792 -75.615 -16.306 1.00 86.56 693 VAL A O 1
ATOM 5224 N N . ASP A 1 694 ? -56.049 -77.413 -15.193 1.00 83.88 694 ASP A N 1
ATOM 5225 C CA . ASP A 1 694 ? -56.925 -77.343 -14.017 1.00 83.88 694 ASP A CA 1
ATOM 5226 C C . ASP A 1 694 ? -57.022 -75.926 -13.427 1.00 83.88 694 ASP A C 1
ATOM 5228 O O . ASP A 1 694 ? -58.072 -75.525 -12.916 1.00 83.88 694 ASP A O 1
ATOM 5232 N N . TRP A 1 695 ? -55.918 -75.176 -13.479 1.00 81.62 695 TRP A N 1
ATOM 5233 C CA . TRP A 1 695 ? -55.865 -73.781 -13.055 1.00 81.62 695 TRP A CA 1
ATOM 5234 C C . TRP A 1 695 ? -56.766 -72.873 -13.900 1.00 81.62 695 TRP A C 1
ATOM 5236 O O . TRP A 1 695 ? -57.599 -72.150 -13.351 1.00 81.62 695 TRP A O 1
ATOM 5246 N N . GLU A 1 696 ? -56.648 -72.954 -15.229 1.00 77.56 696 GLU A N 1
ATOM 5247 C CA . GLU A 1 696 ? -57.443 -72.162 -16.173 1.00 77.56 696 GLU A CA 1
ATOM 5248 C C . GLU A 1 696 ? -58.928 -72.510 -16.055 1.00 77.56 696 GLU A C 1
ATOM 5250 O O . GLU A 1 696 ? -59.796 -71.636 -16.077 1.00 77.56 696 GLU A O 1
ATOM 5255 N N . GLU A 1 697 ? -59.237 -73.779 -15.833 1.00 81.25 697 GLU A N 1
ATOM 5256 C CA . GLU A 1 697 ? -60.612 -74.227 -15.655 1.00 81.25 697 GLU A CA 1
ATOM 5257 C C . GLU A 1 697 ? -61.245 -73.712 -14.356 1.00 81.25 697 GLU A C 1
ATOM 5259 O O . GLU A 1 697 ? -62.401 -73.281 -14.349 1.00 81.25 697 GLU A O 1
ATOM 5264 N N . TYR A 1 698 ? -60.500 -73.703 -13.247 1.00 80.12 698 TYR A N 1
ATOM 5265 C CA . TYR A 1 698 ? -61.012 -73.230 -11.960 1.00 80.12 698 TYR A CA 1
ATOM 5266 C C . TYR A 1 698 ? -61.136 -71.701 -11.892 1.00 80.12 698 TYR A C 1
ATOM 5268 O O . TYR A 1 698 ? -62.150 -71.205 -11.389 1.00 80.12 698 TYR A O 1
ATOM 5276 N N . TYR A 1 699 ? -60.140 -70.962 -12.394 1.00 74.50 699 TYR A N 1
ATOM 5277 C CA . TYR A 1 699 ? -60.101 -69.498 -12.298 1.00 74.50 699 TYR A CA 1
ATOM 5278 C C . TYR A 1 699 ? -60.747 -68.781 -13.468 1.00 74.50 699 TYR A C 1
ATOM 5280 O O . TYR A 1 699 ? -61.558 -67.877 -13.252 1.00 74.50 699 TYR A O 1
ATOM 5288 N N . ASN A 1 700 ? -60.414 -69.175 -14.694 1.00 75.50 700 ASN A N 1
ATOM 5289 C CA . ASN A 1 700 ? -60.731 -68.359 -15.862 1.00 75.50 700 ASN A CA 1
ATOM 5290 C C . ASN A 1 700 ? -62.072 -68.746 -16.457 1.00 75.50 700 ASN A C 1
ATOM 5292 O O . ASN A 1 700 ? -62.903 -67.882 -16.734 1.00 75.50 700 ASN A O 1
ATOM 5296 N N . TYR A 1 701 ? -62.318 -70.043 -16.587 1.00 78.44 701 TYR A N 1
ATOM 5297 C CA . TYR A 1 701 ? -63.488 -70.510 -17.319 1.00 78.44 701 TYR A CA 1
ATOM 5298 C C . TYR A 1 701 ? -64.593 -71.001 -16.402 1.00 78.44 701 TYR A C 1
ATOM 5300 O O . TYR A 1 701 ? -65.729 -71.147 -16.837 1.00 78.44 701 TYR A O 1
ATOM 5308 N N . SER A 1 702 ? -64.305 -71.212 -15.110 1.00 82.31 702 SER A N 1
ATOM 5309 C CA . SER A 1 702 ? -65.243 -71.833 -14.162 1.00 82.31 702 SER A CA 1
ATOM 5310 C C . SER A 1 702 ? -65.860 -73.130 -14.712 1.00 82.31 702 SER A C 1
ATOM 5312 O O . SER A 1 702 ? -66.961 -73.536 -14.303 1.00 82.31 702 SER A O 1
ATOM 5314 N N . THR A 1 703 ? -65.160 -73.764 -15.653 1.00 78.75 703 THR A N 1
ATOM 5315 C CA . THR A 1 703 ? -65.477 -75.067 -16.207 1.00 78.75 703 THR A CA 1
ATOM 5316 C C . THR A 1 703 ? -65.133 -76.096 -15.151 1.00 78.75 703 THR A C 1
ATOM 5318 O O . THR A 1 703 ? -64.504 -75.838 -14.117 1.00 78.75 703 THR A O 1
ATOM 5321 N N . ASN A 1 704 ? -65.679 -77.287 -15.316 1.00 79.81 704 ASN A N 1
ATOM 5322 C CA . ASN A 1 704 ? -65.367 -78.321 -14.358 1.00 79.81 704 ASN A CA 1
ATOM 5323 C C . ASN A 1 704 ? -64.100 -79.017 -14.828 1.00 79.81 704 ASN A C 1
ATOM 5325 O O . ASN A 1 704 ? -64.243 -79.847 -15.715 1.00 79.81 704 ASN A O 1
ATOM 5329 N N . TYR A 1 705 ? -62.984 -78.808 -14.113 1.00 78.81 705 TYR A N 1
ATOM 5330 C CA . TYR A 1 705 ? -61.646 -79.373 -14.383 1.00 78.81 705 TYR A CA 1
ATOM 5331 C C . TYR A 1 705 ? -61.500 -80.902 -14.378 1.00 78.81 705 TYR A C 1
ATOM 5333 O O . TYR A 1 705 ? -60.450 -81.511 -14.184 1.00 78.81 705 TYR A O 1
ATOM 5341 N N . THR A 1 706 ? -62.630 -81.584 -14.489 1.00 80.81 706 THR A N 1
ATOM 5342 C CA . THR A 1 706 ? -62.750 -83.023 -14.621 1.00 80.81 706 THR A CA 1
ATOM 5343 C C . THR A 1 706 ? -63.664 -83.426 -15.803 1.00 80.81 706 THR A C 1
ATOM 5345 O O . THR A 1 706 ? -64.031 -84.609 -15.884 1.00 80.81 706 THR A O 1
ATOM 5348 N N . LEU A 1 707 ? -64.089 -82.485 -16.669 1.00 80.44 707 LEU A N 1
ATOM 5349 C CA . LEU A 1 707 ? -64.979 -82.630 -17.840 1.00 80.44 707 LEU A CA 1
ATOM 5350 C C . LEU A 1 707 ? -64.581 -81.773 -19.090 1.00 80.44 707 LEU A C 1
ATOM 5352 O O . LEU A 1 707 ? -64.981 -80.628 -19.175 1.00 80.44 707 LEU A O 1
ATOM 5356 N N . TRP A 1 708 ? -64.059 -82.416 -20.144 1.00 82.31 708 TRP A N 1
ATOM 5357 C CA . TRP A 1 708 ? -63.547 -81.819 -21.410 1.00 82.31 708 TRP A CA 1
ATOM 5358 C C . TRP A 1 708 ? -64.444 -80.948 -22.346 1.00 82.31 708 TRP A C 1
ATOM 5360 O O . TRP A 1 708 ? -64.004 -80.577 -23.432 1.00 82.31 708 TRP A O 1
ATOM 5370 N N . ASP A 1 709 ? -65.733 -80.763 -22.064 1.00 84.56 709 ASP A N 1
ATOM 5371 C CA . ASP A 1 709 ? -66.678 -79.989 -22.912 1.00 84.56 709 ASP A CA 1
ATOM 5372 C C . ASP A 1 709 ? -67.863 -79.610 -22.023 1.00 84.56 709 ASP A C 1
ATOM 5374 O O . ASP A 1 709 ? -68.730 -80.447 -21.694 1.00 84.56 709 ASP A O 1
ATOM 5378 N N . THR A 1 710 ? -67.841 -78.372 -21.552 1.00 84.88 710 THR A N 1
ATOM 5379 C CA . THR A 1 710 ? -68.692 -77.891 -20.477 1.00 84.88 710 THR A CA 1
ATOM 5380 C C . THR A 1 710 ? -70.034 -77.369 -20.995 1.00 84.88 710 THR A C 1
ATOM 5382 O O . THR A 1 710 ? -71.050 -77.590 -20.312 1.00 84.88 710 THR A O 1
ATOM 5385 N N . ASP A 1 711 ? -70.113 -76.769 -22.191 1.00 77.94 711 ASP A N 1
ATOM 5386 C CA . ASP A 1 711 ? -71.352 -76.176 -22.730 1.00 77.94 711 ASP A CA 1
ATOM 5387 C C . ASP A 1 711 ? -72.054 -76.978 -23.853 1.00 77.94 711 ASP A C 1
ATOM 5389 O O . ASP A 1 711 ? -73.288 -76.896 -24.006 1.00 77.94 711 ASP A O 1
ATOM 5393 N N . GLY A 1 712 ? -71.330 -77.863 -24.542 1.00 77.06 712 GLY A N 1
ATOM 5394 C CA . GLY A 1 712 ? -71.846 -78.837 -25.497 1.00 77.06 712 GLY A CA 1
ATOM 5395 C C . GLY A 1 712 ? -72.127 -78.331 -26.914 1.00 77.06 712 GLY A C 1
ATOM 5396 O O . GLY A 1 712 ? -72.974 -78.943 -27.594 1.00 77.06 712 GLY A O 1
ATOM 5397 N N . ASP A 1 713 ? -71.498 -77.250 -27.376 1.00 74.31 713 ASP A N 1
ATOM 5398 C CA . ASP A 1 713 ? -71.686 -76.723 -28.734 1.00 74.31 713 ASP A CA 1
ATOM 5399 C C . ASP A 1 713 ? -70.921 -77.483 -29.840 1.00 74.31 713 ASP A C 1
ATOM 5401 O O . ASP A 1 713 ? -71.339 -77.499 -31.011 1.00 74.31 713 ASP A O 1
ATOM 5405 N N . GLY A 1 714 ? -69.913 -78.259 -29.434 1.00 71.69 714 GLY A N 1
ATOM 5406 C CA . GLY A 1 714 ? -69.142 -79.159 -30.283 1.00 71.69 714 GLY A CA 1
ATOM 5407 C C . GLY A 1 714 ? -67.689 -78.751 -30.521 1.00 71.69 714 GLY A C 1
ATOM 5408 O O . GLY A 1 714 ? -67.014 -79.482 -31.261 1.00 71.69 714 GLY A O 1
ATOM 5409 N N . LEU A 1 715 ? -67.224 -77.657 -29.925 1.00 74.88 715 LEU A N 1
ATOM 5410 C CA . LEU A 1 715 ? -65.817 -77.413 -29.608 1.00 74.88 715 LEU A CA 1
ATOM 5411 C C . LEU A 1 715 ? -65.529 -77.937 -28.173 1.00 74.88 715 LEU A C 1
ATOM 5413 O O . LEU A 1 715 ? -66.468 -78.203 -27.432 1.00 74.88 715 LEU A O 1
ATOM 5417 N N . SER A 1 716 ? -64.280 -78.288 -27.836 1.00 82.44 716 SER A N 1
ATOM 5418 C CA . SER A 1 716 ? -63.915 -78.652 -26.446 1.00 82.44 716 SER A CA 1
ATOM 5419 C C . SER A 1 716 ? -63.540 -77.405 -25.665 1.00 82.44 716 SER A C 1
ATOM 5421 O O . SER A 1 716 ? -63.044 -76.477 -26.300 1.00 82.44 716 SER A O 1
ATOM 5423 N N . ASP A 1 717 ? -63.626 -77.432 -24.332 1.00 81.88 717 ASP A N 1
ATOM 5424 C CA . ASP A 1 717 ? -63.260 -76.268 -23.509 1.00 81.88 717 ASP A CA 1
ATOM 5425 C C . ASP A 1 717 ? -61.819 -75.834 -23.831 1.00 81.88 717 ASP A C 1
ATOM 5427 O O . ASP A 1 717 ? -61.558 -74.673 -24.146 1.00 81.88 717 ASP A O 1
ATOM 5431 N N . GLY A 1 718 ? -60.895 -76.797 -23.930 1.00 83.19 718 GLY A N 1
ATOM 5432 C CA . GLY A 1 718 ? -59.537 -76.536 -24.408 1.00 83.19 718 GLY A CA 1
ATOM 5433 C C . GLY A 1 718 ? -59.409 -76.082 -25.870 1.00 83.19 718 GLY A C 1
ATOM 5434 O O . GLY A 1 718 ? -58.484 -75.346 -26.182 1.00 83.19 718 GLY A O 1
ATOM 5435 N N . ASP A 1 719 ? -60.296 -76.456 -26.798 1.00 79.50 719 ASP A N 1
ATOM 5436 C CA . ASP A 1 719 ? -60.207 -75.957 -28.186 1.00 79.50 719 ASP A CA 1
ATOM 5437 C C . ASP A 1 719 ? -60.762 -74.529 -28.282 1.00 79.50 719 ASP A C 1
ATOM 5439 O O . ASP A 1 719 ? -60.167 -73.693 -28.962 1.00 79.50 719 ASP A O 1
ATOM 5443 N N . GLU A 1 720 ? -61.878 -74.247 -27.613 1.00 77.06 720 GLU A N 1
ATOM 5444 C CA . GLU A 1 720 ? -62.496 -72.920 -27.526 1.00 77.06 720 GLU A CA 1
ATOM 5445 C C . GLU A 1 720 ? -61.538 -71.939 -26.896 1.00 77.06 720 GLU A C 1
ATOM 5447 O O . GLU A 1 720 ? -61.264 -70.913 -27.495 1.00 77.06 720 GLU A O 1
ATOM 5452 N N . VAL A 1 721 ? -60.907 -72.307 -25.788 1.00 78.06 721 VAL A N 1
ATOM 5453 C CA . VAL A 1 721 ? -59.924 -71.450 -25.135 1.00 78.06 721 VAL A CA 1
ATOM 5454 C C . VAL A 1 721 ? -58.614 -71.379 -25.917 1.00 78.06 721 VAL A C 1
ATOM 5456 O O . VAL A 1 721 ? -58.162 -70.292 -26.270 1.00 78.06 721 VAL A O 1
ATOM 5459 N N . LEU A 1 722 ? -57.979 -72.519 -26.204 1.00 76.81 722 LEU A N 1
ATOM 5460 C CA . LEU A 1 722 ? -56.569 -72.524 -26.619 1.00 76.81 722 LEU A CA 1
ATOM 5461 C C . LEU A 1 722 ? -56.377 -72.322 -28.116 1.00 76.81 722 LEU A C 1
ATOM 5463 O O . LEU A 1 722 ? -55.304 -71.900 -28.547 1.00 76.81 722 LEU A O 1
ATOM 5467 N N . ASN A 1 723 ? -57.374 -72.673 -28.925 1.00 70.62 723 ASN A N 1
ATOM 5468 C CA . ASN A 1 723 ? -57.275 -72.546 -30.375 1.00 70.62 723 ASN A CA 1
ATOM 5469 C C . ASN A 1 723 ? -58.122 -71.400 -30.921 1.00 70.62 723 ASN A C 1
ATOM 5471 O O . ASN A 1 723 ? -57.790 -70.885 -31.992 1.00 70.62 723 ASN A O 1
ATOM 5475 N N . TRP A 1 724 ? -59.187 -71.011 -30.219 1.00 63.81 724 TRP A N 1
ATOM 5476 C CA . TRP A 1 724 ? -60.152 -70.045 -30.731 1.00 63.81 724 TRP A CA 1
ATOM 5477 C C . TRP A 1 724 ? -60.376 -68.834 -29.806 1.00 63.81 724 TRP A C 1
ATOM 5479 O O . TRP A 1 724 ? -60.823 -67.813 -30.296 1.00 63.81 724 TRP A O 1
ATOM 5489 N N . GLY A 1 725 ? -59.987 -68.861 -28.530 1.00 66.00 725 GLY A N 1
ATOM 5490 C CA . GLY A 1 725 ? -60.202 -67.767 -27.573 1.00 66.00 725 GLY A CA 1
ATOM 5491 C C . GLY A 1 725 ? -61.668 -67.459 -27.227 1.00 66.00 725 GLY A C 1
ATOM 5492 O O . GLY A 1 725 ? -61.954 -66.352 -26.772 1.00 66.00 725 GLY A O 1
ATOM 5493 N N . SER A 1 726 ? -62.601 -68.384 -27.453 1.00 72.56 726 SER A N 1
ATOM 5494 C CA . SER A 1 726 ? -64.015 -68.205 -27.121 1.00 72.56 726 SER A CA 1
ATOM 5495 C C . SER A 1 726 ? -64.393 -68.708 -25.727 1.00 72.56 726 SER A C 1
ATOM 5497 O O . SER A 1 726 ? -63.668 -69.498 -25.129 1.00 72.56 726 SER A O 1
ATOM 5499 N N . ASP A 1 727 ? -65.510 -68.202 -25.177 1.00 78.62 727 ASP A N 1
ATOM 5500 C CA . ASP A 1 727 ? -65.967 -68.564 -23.828 1.00 78.62 727 ASP A CA 1
ATOM 5501 C C . ASP A 1 727 ? -66.580 -69.980 -23.844 1.00 78.62 727 ASP A C 1
ATOM 5503 O O . ASP A 1 727 ? -67.697 -70.146 -24.343 1.00 78.62 727 ASP A O 1
ATOM 5507 N N . PRO A 1 728 ? -65.902 -70.977 -23.239 1.00 77.69 728 PRO A N 1
ATOM 5508 C CA . PRO A 1 728 ? -66.264 -72.397 -23.299 1.00 77.69 728 PRO A CA 1
ATOM 5509 C C . PRO A 1 728 ? -67.511 -72.746 -22.473 1.00 77.69 728 PRO A C 1
ATOM 5511 O O . PRO A 1 728 ? -67.942 -73.895 -22.387 1.00 77.69 728 PRO A O 1
ATOM 5514 N N . LEU A 1 729 ? -68.110 -71.762 -21.795 1.00 80.62 729 LEU A N 1
ATOM 5515 C CA . LEU A 1 729 ? -69.420 -71.896 -21.162 1.00 80.62 729 LEU A CA 1
ATOM 5516 C C . LEU A 1 729 ? -70.566 -71.431 -22.074 1.00 80.62 729 LEU A C 1
ATOM 5518 O O . LEU A 1 729 ? -71.742 -71.530 -21.674 1.00 80.62 729 LEU A O 1
ATOM 5522 N N . THR A 1 730 ? -70.247 -70.868 -23.244 1.00 73.44 730 THR A N 1
ATOM 5523 C CA . THR A 1 730 ? -71.196 -70.187 -24.125 1.00 73.44 730 THR A CA 1
ATOM 5524 C C . THR A 1 730 ? -70.927 -70.350 -25.626 1.00 73.44 730 THR A C 1
ATOM 5526 O O . THR A 1 730 ? -70.062 -69.716 -26.199 1.00 73.44 730 THR A O 1
ATOM 5529 N N . PHE A 1 731 ? -71.867 -71.005 -26.293 1.00 75.25 731 PHE A N 1
ATOM 5530 C CA . PHE A 1 731 ? -72.026 -71.111 -27.749 1.00 75.25 731 PHE A CA 1
ATOM 5531 C C . PHE A 1 731 ? -71.633 -69.873 -28.613 1.00 75.25 731 PHE A C 1
ATOM 5533 O O . PHE A 1 731 ? -72.300 -68.830 -28.529 1.00 75.25 731 PHE A O 1
ATOM 5540 N N . ASP A 1 732 ? -70.710 -70.037 -29.578 1.00 73.75 732 ASP A N 1
ATOM 5541 C CA . ASP A 1 732 ? -70.126 -68.957 -30.421 1.00 73.75 732 ASP A CA 1
ATOM 5542 C C . ASP A 1 732 ? -70.808 -68.621 -31.770 1.00 73.75 732 ASP A C 1
ATOM 5544 O O . ASP A 1 732 ? -71.409 -69.473 -32.437 1.00 73.75 732 ASP A O 1
ATOM 5548 N N . ASN A 1 733 ? -70.676 -67.358 -32.237 1.00 65.88 733 ASN A N 1
ATOM 5549 C CA . ASN A 1 733 ? -71.283 -66.840 -33.486 1.00 65.88 733 ASN A CA 1
ATOM 5550 C C . ASN A 1 733 ? -70.450 -65.742 -34.221 1.00 65.88 733 ASN A C 1
ATOM 5552 O O . ASN A 1 733 ? -69.901 -64.875 -33.567 1.00 65.88 733 ASN A O 1
ATOM 5556 N N . ASP A 1 734 ? -70.437 -65.724 -35.566 1.00 72.38 734 ASP A N 1
ATOM 5557 C CA . ASP A 1 734 ? -69.866 -64.678 -36.471 1.00 72.38 734 ASP A CA 1
ATOM 5558 C C . ASP A 1 734 ? -70.981 -63.687 -36.880 1.00 72.38 734 ASP A C 1
ATOM 5560 O O . ASP A 1 734 ? -72.027 -64.109 -37.409 1.00 72.38 734 ASP A O 1
ATOM 5564 N N . THR A 1 735 ? -70.841 -62.395 -36.547 1.00 72.94 735 THR A N 1
ATOM 5565 C CA . THR A 1 735 ? -71.979 -61.453 -36.525 1.00 72.94 735 THR A CA 1
ATOM 5566 C C . THR A 1 735 ? -72.134 -60.602 -37.788 1.00 72.94 735 THR A C 1
ATOM 5568 O O . THR A 1 735 ? -73.265 -60.492 -38.298 1.00 72.94 735 THR A O 1
ATOM 5571 N N . ASP A 1 736 ? -71.071 -59.987 -38.306 1.00 65.69 736 ASP A N 1
ATOM 5572 C CA . ASP A 1 736 ? -71.137 -59.083 -39.464 1.00 65.69 736 ASP A CA 1
ATOM 5573 C C . ASP A 1 736 ? -70.799 -59.744 -40.822 1.00 65.69 736 ASP A C 1
ATOM 5575 O O . ASP A 1 736 ? -71.108 -59.169 -41.877 1.00 65.69 736 ASP A O 1
ATOM 5579 N N . GLN A 1 737 ? -70.393 -61.022 -40.793 1.00 72.19 737 GLN A N 1
ATOM 5580 C CA . GLN A 1 737 ? -70.190 -61.923 -41.937 1.00 72.19 737 GLN A CA 1
ATOM 5581 C C . GLN A 1 737 ? -69.044 -61.527 -42.869 1.00 72.19 737 GLN A C 1
ATOM 5583 O O . GLN A 1 737 ? -69.130 -61.750 -44.089 1.00 72.19 737 GLN A O 1
ATOM 5588 N N . ASP A 1 738 ? -67.981 -60.951 -42.332 1.00 65.88 738 ASP A N 1
ATOM 5589 C CA . ASP A 1 738 ? -66.758 -60.692 -43.083 1.00 65.88 738 ASP A CA 1
ATOM 5590 C C . ASP A 1 738 ? -65.875 -61.959 -43.249 1.00 65.88 738 ASP A C 1
ATOM 5592 O O . ASP A 1 738 ? -65.134 -62.079 -44.234 1.00 65.88 738 ASP A O 1
ATOM 5596 N N . GLY A 1 739 ? -66.091 -62.975 -42.402 1.00 67.56 739 GLY A N 1
ATOM 5597 C CA . GLY A 1 739 ? -65.472 -64.298 -42.461 1.00 67.56 739 GLY A CA 1
ATOM 5598 C C . GLY A 1 739 ? -64.579 -64.662 -41.273 1.00 67.56 739 GLY A C 1
ATOM 5599 O O . GLY A 1 739 ? -64.008 -65.760 -41.309 1.00 67.56 739 GLY A O 1
ATOM 5600 N N . TRP A 1 740 ? -64.478 -63.806 -40.259 1.00 70.44 740 TRP A N 1
ATOM 5601 C CA . TRP A 1 740 ? -63.857 -64.094 -38.967 1.00 70.44 740 TRP A CA 1
ATOM 5602 C C . TRP A 1 740 ? -64.944 -64.280 -37.887 1.00 70.44 740 TRP A C 1
ATOM 5604 O O . TRP A 1 740 ? -66.036 -63.740 -38.001 1.00 70.44 740 TRP A O 1
ATOM 5614 N N . TYR A 1 741 ? -64.717 -65.165 -36.903 1.00 72.75 741 TYR A N 1
ATOM 5615 C CA . TYR A 1 741 ? -65.623 -65.270 -35.745 1.00 72.75 741 TYR A CA 1
ATOM 5616 C C . TYR A 1 741 ? -65.321 -64.136 -34.775 1.00 72.75 741 TYR A C 1
ATOM 5618 O O . TYR A 1 741 ? -64.211 -63.608 -34.803 1.00 72.75 741 TYR A O 1
ATOM 5626 N N . TRP A 1 742 ? -66.254 -63.855 -33.861 1.00 65.31 742 TRP A N 1
ATOM 5627 C CA . TRP A 1 742 ? -66.160 -62.703 -32.968 1.00 65.31 742 TRP A CA 1
ATOM 5628 C C . TRP A 1 742 ? -64.857 -62.559 -32.176 1.00 65.31 742 TRP A C 1
ATOM 5630 O O . TRP A 1 742 ? -64.530 -61.464 -31.739 1.00 65.31 742 TRP A O 1
ATOM 5640 N N . PHE A 1 743 ? -64.124 -63.653 -31.995 1.00 66.81 743 PHE A N 1
ATOM 5641 C CA . PHE A 1 743 ? -62.866 -63.726 -31.260 1.00 66.81 743 PHE A CA 1
ATOM 5642 C C . PHE A 1 743 ? -61.598 -63.564 -32.120 1.00 66.81 743 PHE A C 1
ATOM 5644 O O . PHE A 1 743 ? -60.517 -63.379 -31.578 1.00 66.81 743 PHE A O 1
ATOM 5651 N N . ALA A 1 744 ? -61.692 -63.661 -33.447 1.00 64.06 744 ALA A N 1
ATOM 5652 C CA . ALA A 1 744 ? -60.558 -63.494 -34.367 1.00 64.06 744 ALA A CA 1
ATOM 5653 C C . ALA A 1 744 ? -60.702 -62.241 -35.248 1.00 64.06 744 ALA A C 1
ATOM 5655 O O . ALA A 1 744 ? -59.933 -62.038 -36.187 1.00 64.06 744 ALA A O 1
ATOM 5656 N N . ASP A 1 745 ? -61.708 -61.433 -34.929 1.00 67.56 745 ASP A N 1
ATOM 5657 C CA . ASP A 1 745 ? -61.979 -60.123 -35.482 1.00 67.56 745 ASP A CA 1
ATOM 5658 C C . ASP A 1 745 ? -61.863 -59.105 -34.339 1.00 67.56 745 ASP A C 1
ATOM 5660 O O . ASP A 1 745 ? -62.603 -59.172 -33.355 1.00 67.56 745 ASP A O 1
ATOM 5664 N N . CYS A 1 746 ? -60.925 -58.167 -34.454 1.00 71.06 746 CYS A N 1
ATOM 5665 C CA . CYS A 1 746 ? -60.737 -57.084 -33.488 1.00 71.06 746 CYS A CA 1
ATOM 5666 C C . CYS A 1 746 ? -62.005 -56.216 -33.340 1.00 71.06 746 CYS A C 1
ATOM 5668 O O . CYS A 1 746 ? -62.190 -55.564 -32.306 1.00 71.06 746 CYS A O 1
ATOM 5670 N N . ASN A 1 747 ? -62.929 -56.236 -34.317 1.00 73.12 747 ASN A N 1
ATOM 5671 C CA . ASN A 1 747 ? -64.275 -55.694 -34.153 1.00 73.12 747 ASN A CA 1
ATOM 5672 C C . ASN A 1 747 ? -65.333 -56.380 -35.043 1.00 73.12 747 ASN A C 1
ATOM 5674 O O . ASN A 1 747 ? -65.773 -55.801 -36.034 1.00 73.12 747 ASN A O 1
ATOM 5678 N N . ASP A 1 748 ? -65.895 -57.494 -34.558 1.00 71.38 748 ASP A N 1
ATOM 5679 C CA . ASP A 1 748 ? -66.941 -58.347 -35.189 1.00 71.38 748 ASP A CA 1
ATOM 5680 C C . ASP A 1 748 ? -68.288 -57.666 -35.538 1.00 71.38 748 ASP A C 1
ATOM 5682 O O . ASP A 1 748 ? -69.295 -58.296 -35.881 1.00 71.38 748 ASP A O 1
ATOM 5686 N N . THR A 1 749 ? -68.372 -56.346 -35.378 1.00 70.75 749 THR A N 1
ATOM 5687 C CA . THR A 1 749 ? -69.529 -55.540 -35.788 1.00 70.75 749 THR A CA 1
ATOM 5688 C C . THR A 1 749 ? -69.181 -54.407 -36.750 1.00 70.75 749 THR A C 1
ATOM 5690 O O . THR A 1 749 ? -70.097 -53.722 -37.236 1.00 70.75 749 THR A O 1
ATOM 5693 N N . ASN A 1 750 ? -67.891 -54.175 -37.004 1.00 69.75 750 ASN A N 1
ATOM 5694 C CA . ASN A 1 750 ? -67.376 -53.113 -37.849 1.00 69.75 750 ASN A CA 1
ATOM 5695 C C . ASN A 1 750 ? -66.411 -53.679 -38.906 1.00 69.75 750 ASN A C 1
ATOM 5697 O O . ASN A 1 750 ? -65.226 -53.832 -38.633 1.00 69.75 750 ASN A O 1
ATOM 5701 N N . PRO A 1 751 ? -66.847 -53.787 -40.171 1.00 75.69 751 PRO A N 1
ATOM 5702 C CA . PRO A 1 751 ? -66.107 -54.492 -41.221 1.00 75.69 751 PRO A CA 1
ATOM 5703 C C . PRO A 1 751 ? -64.904 -53.707 -41.783 1.00 75.69 751 PRO A C 1
ATOM 5705 O O . PRO A 1 751 ? -64.513 -53.905 -42.934 1.00 75.69 751 PRO A O 1
ATOM 5708 N N . SER A 1 752 ? -64.398 -52.718 -41.042 1.00 65.06 752 SER A N 1
ATOM 5709 C CA . SER A 1 752 ? -63.288 -51.841 -41.446 1.00 65.06 752 SER A CA 1
ATOM 5710 C C . SER A 1 752 ? -62.073 -51.944 -40.521 1.00 65.06 752 SER A C 1
ATOM 5712 O O . SER A 1 752 ? -61.128 -51.203 -40.746 1.00 65.06 752 SER A O 1
ATOM 5714 N N . LEU A 1 753 ? -62.109 -52.808 -39.507 1.00 71.75 753 LEU A N 1
ATOM 5715 C CA . LEU A 1 753 ? -60.999 -53.104 -38.602 1.00 71.75 753 LEU A CA 1
ATOM 5716 C C . LEU A 1 753 ? -60.832 -54.614 -38.644 1.00 71.75 753 LEU A C 1
ATOM 5718 O O . LEU A 1 753 ? -61.721 -55.320 -38.188 1.00 71.75 753 LEU A O 1
ATOM 5722 N N . PHE A 1 754 ? -59.791 -55.094 -39.314 1.00 76.94 754 PHE A N 1
ATOM 5723 C CA . PHE A 1 754 ? -59.559 -56.522 -39.492 1.00 76.94 754 PHE A CA 1
ATOM 5724 C C . PHE A 1 754 ? -58.084 -56.772 -39.827 1.00 76.94 754 PHE A C 1
ATOM 5726 O O . PHE A 1 754 ? -57.457 -55.908 -40.447 1.00 76.94 754 PHE A O 1
ATOM 5733 N N . PRO A 1 755 ? -57.570 -57.986 -39.553 1.00 75.75 755 PRO A N 1
ATOM 5734 C CA . PRO A 1 755 ? -56.191 -58.372 -39.847 1.00 75.75 755 PRO A CA 1
ATOM 5735 C C . PRO A 1 755 ? -55.701 -58.011 -41.277 1.00 75.75 755 PRO A C 1
ATOM 5737 O O . PRO A 1 755 ? -56.143 -58.627 -42.260 1.00 75.75 755 PRO A O 1
ATOM 5740 N N . GLY A 1 756 ? -54.757 -57.063 -41.409 1.00 67.44 756 GLY A N 1
ATOM 5741 C CA . GLY A 1 756 ? -54.051 -56.653 -42.642 1.00 67.44 756 GLY A CA 1
ATOM 5742 C C . GLY A 1 756 ? -54.629 -55.469 -43.448 1.00 67.44 756 GLY A C 1
ATOM 5743 O O . GLY A 1 756 ? -54.489 -55.448 -44.682 1.00 67.44 756 GLY A O 1
ATOM 5744 N N . ASN A 1 757 ? -55.330 -54.540 -42.796 1.00 73.19 757 ASN A N 1
ATOM 5745 C CA . ASN A 1 757 ? -55.712 -53.208 -43.294 1.00 73.19 757 ASN A CA 1
ATOM 5746 C C . ASN A 1 757 ? -54.524 -52.192 -43.373 1.00 73.19 757 ASN A C 1
ATOM 5748 O O . ASN A 1 757 ? -53.398 -52.624 -43.558 1.00 73.19 757 ASN A O 1
ATOM 5752 N N . VAL A 1 758 ? -54.747 -50.865 -43.416 1.00 72.81 758 VAL A N 1
ATOM 5753 C CA . VAL A 1 758 ? -53.679 -49.825 -43.427 1.00 72.81 758 VAL A CA 1
ATOM 5754 C C . VAL A 1 758 ? -53.889 -48.883 -42.244 1.00 72.81 758 VAL A C 1
ATOM 5756 O O . VAL A 1 758 ? -55.014 -48.399 -42.097 1.00 72.81 758 VAL A O 1
ATOM 5759 N N . GLU A 1 759 ? -52.816 -48.582 -41.511 1.00 75.25 759 GLU A N 1
ATOM 5760 C CA . GLU A 1 759 ? -52.819 -47.736 -40.310 1.00 75.25 759 GLU A CA 1
ATOM 5761 C C . GLU A 1 759 ? -53.146 -46.253 -40.563 1.00 75.25 759 GLU A C 1
ATOM 5763 O O . GLU A 1 759 ? -52.867 -45.679 -41.628 1.00 75.25 759 GLU A O 1
ATOM 5768 N N . LEU A 1 760 ? -53.752 -45.621 -39.554 1.00 72.50 760 LEU A N 1
ATOM 5769 C CA . LEU A 1 760 ? -54.060 -44.191 -39.472 1.00 72.50 760 LEU A CA 1
ATOM 5770 C C . LEU A 1 760 ? -53.585 -43.689 -38.106 1.00 72.50 760 LEU A C 1
ATOM 5772 O O . LEU A 1 760 ? -54.068 -44.243 -37.141 1.00 72.50 760 LEU A O 1
ATOM 5776 N N . LEU A 1 761 ? -52.770 -42.620 -38.035 1.00 72.00 761 LEU A N 1
ATOM 5777 C CA . LEU A 1 761 ? -52.232 -42.036 -36.786 1.00 72.00 761 LEU A CA 1
ATOM 5778 C C . LEU A 1 761 ? -53.345 -41.544 -35.837 1.00 72.00 761 LEU A C 1
ATOM 5780 O O . LEU A 1 761 ? -53.680 -40.356 -35.801 1.00 72.00 761 LEU A O 1
ATOM 5784 N N . ASP A 1 762 ? -53.992 -42.473 -35.145 1.00 72.62 762 ASP A N 1
ATOM 5785 C CA . ASP A 1 762 ? -55.146 -42.252 -34.275 1.00 72.62 762 ASP A CA 1
ATOM 5786 C C . ASP A 1 762 ? -55.088 -43.077 -32.982 1.00 72.62 762 ASP A C 1
ATOM 5788 O O . ASP A 1 762 ? -56.027 -43.051 -32.175 1.00 72.62 762 ASP A O 1
ATOM 5792 N N . GLY A 1 763 ? -53.955 -43.736 -32.733 1.00 66.94 763 GLY A N 1
ATOM 5793 C CA . GLY A 1 763 ? -53.716 -44.552 -31.556 1.00 66.94 763 GLY A CA 1
ATOM 5794 C C . GLY A 1 763 ? -54.498 -45.865 -31.553 1.00 66.94 763 GLY A C 1
ATOM 5795 O O . GLY A 1 763 ? -54.623 -46.479 -30.489 1.00 66.94 763 GLY A O 1
ATOM 5796 N N . ILE A 1 764 ? -55.077 -46.280 -32.686 1.00 71.69 764 ILE A N 1
ATOM 5797 C CA . ILE A 1 764 ? -55.815 -47.535 -32.832 1.00 71.69 764 ILE A CA 1
ATOM 5798 C C . ILE A 1 764 ? -55.150 -48.362 -33.921 1.00 71.69 764 ILE A C 1
ATOM 5800 O O . ILE A 1 764 ? -55.112 -47.958 -35.070 1.00 71.69 764 ILE A O 1
ATOM 5804 N N . ASP A 1 765 ? -54.769 -49.580 -33.574 1.00 74.38 765 ASP A N 1
ATOM 5805 C CA . ASP A 1 765 ? -54.323 -50.598 -34.520 1.00 74.38 765 ASP A CA 1
ATOM 5806 C C . ASP A 1 765 ? -55.464 -50.959 -35.500 1.00 74.38 765 ASP A C 1
ATOM 5808 O O . ASP A 1 765 ? -56.453 -51.622 -35.154 1.00 74.38 765 ASP A O 1
ATOM 5812 N N . ASN A 1 766 ? -55.403 -50.399 -36.708 1.00 77.81 766 ASN A N 1
ATOM 5813 C CA . ASN A 1 766 ? -56.445 -50.504 -37.729 1.00 77.81 766 ASN A CA 1
ATOM 5814 C C . ASN A 1 766 ? -56.368 -51.821 -38.512 1.00 77.81 766 ASN A C 1
ATOM 5816 O O . ASN A 1 766 ? -57.368 -52.250 -39.118 1.00 77.81 766 ASN A O 1
ATOM 5820 N N . ASP A 1 767 ? -55.187 -52.421 -38.555 1.00 75.69 767 ASP A N 1
ATOM 5821 C CA . ASP A 1 767 ? -54.851 -53.636 -39.267 1.00 75.69 767 ASP A CA 1
ATOM 5822 C C . ASP A 1 767 ? -54.695 -54.861 -38.362 1.00 75.69 767 ASP A C 1
ATOM 5824 O O . ASP A 1 767 ? -54.579 -55.971 -38.877 1.00 75.69 767 ASP A O 1
ATOM 5828 N N . CYS A 1 768 ? -54.875 -54.682 -37.059 1.00 71.94 768 CYS A N 1
ATOM 5829 C CA . CYS A 1 768 ? -54.999 -55.700 -36.027 1.00 71.94 768 CYS A CA 1
ATOM 5830 C C . CYS A 1 768 ? -53.773 -56.621 -35.950 1.00 71.94 768 CYS A C 1
ATOM 5832 O O . CYS A 1 768 ? -53.924 -57.851 -35.870 1.00 71.94 768 CYS A O 1
ATOM 5834 N N . ASP A 1 769 ? -52.577 -56.031 -36.033 1.00 78.50 769 ASP A N 1
ATOM 5835 C CA . ASP A 1 769 ? -51.277 -56.699 -35.906 1.00 78.50 769 ASP A CA 1
ATOM 5836 C C . ASP A 1 769 ? -50.509 -56.393 -34.598 1.00 78.50 769 ASP A C 1
ATOM 5838 O O . ASP A 1 769 ? -49.390 -56.884 -34.401 1.00 78.50 769 ASP A O 1
ATOM 5842 N N . ASP A 1 770 ? -51.175 -55.705 -33.671 1.00 69.56 770 ASP A N 1
ATOM 5843 C CA . ASP A 1 770 ? -50.739 -55.252 -32.348 1.00 69.56 770 ASP A CA 1
ATOM 5844 C C . ASP A 1 770 ? -49.692 -54.123 -32.357 1.00 69.56 770 ASP A C 1
ATOM 5846 O O . ASP A 1 770 ? -49.225 -53.712 -31.285 1.00 69.56 770 ASP A O 1
ATOM 5850 N N . ALA A 1 771 ? -49.312 -53.600 -33.526 1.00 68.94 771 ALA A N 1
ATOM 5851 C CA . ALA A 1 771 ? -48.594 -52.340 -33.628 1.00 68.94 771 ALA A CA 1
ATOM 5852 C C . ALA A 1 771 ? -49.592 -51.197 -33.865 1.00 68.94 771 ALA A C 1
ATOM 5854 O O . ALA A 1 771 ? -50.587 -51.328 -34.564 1.00 68.94 771 ALA A O 1
ATOM 5855 N N . ILE A 1 772 ? -49.371 -50.087 -33.165 1.00 68.44 772 ILE A N 1
ATOM 5856 C CA . ILE A 1 772 ? -50.217 -48.904 -33.275 1.00 68.44 772 ILE A CA 1
ATOM 5857 C C . ILE A 1 772 ? -49.393 -47.844 -33.999 1.00 68.44 772 ILE A C 1
ATOM 5859 O O . ILE A 1 772 ? -48.360 -47.408 -33.481 1.00 68.44 772 ILE A O 1
ATOM 5863 N N . ASP A 1 773 ? -49.866 -47.432 -35.174 1.00 72.75 773 ASP A N 1
ATOM 5864 C CA . ASP A 1 773 ? -49.354 -46.312 -35.970 1.00 72.75 773 ASP A CA 1
ATOM 5865 C C . ASP A 1 773 ? -47.877 -46.409 -36.418 1.00 72.75 773 ASP A C 1
ATOM 5867 O O . ASP A 1 773 ? -47.227 -45.411 -36.751 1.00 72.75 773 ASP A O 1
ATOM 5871 N N . GLU A 1 774 ? -47.306 -47.609 -36.471 1.00 73.31 774 GLU A N 1
ATOM 5872 C CA . GLU A 1 774 ? -45.891 -47.865 -36.770 1.00 73.31 774 GLU A CA 1
ATOM 5873 C C . GLU A 1 774 ? -45.462 -47.439 -38.183 1.00 73.31 774 GLU A C 1
ATOM 5875 O O . GLU A 1 774 ? -44.281 -47.162 -38.429 1.00 73.31 774 GLU A O 1
ATOM 5880 N N . ASP A 1 775 ? -46.417 -47.302 -39.101 1.00 73.38 775 ASP A N 1
ATOM 5881 C CA . ASP A 1 775 ? -46.214 -46.772 -40.451 1.00 73.38 775 ASP A CA 1
ATOM 5882 C C . ASP A 1 775 ? -45.782 -45.281 -40.479 1.00 73.38 775 ASP A C 1
ATOM 5884 O O . ASP A 1 775 ? -45.296 -44.788 -41.510 1.00 73.38 775 ASP A O 1
ATOM 5888 N N . PHE A 1 776 ? -45.894 -44.559 -39.356 1.00 71.44 776 PHE A N 1
ATOM 5889 C CA . PHE A 1 776 ? -45.507 -43.146 -39.211 1.00 71.44 776 PHE A CA 1
ATOM 5890 C C . PHE A 1 776 ? -44.075 -42.944 -38.671 1.00 71.44 776 PHE A C 1
ATOM 5892 O O . PHE A 1 776 ? -43.597 -41.814 -38.576 1.00 71.44 776 PHE A O 1
ATOM 5899 N N . TYR A 1 777 ? -43.323 -44.019 -38.397 1.00 74.00 777 TYR A N 1
ATOM 5900 C CA . TYR A 1 777 ? -41.965 -43.935 -37.840 1.00 74.00 777 TYR A CA 1
ATOM 5901 C C . TYR A 1 777 ? -40.985 -43.142 -38.735 1.00 74.00 777 TYR A C 1
ATOM 5903 O O . TYR A 1 777 ? -40.652 -43.552 -39.855 1.00 74.00 777 TYR A O 1
ATOM 5911 N N . GLY A 1 778 ? -40.468 -42.022 -38.216 1.00 70.56 778 GLY A N 1
ATOM 5912 C CA . GLY A 1 778 ? -39.512 -41.140 -38.900 1.00 70.56 778 GLY A CA 1
ATOM 5913 C C . GLY A 1 778 ? -40.114 -40.259 -40.003 1.00 70.56 778 GLY A C 1
ATOM 5914 O O . GLY A 1 778 ? -39.365 -39.786 -40.867 1.00 70.56 778 GLY A O 1
ATOM 5915 N N . GLN A 1 779 ? -41.441 -40.089 -40.022 1.00 80.12 779 GLN A N 1
ATOM 5916 C CA . GLN A 1 779 ? -42.114 -39.033 -40.782 1.00 80.12 779 GLN A CA 1
ATOM 5917 C C . GLN A 1 779 ? -42.199 -37.752 -39.943 1.00 80.12 779 GLN A C 1
ATOM 5919 O O . GLN A 1 779 ? -42.256 -37.830 -38.725 1.00 80.12 779 GLN A O 1
ATOM 5924 N N . ASP A 1 780 ? -42.129 -36.616 -40.631 1.00 84.56 780 ASP A N 1
ATOM 5925 C CA . ASP A 1 780 ? -42.293 -35.244 -40.129 1.00 84.56 780 ASP A CA 1
ATOM 5926 C C . ASP A 1 780 ? -43.241 -34.586 -41.144 1.00 84.56 780 ASP A C 1
ATOM 5928 O O . ASP A 1 780 ? -42.852 -34.262 -42.281 1.00 84.56 780 ASP A O 1
ATOM 5932 N N . SER A 1 781 ? -44.532 -34.636 -40.834 1.00 85.56 781 SER A N 1
ATOM 5933 C CA . SER A 1 781 ? -45.626 -34.434 -41.780 1.00 85.56 781 SER A CA 1
ATOM 5934 C C . SER A 1 781 ? -45.969 -32.966 -41.985 1.00 85.56 781 SER A C 1
ATOM 5936 O O . SER A 1 781 ? -46.344 -32.585 -43.106 1.00 85.56 781 SER A O 1
ATOM 5938 N N . ASP A 1 782 ? -45.854 -32.138 -40.955 1.00 83.25 782 ASP A N 1
ATOM 5939 C CA . ASP A 1 782 ? -46.094 -30.697 -41.019 1.00 83.25 782 ASP A CA 1
ATOM 5940 C C . ASP A 1 782 ? -44.807 -29.864 -41.151 1.00 83.25 782 ASP A C 1
ATOM 5942 O O . ASP A 1 782 ? -44.876 -28.727 -41.640 1.00 83.25 782 ASP A O 1
ATOM 5946 N N . GLY A 1 783 ? -43.640 -30.483 -40.954 1.00 84.94 783 GLY A N 1
ATOM 5947 C CA . GLY A 1 783 ? -42.347 -29.997 -41.418 1.00 84.94 783 GLY A CA 1
ATOM 5948 C C . GLY A 1 783 ? -41.678 -29.006 -40.481 1.00 84.94 783 GLY A C 1
ATOM 5949 O O . GLY A 1 783 ? -40.929 -28.153 -40.980 1.00 84.94 783 GLY A O 1
ATOM 5950 N N . ASP A 1 784 ? -41.973 -29.062 -39.187 1.00 85.00 784 ASP A N 1
ATOM 5951 C CA . ASP A 1 784 ? -41.367 -28.198 -38.172 1.00 85.00 784 ASP A CA 1
ATOM 5952 C C . ASP A 1 784 ? -40.089 -28.773 -37.548 1.00 85.00 784 ASP A C 1
ATOM 5954 O O . ASP A 1 784 ? -39.348 -28.062 -36.871 1.00 85.00 784 ASP A O 1
ATOM 5958 N N . GLY A 1 785 ? -39.758 -30.020 -37.890 1.00 82.75 785 GLY A N 1
ATOM 5959 C CA . GLY A 1 785 ? -38.532 -30.688 -37.479 1.00 82.75 785 GLY A CA 1
ATOM 5960 C C . GLY A 1 785 ? -38.701 -31.682 -36.336 1.00 82.75 785 GLY A C 1
ATOM 5961 O O . GLY A 1 785 ? -37.702 -32.325 -35.986 1.00 82.75 785 GLY A O 1
ATOM 5962 N N . LEU A 1 786 ? -39.908 -31.852 -35.795 1.00 85.44 786 LEU A N 1
ATOM 5963 C CA . LEU A 1 786 ? -40.263 -32.970 -34.924 1.00 85.44 786 LEU A CA 1
ATOM 5964 C C . LEU A 1 786 ? -40.822 -34.137 -35.756 1.00 85.44 786 LEU A C 1
ATOM 5966 O O . LEU A 1 786 ? -41.185 -33.984 -36.918 1.00 85.44 786 LEU A O 1
ATOM 5970 N N . PHE A 1 787 ? -40.762 -35.360 -35.220 1.00 87.31 787 PHE A N 1
ATOM 5971 C CA . PHE A 1 787 ? -41.302 -36.534 -35.915 1.00 87.31 787 PHE A CA 1
ATOM 5972 C C . PHE A 1 787 ? -42.697 -36.864 -35.393 1.00 87.31 787 PHE A C 1
ATOM 5974 O O . PHE A 1 787 ? -42.869 -36.981 -34.181 1.00 87.31 787 PHE A O 1
ATOM 5981 N N . ASP A 1 788 ? -43.628 -37.178 -36.298 1.00 83.00 788 ASP A N 1
ATOM 5982 C CA . ASP A 1 788 ? -45.058 -37.340 -36.011 1.00 83.00 788 ASP A CA 1
ATOM 5983 C C . ASP A 1 788 ? -45.348 -38.279 -34.826 1.00 83.00 788 ASP A C 1
ATOM 5985 O O . ASP A 1 788 ? -46.281 -38.089 -34.045 1.00 83.00 788 ASP A O 1
ATOM 5989 N N . LEU A 1 789 ? -44.550 -39.345 -34.707 1.00 80.81 789 LEU A N 1
ATOM 5990 C CA . LEU A 1 789 ? -44.723 -40.360 -33.672 1.00 80.81 789 LEU A CA 1
ATOM 5991 C C . LEU A 1 789 ? -44.202 -39.898 -32.301 1.00 80.81 789 LEU A C 1
ATOM 5993 O O . LEU A 1 789 ? -44.763 -40.299 -31.281 1.00 80.81 789 LEU A O 1
ATOM 5997 N N . ASP A 1 790 ? -43.146 -39.082 -32.277 1.00 82.88 790 ASP A N 1
ATOM 5998 C CA . ASP A 1 790 ? -42.593 -38.495 -31.052 1.00 82.88 790 ASP A CA 1
ATOM 5999 C C . ASP A 1 790 ? -43.493 -37.351 -30.569 1.00 82.88 790 ASP A C 1
ATOM 6001 O O . ASP A 1 790 ? -43.759 -37.236 -29.372 1.00 82.88 790 ASP A O 1
ATOM 6005 N N . GLU A 1 791 ? -44.052 -36.577 -31.496 1.00 80.50 791 GLU A N 1
ATOM 6006 C CA . GLU A 1 791 ? -45.060 -35.560 -31.203 1.00 80.50 791 GLU A CA 1
ATOM 6007 C C . GLU A 1 791 ? -46.307 -36.167 -30.566 1.00 80.50 791 GLU A C 1
ATOM 6009 O O . GLU A 1 791 ? -46.677 -35.795 -29.455 1.00 80.50 791 GLU A O 1
ATOM 6014 N N . TYR A 1 792 ? -46.895 -37.192 -31.188 1.00 78.06 792 TYR A N 1
ATOM 6015 C CA . TYR A 1 792 ? -48.120 -37.807 -30.676 1.00 78.06 792 TYR A CA 1
ATOM 6016 C C . TYR A 1 792 ? -47.933 -38.521 -29.327 1.00 78.06 792 TYR A C 1
ATOM 6018 O O . TYR A 1 792 ? -48.831 -38.493 -28.483 1.00 78.06 792 TYR A O 1
ATOM 6026 N N . ASN A 1 793 ? -46.789 -39.188 -29.116 1.00 73.94 793 ASN A N 1
ATOM 6027 C CA . ASN A 1 793 ? -46.611 -40.088 -27.969 1.00 73.94 793 ASN A CA 1
ATOM 6028 C C . ASN A 1 793 ? -45.779 -39.515 -26.819 1.00 73.94 793 ASN A C 1
ATOM 6030 O O . ASN A 1 793 ? -45.980 -39.936 -25.678 1.00 73.94 793 ASN A O 1
ATOM 6034 N N . LEU A 1 794 ? -44.817 -38.632 -27.099 1.00 75.81 794 LEU A N 1
ATOM 6035 C CA . LEU A 1 794 ? -43.830 -38.187 -26.112 1.00 75.81 794 LEU A CA 1
ATOM 6036 C C . LEU A 1 794 ? -43.961 -36.703 -25.781 1.00 75.81 794 LEU A C 1
ATOM 6038 O O . LEU A 1 794 ? -43.942 -36.347 -24.606 1.00 75.81 794 LEU A O 1
ATOM 6042 N N . ILE A 1 795 ? -44.066 -35.861 -26.805 1.00 79.75 795 ILE A N 1
ATOM 6043 C CA . ILE A 1 795 ? -44.042 -34.402 -26.651 1.00 79.75 795 ILE A CA 1
ATOM 6044 C C . ILE A 1 795 ? -45.466 -33.880 -26.407 1.00 79.75 795 ILE A C 1
ATOM 6046 O O . ILE A 1 795 ? -45.667 -33.000 -25.579 1.00 79.75 795 ILE A O 1
ATOM 6050 N N . GLY A 1 796 ? -46.470 -34.503 -27.033 1.00 79.44 796 GLY A N 1
ATOM 6051 C CA . GLY A 1 796 ? -47.893 -34.197 -26.884 1.00 79.44 796 GLY A CA 1
ATOM 6052 C C . GLY A 1 796 ? -48.437 -33.154 -27.867 1.00 79.44 796 GLY A C 1
ATOM 6053 O O . GLY A 1 796 ? -49.588 -32.738 -27.699 1.00 79.44 796 GLY A O 1
ATOM 6054 N N . THR A 1 797 ? -47.637 -32.740 -28.856 1.00 84.19 797 THR A N 1
ATOM 6055 C CA . THR A 1 797 ? -47.971 -31.778 -29.925 1.00 84.19 797 THR A CA 1
ATOM 6056 C C . THR A 1 797 ? -48.772 -32.452 -31.055 1.00 84.19 797 THR A C 1
ATOM 6058 O O . THR A 1 797 ? -48.827 -33.681 -31.137 1.00 84.19 797 THR A O 1
ATOM 6061 N N . ASP A 1 798 ? -49.508 -31.679 -31.865 1.00 84.69 798 ASP A N 1
ATOM 6062 C CA . ASP A 1 798 ? -50.339 -32.163 -32.979 1.00 84.69 798 ASP A CA 1
ATOM 6063 C C . ASP A 1 798 ? -49.451 -32.478 -34.201 1.00 84.69 798 ASP A C 1
ATOM 6065 O O . ASP A 1 798 ? -49.082 -31.547 -34.906 1.00 84.69 798 ASP A O 1
ATOM 6069 N N . PRO A 1 799 ? -49.224 -33.761 -34.555 1.00 84.19 799 PRO A N 1
ATOM 6070 C CA . PRO A 1 799 ? -48.273 -34.200 -35.601 1.00 84.19 799 PRO A CA 1
ATOM 6071 C C . PRO A 1 799 ? -48.550 -33.709 -37.031 1.00 84.19 799 PRO A C 1
ATOM 6073 O O . PRO A 1 799 ? -47.897 -34.088 -38.007 1.00 84.19 799 PRO A O 1
ATOM 6076 N N . PHE A 1 800 ? -49.678 -33.029 -37.212 1.00 85.62 800 PHE A N 1
ATOM 6077 C CA . PHE A 1 800 ? -50.139 -32.519 -38.496 1.00 85.62 800 PHE A CA 1
ATOM 6078 C C . PHE A 1 800 ? -50.393 -31.013 -38.460 1.00 85.62 800 PHE A C 1
ATOM 6080 O O . PHE A 1 800 ? -50.938 -30.455 -39.431 1.00 85.62 800 PHE A O 1
ATOM 6087 N N . HIS A 1 801 ? -50.068 -30.370 -37.347 1.00 85.44 801 HIS A N 1
ATOM 6088 C CA . HIS A 1 801 ? -50.161 -28.946 -37.156 1.00 85.44 801 HIS A CA 1
ATOM 6089 C C . HIS A 1 801 ? -48.969 -28.461 -36.341 1.00 85.44 801 HIS A C 1
ATOM 6091 O O . HIS A 1 801 ? -49.021 -28.444 -35.122 1.00 85.44 801 HIS A O 1
ATOM 6097 N N . ASN A 1 802 ? -48.017 -27.911 -37.078 1.00 86.69 802 ASN A N 1
ATOM 6098 C CA . ASN A 1 802 ? -46.722 -27.417 -36.646 1.00 86.69 802 ASN A CA 1
ATOM 6099 C C . ASN A 1 802 ? -46.683 -26.327 -35.553 1.00 86.69 802 ASN A C 1
ATOM 6101 O O . ASN A 1 802 ? -45.691 -25.630 -35.496 1.00 86.69 802 ASN A O 1
ATOM 6105 N N . ASP A 1 803 ? -47.756 -26.064 -34.812 1.00 87.25 803 ASP A N 1
ATOM 6106 C CA . ASP A 1 803 ? -47.917 -24.988 -33.812 1.00 87.25 803 ASP A CA 1
ATOM 6107 C C . ASP A 1 803 ? -49.146 -25.359 -32.962 1.00 87.25 803 ASP A C 1
ATOM 6109 O O . ASP A 1 803 ? -50.307 -25.083 -33.323 1.00 87.25 803 ASP A O 1
ATOM 6113 N N . SER A 1 804 ? -48.910 -26.132 -31.913 1.00 87.62 804 SER A N 1
ATOM 6114 C CA . SER A 1 804 ? -49.910 -26.900 -31.180 1.00 87.62 804 SER A CA 1
ATOM 6115 C C . SER A 1 804 ? -50.727 -26.045 -30.234 1.00 87.62 804 SER A C 1
ATOM 6117 O O . SER A 1 804 ? -51.960 -26.186 -30.160 1.00 87.62 804 SER A O 1
ATOM 6119 N N . ASP A 1 805 ? -50.079 -25.122 -29.539 1.00 83.75 805 ASP A N 1
ATOM 6120 C CA . ASP A 1 805 ? -50.749 -24.181 -28.652 1.00 83.75 805 ASP A CA 1
ATOM 6121 C C . ASP A 1 805 ? -51.347 -22.965 -29.392 1.00 83.75 805 ASP A C 1
ATOM 6123 O O . ASP A 1 805 ? -52.260 -22.297 -28.875 1.00 83.75 805 ASP A O 1
ATOM 6127 N N . ARG A 1 806 ? -50.974 -22.798 -30.670 1.00 86.38 806 ARG A N 1
ATOM 6128 C CA . ARG A 1 806 ? -51.471 -21.799 -31.628 1.00 86.38 806 ARG A CA 1
ATOM 6129 C C . ARG A 1 806 ? -51.135 -20.382 -31.256 1.00 86.38 806 ARG A C 1
ATOM 6131 O O . ARG A 1 806 ? -51.914 -19.460 -31.562 1.00 86.38 806 ARG A O 1
ATOM 6138 N N . ASP A 1 807 ? -50.022 -20.206 -30.585 1.00 84.06 807 ASP A N 1
ATOM 6139 C CA . ASP A 1 807 ? -49.536 -18.892 -30.274 1.00 84.06 807 ASP A CA 1
ATOM 6140 C C . ASP A 1 807 ? -48.841 -18.255 -31.492 1.00 84.06 807 ASP A C 1
ATOM 6142 O O . ASP A 1 807 ? -48.854 -17.024 -31.612 1.00 84.06 807 ASP A O 1
ATOM 6146 N N . GLY A 1 808 ? -48.371 -19.061 -32.454 1.00 83.50 808 GLY A N 1
ATOM 6147 C CA . GLY A 1 808 ? -47.728 -18.626 -33.691 1.00 83.50 808 GLY A CA 1
ATOM 6148 C C . GLY A 1 808 ? -46.246 -18.988 -33.841 1.00 83.50 808 GLY A C 1
ATOM 6149 O O . GLY A 1 808 ? -45.679 -18.617 -34.880 1.00 83.50 808 GLY A O 1
ATOM 6150 N N . ILE A 1 809 ? -45.628 -19.656 -32.864 1.00 84.94 809 ILE A N 1
ATOM 6151 C CA . ILE A 1 809 ? -44.299 -20.285 -32.979 1.00 84.94 809 ILE A CA 1
ATOM 6152 C C . ILE A 1 809 ? -44.492 -21.754 -33.360 1.00 84.94 809 ILE A C 1
ATOM 6154 O O . ILE A 1 809 ? -45.573 -22.298 -33.182 1.00 84.94 809 ILE A O 1
ATOM 6158 N N . LEU A 1 810 ? -43.506 -22.352 -34.034 1.00 91.00 810 LEU A N 1
ATOM 6159 C CA . LEU A 1 810 ? -43.617 -23.756 -34.401 1.00 91.00 810 LEU A CA 1
ATOM 6160 C C . LEU A 1 810 ? -43.160 -24.658 -33.259 1.00 91.00 810 LEU A C 1
ATOM 6162 O O . LEU A 1 810 ? -42.113 -24.368 -32.681 1.00 91.00 810 LEU A O 1
ATOM 6166 N N . ASP A 1 811 ? -43.838 -25.783 -33.040 1.00 86.44 811 ASP A N 1
ATOM 6167 C CA . ASP A 1 811 ? -43.556 -26.685 -31.913 1.00 86.44 811 ASP A CA 1
ATOM 6168 C C . ASP A 1 811 ? -42.082 -27.139 -31.898 1.00 86.44 811 ASP A C 1
ATOM 6170 O O . ASP A 1 811 ? -41.401 -27.152 -30.865 1.00 86.44 811 ASP A O 1
ATOM 6174 N N . GLY A 1 812 ? -41.541 -27.457 -33.079 1.00 87.31 812 GLY A N 1
ATOM 6175 C CA . GLY A 1 812 ? -40.125 -27.781 -33.244 1.00 87.31 812 GLY A CA 1
ATOM 6176 C C . GLY A 1 812 ? -39.157 -26.627 -32.960 1.00 87.31 812 GLY A C 1
ATOM 6177 O O . GLY A 1 812 ? -38.082 -26.862 -32.402 1.00 87.31 812 GLY A O 1
ATOM 6178 N N . ASP A 1 813 ? -39.512 -25.388 -33.311 1.00 86.69 813 ASP A N 1
ATOM 6179 C CA . ASP A 1 813 ? -38.690 -24.209 -33.005 1.00 86.69 813 ASP A CA 1
ATOM 6180 C C . ASP A 1 813 ? -38.744 -23.887 -31.500 1.00 86.69 813 ASP A C 1
ATOM 6182 O O . ASP A 1 813 ? -37.716 -23.516 -30.928 1.00 86.69 813 ASP A O 1
ATOM 6186 N N . GLU A 1 814 ? -39.885 -24.107 -30.841 1.00 84.81 814 GLU A N 1
ATOM 6187 C CA . GLU A 1 814 ? -40.021 -23.934 -29.392 1.00 84.81 814 GLU A CA 1
ATOM 6188 C C . GLU A 1 814 ? -39.099 -24.875 -28.628 1.00 84.81 814 GLU A C 1
ATOM 6190 O O . GLU A 1 814 ? -38.275 -24.451 -27.820 1.00 84.81 814 GLU A O 1
ATOM 6195 N N . LEU A 1 815 ? -39.116 -26.161 -28.973 1.00 83.31 815 LEU A N 1
ATOM 6196 C CA . LEU A 1 815 ? -38.292 -27.148 -28.283 1.00 83.31 815 LEU A CA 1
ATOM 6197 C C . LEU A 1 815 ? -36.789 -27.004 -28.603 1.00 83.31 815 LEU A C 1
ATOM 6199 O O . LEU A 1 815 ? -35.929 -27.186 -27.731 1.00 83.31 815 LEU A O 1
ATOM 6203 N N . LEU A 1 816 ? -36.444 -26.713 -29.863 1.00 78.50 816 LEU A N 1
ATOM 6204 C CA . LEU A 1 816 ? -35.061 -26.792 -30.357 1.00 78.50 816 LEU A CA 1
ATOM 6205 C C . LEU A 1 816 ? -34.329 -25.448 -30.433 1.00 78.50 816 LEU A C 1
ATOM 6207 O O . LEU A 1 816 ? -33.094 -25.463 -30.496 1.00 78.50 816 LEU A O 1
ATOM 6211 N N . VAL A 1 817 ? -35.042 -24.319 -30.473 1.00 78.88 817 VAL A N 1
ATOM 6212 C CA . VAL A 1 817 ? -34.457 -22.984 -30.688 1.00 78.88 817 VAL A CA 1
ATOM 6213 C C . VAL A 1 817 ? -34.722 -22.043 -29.517 1.00 78.88 817 VAL A C 1
ATOM 6215 O O . VAL A 1 817 ? -33.754 -21.501 -28.988 1.00 78.88 817 VAL A O 1
ATOM 6218 N N . THR A 1 818 ? -35.979 -21.827 -29.120 1.00 79.81 818 THR A N 1
ATOM 6219 C CA . THR A 1 818 ? -36.313 -20.918 -27.998 1.00 79.81 818 THR A CA 1
ATOM 6220 C C . THR A 1 818 ? -36.250 -21.623 -26.640 1.00 79.81 818 THR A C 1
ATOM 6222 O O . THR A 1 818 ? -36.067 -20.967 -25.620 1.00 79.81 818 THR A O 1
ATOM 6225 N N . HIS A 1 819 ? -36.309 -22.958 -26.639 1.00 82.88 819 HIS A N 1
ATOM 6226 C CA . HIS A 1 819 ? -36.340 -23.835 -25.465 1.00 82.88 819 HIS A CA 1
ATOM 6227 C C . HIS A 1 819 ? -37.562 -23.628 -24.555 1.00 82.88 819 HIS A C 1
ATOM 6229 O O . HIS A 1 819 ? -37.464 -23.777 -23.333 1.00 82.88 819 HIS A O 1
ATOM 6235 N N . THR A 1 820 ? -38.707 -23.310 -25.154 1.00 84.00 820 THR A N 1
ATOM 6236 C CA . THR A 1 820 ? -40.004 -23.140 -24.486 1.00 84.00 820 THR A CA 1
ATOM 6237 C C . THR A 1 820 ? -40.905 -24.372 -24.663 1.00 84.00 820 THR A C 1
ATOM 6239 O O . THR A 1 820 ? -40.529 -25.329 -25.346 1.00 84.00 820 THR A O 1
ATOM 6242 N N . ASP A 1 821 ? -42.027 -24.434 -23.932 1.00 84.12 821 ASP A N 1
ATOM 6243 C CA . ASP A 1 821 ? -42.923 -25.603 -23.918 1.00 84.12 821 ASP A CA 1
ATOM 6244 C C . ASP A 1 821 ? -44.010 -25.457 -25.002 1.00 84.12 821 ASP A C 1
ATOM 6246 O O . ASP A 1 821 ? -44.927 -24.666 -24.794 1.00 84.12 821 ASP A O 1
ATOM 6250 N N . PRO A 1 822 ? -43.988 -26.263 -26.083 1.00 85.12 822 PRO A N 1
ATOM 6251 C CA . PRO A 1 822 ? -44.867 -26.103 -27.254 1.00 85.12 822 PRO A CA 1
ATOM 6252 C C . PRO A 1 822 ? -46.356 -26.394 -26.989 1.00 85.12 822 PRO A C 1
ATOM 6254 O O . PRO A 1 822 ? -47.222 -26.300 -27.862 1.00 85.12 822 PRO A O 1
ATOM 6257 N N . LEU A 1 823 ? -46.696 -26.828 -25.772 1.00 86.06 823 LEU A N 1
ATOM 6258 C CA . LEU A 1 823 ? -48.083 -27.016 -25.347 1.00 86.06 823 LEU A CA 1
ATOM 6259 C C . LEU A 1 823 ? -48.633 -25.830 -24.560 1.00 86.06 823 LEU A C 1
ATOM 6261 O O . LEU A 1 823 ? -49.818 -25.848 -24.180 1.00 86.06 823 LEU A O 1
ATOM 6265 N N . TRP A 1 824 ? -47.801 -24.831 -24.275 1.00 84.00 824 TRP A N 1
ATOM 6266 C CA . TRP A 1 824 ? -48.142 -23.722 -23.410 1.00 84.00 824 TRP A CA 1
ATOM 6267 C C . TRP A 1 824 ? -47.860 -22.378 -24.078 1.00 84.00 824 TRP A C 1
ATOM 6269 O O . TRP A 1 824 ? -46.700 -22.004 -24.167 1.00 84.00 824 TRP A O 1
ATOM 6279 N N . PRO A 1 825 ? -48.912 -21.589 -24.395 1.00 82.56 825 PRO A N 1
ATOM 6280 C CA . PRO A 1 825 ? -48.743 -20.352 -25.148 1.00 82.56 825 PRO A CA 1
ATOM 6281 C C . PRO A 1 825 ? -47.708 -19.439 -24.504 1.00 82.56 825 PRO A C 1
ATOM 6283 O O . PRO A 1 825 ? -47.922 -18.993 -23.367 1.00 82.56 825 PRO A O 1
ATOM 6286 N N . ASP A 1 826 ? -46.656 -19.105 -25.247 1.00 81.62 826 ASP A N 1
ATOM 6287 C CA . ASP A 1 826 ? -45.629 -18.138 -24.872 1.00 81.62 826 ASP A CA 1
ATOM 6288 C C . ASP A 1 826 ? -46.176 -16.722 -25.036 1.00 81.62 826 ASP A C 1
ATOM 6290 O O . ASP A 1 826 ? -45.760 -15.950 -25.896 1.00 81.62 826 ASP A O 1
ATOM 6294 N N . LEU A 1 827 ? -47.207 -16.382 -24.270 1.00 78.50 827 LEU A N 1
ATOM 6295 C CA . LEU A 1 827 ? -47.905 -15.115 -24.434 1.00 78.50 827 LEU A CA 1
ATOM 6296 C C . LEU A 1 827 ? -46.940 -13.938 -24.294 1.00 78.50 827 LEU A C 1
ATOM 6298 O O . LEU A 1 827 ? -46.151 -13.879 -23.367 1.00 78.50 827 LEU A O 1
ATOM 6302 N N . ASP A 1 828 ? -47.082 -13.011 -25.228 1.00 80.31 828 ASP A N 1
ATOM 6303 C CA . ASP A 1 828 ? -46.657 -11.625 -25.099 1.00 80.31 828 ASP A CA 1
ATOM 6304 C C . ASP A 1 828 ? -47.681 -10.946 -24.168 1.00 80.31 828 ASP A C 1
ATOM 6306 O O . ASP A 1 828 ? -48.801 -10.612 -24.589 1.00 80.31 828 ASP A O 1
ATOM 6310 N N . GLU A 1 829 ? -47.381 -10.911 -22.865 1.00 82.88 829 GLU A N 1
ATOM 6311 C CA . GLU A 1 829 ? -48.347 -10.531 -21.822 1.00 82.88 829 GLU A CA 1
ATOM 6312 C C . GLU A 1 829 ? -48.662 -9.019 -21.839 1.00 82.88 829 GLU A C 1
ATOM 6314 O O . GLU A 1 829 ? -49.743 -8.603 -21.391 1.00 82.88 829 GLU A O 1
ATOM 6319 N N . ASP A 1 830 ? -47.792 -8.191 -22.423 1.00 80.44 830 ASP A N 1
ATOM 6320 C CA . ASP A 1 830 ? -47.999 -6.748 -22.597 1.00 80.44 830 ASP A CA 1
ATOM 6321 C C . ASP A 1 830 ? -48.405 -6.299 -24.024 1.00 80.44 830 ASP A C 1
ATOM 6323 O O . ASP A 1 830 ? -48.832 -5.148 -24.215 1.00 80.44 830 ASP A O 1
ATOM 6327 N N . GLU A 1 831 ? -48.464 -7.243 -24.965 1.00 84.19 831 GLU A N 1
ATOM 6328 C CA . GLU A 1 831 ? -48.905 -7.130 -26.361 1.00 84.19 831 GLU A CA 1
ATOM 6329 C C . GLU A 1 831 ? -48.023 -6.228 -27.259 1.00 84.19 831 GLU A C 1
ATOM 6331 O O . GLU A 1 831 ? -48.552 -5.546 -28.161 1.00 84.19 831 GLU A O 1
ATOM 6336 N N . ASP A 1 832 ? -46.709 -6.175 -27.042 1.00 81.25 832 ASP A N 1
ATOM 6337 C CA . ASP A 1 832 ? -45.788 -5.316 -27.800 1.00 81.25 832 ASP A CA 1
ATOM 6338 C C . ASP A 1 832 ? -45.140 -5.955 -29.045 1.00 81.25 832 ASP A C 1
ATOM 6340 O O . ASP A 1 832 ? -44.657 -5.250 -29.947 1.00 81.25 832 ASP A O 1
ATOM 6344 N N . GLY A 1 833 ? -45.297 -7.267 -29.187 1.00 81.88 833 GLY A N 1
ATOM 6345 C CA . GLY A 1 833 ? -44.827 -8.077 -30.301 1.00 81.88 833 GLY A CA 1
ATOM 6346 C C . GLY A 1 833 ? -43.590 -8.917 -30.003 1.00 81.88 833 GLY A C 1
ATOM 6347 O O . GLY A 1 833 ? -43.177 -9.650 -30.911 1.00 81.88 833 GLY A O 1
ATOM 6348 N N . PHE A 1 834 ? -43.030 -8.829 -28.799 1.00 82.88 834 PHE A N 1
ATOM 6349 C CA . PHE A 1 834 ? -41.995 -9.715 -28.278 1.00 82.88 834 PHE A CA 1
ATOM 6350 C C . PHE A 1 834 ? -42.583 -10.584 -27.173 1.00 82.88 834 PHE A C 1
ATOM 6352 O O . PHE A 1 834 ? -43.615 -10.273 -26.601 1.00 82.88 834 PHE A O 1
ATOM 6359 N N . ARG A 1 835 ? -42.006 -11.763 -26.977 1.00 84.44 835 ARG A N 1
ATOM 6360 C CA . ARG A 1 835 ? -42.477 -12.715 -25.966 1.00 84.44 835 ARG A CA 1
ATOM 6361 C C . ARG A 1 835 ? -41.426 -12.824 -24.891 1.00 84.44 835 ARG A C 1
ATOM 6363 O O . ARG A 1 835 ? -40.256 -12.598 -25.183 1.00 84.44 835 ARG A O 1
ATOM 6370 N N . TRP A 1 836 ? -41.816 -13.292 -23.716 1.00 78.69 836 TRP A N 1
ATOM 6371 C CA . TRP A 1 836 ? -40.981 -13.357 -22.517 1.00 78.69 836 TRP A CA 1
ATOM 6372 C C . TRP A 1 836 ? -39.551 -13.901 -22.653 1.00 78.69 836 TRP A C 1
ATOM 6374 O O . TRP A 1 836 ? -38.722 -13.623 -21.792 1.00 78.69 836 TRP A O 1
ATOM 6384 N N . PHE A 1 837 ? -39.247 -14.697 -23.678 1.00 81.12 837 PHE A N 1
ATOM 6385 C CA . PHE A 1 837 ? -37.903 -15.223 -23.927 1.00 81.12 837 PHE A CA 1
ATOM 6386 C C . PHE A 1 837 ? -37.033 -14.332 -24.839 1.00 81.12 837 PHE A C 1
ATOM 6388 O O . PHE A 1 837 ? -35.810 -14.443 -24.802 1.00 81.12 837 PHE A O 1
ATOM 6395 N N . ASP A 1 838 ? -37.644 -13.459 -25.644 1.00 76.12 838 ASP A N 1
ATOM 6396 C CA . ASP A 1 838 ? -36.984 -12.402 -26.428 1.00 76.12 838 ASP A CA 1
ATOM 6397 C C . ASP A 1 838 ? -37.090 -11.030 -25.731 1.00 76.12 838 ASP A C 1
ATOM 6399 O O . ASP A 1 838 ? -36.392 -10.087 -26.099 1.00 76.12 838 ASP A O 1
ATOM 6403 N N . ASP A 1 839 ? -37.976 -10.926 -24.744 1.00 77.62 839 ASP A N 1
ATOM 6404 C CA . ASP A 1 839 ? -38.336 -9.725 -24.007 1.00 77.62 839 ASP A CA 1
ATOM 6405 C C . ASP A 1 839 ? -37.628 -9.689 -22.642 1.00 77.62 839 ASP A C 1
ATOM 6407 O O . ASP A 1 839 ? -37.603 -10.674 -21.899 1.00 77.62 839 ASP A O 1
ATOM 6411 N N . CYS A 1 840 ? -37.020 -8.555 -22.294 1.00 82.38 840 CYS A N 1
ATOM 6412 C CA . CYS A 1 840 ? -36.315 -8.410 -21.027 1.00 82.38 840 CYS A CA 1
ATOM 6413 C C . CYS A 1 840 ? -37.244 -8.086 -19.839 1.00 82.38 840 CYS A C 1
ATOM 6415 O O . CYS A 1 840 ? -36.789 -8.149 -18.687 1.00 82.38 840 CYS A O 1
ATOM 6417 N N . ASP A 1 841 ? -38.519 -7.759 -20.081 1.00 83.94 841 ASP A N 1
ATOM 6418 C CA . ASP A 1 841 ? -39.614 -7.684 -19.106 1.00 83.94 841 ASP A CA 1
ATOM 6419 C C . ASP A 1 841 ? -41.002 -7.756 -19.773 1.00 83.94 841 ASP A C 1
ATOM 6421 O O . ASP A 1 841 ? -41.675 -6.744 -19.927 1.00 83.94 841 ASP A O 1
ATOM 6425 N N . ASP A 1 842 ? -41.481 -8.977 -20.017 1.00 81.62 842 ASP A N 1
ATOM 6426 C CA . ASP A 1 842 ? -42.761 -9.315 -20.679 1.00 81.62 842 ASP A CA 1
ATOM 6427 C C . ASP A 1 842 ? -44.044 -8.733 -20.042 1.00 81.62 842 ASP A C 1
ATOM 6429 O O . ASP A 1 842 ? -45.162 -8.982 -20.485 1.00 81.62 842 ASP A O 1
ATOM 6433 N N . ASN A 1 843 ? -43.931 -8.023 -18.916 1.00 83.50 843 ASN A N 1
ATOM 6434 C CA . ASN A 1 843 ? -45.056 -7.302 -18.315 1.00 83.50 843 ASN A CA 1
ATOM 6435 C C . ASN A 1 843 ? -45.026 -5.792 -18.615 1.00 83.50 843 ASN A C 1
ATOM 6437 O O . ASN A 1 843 ? -45.888 -5.060 -18.097 1.00 83.50 843 ASN A O 1
ATOM 6441 N N . ASP A 1 844 ? -44.048 -5.308 -19.379 1.00 83.38 844 ASP A N 1
ATOM 6442 C CA . ASP A 1 844 ? -43.836 -3.905 -19.705 1.00 83.38 844 ASP A CA 1
ATOM 6443 C C . ASP A 1 844 ? -43.426 -3.681 -21.171 1.00 83.38 844 ASP A C 1
ATOM 6445 O O . ASP A 1 844 ? -42.249 -3.583 -21.491 1.00 83.38 844 ASP A O 1
ATOM 6449 N N . SER A 1 845 ? -44.431 -3.389 -22.008 1.00 84.56 845 SER A N 1
ATOM 6450 C CA . SER A 1 845 ? -44.340 -3.123 -23.464 1.00 84.56 845 SER A CA 1
ATOM 6451 C C . SER A 1 845 ? -43.379 -2.005 -23.912 1.00 84.56 845 SER A C 1
ATOM 6453 O O . SER A 1 845 ? -43.364 -1.572 -25.070 1.00 84.56 845 SER A O 1
ATOM 6455 N N . ALA A 1 846 ? -42.715 -1.368 -22.952 1.00 82.69 846 ALA A N 1
ATOM 6456 C CA . ALA A 1 846 ? -41.669 -0.385 -23.160 1.00 82.69 846 ALA A CA 1
ATOM 6457 C C . ALA A 1 846 ? -40.260 -0.989 -23.052 1.00 82.69 846 ALA A C 1
ATOM 6459 O O . ALA A 1 846 ? -39.308 -0.226 -23.189 1.00 82.69 846 ALA A O 1
ATOM 6460 N N . ARG A 1 847 ? -40.130 -2.295 -22.796 1.00 85.75 847 ARG A N 1
ATOM 6461 C CA . ARG A 1 847 ? -38.871 -2.988 -22.524 1.00 85.75 847 ARG A CA 1
ATOM 6462 C C . ARG A 1 847 ? -38.717 -4.225 -23.400 1.00 85.75 847 ARG A C 1
ATOM 6464 O O . ARG A 1 847 ? -38.693 -5.336 -22.899 1.00 85.75 847 ARG A O 1
ATOM 6471 N N . SER A 1 848 ? -38.575 -4.018 -24.700 1.00 85.06 848 SER A N 1
ATOM 6472 C CA . SER A 1 848 ? -38.519 -5.103 -25.671 1.00 85.06 848 SER A CA 1
ATOM 6473 C C . SER A 1 848 ? -37.629 -4.786 -26.871 1.00 85.06 848 SER A C 1
ATOM 6475 O O . SER A 1 848 ? -37.365 -3.617 -27.181 1.00 85.06 848 SER A O 1
ATOM 6477 N N . PRO A 1 849 ? -37.171 -5.807 -27.619 1.00 82.88 849 PRO A N 1
ATOM 6478 C CA . PRO A 1 849 ? -36.281 -5.596 -28.747 1.00 82.88 849 PRO A CA 1
ATOM 6479 C C . PRO A 1 849 ? -36.754 -4.548 -29.761 1.00 82.88 849 PRO A C 1
ATOM 6481 O O . PRO A 1 849 ? -37.874 -4.565 -30.263 1.00 82.88 849 PRO A O 1
ATOM 6484 N N . ASN A 1 850 ? -35.848 -3.684 -30.221 1.00 76.12 850 ASN A N 1
ATOM 6485 C CA . ASN A 1 850 ? -36.137 -2.591 -31.172 1.00 76.12 850 ASN A CA 1
ATOM 6486 C C . ASN A 1 850 ? -37.007 -1.444 -30.624 1.00 76.12 850 ASN A C 1
ATOM 6488 O O . ASN A 1 850 ? -37.434 -0.585 -31.419 1.00 76.12 850 ASN A O 1
ATOM 6492 N N . ILE A 1 851 ? -37.280 -1.397 -29.319 1.00 85.12 851 ILE A N 1
ATOM 6493 C CA . ILE A 1 851 ? -37.711 -0.157 -28.680 1.00 85.12 851 ILE A CA 1
ATOM 6494 C C . ILE A 1 851 ? -36.593 0.881 -28.815 1.00 85.12 851 ILE A C 1
ATOM 6496 O O . ILE A 1 851 ? -35.430 0.588 -29.055 1.00 85.12 851 ILE A O 1
ATOM 6500 N N . ASN A 1 852 ? -36.980 2.151 -28.819 1.00 84.50 852 ASN A N 1
ATOM 6501 C CA . ASN A 1 852 ? -35.999 3.217 -28.759 1.00 84.50 852 ASN A CA 1
ATOM 6502 C C . ASN A 1 852 ? -35.685 3.451 -27.289 1.00 84.50 852 ASN A C 1
ATOM 6504 O O . ASN A 1 852 ? -36.587 3.896 -26.577 1.00 84.50 852 ASN A O 1
ATOM 6508 N N . GLU A 1 853 ? -34.422 3.281 -26.920 1.00 84.88 853 GLU A N 1
ATOM 6509 C CA . GLU A 1 853 ? -33.903 3.631 -25.603 1.00 84.88 853 GLU A CA 1
ATOM 6510 C C . GLU A 1 853 ? -34.430 4.986 -25.110 1.00 84.88 853 GLU A C 1
ATOM 6512 O O . GLU A 1 853 ? -34.427 6.016 -25.815 1.00 84.88 853 GLU A O 1
ATOM 6517 N N . THR A 1 854 ? -34.925 4.978 -23.878 1.00 87.00 854 THR A N 1
ATOM 6518 C CA . THR A 1 854 ? -35.353 6.153 -23.138 1.00 87.00 854 THR A CA 1
ATOM 6519 C C . THR A 1 854 ? -34.437 6.332 -21.957 1.00 87.00 854 THR A C 1
ATOM 6521 O O . THR A 1 854 ? -34.304 5.435 -21.159 1.00 87.00 854 THR A O 1
ATOM 6524 N N . TRP A 1 855 ? -33.881 7.534 -21.789 1.00 88.31 855 TRP A N 1
ATOM 6525 C CA . TRP A 1 855 ? -32.937 7.784 -20.703 1.00 88.31 855 TRP A CA 1
ATOM 6526 C C . TRP A 1 855 ? -33.542 7.457 -19.326 1.00 88.31 855 TRP A C 1
ATOM 6528 O O . TRP A 1 855 ? -34.299 8.275 -18.787 1.00 88.31 855 TRP A O 1
ATOM 6538 N N . ASN A 1 856 ? -33.268 6.275 -18.782 1.00 85.62 856 ASN A N 1
ATOM 6539 C CA . ASN A 1 856 ? -33.936 5.762 -17.586 1.00 85.62 856 ASN A CA 1
ATOM 6540 C C . ASN A 1 856 ? -33.092 4.746 -16.780 1.00 85.62 856 ASN A C 1
ATOM 6542 O O . ASN A 1 856 ? -33.553 4.320 -15.717 1.00 85.62 856 ASN A O 1
ATOM 6546 N N . TRP A 1 857 ? -31.858 4.454 -17.215 1.00 87.06 857 TRP A N 1
ATOM 6547 C CA . TRP A 1 857 ? -30.916 3.468 -16.656 1.00 87.06 857 TRP A CA 1
ATOM 6548 C C . TRP A 1 857 ? -31.402 2.020 -16.688 1.00 87.06 857 TRP A C 1
ATOM 6550 O O . TRP A 1 857 ? -30.983 1.200 -15.866 1.00 87.06 857 TRP A O 1
ATOM 6560 N N . ILE A 1 858 ? -32.285 1.711 -17.624 1.00 85.31 858 ILE A N 1
ATOM 6561 C CA . ILE A 1 858 ? -32.791 0.380 -17.919 1.00 85.31 858 ILE A CA 1
ATOM 6562 C C . ILE A 1 858 ? -32.470 0.104 -19.389 1.00 85.31 858 ILE A C 1
ATOM 6564 O O . ILE A 1 858 ? -32.414 1.019 -20.198 1.00 85.31 858 ILE A O 1
ATOM 6568 N N . ASP A 1 859 ? -32.186 -1.154 -19.698 1.00 85.94 859 ASP A N 1
ATOM 6569 C CA . ASP A 1 859 ? -32.104 -1.639 -21.073 1.00 85.94 859 ASP A CA 1
ATOM 6570 C C . ASP A 1 859 ? -33.546 -1.788 -21.589 1.00 85.94 859 ASP A C 1
ATOM 6572 O O . ASP A 1 859 ? -34.286 -2.669 -21.123 1.00 85.94 859 ASP A O 1
ATOM 6576 N N . ASP A 1 860 ? -33.979 -0.832 -22.415 1.00 85.69 860 ASP A N 1
ATOM 6577 C CA . ASP A 1 860 ? -35.334 -0.760 -22.967 1.00 85.69 860 ASP A CA 1
ATOM 6578 C C . ASP A 1 860 ? -35.440 -1.573 -24.266 1.00 85.69 860 ASP A C 1
ATOM 6580 O O . ASP A 1 860 ? -36.535 -2.019 -24.605 1.00 85.69 860 ASP A O 1
ATOM 6584 N N . ASP A 1 861 ? -34.345 -1.741 -25.013 1.00 86.00 861 ASP A N 1
ATOM 6585 C CA . ASP A 1 861 ? -34.309 -2.449 -26.295 1.00 86.00 861 ASP A CA 1
ATOM 6586 C C . ASP A 1 861 ? -33.692 -3.855 -26.238 1.00 86.00 861 ASP A C 1
ATOM 6588 O O . ASP A 1 861 ? -33.573 -4.529 -27.267 1.00 86.00 861 ASP A O 1
ATOM 6592 N N . CYS A 1 862 ? -33.391 -4.318 -25.024 1.00 82.38 862 CYS A N 1
ATOM 6593 C CA . CYS A 1 862 ? -32.940 -5.660 -24.673 1.00 82.38 862 CYS A CA 1
ATOM 6594 C C . CYS A 1 862 ? -31.722 -6.127 -25.491 1.00 82.38 862 CYS A C 1
ATOM 6596 O O . CYS A 1 862 ? -31.556 -7.327 -25.746 1.00 82.38 862 CYS A O 1
ATOM 6598 N N . ASP A 1 863 ? -30.875 -5.197 -25.941 1.00 84.12 863 ASP A N 1
ATOM 6599 C CA . ASP A 1 863 ? -29.656 -5.503 -26.689 1.00 84.12 863 ASP A CA 1
ATOM 6600 C C . ASP A 1 863 ? -28.431 -5.737 -25.783 1.00 84.12 863 ASP A C 1
ATOM 6602 O O . ASP A 1 863 ? -27.379 -6.194 -26.256 1.00 84.12 863 ASP A O 1
ATOM 6606 N N . GLY A 1 864 ? -28.601 -5.522 -24.474 1.00 80.75 864 GLY A N 1
ATOM 6607 C CA . GLY A 1 864 ? -27.590 -5.664 -23.434 1.00 80.75 864 GLY A CA 1
ATOM 6608 C C . GLY A 1 864 ? -26.859 -4.365 -23.085 1.00 80.75 864 GLY A C 1
ATOM 6609 O O . GLY A 1 864 ? -26.086 -4.366 -22.120 1.00 80.75 864 GLY A O 1
ATOM 6610 N N . ASP A 1 865 ? -27.086 -3.272 -23.819 1.00 82.19 865 ASP A N 1
ATOM 6611 C CA . ASP A 1 865 ? -26.455 -1.967 -23.619 1.00 82.19 865 ASP A CA 1
ATOM 6612 C C . ASP A 1 865 ? -27.476 -0.914 -23.131 1.00 82.19 865 ASP A C 1
ATOM 6614 O O . ASP A 1 865 ? -28.187 -0.279 -23.900 1.00 82.19 865 ASP A O 1
ATOM 6618 N N . ILE A 1 866 ? -27.453 -0.619 -21.829 1.00 83.88 866 ILE A N 1
ATOM 6619 C CA . ILE A 1 866 ? -28.345 0.363 -21.181 1.00 83.88 866 ILE A CA 1
ATOM 6620 C C . ILE A 1 866 ? -28.211 1.784 -21.777 1.00 83.88 866 ILE A C 1
ATOM 6622 O O . ILE A 1 866 ? -27.115 2.363 -21.790 1.00 83.88 866 ILE A O 1
ATOM 6626 N N . ASP A 1 867 ? -29.338 2.410 -22.146 1.00 82.44 867 ASP A N 1
ATOM 6627 C CA . ASP A 1 867 ? -29.459 3.803 -22.607 1.00 82.44 867 ASP A CA 1
ATOM 6628 C C . ASP A 1 867 ? -28.536 4.156 -23.797 1.00 82.44 867 ASP A C 1
ATOM 6630 O O . ASP A 1 867 ? -27.981 5.276 -23.887 1.00 82.44 867 ASP A O 1
ATOM 6634 N N . ASN A 1 868 ? -28.317 3.206 -24.706 1.00 82.62 868 ASN A N 1
ATOM 6635 C CA . ASN A 1 868 ? -27.544 3.426 -25.925 1.00 82.62 868 ASN A CA 1
ATOM 6636 C C . ASN A 1 868 ? -28.345 4.286 -26.943 1.00 82.62 868 ASN A C 1
ATOM 6638 O O . ASN A 1 868 ? -29.549 4.475 -26.835 1.00 82.62 868 ASN A O 1
ATOM 6642 N N . ASP A 1 869 ? -27.678 4.972 -27.882 1.00 78.25 869 ASP A N 1
ATOM 6643 C CA . ASP A 1 869 ? -28.320 5.846 -28.897 1.00 78.25 869 ASP A CA 1
ATOM 6644 C C . ASP A 1 869 ? -29.268 6.983 -28.394 1.00 78.25 869 ASP A C 1
ATOM 6646 O O . ASP A 1 869 ? -29.821 7.762 -29.191 1.00 78.25 869 ASP A O 1
ATOM 6650 N N . VAL A 1 870 ? -29.379 7.189 -27.078 1.00 84.75 870 VAL A N 1
ATOM 6651 C CA . VAL A 1 870 ? -30.100 8.293 -26.433 1.00 84.75 870 VAL A CA 1
ATOM 6652 C C . VAL A 1 870 ? -29.326 9.599 -26.577 1.00 84.75 870 VAL A C 1
ATOM 6654 O O . VAL A 1 870 ? -28.231 9.775 -26.054 1.00 84.75 870 VAL A O 1
ATOM 6657 N N . ASN A 1 871 ? -29.938 10.618 -27.188 1.00 84.06 871 ASN A N 1
ATOM 6658 C CA . ASN A 1 871 ? -29.350 11.960 -27.216 1.00 84.06 871 ASN A CA 1
ATOM 6659 C C . ASN A 1 871 ? -29.595 12.709 -25.896 1.00 84.06 871 ASN A C 1
ATOM 6661 O O . ASN A 1 871 ? -30.418 13.634 -25.838 1.00 84.06 871 ASN A O 1
ATOM 6665 N N . ARG A 1 872 ? -28.818 12.378 -24.859 1.00 86.06 872 ARG A N 1
ATOM 6666 C CA . ARG A 1 872 ? -28.897 12.985 -23.512 1.00 86.06 872 ARG A CA 1
ATOM 6667 C C . ARG A 1 872 ? -28.835 14.512 -23.554 1.00 86.06 872 ARG A C 1
ATOM 6669 O O . ARG A 1 872 ? -29.510 15.226 -22.813 1.00 86.06 872 ARG A O 1
ATOM 6676 N N . SER A 1 873 ? -28.089 15.063 -24.511 1.00 83.62 873 SER A N 1
ATOM 6677 C CA . SER A 1 873 ? -27.941 16.509 -24.671 1.00 83.62 873 SER A CA 1
ATOM 6678 C C . SER A 1 873 ? -29.247 17.235 -25.052 1.00 83.62 873 SER A C 1
ATOM 6680 O O . SER A 1 873 ? -29.385 18.428 -24.763 1.00 83.62 873 SER A O 1
ATOM 6682 N N . ALA A 1 874 ? -30.205 16.557 -25.692 1.00 83.75 874 ALA A N 1
ATOM 6683 C CA . ALA A 1 874 ? -31.494 17.141 -26.068 1.00 83.75 874 ALA A CA 1
ATOM 6684 C C . ALA A 1 874 ? -32.425 17.356 -24.860 1.00 83.75 874 ALA A C 1
ATOM 6686 O O . ALA A 1 874 ? -33.203 18.316 -24.861 1.00 83.75 874 ALA A O 1
ATOM 6687 N N . HIS A 1 875 ? -32.284 16.519 -23.829 1.00 85.81 875 HIS A N 1
ATOM 6688 C CA . HIS A 1 875 ? -33.055 16.574 -22.583 1.00 85.81 875 HIS A CA 1
ATOM 6689 C C . HIS A 1 875 ? -32.558 17.669 -21.631 1.00 85.81 875 HIS A C 1
ATOM 6691 O O . HIS A 1 875 ? -33.320 18.204 -20.831 1.00 85.81 875 HIS A O 1
ATOM 6697 N N . VAL A 1 876 ? -31.294 18.082 -21.767 1.00 86.00 876 VAL A N 1
ATOM 6698 C CA . VAL A 1 876 ? -30.686 19.132 -20.940 1.00 86.00 876 VAL A CA 1
ATOM 6699 C C . VAL A 1 876 ? -31.004 20.530 -21.492 1.00 86.00 876 VAL A C 1
ATOM 6701 O O . VAL A 1 876 ? -30.393 21.010 -22.458 1.00 86.00 876 VAL A O 1
ATOM 6704 N N . GLN A 1 877 ? -31.934 21.226 -20.836 1.00 84.12 877 GLN A N 1
ATOM 6705 C CA . GLN A 1 877 ? -32.350 22.595 -21.145 1.00 84.12 877 GLN A CA 1
ATOM 6706 C C . GLN A 1 877 ? -31.682 23.621 -20.226 1.00 84.12 877 GLN A C 1
ATOM 6708 O O . GLN A 1 877 ? -31.601 23.459 -19.011 1.00 84.12 877 GLN A O 1
ATOM 6713 N N . LEU A 1 878 ? -31.242 24.738 -20.810 1.00 82.00 878 LEU A N 1
ATOM 6714 C CA . LEU A 1 878 ? -30.519 25.791 -20.098 1.00 82.00 878 LEU A CA 1
ATOM 6715 C C . LEU A 1 878 ? -31.341 27.080 -20.017 1.00 82.00 878 LEU A C 1
ATOM 6717 O O . LEU A 1 878 ? -31.695 27.680 -21.036 1.00 82.00 878 LEU A O 1
ATOM 6721 N N . TYR A 1 879 ? -31.576 27.566 -18.804 1.00 82.25 879 TYR A N 1
ATOM 6722 C CA . TYR A 1 879 ? -32.195 28.857 -18.539 1.00 82.25 879 TYR A CA 1
ATOM 6723 C C . TYR A 1 879 ? -31.240 29.783 -17.789 1.00 82.25 879 TYR A C 1
ATOM 6725 O O . TYR A 1 879 ? -30.672 29.434 -16.762 1.00 82.25 879 TYR A O 1
ATOM 6733 N N . ILE A 1 880 ? -31.075 31.007 -18.291 1.00 79.44 880 ILE A N 1
ATOM 6734 C CA . ILE A 1 880 ? -30.044 31.925 -17.800 1.00 79.44 880 ILE A CA 1
ATOM 6735 C C . ILE A 1 880 ? -30.655 33.259 -17.402 1.00 79.44 880 ILE A C 1
ATOM 6737 O O . ILE A 1 880 ? -31.441 33.843 -18.153 1.00 79.44 880 ILE A O 1
ATOM 6741 N N . GLN A 1 881 ? -30.252 33.777 -16.242 1.00 78.44 881 GLN A N 1
ATOM 6742 C CA . GLN A 1 881 ? -30.587 35.119 -15.777 1.00 78.44 881 GLN A CA 1
ATOM 6743 C C . GLN A 1 881 ? -29.333 35.940 -15.440 1.00 78.44 881 GLN A C 1
ATOM 6745 O O . GLN A 1 881 ? -28.409 35.417 -14.818 1.00 78.44 881 GLN A O 1
ATOM 6750 N N . PRO A 1 882 ? -29.301 37.238 -15.808 1.00 68.25 882 PRO A N 1
ATOM 6751 C CA . PRO A 1 882 ? -30.316 37.971 -16.570 1.00 68.25 882 PRO A CA 1
ATOM 6752 C C . PRO A 1 882 ? -30.343 37.545 -18.052 1.00 68.25 882 PRO A C 1
ATOM 6754 O O . PRO A 1 882 ? -29.297 37.402 -18.679 1.00 68.25 882 PRO A O 1
ATOM 6757 N N . THR A 1 883 ? -31.541 37.361 -18.628 1.00 64.31 883 THR A N 1
ATOM 6758 C CA . THR A 1 883 ? -31.713 36.981 -20.048 1.00 64.31 883 THR A CA 1
ATOM 6759 C C . THR A 1 883 ? -31.034 37.993 -20.977 1.00 64.31 883 THR A C 1
ATOM 6761 O O . THR A 1 883 ? -31.327 39.192 -20.869 1.00 64.31 883 THR A O 1
ATOM 6764 N N . PRO A 1 884 ? -30.178 37.566 -21.921 1.00 55.41 884 PRO A N 1
ATOM 6765 C CA . PRO A 1 884 ? -29.477 38.498 -22.788 1.00 55.41 884 PRO A CA 1
ATOM 6766 C C . PRO A 1 884 ? -30.412 39.106 -23.844 1.00 55.41 884 PRO A C 1
ATOM 6768 O O . PRO A 1 884 ? -31.304 38.456 -24.381 1.00 55.41 884 PRO A O 1
ATOM 6771 N N . LEU A 1 885 ? -30.157 40.369 -24.205 1.00 47.28 885 LEU A N 1
ATOM 6772 C CA . LEU A 1 885 ? -30.754 41.012 -25.384 1.00 47.28 885 LEU A CA 1
ATOM 6773 C C . LEU A 1 885 ? -30.129 40.512 -26.708 1.00 47.28 885 LEU A C 1
ATOM 6775 O O . LEU A 1 885 ? -30.685 40.815 -27.758 1.00 47.28 885 LEU A O 1
ATOM 6779 N N . ASN A 1 886 ? -29.025 39.739 -26.665 1.00 53.25 886 ASN A N 1
ATOM 6780 C CA . ASN A 1 886 ? -28.320 39.152 -27.817 1.00 53.25 886 ASN A CA 1
ATOM 6781 C C . ASN A 1 886 ? -27.738 37.753 -27.452 1.00 53.25 886 ASN A C 1
ATOM 6783 O O . ASN A 1 886 ? -26.951 37.652 -26.518 1.00 53.25 886 ASN A O 1
ATOM 6787 N N . ASN A 1 887 ? -28.110 36.697 -28.184 1.00 56.19 887 ASN A N 1
ATOM 6788 C CA . ASN A 1 887 ? -27.969 35.259 -27.849 1.00 56.19 887 ASN A CA 1
ATOM 6789 C C . ASN A 1 887 ? -26.543 34.642 -27.722 1.00 56.19 887 ASN A C 1
ATOM 6791 O O . ASN A 1 887 ? -26.311 33.583 -28.302 1.00 56.19 887 ASN A O 1
ATOM 6795 N N . SER A 1 888 ? -25.576 35.222 -27.000 1.00 62.50 888 SER A N 1
ATOM 6796 C CA . SER A 1 888 ? -24.284 34.514 -26.804 1.00 62.50 888 SER A CA 1
ATOM 6797 C C . SER A 1 888 ? -23.395 34.930 -25.622 1.00 62.50 888 SER A C 1
ATOM 6799 O O . SER A 1 888 ? -22.277 34.435 -25.523 1.00 62.50 888 SER A O 1
ATOM 6801 N N . SER A 1 889 ? -23.839 35.810 -24.717 1.00 68.38 889 SER A N 1
ATOM 6802 C CA . SER A 1 889 ? -23.076 36.150 -23.500 1.00 68.38 889 SER A CA 1
ATOM 6803 C C . SER A 1 889 ? -23.908 36.944 -22.497 1.00 68.38 889 SER A C 1
ATOM 6805 O O . SER A 1 889 ? -24.744 37.752 -22.917 1.00 68.38 889 SER A O 1
ATOM 6807 N N . SER A 1 890 ? -23.608 36.815 -21.204 1.00 75.25 890 SER A N 1
ATOM 6808 C CA . SER A 1 890 ? -24.224 37.628 -20.145 1.00 75.25 890 SER A CA 1
ATOM 6809 C C . SER A 1 890 ? -23.241 38.683 -19.624 1.00 75.25 890 SER A C 1
ATOM 6811 O O . SER A 1 890 ? -22.150 38.343 -19.178 1.00 75.25 890 SER A O 1
ATOM 6813 N N . ILE A 1 891 ? -23.620 39.966 -19.682 1.00 80.06 891 ILE A N 1
ATOM 6814 C CA . ILE A 1 891 ? -22.874 41.067 -19.046 1.00 80.06 891 ILE A CA 1
ATOM 6815 C C . ILE A 1 891 ? -23.588 41.423 -17.740 1.00 80.06 891 ILE A C 1
ATOM 6817 O O . ILE A 1 891 ? -24.768 41.780 -17.764 1.00 80.06 891 ILE A O 1
ATOM 6821 N N . LEU A 1 892 ? -22.878 41.317 -16.621 1.00 78.94 892 LEU A N 1
ATOM 6822 C CA . LEU A 1 892 ? -23.379 41.491 -15.262 1.00 78.94 892 LEU A CA 1
ATOM 6823 C C . LEU A 1 892 ? -22.757 42.727 -14.624 1.00 78.94 892 LEU A C 1
ATOM 6825 O O . LEU A 1 892 ? -21.540 42.888 -14.625 1.00 78.94 892 LEU A O 1
ATOM 6829 N N . ASN A 1 893 ? -23.576 43.582 -14.021 1.00 78.69 893 ASN A N 1
ATOM 6830 C CA . ASN A 1 893 ? -23.070 44.587 -13.097 1.00 78.69 893 ASN A CA 1
ATOM 6831 C C . ASN A 1 893 ? -22.665 43.895 -11.790 1.00 78.69 893 ASN A C 1
ATOM 6833 O O . ASN A 1 893 ? -23.543 43.435 -11.054 1.00 78.69 893 ASN A O 1
ATOM 6837 N N . SER A 1 894 ? -21.360 43.838 -11.505 1.00 72.25 894 SER A N 1
ATOM 6838 C CA . SER A 1 894 ? -20.827 43.039 -10.396 1.00 72.25 894 SER A CA 1
ATOM 6839 C C . SER A 1 894 ? -21.442 43.428 -9.052 1.00 72.25 894 SER A C 1
ATOM 6841 O O . SER A 1 894 ? -21.651 42.561 -8.221 1.00 72.25 894 SER A O 1
ATOM 6843 N N . SER A 1 895 ? -21.823 44.695 -8.864 1.00 70.75 895 SER A N 1
ATOM 6844 C CA . SER A 1 895 ? -22.312 45.216 -7.583 1.00 70.75 895 SER A CA 1
ATOM 6845 C C . SER A 1 895 ? -23.788 44.952 -7.288 1.00 70.75 895 SER A C 1
ATOM 6847 O O . SER A 1 895 ? -24.190 45.050 -6.133 1.00 70.75 895 SER A O 1
ATOM 6849 N N . TYR A 1 896 ? -24.625 44.657 -8.291 1.00 72.00 896 TYR A N 1
ATOM 6850 C CA . TYR A 1 896 ? -26.084 44.567 -8.080 1.00 72.00 896 TYR A CA 1
ATOM 6851 C C . TYR A 1 896 ? -26.795 43.477 -8.887 1.00 72.00 896 TYR A C 1
ATOM 6853 O O . TYR A 1 896 ? -28.009 43.311 -8.740 1.00 72.00 896 TYR A O 1
ATOM 6861 N N . GLN A 1 897 ? -26.095 42.765 -9.772 1.00 76.56 897 GLN A N 1
ATOM 6862 C CA . GLN A 1 897 ? -26.684 41.716 -10.600 1.00 76.56 897 GLN A CA 1
ATOM 6863 C C . GLN A 1 897 ? -25.993 40.386 -10.333 1.00 76.56 897 GLN A C 1
ATOM 6865 O O . GLN A 1 897 ? -24.792 40.254 -10.536 1.00 76.56 897 GLN A O 1
ATOM 6870 N N . LYS A 1 898 ? -26.789 39.396 -9.928 1.00 79.75 898 LYS A N 1
ATOM 6871 C CA . LYS A 1 898 ? -26.356 38.004 -9.842 1.00 79.75 898 LYS A CA 1
ATOM 6872 C C . LYS A 1 898 ? -26.492 37.293 -11.178 1.00 79.75 898 LYS A C 1
ATOM 6874 O O . LYS A 1 898 ? -27.431 37.569 -11.933 1.00 79.75 898 LYS A O 1
ATOM 6879 N N . PHE A 1 899 ? -25.583 36.361 -11.430 1.00 83.94 899 PHE A N 1
ATOM 6880 C CA . PHE A 1 899 ? -25.757 35.353 -12.461 1.00 83.94 899 PHE A CA 1
ATOM 6881 C C . PHE A 1 899 ? -26.572 34.192 -11.907 1.00 83.94 899 PHE A C 1
ATOM 6883 O O . PHE A 1 899 ? -26.361 33.793 -10.764 1.00 83.94 899 PHE A O 1
ATOM 6890 N N . ILE A 1 900 ? -27.473 33.641 -12.711 1.00 84.00 900 ILE A N 1
ATOM 6891 C CA . ILE A 1 900 ? -28.104 32.354 -12.432 1.00 84.00 900 ILE A CA 1
ATOM 6892 C C . ILE A 1 900 ? -28.095 31.544 -13.722 1.00 84.00 900 ILE A C 1
ATOM 6894 O O . ILE A 1 900 ? -28.601 32.012 -14.745 1.00 84.00 900 ILE A O 1
ATOM 6898 N N . MET A 1 901 ? -27.563 30.332 -13.643 1.00 86.06 901 MET A N 1
ATOM 6899 C CA . MET A 1 901 ? -27.678 29.297 -14.655 1.00 86.06 901 MET A CA 1
ATOM 6900 C C . MET A 1 901 ? -28.493 28.151 -14.072 1.00 86.06 901 MET A C 1
ATOM 6902 O O . MET A 1 901 ? -28.081 27.525 -13.104 1.00 86.06 901 MET A O 1
ATOM 6906 N N . LEU A 1 902 ? -29.670 27.939 -14.643 1.00 85.62 902 LEU A N 1
ATOM 6907 C CA . LEU A 1 902 ? -30.594 26.871 -14.304 1.00 85.62 902 LEU A CA 1
ATOM 6908 C C . LEU A 1 902 ? -30.537 25.821 -15.401 1.00 85.62 902 LEU A C 1
ATOM 6910 O O . LEU A 1 902 ? -30.724 26.152 -16.572 1.00 85.62 902 LEU A O 1
ATOM 6914 N N . VAL A 1 903 ? -30.286 24.584 -15.009 1.00 86.94 903 VAL A N 1
ATOM 6915 C CA . VAL A 1 903 ? -30.297 23.417 -15.879 1.00 86.94 903 VAL A CA 1
ATOM 6916 C C . VAL A 1 903 ? -31.503 22.574 -15.495 1.00 86.94 903 VAL A C 1
ATOM 6918 O O . VAL A 1 903 ? -31.624 22.141 -14.349 1.00 86.94 903 VAL A O 1
ATOM 6921 N N . TRP A 1 904 ? -32.401 22.386 -16.454 1.00 85.12 904 TRP A N 1
ATOM 6922 C CA . TRP A 1 904 ? -33.531 21.472 -16.350 1.00 85.12 904 TRP A CA 1
ATOM 6923 C C . TRP A 1 904 ? -33.221 20.242 -17.185 1.00 85.12 904 TRP A C 1
ATOM 6925 O O . TRP A 1 904 ? -32.658 20.369 -18.275 1.00 85.12 904 TRP A O 1
ATOM 6935 N N . VAL A 1 905 ? -33.587 19.076 -16.671 1.00 84.12 905 VAL A N 1
ATOM 6936 C CA . VAL A 1 905 ? -33.650 17.860 -17.472 1.00 84.12 905 VAL A CA 1
ATOM 6937 C C . VAL A 1 905 ? -35.128 17.591 -17.696 1.00 84.12 905 VAL A C 1
ATOM 6939 O O . VAL A 1 905 ? -35.858 17.301 -16.753 1.00 84.12 905 VAL A O 1
ATOM 6942 N N . ASP A 1 906 ? -35.572 17.835 -18.924 1.00 81.44 906 ASP A N 1
ATOM 6943 C CA . ASP A 1 906 ? -36.970 17.721 -19.332 1.00 81.44 906 ASP A CA 1
ATOM 6944 C C . ASP A 1 906 ? -37.165 16.448 -20.176 1.00 81.44 906 ASP A C 1
ATOM 6946 O O . ASP A 1 906 ? -36.222 15.931 -20.777 1.00 81.44 906 ASP A O 1
ATOM 6950 N N . ASP A 1 907 ? -38.411 15.976 -20.265 1.00 80.56 907 ASP A N 1
ATOM 6951 C CA . ASP A 1 907 ? -38.801 14.810 -21.072 1.00 80.56 907 ASP A CA 1
ATOM 6952 C C . ASP A 1 907 ? -38.071 13.502 -20.680 1.00 80.56 907 ASP A C 1
ATOM 6954 O O . ASP A 1 907 ? -37.755 12.695 -21.548 1.00 80.56 907 ASP A O 1
ATOM 6958 N N . VAL A 1 908 ? -37.813 13.299 -19.379 1.00 83.81 908 VAL A N 1
ATOM 6959 C CA . VAL A 1 908 ? -37.238 12.068 -18.793 1.00 83.81 908 VAL A CA 1
ATOM 6960 C C . VAL A 1 908 ? -38.180 11.470 -17.729 1.00 83.81 908 VAL A C 1
ATOM 6962 O O . VAL A 1 908 ? -38.939 12.225 -17.107 1.00 83.81 908 VAL A O 1
ATOM 6965 N N . PRO A 1 909 ? -38.177 10.140 -17.510 1.00 82.88 909 PRO A N 1
ATOM 6966 C CA . PRO A 1 909 ? -39.065 9.468 -16.555 1.00 82.88 909 PRO A CA 1
ATOM 6967 C C . PRO A 1 909 ? -38.578 9.527 -15.096 1.00 82.88 909 PRO A C 1
ATOM 6969 O O . PRO A 1 909 ? -39.308 9.113 -14.194 1.00 82.88 909 PRO A O 1
ATOM 6972 N N . PHE A 1 910 ? -37.385 10.069 -14.849 1.00 84.50 910 PHE A N 1
ATOM 6973 C CA . PHE A 1 910 ? -36.739 10.104 -13.539 1.00 84.50 910 PHE A CA 1
ATOM 6974 C C . PHE A 1 910 ? -36.713 11.499 -12.897 1.00 84.50 910 PHE A C 1
ATOM 6976 O O . PHE A 1 910 ? -36.922 12.527 -13.551 1.00 84.50 910 PHE A O 1
ATOM 6983 N N . THR A 1 911 ? -36.443 11.555 -11.591 1.00 83.38 911 THR A N 1
ATOM 6984 C CA . THR A 1 911 ? -36.247 12.822 -10.870 1.00 83.38 911 THR A CA 1
ATOM 6985 C C . THR A 1 911 ? -34.799 13.300 -10.964 1.00 83.38 911 THR A C 1
ATOM 6987 O O . THR A 1 911 ? -33.877 12.526 -11.209 1.00 83.38 911 THR A O 1
ATOM 6990 N N . VAL A 1 912 ? -34.542 14.586 -10.710 1.00 80.81 912 VAL A N 1
ATOM 6991 C CA . VAL A 1 912 ? -33.156 15.097 -10.715 1.00 80.81 912 VAL A CA 1
ATOM 6992 C C . VAL A 1 912 ? -32.333 14.485 -9.574 1.00 80.81 912 VAL A C 1
ATOM 6994 O O . VAL A 1 912 ? -31.109 14.442 -9.659 1.00 80.81 912 VAL A O 1
ATOM 6997 N N . LEU A 1 913 ? -32.981 13.981 -8.519 1.00 80.12 913 LEU A N 1
ATOM 6998 C CA . LEU A 1 913 ? -32.292 13.219 -7.481 1.00 80.12 913 LEU A CA 1
ATOM 6999 C C . LEU A 1 913 ? -31.787 11.868 -8.006 1.00 80.12 913 LEU A C 1
ATOM 7001 O O . LEU A 1 913 ? -30.668 11.487 -7.685 1.00 80.12 913 LEU A O 1
ATOM 7005 N N . ASP A 1 914 ? -32.574 11.189 -8.839 1.00 82.50 914 ASP A N 1
ATOM 7006 C CA . ASP A 1 914 ? -32.169 9.927 -9.466 1.00 82.50 914 ASP A CA 1
ATOM 7007 C C . ASP A 1 914 ? -30.997 10.158 -10.435 1.00 82.50 914 ASP A C 1
ATOM 7009 O O . ASP A 1 914 ? -30.010 9.431 -10.390 1.00 82.50 914 ASP A O 1
ATOM 7013 N N . LEU A 1 915 ? -31.025 11.259 -11.198 1.00 85.19 915 LEU A N 1
ATOM 7014 C CA . LEU A 1 915 ? -29.907 11.695 -12.049 1.00 85.19 915 LEU A CA 1
ATOM 7015 C C . LEU A 1 915 ? -28.602 11.909 -11.275 1.00 85.19 915 LEU A C 1
ATOM 7017 O O . LEU A 1 915 ? -27.532 11.568 -11.763 1.00 85.19 915 LEU A O 1
ATOM 7021 N N . LEU A 1 916 ? -28.670 12.498 -10.079 1.00 82.81 916 LEU A N 1
ATOM 7022 C CA . LEU A 1 916 ? -27.483 12.721 -9.245 1.00 82.81 916 LEU A CA 1
ATOM 7023 C C . LEU A 1 916 ? -26.956 11.436 -8.594 1.00 82.81 916 LEU A C 1
ATOM 7025 O O . LEU A 1 916 ? -25.797 11.411 -8.190 1.00 82.81 916 LEU A O 1
ATOM 7029 N N . ASN A 1 917 ? -27.800 10.412 -8.454 1.00 82.94 917 ASN A N 1
ATOM 7030 C CA . ASN A 1 917 ? -27.401 9.123 -7.894 1.00 82.94 917 ASN A CA 1
ATOM 7031 C C . ASN A 1 917 ? -26.787 8.201 -8.953 1.00 82.94 917 ASN A C 1
ATOM 7033 O O . ASN A 1 917 ? -25.906 7.420 -8.611 1.00 82.94 917 ASN A O 1
ATOM 7037 N N . ASN A 1 918 ? -27.239 8.301 -10.206 1.00 81.69 918 ASN A N 1
ATOM 7038 C CA . ASN A 1 918 ? -26.825 7.401 -11.284 1.00 81.69 918 ASN A CA 1
ATOM 7039 C C . ASN A 1 918 ? -25.838 8.032 -12.285 1.00 81.69 918 ASN A C 1
ATOM 7041 O O . ASN A 1 918 ? -25.180 7.303 -13.017 1.00 81.69 918 ASN A O 1
ATOM 7045 N N . SER A 1 919 ? -25.670 9.360 -12.298 1.00 85.62 919 SER A N 1
ATOM 7046 C CA . SER A 1 919 ? -24.760 10.057 -13.221 1.00 85.62 919 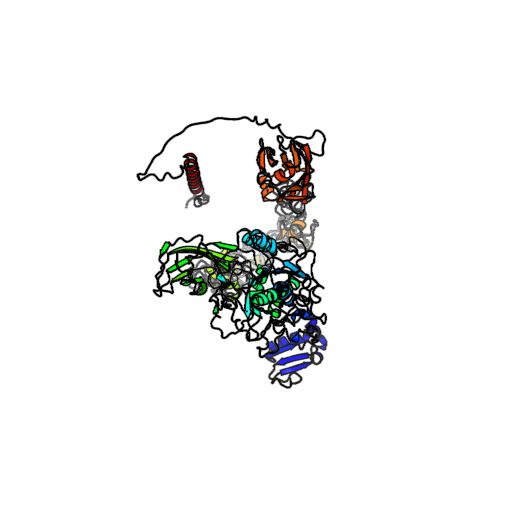SER A CA 1
ATOM 7047 C C . SER A 1 919 ? -23.833 11.047 -12.506 1.00 85.62 919 SER A C 1
ATOM 7049 O O . SER A 1 919 ? -24.136 11.586 -11.439 1.00 85.62 919 SER A O 1
ATOM 7051 N N . VAL A 1 920 ? -22.697 11.366 -13.133 1.00 85.88 920 VAL A N 1
ATOM 7052 C CA . VAL A 1 920 ? -21.719 12.321 -12.595 1.00 85.88 920 VAL A CA 1
ATOM 7053 C C . VAL A 1 920 ? -22.001 13.723 -13.130 1.00 85.88 920 VAL A C 1
ATOM 7055 O O . VAL A 1 920 ? -21.878 14.000 -14.323 1.00 85.88 920 VAL A O 1
ATOM 7058 N N . VAL A 1 921 ? -22.325 14.655 -12.234 1.00 86.25 921 VAL A N 1
ATOM 7059 C CA . VAL A 1 921 ? -22.557 16.064 -12.577 1.00 86.25 921 VAL A CA 1
ATOM 7060 C C . VAL A 1 921 ? -21.451 16.952 -12.019 1.00 86.25 921 VAL A C 1
ATOM 7062 O O . VAL A 1 921 ? -21.283 17.079 -10.807 1.00 86.25 921 VAL A O 1
ATOM 7065 N N . HIS A 1 922 ? -20.766 17.674 -12.903 1.00 87.94 922 HIS A N 1
ATOM 7066 C CA . HIS A 1 922 ? -19.740 18.649 -12.550 1.00 87.94 922 HIS A CA 1
ATOM 7067 C C . HIS A 1 922 ? -20.041 20.041 -13.098 1.00 87.94 922 HIS A C 1
ATOM 7069 O O . HIS A 1 922 ? -20.557 20.225 -14.200 1.00 87.94 922 HIS A O 1
ATOM 7075 N N . TRP A 1 923 ? -19.652 21.055 -12.328 1.00 87.94 923 TRP A N 1
ATOM 7076 C CA . TRP A 1 923 ? -19.642 22.439 -12.781 1.00 87.94 923 TRP A CA 1
ATOM 7077 C C . TRP A 1 923 ? -18.211 22.963 -12.740 1.00 87.94 923 TRP A C 1
ATOM 7079 O O . TRP A 1 923 ? -17.492 22.772 -11.758 1.00 87.94 923 TRP A O 1
ATOM 7089 N N . THR A 1 924 ? -17.802 23.679 -13.779 1.00 89.81 924 THR A N 1
ATOM 7090 C CA . THR A 1 924 ? -16.453 24.237 -13.896 1.00 89.81 924 THR A CA 1
ATOM 7091 C C . THR A 1 924 ? -16.529 25.712 -14.255 1.00 89.81 924 THR A C 1
ATOM 7093 O O . THR A 1 924 ? -17.218 26.106 -15.192 1.00 89.81 924 THR A O 1
ATOM 7096 N N . LEU A 1 925 ? -15.793 26.552 -13.536 1.00 86.38 925 LEU A N 1
ATOM 7097 C CA . LEU A 1 925 ? -15.555 27.943 -13.896 1.00 86.38 925 LEU A CA 1
ATOM 7098 C C . LEU A 1 925 ? -14.188 28.053 -14.572 1.00 86.38 925 LEU A C 1
ATOM 7100 O O . LEU A 1 925 ? -13.154 27.886 -13.933 1.00 86.38 925 LEU A O 1
ATOM 7104 N N . THR A 1 926 ? -14.178 28.375 -15.860 1.00 88.56 926 THR A N 1
ATOM 7105 C CA . THR A 1 926 ? -12.961 28.747 -16.586 1.00 88.56 926 THR A CA 1
ATOM 7106 C C . THR A 1 926 ? -12.723 30.246 -16.437 1.00 88.56 926 THR A C 1
ATOM 7108 O O . THR A 1 926 ? -13.588 31.061 -16.772 1.00 88.56 926 THR A O 1
ATOM 7111 N N . TRP A 1 927 ? -11.551 30.623 -15.948 1.00 84.88 927 TRP A N 1
ATOM 7112 C CA . TRP A 1 927 ? -11.118 32.002 -15.767 1.00 84.88 927 TRP A CA 1
ATOM 7113 C C . TRP A 1 927 ? -10.635 32.623 -17.093 1.00 84.88 927 TRP A C 1
ATOM 7115 O O . TRP A 1 927 ? -10.316 31.906 -18.043 1.00 84.88 927 TRP A O 1
ATOM 7125 N N . PRO A 1 928 ? -10.527 33.965 -17.197 1.00 80.94 928 PRO A N 1
ATOM 7126 C CA . PRO A 1 928 ? -10.113 34.634 -18.433 1.00 80.94 928 PRO A CA 1
ATOM 7127 C C . PRO A 1 928 ? -8.686 34.312 -18.898 1.00 80.94 928 PRO A C 1
ATOM 7129 O O . PRO A 1 928 ? -8.344 34.604 -20.043 1.00 80.94 928 PRO A O 1
ATOM 7132 N N . ASP A 1 929 ? -7.841 33.775 -18.017 1.00 81.44 929 ASP A N 1
ATOM 7133 C CA . ASP A 1 929 ? -6.488 33.306 -18.336 1.00 81.44 929 ASP A CA 1
ATOM 7134 C C . ASP A 1 929 ? -6.448 31.846 -18.821 1.00 81.44 929 ASP A C 1
ATOM 7136 O O . ASP A 1 929 ? -5.391 31.379 -19.240 1.00 81.44 929 ASP A O 1
ATOM 7140 N N . GLY A 1 930 ? -7.596 31.161 -18.832 1.00 79.44 930 GLY A N 1
ATOM 7141 C CA . GLY A 1 930 ? -7.744 29.771 -19.251 1.00 79.44 930 GLY A CA 1
ATOM 7142 C C . GLY A 1 930 ? -7.633 28.750 -18.119 1.00 79.44 930 GLY A C 1
ATOM 7143 O O . GLY A 1 930 ? -7.870 27.574 -18.378 1.00 79.44 930 GLY A O 1
ATOM 7144 N N . SER A 1 931 ? -7.314 29.164 -16.887 1.00 82.38 931 SER A N 1
ATOM 7145 C CA . SER A 1 931 ? -7.362 28.262 -15.729 1.00 82.38 931 SER A CA 1
ATOM 7146 C C . SER A 1 931 ? -8.799 27.817 -15.443 1.00 82.38 931 SER A C 1
ATOM 7148 O O . SER A 1 931 ? -9.753 28.518 -15.785 1.00 82.38 931 SER A O 1
ATOM 7150 N N . GLN A 1 932 ? -8.977 26.647 -14.834 1.00 85.31 932 GLN A N 1
ATOM 7151 C CA . GLN A 1 932 ? -10.287 26.074 -14.522 1.00 85.31 932 GLN A CA 1
ATOM 7152 C C . GLN A 1 932 ? -10.398 25.786 -13.027 1.00 85.31 932 GLN A C 1
ATOM 7154 O O . GLN A 1 932 ? -9.420 25.429 -12.376 1.00 85.31 932 GLN A O 1
ATOM 7159 N N . THR A 1 933 ? -11.589 25.962 -12.469 1.00 83.00 933 THR A N 1
ATOM 7160 C CA . THR A 1 933 ? -11.880 25.650 -11.067 1.00 83.00 933 THR A CA 1
ATOM 7161 C C . THR A 1 933 ? -13.227 24.960 -10.983 1.00 83.00 933 THR A C 1
ATOM 7163 O O . THR A 1 933 ? -14.210 25.473 -11.518 1.00 83.00 933 THR A O 1
ATOM 7166 N N . SER A 1 934 ? -13.287 23.815 -10.311 1.00 83.69 934 SER A N 1
ATOM 7167 C CA . SER A 1 934 ? -14.550 23.135 -10.027 1.00 83.69 934 SER A CA 1
ATOM 7168 C C . SER A 1 934 ? -15.393 23.971 -9.066 1.00 83.69 934 SER A C 1
ATOM 7170 O O . SER A 1 934 ? -14.885 24.527 -8.092 1.00 83.69 934 SER A O 1
ATOM 7172 N N . ILE A 1 935 ? -16.682 24.096 -9.357 1.00 81.38 935 ILE A N 1
ATOM 7173 C CA . ILE A 1 935 ? -17.646 24.848 -8.549 1.00 81.38 935 ILE A CA 1
ATOM 7174 C C . ILE A 1 935 ? -18.804 23.928 -8.163 1.00 81.38 935 ILE A C 1
ATOM 7176 O O . ILE A 1 935 ? -19.084 22.947 -8.845 1.00 81.38 935 ILE A O 1
ATOM 7180 N N . ILE A 1 936 ? -19.475 24.236 -7.058 1.00 76.25 936 ILE A N 1
ATOM 7181 C CA . ILE A 1 936 ? -20.591 23.430 -6.555 1.00 76.25 936 ILE A CA 1
ATOM 7182 C C . ILE A 1 936 ? -21.898 24.001 -7.117 1.00 76.25 936 ILE A C 1
ATOM 7184 O O . ILE A 1 936 ? -22.162 25.198 -6.982 1.00 76.25 936 ILE A O 1
ATOM 7188 N N . GLY A 1 937 ? -22.696 23.153 -7.766 1.00 72.06 937 GLY A N 1
ATOM 7189 C CA . GLY A 1 937 ? -24.085 23.449 -8.122 1.00 72.06 937 GLY A CA 1
ATOM 7190 C C . GLY A 1 937 ? -25.037 23.042 -6.995 1.00 72.06 937 GLY A C 1
ATOM 7191 O O . GLY A 1 937 ? -24.746 22.128 -6.230 1.00 72.06 937 GLY A O 1
ATOM 7192 N N . GLU A 1 938 ? -26.179 23.711 -6.884 1.00 79.62 938 GLU A N 1
ATOM 7193 C CA . GLU A 1 938 ? -27.219 23.401 -5.902 1.00 79.62 938 GLU A CA 1
ATOM 7194 C C . GLU A 1 938 ? -28.406 22.694 -6.571 1.00 79.62 938 GLU A C 1
ATOM 7196 O O . GLU A 1 938 ? -28.807 23.037 -7.685 1.00 79.62 938 GLU A O 1
ATOM 7201 N N . TYR A 1 939 ? -29.011 21.736 -5.870 1.00 79.69 939 TYR A N 1
ATOM 7202 C CA . TYR A 1 939 ? -30.301 21.156 -6.245 1.00 79.69 939 TYR A CA 1
ATOM 7203 C C . TYR A 1 939 ? -31.441 22.076 -5.798 1.00 79.69 939 TYR A C 1
ATOM 7205 O O . TYR A 1 939 ? -31.484 22.505 -4.640 1.00 79.69 939 TYR A O 1
ATOM 7213 N N . ILE A 1 940 ? -32.384 22.371 -6.695 1.00 78.38 940 ILE A N 1
ATOM 7214 C CA . ILE A 1 940 ? -33.557 23.184 -6.371 1.00 78.38 940 ILE A CA 1
ATOM 7215 C C . ILE A 1 940 ? -34.865 22.561 -6.848 1.00 78.38 940 ILE A C 1
ATOM 7217 O O . ILE A 1 940 ? -34.932 21.861 -7.853 1.00 78.38 940 ILE A O 1
ATOM 7221 N N . ILE A 1 941 ? -35.937 22.931 -6.146 1.00 70.25 941 ILE A N 1
ATOM 7222 C CA . ILE A 1 941 ? -37.317 22.648 -6.531 1.00 70.25 941 ILE A CA 1
ATOM 7223 C C . ILE A 1 941 ? -38.030 23.994 -6.692 1.00 70.25 941 ILE A C 1
ATOM 7225 O O . ILE A 1 941 ? -38.292 24.683 -5.700 1.00 70.25 941 ILE A O 1
ATOM 7229 N N . ASP A 1 942 ? -38.350 24.391 -7.926 1.00 62.00 942 ASP A N 1
ATOM 7230 C CA . ASP A 1 942 ? -39.109 25.615 -8.214 1.00 62.00 942 ASP A CA 1
ATOM 7231 C C . ASP A 1 942 ? -40.463 25.274 -8.835 1.00 62.00 942 ASP A C 1
ATOM 7233 O O . ASP A 1 942 ? -40.563 24.703 -9.917 1.00 62.00 942 ASP A O 1
ATOM 7237 N N . SER A 1 943 ? -41.537 25.661 -8.144 1.00 59.50 943 SER A N 1
ATOM 7238 C CA . SER A 1 943 ? -42.912 25.579 -8.653 1.00 59.50 943 SER A CA 1
ATOM 7239 C C . SER A 1 943 ? -43.367 24.174 -9.092 1.00 59.50 943 SER A C 1
ATOM 7241 O O . SER A 1 943 ? -44.351 24.058 -9.821 1.00 59.50 943 SER A O 1
ATOM 7243 N N . GLY A 1 944 ? -42.710 23.124 -8.586 1.00 62.25 944 GLY A N 1
ATOM 7244 C CA . GLY A 1 944 ? -42.992 21.721 -8.901 1.00 62.25 944 GLY A CA 1
ATOM 7245 C C . GLY A 1 944 ? -42.049 21.090 -9.926 1.00 62.25 944 GLY A C 1
ATOM 7246 O O . GLY A 1 944 ? -42.200 19.905 -10.183 1.00 62.25 944 GLY A O 1
ATOM 7247 N N . ASN A 1 945 ? -41.090 21.849 -10.464 1.00 65.88 945 ASN A N 1
ATOM 7248 C CA . ASN A 1 945 ? -40.039 21.333 -11.335 1.00 65.88 945 ASN A CA 1
ATOM 7249 C C . ASN A 1 945 ? -38.727 21.228 -10.547 1.00 65.88 945 ASN A C 1
ATOM 7251 O O . ASN A 1 945 ? -38.401 22.131 -9.766 1.00 65.88 945 ASN A O 1
ATOM 7255 N N . GLU A 1 946 ? -37.975 20.156 -10.777 1.00 75.81 946 GLU A N 1
ATOM 7256 C CA . GLU A 1 946 ? -36.667 19.896 -10.165 1.00 75.81 946 GLU A CA 1
ATOM 7257 C C . GLU A 1 946 ? -35.536 20.227 -11.135 1.00 75.81 946 GLU A C 1
ATOM 7259 O O . GLU A 1 946 ? -35.639 19.928 -12.321 1.00 75.81 946 GLU A O 1
ATOM 7264 N N . GLY A 1 947 ? -34.482 20.885 -10.659 1.00 82.88 947 GLY A N 1
ATOM 7265 C CA . GLY A 1 947 ? -33.402 21.341 -11.526 1.00 82.88 947 GLY A CA 1
ATOM 7266 C C . GLY A 1 947 ? -32.128 21.649 -10.762 1.00 82.88 947 GLY A C 1
ATOM 7267 O O . GLY A 1 947 ? -32.121 21.781 -9.536 1.00 82.88 947 GLY A O 1
ATOM 7268 N N . LEU A 1 948 ? -31.041 21.787 -11.510 1.00 86.56 948 LEU A N 1
ATOM 7269 C CA . LEU A 1 948 ? -29.732 22.124 -10.972 1.00 86.56 948 LEU A CA 1
ATOM 7270 C C . LEU A 1 948 ? -29.451 23.601 -11.220 1.00 86.56 948 LEU A C 1
ATOM 7272 O O . LEU A 1 948 ? -29.670 24.119 -12.317 1.00 86.56 948 LEU A O 1
ATOM 7276 N N . VAL A 1 949 ? -28.966 24.302 -10.201 1.00 86.75 949 VAL A N 1
ATOM 7277 C CA . VAL A 1 949 ? -28.685 25.731 -10.288 1.00 86.75 949 VAL A CA 1
ATOM 7278 C C . VAL A 1 949 ? -27.253 26.036 -9.898 1.00 86.75 949 VAL A C 1
ATOM 7280 O O . VAL A 1 949 ? -26.756 25.612 -8.863 1.00 86.75 949 VAL A O 1
ATOM 7283 N N . TYR A 1 950 ? -26.616 26.878 -10.696 1.00 87.31 950 TYR A N 1
ATOM 7284 C CA . TYR A 1 950 ? -25.457 27.635 -10.260 1.00 87.31 950 TYR A CA 1
ATOM 7285 C C . TYR A 1 950 ? -25.820 29.112 -10.218 1.00 87.31 950 TYR A C 1
ATOM 7287 O O . TYR A 1 950 ? -26.394 29.657 -11.168 1.00 87.31 950 TYR A O 1
ATOM 7295 N N . SER A 1 951 ? -25.479 29.788 -9.124 1.00 84.19 951 SER A N 1
ATOM 7296 C CA . SER A 1 951 ? -25.643 31.233 -9.032 1.00 84.19 951 SER A CA 1
ATOM 7297 C C . SER A 1 951 ? -24.425 31.899 -8.418 1.00 84.19 951 SER A C 1
ATOM 7299 O O . SER A 1 951 ? -23.758 31.327 -7.563 1.00 84.19 951 SER A O 1
ATOM 7301 N N . THR A 1 952 ? -24.129 33.113 -8.874 1.00 78.44 952 THR A N 1
ATOM 7302 C CA . THR A 1 952 ? -23.074 33.941 -8.284 1.00 78.44 952 THR A CA 1
ATOM 7303 C C . THR A 1 952 ? -23.709 35.023 -7.429 1.00 78.44 952 THR A C 1
ATOM 7305 O O . THR A 1 952 ? -24.675 35.659 -7.858 1.00 78.44 952 THR A O 1
ATOM 7308 N N . ASP A 1 953 ? -23.132 35.322 -6.274 1.00 73.44 953 ASP A N 1
ATOM 7309 C CA . ASP A 1 953 ? -23.550 36.486 -5.497 1.00 73.44 953 ASP A CA 1
ATOM 7310 C C . ASP A 1 953 ? -23.151 37.808 -6.171 1.00 73.44 953 ASP A C 1
ATOM 7312 O O . ASP A 1 953 ? -22.291 37.862 -7.056 1.00 73.44 953 ASP A O 1
ATOM 7316 N N . SER A 1 954 ? -23.812 38.901 -5.775 1.00 73.00 954 SER A N 1
ATOM 7317 C CA . SER A 1 954 ? -23.369 40.248 -6.142 1.00 73.00 954 SER A CA 1
ATOM 7318 C C . SER A 1 954 ? -22.117 40.612 -5.347 1.00 73.00 954 SER A C 1
ATOM 7320 O O . SER A 1 954 ? -22.121 40.529 -4.122 1.00 73.00 954 SER A O 1
ATOM 7322 N N . ILE A 1 955 ? -21.086 41.071 -6.042 1.00 72.50 955 ILE A N 1
ATOM 7323 C CA . ILE A 1 955 ? -19.774 41.430 -5.511 1.00 72.50 955 ILE A CA 1
ATOM 7324 C C . ILE A 1 955 ? -19.737 42.928 -5.184 1.00 72.50 955 ILE A C 1
ATOM 7326 O O . ILE A 1 955 ? -19.687 43.784 -6.080 1.00 72.50 955 ILE A O 1
ATOM 7330 N N . ASP A 1 956 ? -19.745 43.252 -3.890 1.00 70.31 956 ASP A N 1
ATOM 7331 C CA . ASP A 1 956 ? -19.626 44.624 -3.390 1.00 70.31 956 ASP A CA 1
ATOM 7332 C C . ASP A 1 956 ? -18.163 44.987 -3.093 1.00 70.31 956 ASP A C 1
ATOM 7334 O O . ASP A 1 956 ? -17.632 44.736 -2.016 1.00 70.31 956 ASP A O 1
ATOM 7338 N N . CYS A 1 957 ? -17.513 45.650 -4.049 1.00 68.81 957 CYS A N 1
ATOM 7339 C CA . CYS A 1 957 ? -16.126 46.102 -3.919 1.00 68.81 957 CYS A CA 1
ATOM 7340 C C . CYS A 1 957 ? -15.920 47.308 -2.973 1.00 68.81 957 CYS A C 1
ATOM 7342 O O . CYS A 1 957 ? -14.846 47.915 -3.003 1.00 68.81 957 CYS A O 1
ATOM 7344 N N . SER A 1 958 ? -16.933 47.718 -2.196 1.00 64.50 958 SER A N 1
ATOM 7345 C CA . SER A 1 958 ? -16.834 48.832 -1.239 1.00 64.50 958 SER A CA 1
ATOM 7346 C C . SER A 1 958 ? -16.475 48.414 0.197 1.00 64.50 958 SER A C 1
ATOM 7348 O O . SER A 1 958 ? -16.062 49.271 0.984 1.00 64.50 958 SER A O 1
ATOM 7350 N N . GLU A 1 959 ? -16.555 47.120 0.516 1.00 59.03 959 GLU A N 1
ATOM 7351 C CA . GLU A 1 959 ? -16.140 46.523 1.795 1.00 59.03 959 GLU A CA 1
ATOM 7352 C C . GLU A 1 959 ? -14.689 45.974 1.716 1.00 59.03 959 GLU A C 1
ATOM 7354 O O . GLU A 1 959 ? -14.152 45.791 0.618 1.00 59.03 959 GLU A O 1
ATOM 7359 N N . PRO A 1 960 ? -13.988 45.742 2.848 1.00 55.88 960 PRO A N 1
ATOM 7360 C CA . PRO A 1 960 ? -12.653 45.137 2.844 1.00 55.88 960 PRO A CA 1
ATOM 7361 C C . PRO A 1 960 ? -12.695 43.744 2.200 1.00 55.88 960 PRO A C 1
ATOM 7363 O O . PRO A 1 960 ? -13.487 42.912 2.631 1.00 55.88 960 PRO A O 1
ATOM 7366 N N . LEU A 1 961 ? -11.845 43.510 1.191 1.00 56.19 961 LEU A N 1
ATOM 7367 C CA . LEU A 1 961 ? -11.834 42.283 0.380 1.00 56.19 961 LEU A CA 1
ATOM 7368 C C . LEU A 1 961 ? -11.850 41.023 1.261 1.00 56.19 961 LEU A C 1
ATOM 7370 O O . LEU A 1 961 ? -10.950 40.834 2.085 1.00 56.19 961 LEU A O 1
ATOM 7374 N N . GLY A 1 962 ? -12.873 40.182 1.087 1.00 55.09 962 GLY A N 1
ATOM 7375 C CA . GLY A 1 962 ? -12.967 38.874 1.724 1.00 55.09 962 GLY A CA 1
ATOM 7376 C C . GLY A 1 962 ? -12.101 37.826 1.016 1.00 55.09 962 GLY A C 1
ATOM 7377 O O . GLY A 1 962 ? -11.462 38.091 -0.002 1.00 55.09 962 GLY A O 1
ATOM 7378 N N . TYR A 1 963 ? -12.090 36.602 1.551 1.00 53.91 963 TYR A N 1
ATOM 7379 C CA . TYR A 1 963 ? -11.314 35.444 1.067 1.00 53.91 963 TYR A CA 1
ATOM 7380 C C . TYR A 1 963 ? -11.712 34.923 -0.336 1.00 53.91 963 TYR A C 1
ATOM 7382 O O . TYR A 1 963 ? -11.266 33.856 -0.744 1.00 53.91 963 TYR A O 1
ATOM 7390 N N . SER A 1 964 ? -12.542 35.640 -1.097 1.00 63.47 964 SER A N 1
ATOM 7391 C CA . SER A 1 964 ? -13.054 35.178 -2.387 1.00 63.47 964 SER A CA 1
ATOM 7392 C C . SER A 1 964 ? -12.132 35.580 -3.545 1.00 63.47 964 SER A C 1
ATOM 7394 O O . SER A 1 964 ? -11.913 36.764 -3.816 1.00 63.47 964 SER A O 1
ATOM 7396 N N . ALA A 1 965 ? -11.600 34.589 -4.268 1.00 64.81 965 ALA A N 1
ATOM 7397 C CA . ALA A 1 965 ? -10.677 34.794 -5.390 1.00 64.81 965 ALA A CA 1
ATOM 7398 C C . ALA A 1 965 ? -11.267 35.685 -6.502 1.00 64.81 965 ALA A C 1
ATOM 7400 O O . ALA A 1 965 ? -10.557 36.495 -7.101 1.00 64.81 965 ALA A O 1
ATOM 7401 N N . ILE A 1 966 ? -12.581 35.610 -6.745 1.00 71.19 966 ILE A N 1
ATOM 7402 C CA . ILE A 1 966 ? -13.242 36.438 -7.765 1.00 71.19 966 ILE A CA 1
ATOM 7403 C C . ILE A 1 966 ? -13.298 37.923 -7.358 1.00 71.19 966 ILE A C 1
ATOM 7405 O O . ILE A 1 966 ? -13.151 38.795 -8.216 1.00 71.19 966 ILE A O 1
ATOM 7409 N N . GLU A 1 967 ? -13.415 38.231 -6.059 1.00 71.81 967 GLU A N 1
ATOM 7410 C CA . GLU A 1 967 ? -13.371 39.607 -5.536 1.00 71.81 967 GLU A CA 1
ATOM 7411 C C . GLU A 1 967 ? -11.971 40.209 -5.687 1.00 71.81 967 GLU A C 1
ATOM 7413 O O . GLU A 1 967 ? -11.827 41.351 -6.130 1.00 71.81 967 GLU A O 1
ATOM 7418 N N . GLN A 1 968 ? -10.929 39.421 -5.401 1.00 70.31 968 GLN A N 1
ATOM 7419 C CA . GLN A 1 968 ? -9.534 39.845 -5.552 1.00 70.31 968 GLN A CA 1
ATOM 7420 C C . GLN A 1 968 ? -9.165 40.148 -7.011 1.00 70.31 968 GLN A C 1
ATOM 7422 O O . GLN A 1 968 ? -8.338 41.023 -7.264 1.00 70.31 968 GLN A O 1
ATOM 7427 N N . VAL A 1 969 ? -9.796 39.473 -7.977 1.00 73.12 969 VAL A N 1
ATOM 7428 C CA . VAL A 1 969 ? -9.567 39.701 -9.413 1.00 73.12 969 VAL A CA 1
ATOM 7429 C C . VAL A 1 969 ? -10.406 40.864 -9.958 1.00 73.12 969 VAL A C 1
ATOM 7431 O O . VAL A 1 969 ? -9.905 41.662 -10.758 1.00 73.12 969 VAL A O 1
ATOM 7434 N N . LEU A 1 970 ? -11.674 40.980 -9.551 1.00 74.69 970 LEU A N 1
ATOM 7435 C CA . LEU A 1 970 ? -12.605 41.981 -10.085 1.00 74.69 970 LEU A CA 1
ATOM 7436 C C . LEU A 1 970 ? -12.445 43.356 -9.442 1.00 74.69 970 LEU A C 1
ATOM 7438 O O . LEU A 1 970 ? -12.412 44.366 -10.149 1.00 74.69 970 LEU A O 1
ATOM 7442 N N . CYS A 1 971 ? -12.329 43.420 -8.117 1.00 73.44 971 CYS A N 1
ATOM 7443 C CA . CYS A 1 971 ? -12.365 44.688 -7.395 1.00 73.44 971 CYS A CA 1
ATOM 7444 C C . CYS A 1 971 ? -11.189 45.639 -7.680 1.00 73.44 971 CYS A C 1
ATOM 7446 O O . CYS A 1 971 ? -11.413 46.846 -7.610 1.00 73.44 971 CYS A O 1
ATOM 7448 N N . PRO A 1 972 ? -9.986 45.186 -8.092 1.00 73.19 972 PRO A N 1
ATOM 7449 C CA . PRO A 1 972 ? -8.933 46.087 -8.573 1.00 73.19 972 PRO A CA 1
ATOM 7450 C C . PRO A 1 972 ? -9.178 46.693 -9.971 1.00 73.19 972 PRO A C 1
ATOM 7452 O O . PRO A 1 972 ? -8.542 47.690 -10.324 1.00 73.19 972 PRO A O 1
ATOM 7455 N N . ARG A 1 973 ? -10.064 46.111 -10.797 1.00 71.19 973 ARG A N 1
ATOM 7456 C CA . ARG A 1 973 ? -10.272 46.471 -12.219 1.00 71.19 973 ARG A CA 1
ATOM 7457 C C . ARG A 1 973 ? -11.450 47.434 -12.410 1.00 71.19 973 ARG A C 1
ATOM 7459 O O . ARG A 1 973 ? -12.453 47.136 -13.054 1.00 71.19 973 ARG A O 1
ATOM 7466 N N . HIS A 1 974 ? -11.333 48.616 -11.811 1.00 71.31 974 HIS A N 1
ATOM 7467 C CA . HIS A 1 974 ? -12.407 49.611 -11.762 1.00 71.31 974 HIS A CA 1
ATOM 7468 C C . HIS A 1 974 ? -12.828 50.155 -13.141 1.00 71.31 974 HIS A C 1
ATOM 7470 O O . HIS A 1 974 ? -11.992 50.643 -13.902 1.00 71.31 974 HIS A O 1
ATOM 7476 N N . ASN A 1 975 ? -14.145 50.214 -13.395 1.00 70.12 975 ASN A N 1
ATOM 7477 C CA . ASN A 1 975 ? -14.756 50.796 -14.600 1.00 70.12 975 ASN A CA 1
ATOM 7478 C C . ASN A 1 975 ? -14.320 50.104 -15.911 1.00 70.12 975 ASN A C 1
ATOM 7480 O O . ASN A 1 975 ? -14.331 50.717 -16.984 1.00 70.12 975 ASN A O 1
ATOM 7484 N N . GLU A 1 976 ? -13.935 48.831 -15.802 1.00 78.56 976 GLU A N 1
ATOM 7485 C CA . GLU A 1 976 ? -13.623 47.926 -16.903 1.00 78.56 976 GLU A CA 1
ATOM 7486 C C . GLU A 1 976 ? -14.687 46.825 -16.992 1.00 78.56 976 GLU A C 1
ATOM 7488 O O . GLU A 1 976 ? -15.308 46.445 -15.996 1.00 78.56 976 GLU A O 1
ATOM 7493 N N . THR A 1 977 ? -14.901 46.315 -18.206 1.00 81.88 977 THR A N 1
ATOM 7494 C CA . THR A 1 977 ? -15.589 45.040 -18.406 1.00 81.88 977 THR A CA 1
ATOM 7495 C C . THR A 1 977 ? -14.525 43.964 -18.457 1.00 81.88 977 THR A C 1
ATOM 7497 O O . THR A 1 977 ? -13.687 43.962 -19.358 1.00 81.88 977 THR A O 1
ATOM 7500 N N . VAL A 1 978 ? -14.548 43.069 -17.485 1.00 79.94 978 VAL A N 1
ATOM 7501 C CA . VAL A 1 978 ? -13.601 41.963 -17.390 1.00 79.94 978 VAL A CA 1
ATOM 7502 C C . VAL A 1 978 ? -14.314 40.691 -17.880 1.00 79.94 978 VAL A C 1
ATOM 7504 O O . VAL A 1 978 ? -15.547 40.642 -17.856 1.00 79.94 978 VAL A O 1
ATOM 7507 N N . GLY A 1 979 ? -13.577 39.705 -18.402 1.00 80.00 979 GLY A N 1
ATOM 7508 C CA . GLY A 1 979 ? -14.104 38.431 -18.919 1.00 80.00 979 GLY A CA 1
ATOM 7509 C C . GLY A 1 979 ? -13.524 38.033 -20.288 1.00 80.00 979 GLY A C 1
ATOM 7510 O O . GLY A 1 979 ? -12.672 38.757 -20.812 1.00 80.00 979 GLY A O 1
ATOM 7511 N N . PRO A 1 980 ? -13.989 36.924 -20.894 1.00 83.50 980 PRO A N 1
ATOM 7512 C CA . PRO A 1 980 ? -15.045 36.054 -20.383 1.00 83.50 980 PRO A CA 1
ATOM 7513 C C . PRO A 1 980 ? -14.539 35.109 -19.287 1.00 83.50 980 PRO A C 1
ATOM 7515 O O . PRO A 1 980 ? -13.452 34.557 -19.408 1.00 83.50 980 PRO A O 1
ATOM 7518 N N . TRP A 1 981 ? -15.356 34.891 -18.262 1.00 86.56 981 TRP A N 1
ATOM 7519 C CA . TRP A 1 981 ? -15.330 33.635 -17.509 1.00 86.56 981 TRP A CA 1
ATOM 7520 C C . TRP A 1 981 ? -16.319 32.695 -18.164 1.00 86.56 981 TRP A C 1
ATOM 7522 O O . TRP A 1 981 ? -17.371 33.153 -18.601 1.00 86.56 981 TRP A O 1
ATOM 7532 N N . VAL A 1 982 ? -16.023 31.410 -18.239 1.00 87.94 982 VAL A N 1
ATOM 7533 C CA . VAL A 1 982 ? -16.947 30.437 -18.824 1.00 87.94 982 VAL A CA 1
ATOM 7534 C C . VAL A 1 982 ? -17.408 29.511 -17.721 1.00 87.94 982 VAL A C 1
ATOM 7536 O O . VAL A 1 982 ? -16.590 28.817 -17.133 1.00 87.94 982 VAL A O 1
ATOM 7539 N N . VAL A 1 983 ? -18.703 29.528 -17.423 1.00 87.62 983 VAL A N 1
ATOM 7540 C CA . VAL A 1 983 ? -19.299 28.511 -16.556 1.00 87.62 983 VAL A CA 1
ATOM 7541 C C . VAL A 1 983 ? -19.696 27.347 -17.443 1.00 87.62 983 VAL A C 1
ATOM 7543 O O . VAL A 1 983 ? -20.495 27.531 -18.360 1.00 87.62 983 VAL A O 1
ATOM 7546 N N . THR A 1 984 ? -19.144 26.179 -17.171 1.00 88.75 984 THR A N 1
ATOM 7547 C CA . THR A 1 984 ? -19.428 24.931 -17.865 1.00 88.75 984 THR A CA 1
ATOM 7548 C C . THR A 1 984 ? -20.193 24.011 -16.929 1.00 88.75 984 THR A C 1
ATOM 7550 O O . THR A 1 984 ? -19.748 23.759 -15.816 1.00 88.75 984 THR A O 1
ATOM 7553 N N . PHE A 1 985 ? -21.352 23.545 -17.375 1.00 90.56 985 PHE A N 1
ATOM 7554 C CA . PHE A 1 985 ? -22.046 22.397 -16.811 1.00 90.56 985 PHE A CA 1
ATOM 7555 C C . PHE A 1 985 ? -21.654 21.168 -17.623 1.00 90.56 985 PHE A C 1
ATOM 7557 O O . PHE A 1 985 ? -21.788 21.191 -18.850 1.00 90.56 985 PHE A O 1
ATOM 7564 N N . THR A 1 986 ? -21.198 20.127 -16.944 1.00 89.69 986 THR A N 1
ATOM 7565 C CA . THR A 1 986 ? -20.858 18.840 -17.536 1.00 89.69 986 THR A CA 1
ATOM 7566 C C . THR A 1 986 ? -21.651 17.768 -16.815 1.00 89.69 986 THR A C 1
ATOM 7568 O O . THR A 1 986 ? -21.586 17.655 -15.594 1.00 89.69 986 THR A O 1
ATOM 7571 N N . LEU A 1 987 ? -22.405 16.996 -17.578 1.00 89.00 987 LEU A N 1
ATOM 7572 C CA . LEU A 1 987 ? -23.053 15.779 -17.125 1.00 89.00 987 LEU A CA 1
ATOM 7573 C C . LEU A 1 987 ? -22.392 14.620 -17.866 1.00 89.00 987 LEU A C 1
ATOM 7575 O O . LEU A 1 987 ? -22.356 14.637 -19.097 1.00 89.00 987 LEU A O 1
ATOM 7579 N N . THR A 1 988 ? -21.899 13.648 -17.115 1.00 86.44 988 THR A N 1
ATOM 7580 C CA . THR A 1 988 ? -21.330 12.407 -17.630 1.00 86.44 988 THR A CA 1
ATOM 7581 C C . THR A 1 988 ? -22.195 11.250 -17.163 1.00 86.44 988 THR A C 1
ATOM 7583 O O . THR A 1 988 ? -22.458 11.118 -15.968 1.00 86.44 988 THR A O 1
ATOM 7586 N N . ASP A 1 989 ? -22.630 10.434 -18.110 1.00 79.75 989 ASP A N 1
ATOM 7587 C CA . ASP A 1 989 ? -23.472 9.266 -17.882 1.00 79.75 989 ASP A CA 1
ATOM 7588 C C . ASP A 1 989 ? -23.015 8.176 -18.859 1.00 79.75 989 ASP A C 1
ATOM 7590 O O . ASP A 1 989 ? -23.113 8.352 -20.075 1.00 79.75 989 ASP A O 1
ATOM 7594 N N . GLY A 1 990 ? -22.388 7.120 -18.335 1.00 75.19 990 GLY A N 1
ATOM 7595 C CA . GLY A 1 990 ? -21.634 6.160 -19.148 1.00 75.19 990 GLY A CA 1
ATOM 7596 C C . GLY A 1 990 ? -20.492 6.821 -19.940 1.00 75.19 990 GLY A C 1
ATOM 7597 O O . GLY A 1 990 ? -19.710 7.606 -19.396 1.00 75.19 990 GLY A O 1
ATOM 7598 N N . GLU A 1 991 ? -20.394 6.512 -21.237 1.00 68.81 991 GLU A N 1
ATOM 7599 C CA . GLU A 1 991 ? -19.401 7.103 -22.153 1.00 68.81 991 GLU A CA 1
ATOM 7600 C C . GLU A 1 991 ? -19.827 8.466 -22.741 1.00 68.81 991 GLU A C 1
ATOM 7602 O O . GLU A 1 991 ? -19.014 9.168 -23.358 1.00 68.81 991 GLU A O 1
ATOM 7607 N N . GLU A 1 992 ? -21.085 8.881 -22.559 1.00 74.81 992 GLU A N 1
ATOM 7608 C CA . GLU A 1 992 ? -21.585 10.144 -23.094 1.00 74.81 992 GLU A CA 1
ATOM 7609 C C . GLU A 1 992 ? -21.355 11.322 -22.139 1.00 74.81 992 GLU A C 1
ATOM 7611 O O . GLU A 1 992 ? -21.625 11.278 -20.939 1.00 74.81 992 GLU A O 1
ATOM 7616 N N . VAL A 1 993 ? -20.903 12.443 -22.711 1.00 84.25 993 VAL A N 1
ATOM 7617 C CA . VAL A 1 993 ? -20.647 13.685 -21.974 1.00 84.25 993 VAL A CA 1
ATOM 7618 C C . VAL A 1 993 ? -21.477 14.823 -22.561 1.00 84.25 993 VAL A C 1
ATOM 7620 O O . VAL A 1 993 ? -21.232 15.306 -23.672 1.00 84.25 993 VAL A O 1
ATOM 7623 N N . VAL A 1 994 ? -22.447 15.311 -21.790 1.00 87.25 994 VAL A N 1
ATOM 7624 C CA . VAL A 1 994 ? -23.233 16.501 -22.118 1.00 87.25 994 VAL A CA 1
ATOM 7625 C C . VAL A 1 994 ? -22.581 17.730 -21.503 1.00 87.25 994 VAL A C 1
ATOM 7627 O O . VAL A 1 994 ? -22.704 17.999 -20.311 1.00 87.25 994 VAL A O 1
ATOM 7630 N N . GLU A 1 995 ? -21.957 18.543 -22.353 1.00 88.62 995 GLU A N 1
ATOM 7631 C CA . GLU A 1 995 ? -21.364 19.813 -21.940 1.00 88.62 995 GLU A CA 1
ATOM 7632 C C . GLU A 1 995 ? -22.222 21.023 -22.367 1.00 88.62 995 GLU A C 1
ATOM 7634 O O . GLU A 1 995 ? -22.709 21.129 -23.505 1.00 88.62 995 GLU A O 1
ATOM 7639 N N . ARG A 1 996 ? -22.413 21.978 -21.450 1.00 86.31 996 ARG A N 1
ATOM 7640 C CA . ARG A 1 996 ? -23.056 23.280 -21.682 1.00 86.31 996 ARG A CA 1
ATOM 7641 C C . ARG A 1 996 ? -22.227 24.395 -21.056 1.00 86.31 996 ARG A C 1
ATOM 7643 O O . ARG A 1 996 ? -22.261 24.604 -19.848 1.00 86.31 996 ARG A O 1
ATOM 7650 N N . SER A 1 997 ? -21.537 25.165 -21.891 1.00 85.75 997 SER A N 1
ATOM 7651 C CA . SER A 1 997 ? -20.693 26.278 -21.447 1.00 85.75 997 SER A CA 1
ATOM 7652 C C . SER A 1 997 ? -21.319 27.642 -21.769 1.00 85.75 997 SER A C 1
ATOM 7654 O O . SER A 1 997 ? -21.843 27.869 -22.864 1.00 85.75 997 SER A O 1
ATOM 7656 N N . TRP A 1 998 ? -21.250 28.587 -20.825 1.00 86.44 998 TRP A N 1
ATOM 7657 C CA . TRP A 1 998 ? -21.787 29.938 -20.984 1.00 86.44 998 TRP A CA 1
ATOM 7658 C C . TRP A 1 998 ? -20.807 31.036 -20.545 1.00 86.44 998 TRP A C 1
ATOM 7660 O O . TRP A 1 998 ? -20.352 31.039 -19.399 1.00 86.44 998 TRP A O 1
ATOM 7670 N N . PRO A 1 999 ? -20.502 32.020 -21.414 1.00 86.69 999 PRO A N 1
ATOM 7671 C CA . PRO A 1 999 ? -19.571 33.090 -21.084 1.00 86.69 999 PRO A CA 1
ATOM 7672 C C . PRO A 1 999 ? -20.226 34.242 -20.298 1.00 86.69 999 PRO A C 1
ATOM 7674 O O . PRO A 1 999 ? -21.277 34.781 -20.673 1.00 86.69 999 PRO A O 1
ATOM 7677 N N . LEU A 1 1000 ? -19.532 34.681 -19.248 1.00 84.06 1000 LEU A N 1
ATOM 7678 C CA . LEU A 1 1000 ? -19.869 35.774 -18.337 1.00 84.06 1000 LEU A CA 1
ATOM 7679 C C . LEU A 1 1000 ? -18.866 36.915 -18.438 1.00 84.06 1000 LEU A C 1
ATOM 7681 O O . LEU A 1 1000 ? -17.656 36.700 -18.466 1.00 84.06 1000 LEU A O 1
ATOM 7685 N N . PHE A 1 1001 ? -19.375 38.141 -18.424 1.00 84.88 1001 PHE A N 1
ATOM 7686 C CA . PHE A 1 1001 ? -18.585 39.365 -18.344 1.00 84.88 1001 PHE A CA 1
ATOM 7687 C C . PHE A 1 1001 ? -19.074 40.209 -17.169 1.00 84.88 1001 PHE A C 1
ATOM 7689 O O . PHE A 1 1001 ? -20.281 40.374 -17.002 1.00 84.88 1001 PHE A O 1
ATOM 7696 N N . PHE A 1 1002 ? -18.162 40.795 -16.396 1.00 82.69 1002 PHE A N 1
ATOM 7697 C CA . PHE A 1 1002 ? -18.507 41.644 -15.251 1.00 82.69 1002 PHE A CA 1
ATOM 7698 C C . PHE A 1 1002 ? -18.131 43.104 -15.521 1.00 82.69 1002 PHE A C 1
ATOM 7700 O O . PHE A 1 1002 ? -17.000 43.395 -15.903 1.00 82.69 1002 PHE A O 1
ATOM 7707 N N . GLU A 1 1003 ? -19.073 44.025 -15.312 1.00 82.56 1003 GLU A N 1
ATOM 7708 C CA . GLU A 1 1003 ? -18.861 45.477 -15.302 1.00 82.56 1003 GLU A CA 1
ATOM 7709 C C . GLU A 1 1003 ? -18.750 45.966 -13.848 1.00 82.56 1003 GLU A C 1
ATOM 7711 O O . GLU A 1 1003 ? -19.703 45.841 -13.075 1.00 82.56 1003 GLU A O 1
ATOM 7716 N N . VAL A 1 1004 ? -17.591 46.526 -13.481 1.00 74.94 1004 VAL A N 1
ATOM 7717 C CA . VAL A 1 1004 ? -17.260 46.914 -12.094 1.00 74.94 1004 VAL A CA 1
ATOM 7718 C C . VAL A 1 1004 ? -17.487 48.422 -11.878 1.00 74.94 1004 VAL A C 1
ATOM 7720 O O . VAL A 1 1004 ? -16.764 49.245 -12.448 1.00 74.94 1004 VAL A O 1
ATOM 7723 N N . TRP A 1 1005 ? -18.470 48.812 -11.048 1.00 62.97 1005 TRP A N 1
ATOM 7724 C CA . TRP A 1 1005 ? -18.858 50.216 -10.770 1.00 62.97 1005 TRP A CA 1
ATOM 7725 C C . TRP A 1 1005 ? -18.649 50.629 -9.294 1.00 62.97 1005 TRP A C 1
ATOM 7727 O O . TRP A 1 1005 ? -18.654 49.780 -8.416 1.00 62.97 1005 TRP A O 1
ATOM 7737 N N . ASN A 1 1006 ? -18.501 51.936 -9.000 1.00 59.25 1006 ASN A N 1
ATOM 7738 C CA . ASN A 1 1006 ? -18.250 52.470 -7.645 1.00 59.25 1006 ASN A CA 1
ATOM 7739 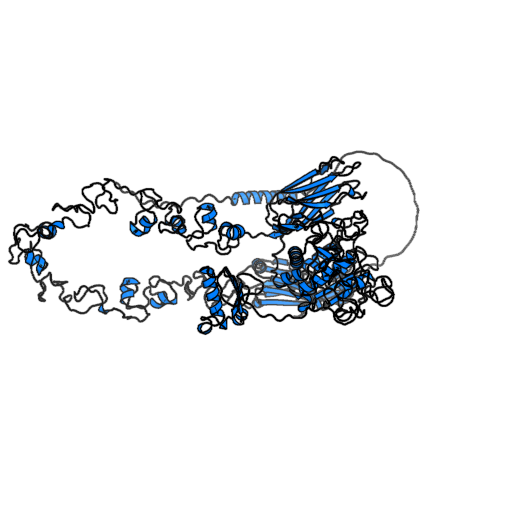C C . ASN A 1 1006 ? -19.278 53.558 -7.226 1.00 59.25 1006 ASN A C 1
ATOM 7741 O O . ASN A 1 1006 ? -19.546 54.466 -8.024 1.00 59.25 1006 ASN A O 1
ATOM 7745 N N . PRO A 1 1007 ? -19.825 53.570 -5.991 1.00 53.44 1007 PRO A N 1
ATOM 7746 C CA . PRO A 1 1007 ? -20.520 54.739 -5.443 1.00 53.44 1007 PRO A CA 1
ATOM 7747 C C . PRO A 1 1007 ? -19.521 55.842 -5.005 1.00 53.44 1007 PRO A C 1
ATOM 7749 O O . PRO A 1 1007 ? -18.423 55.540 -4.542 1.00 53.44 1007 PRO A O 1
ATOM 7752 N N . PRO A 1 1008 ? -19.846 57.144 -5.151 1.00 48.69 1008 PRO A N 1
ATOM 7753 C CA . PRO A 1 1008 ? -18.929 58.232 -4.802 1.00 48.69 1008 PRO A CA 1
ATOM 7754 C C . PRO A 1 1008 ? -18.746 58.394 -3.282 1.00 48.69 1008 PRO A C 1
ATOM 7756 O O . PRO A 1 1008 ? -19.719 58.426 -2.533 1.00 48.69 1008 PRO A O 1
ATOM 7759 N N . VAL A 1 1009 ? -17.492 58.572 -2.853 1.00 47.53 1009 VAL A N 1
ATOM 7760 C CA . VAL A 1 1009 ? -17.076 58.806 -1.457 1.00 47.53 1009 VAL A CA 1
ATOM 7761 C C . VAL A 1 1009 ? -17.530 60.195 -0.971 1.00 47.53 1009 VAL A C 1
ATOM 7763 O O . VAL A 1 1009 ? -17.279 61.195 -1.646 1.00 47.53 1009 VAL A O 1
ATOM 7766 N N . GLU A 1 1010 ? -18.177 60.278 0.200 1.00 41.56 1010 GLU A N 1
ATOM 7767 C CA . GLU A 1 1010 ? -18.433 61.551 0.897 1.00 41.56 1010 GLU A CA 1
ATOM 7768 C C . GLU A 1 1010 ? -17.138 62.095 1.531 1.00 41.56 1010 GLU A C 1
ATOM 7770 O O . GLU A 1 1010 ? -16.491 61.435 2.344 1.00 41.56 1010 GLU A O 1
ATOM 7775 N N . ASP A 1 1011 ? -16.771 63.326 1.164 1.00 37.53 1011 ASP A N 1
ATOM 7776 C CA . ASP A 1 1011 ? -15.573 64.025 1.634 1.00 37.53 1011 ASP A CA 1
ATOM 7777 C C . ASP A 1 1011 ? -15.580 64.287 3.154 1.00 37.53 1011 ASP A C 1
ATOM 7779 O O . ASP A 1 1011 ? -16.486 64.919 3.710 1.00 37.53 1011 ASP A O 1
ATOM 7783 N N . ALA A 1 1012 ? -14.486 63.905 3.815 1.00 35.44 1012 ALA A N 1
ATOM 7784 C CA . ALA A 1 1012 ? -14.170 64.296 5.182 1.00 35.44 1012 ALA A CA 1
ATOM 7785 C C . ALA A 1 1012 ? -13.939 65.817 5.296 1.00 35.44 1012 ALA A C 1
ATOM 7787 O O . ALA A 1 1012 ? -13.050 66.386 4.660 1.00 35.44 1012 ALA A O 1
ATOM 7788 N N . ILE A 1 1013 ? -14.705 66.481 6.169 1.00 36.19 1013 ILE A N 1
ATOM 7789 C CA . ILE A 1 1013 ? -14.463 67.872 6.569 1.00 36.19 1013 ILE A CA 1
ATOM 7790 C C . ILE A 1 1013 ? -13.520 67.903 7.777 1.00 36.19 1013 ILE A C 1
ATOM 7792 O O . ILE A 1 1013 ? -13.875 67.536 8.896 1.00 36.19 1013 ILE A O 1
ATOM 7796 N N . GLU A 1 1014 ? -12.326 68.434 7.538 1.00 37.88 1014 GLU A N 1
ATOM 7797 C CA . GLU A 1 1014 ? -11.398 68.963 8.535 1.00 37.88 1014 GLU A CA 1
ATOM 7798 C C . GLU A 1 1014 ? -12.035 70.133 9.315 1.00 37.88 1014 GLU A C 1
ATOM 7800 O O . GLU A 1 1014 ? -12.523 71.090 8.706 1.00 37.88 1014 GLU A O 1
ATOM 7805 N N . ASN A 1 1015 ? -11.980 70.108 10.653 1.00 33.22 1015 ASN A N 1
ATOM 7806 C CA . ASN A 1 1015 ? -11.377 71.171 11.481 1.00 33.22 1015 ASN A CA 1
ATOM 7807 C C . ASN A 1 1015 ? -11.699 71.011 12.979 1.00 33.22 1015 ASN A C 1
ATOM 7809 O O . ASN A 1 1015 ? -12.818 71.241 13.424 1.00 33.22 1015 ASN A O 1
ATOM 7813 N N . GLY A 1 1016 ? -10.644 70.805 13.767 1.00 31.53 1016 GLY A N 1
ATOM 7814 C CA . GLY A 1 1016 ? -10.175 71.868 14.654 1.00 31.53 1016 GLY A CA 1
ATOM 7815 C C . GLY A 1 1016 ? -10.902 72.116 15.983 1.00 31.53 1016 GLY A C 1
ATOM 7816 O O . GLY A 1 1016 ? -11.870 72.865 16.053 1.00 31.53 1016 GLY A O 1
ATOM 7817 N N . ASN A 1 1017 ? -10.162 71.760 17.035 1.00 32.50 1017 ASN A N 1
ATOM 7818 C CA . ASN A 1 1017 ? -9.863 72.577 18.218 1.00 32.50 1017 ASN A CA 1
ATOM 7819 C C . ASN A 1 1017 ? -10.769 72.538 19.461 1.00 32.50 1017 ASN A C 1
ATOM 7821 O O . ASN A 1 1017 ? -11.960 72.829 19.421 1.00 32.50 1017 ASN A O 1
ATOM 7825 N N . ASN A 1 1018 ? -10.037 72.452 20.584 1.00 32.47 1018 ASN A N 1
ATOM 7826 C CA . ASN A 1 1018 ? -10.376 72.781 21.973 1.00 32.47 1018 ASN A CA 1
ATOM 7827 C C . ASN A 1 1018 ? -11.307 71.768 22.655 1.00 32.47 1018 ASN A C 1
ATOM 7829 O O . ASN A 1 1018 ? -12.378 71.468 22.160 1.00 32.47 1018 ASN A O 1
ATOM 7833 N N . GLY A 1 1019 ? -11.007 71.225 23.827 1.00 31.02 1019 GLY A N 1
ATOM 7834 C CA . GLY A 1 1019 ? -10.117 71.668 24.888 1.00 31.02 1019 GLY A CA 1
ATOM 7835 C C . GLY A 1 1019 ? -10.788 71.318 26.219 1.00 31.02 1019 GLY A C 1
ATOM 7836 O O . GLY A 1 1019 ? -12.010 71.366 26.316 1.00 31.02 1019 GLY A O 1
ATOM 7837 N N . ASP A 1 1020 ? -9.955 71.024 27.212 1.00 31.67 1020 ASP A N 1
ATOM 7838 C CA . ASP A 1 1020 ? -10.233 71.002 28.652 1.00 31.67 1020 ASP A CA 1
ATOM 7839 C C . ASP A 1 1020 ? -11.117 69.907 29.277 1.00 31.67 1020 ASP A C 1
ATOM 7841 O O . ASP A 1 1020 ? -12.293 69.738 28.971 1.00 31.67 1020 ASP A O 1
ATOM 7845 N N . GLY A 1 1021 ? -10.550 69.329 30.344 1.00 31.00 1021 GLY A N 1
ATOM 7846 C CA . GLY A 1 1021 ? -11.278 68.937 31.554 1.00 31.00 1021 GLY A CA 1
ATOM 7847 C C . GLY A 1 1021 ? -11.218 67.438 31.847 1.00 31.00 1021 GLY A C 1
ATOM 7848 O O . GLY A 1 1021 ? -11.970 66.693 31.246 1.00 31.00 1021 GLY A O 1
ATOM 7849 N N . ASN A 1 1022 ? -10.281 66.939 32.668 1.00 30.33 1022 ASN A N 1
ATOM 7850 C CA . ASN A 1 1022 ? -10.407 66.858 34.142 1.00 30.33 1022 ASN A CA 1
ATOM 7851 C C . ASN A 1 1022 ? -11.567 65.906 34.526 1.00 30.33 1022 ASN A C 1
ATOM 7853 O O . ASN A 1 1022 ? -12.693 66.133 34.108 1.00 30.33 1022 ASN A O 1
ATOM 7857 N N . THR A 1 1023 ? -11.403 64.804 35.259 1.00 30.14 1023 THR A N 1
ATOM 7858 C CA . THR A 1 1023 ? -10.855 64.649 36.620 1.00 30.14 1023 THR A CA 1
ATOM 7859 C C . THR A 1 1023 ? -10.974 63.168 37.012 1.00 30.14 1023 THR A C 1
ATOM 7861 O O . THR A 1 1023 ? -11.903 62.520 36.541 1.00 30.14 1023 THR A O 1
ATOM 7864 N N . ASP A 1 1024 ? -10.116 62.755 37.951 1.00 30.41 1024 ASP A N 1
ATOM 7865 C CA . ASP A 1 1024 ? -10.346 61.824 39.076 1.00 30.41 1024 ASP A CA 1
ATOM 7866 C C . ASP A 1 1024 ? -10.858 60.402 38.797 1.00 30.41 1024 ASP A C 1
ATOM 7868 O O . ASP A 1 1024 ? -11.900 60.192 38.192 1.00 30.41 1024 ASP A O 1
ATOM 7872 N N . SER A 1 1025 ? -10.090 59.359 39.108 1.00 30.20 1025 SER A N 1
ATOM 7873 C CA . SER A 1 1025 ? -9.585 58.874 40.410 1.00 30.20 1025 SER A CA 1
ATOM 7874 C C . SER A 1 1025 ? -10.444 57.725 40.929 1.00 30.20 1025 SER A C 1
ATOM 7876 O O . SER A 1 1025 ? -11.668 57.797 40.923 1.00 30.20 1025 SER A O 1
ATOM 7878 N N . ASP A 1 1026 ? -9.724 56.720 41.433 1.00 29.84 1026 ASP A N 1
ATOM 7879 C CA . ASP A 1 1026 ? -10.127 55.817 42.509 1.00 29.84 1026 ASP A CA 1
ATOM 7880 C C . ASP A 1 1026 ? -11.256 54.815 42.198 1.00 29.84 1026 ASP A C 1
ATOM 7882 O O . ASP A 1 1026 ? -12.256 55.119 41.573 1.00 29.84 1026 ASP A O 1
ATOM 7886 N N . THR A 1 1027 ? -11.256 53.563 42.642 1.00 30.50 1027 THR A N 1
ATOM 7887 C CA . THR A 1 1027 ? -10.370 52.728 43.462 1.00 30.50 1027 THR A CA 1
ATOM 7888 C C . THR A 1 1027 ? -11.076 51.368 43.548 1.00 30.50 1027 THR A C 1
ATOM 7890 O O . THR A 1 1027 ? -12.298 51.335 43.635 1.00 30.50 1027 THR A O 1
ATOM 7893 N N . ASN A 1 1028 ? -10.279 50.306 43.673 1.00 28.58 1028 ASN A N 1
ATOM 7894 C CA . ASN A 1 1028 ? -10.474 49.153 44.562 1.00 28.58 1028 ASN A CA 1
ATOM 7895 C C . ASN A 1 1028 ? -11.688 48.216 44.403 1.00 28.58 1028 ASN A C 1
ATOM 7897 O O . ASN A 1 1028 ? -12.827 48.568 44.686 1.00 28.58 1028 ASN A O 1
ATOM 7901 N N . ASN A 1 1029 ? -11.333 46.953 44.131 1.00 30.03 1029 ASN A N 1
ATOM 7902 C CA . ASN A 1 1029 ? -11.547 45.783 44.997 1.00 30.03 1029 ASN A CA 1
ATOM 7903 C C . ASN A 1 1029 ? -12.850 45.737 45.812 1.00 30.03 1029 ASN A C 1
ATOM 7905 O O . ASN A 1 1029 ? -12.984 46.465 46.790 1.00 30.03 1029 ASN A O 1
ATOM 7909 N N . GLU A 1 1030 ? -13.686 44.731 45.559 1.00 30.72 1030 GLU A N 1
ATOM 7910 C CA . GLU A 1 1030 ? -13.764 43.546 46.429 1.00 30.72 1030 GLU A CA 1
ATOM 7911 C C . GLU A 1 1030 ? -14.693 42.468 45.845 1.00 30.72 1030 GLU A C 1
ATOM 7913 O O . GLU A 1 1030 ? -15.614 42.722 45.074 1.00 30.72 1030 GLU A O 1
ATOM 7918 N N . THR A 1 1031 ? -14.357 41.247 46.232 1.00 40.16 1031 THR A N 1
ATOM 7919 C CA . THR A 1 1031 ? -14.841 39.918 45.859 1.00 40.16 1031 THR A CA 1
ATOM 7920 C C . THR A 1 1031 ? -16.292 39.617 46.253 1.00 40.16 1031 THR A C 1
ATOM 7922 O O . THR A 1 1031 ? -16.711 39.940 47.365 1.00 40.16 1031 THR A O 1
ATOM 7925 N N . GLY A 1 1032 ? -17.003 38.873 45.398 1.00 28.86 1032 GLY A N 1
ATOM 7926 C CA . GLY A 1 1032 ? -18.287 38.229 45.691 1.00 28.86 1032 GLY A CA 1
ATOM 7927 C C . GLY A 1 1032 ? -18.628 37.162 44.642 1.00 28.86 1032 GLY A C 1
ATOM 7928 O O . GLY A 1 1032 ? -18.868 37.489 43.488 1.00 28.86 1032 GLY A O 1
ATOM 7929 N N . GLU A 1 1033 ? -18.591 35.901 45.063 1.00 35.97 1033 GLU A N 1
ATOM 7930 C CA . GLU A 1 1033 ? -18.815 34.656 44.313 1.00 35.97 1033 GLU A CA 1
ATOM 7931 C C . GLU A 1 1033 ? -20.216 34.476 43.670 1.00 35.97 1033 GLU A C 1
ATOM 7933 O O . GLU A 1 1033 ? -21.207 35.027 44.148 1.00 35.97 1033 GLU A O 1
ATOM 7938 N N . LEU A 1 1034 ? -20.251 33.543 42.697 1.00 29.69 1034 LEU A N 1
ATOM 7939 C CA . LEU A 1 1034 ? -21.367 32.766 42.108 1.00 29.69 1034 LEU A CA 1
ATOM 7940 C C . LEU A 1 1034 ? -22.102 33.331 40.874 1.00 29.69 1034 LEU A C 1
ATOM 7942 O O . LEU A 1 1034 ? -22.943 34.221 40.972 1.00 29.69 1034 LEU A O 1
ATOM 7946 N N . GLY A 1 1035 ? -21.886 32.660 39.731 1.00 26.83 1035 GLY A N 1
ATOM 7947 C CA . GLY A 1 1035 ? -22.789 32.680 38.577 1.00 26.83 1035 GLY A CA 1
ATOM 7948 C C . GLY A 1 1035 ? -22.131 32.314 37.243 1.00 26.83 1035 GLY A C 1
ATOM 7949 O O . GLY A 1 1035 ? -22.008 33.181 36.386 1.00 26.83 1035 GLY A O 1
ATOM 7950 N N . LEU A 1 1036 ? -21.734 31.048 37.052 1.00 31.38 1036 LEU A N 1
ATOM 7951 C CA . LEU A 1 1036 ? -21.483 30.486 35.718 1.00 31.38 1036 LEU A CA 1
ATOM 7952 C C . LEU A 1 1036 ? -22.797 30.536 34.921 1.00 31.38 1036 LEU A C 1
ATOM 7954 O O . LEU A 1 1036 ? -23.721 29.766 35.182 1.00 31.38 1036 LEU A O 1
ATOM 7958 N N . GLY A 1 1037 ? -22.900 31.487 33.996 1.00 29.42 1037 GLY A N 1
ATOM 7959 C CA . GLY A 1 1037 ? -23.943 31.535 32.980 1.00 29.42 1037 GLY A CA 1
ATOM 7960 C C . GLY A 1 1037 ? -23.435 30.842 31.726 1.00 29.42 1037 GLY A C 1
ATOM 7961 O O . GLY A 1 1037 ? -22.749 31.470 30.926 1.00 29.42 1037 GLY A O 1
ATOM 7962 N N . GLY A 1 1038 ? -23.745 29.552 31.585 1.00 33.03 1038 GLY A N 1
ATOM 7963 C CA . GLY A 1 1038 ? -23.569 28.833 30.325 1.00 33.03 1038 GLY A CA 1
ATOM 7964 C C . GLY A 1 1038 ? -24.425 29.449 29.207 1.00 33.03 1038 GLY A C 1
ATOM 7965 O O . GLY A 1 1038 ? -25.431 30.114 29.500 1.00 33.03 1038 GLY A O 1
ATOM 7966 N N . PRO A 1 1039 ? -24.042 29.261 27.933 1.00 36.88 1039 PRO A N 1
ATOM 7967 C CA . PRO A 1 1039 ? -24.829 29.732 26.806 1.00 36.88 1039 PRO A CA 1
ATOM 7968 C C . PRO A 1 1039 ? -26.224 29.101 26.856 1.00 36.88 1039 PRO A C 1
ATOM 7970 O O . PRO A 1 1039 ? -26.404 27.907 27.089 1.00 36.88 1039 PRO A O 1
ATOM 7973 N N . THR A 1 1040 ? -27.235 29.947 26.701 1.00 37.94 1040 THR A N 1
ATOM 7974 C CA . THR A 1 1040 ? -28.640 29.547 26.719 1.00 37.94 1040 THR A CA 1
ATOM 7975 C C . THR A 1 1040 ? -28.980 28.903 25.381 1.00 37.94 1040 THR A C 1
ATOM 7977 O O . THR A 1 1040 ? -29.056 29.586 24.364 1.00 37.94 1040 THR A O 1
ATOM 7980 N N . ILE A 1 1041 ? -29.189 27.585 25.382 1.00 43.69 1041 ILE A N 1
ATOM 7981 C CA . ILE A 1 1041 ? -29.759 26.865 24.238 1.00 43.69 1041 ILE A CA 1
ATOM 7982 C C . ILE A 1 1041 ? -31.207 27.338 24.080 1.00 43.69 1041 ILE A C 1
ATOM 7984 O O . ILE A 1 1041 ? -31.976 27.352 25.047 1.00 43.69 1041 ILE A O 1
ATOM 7988 N N . SER A 1 1042 ? -31.571 27.785 22.878 1.00 41.38 1042 SER A N 1
ATOM 7989 C CA . SER A 1 1042 ? -32.925 28.255 22.599 1.00 41.38 1042 SER A CA 1
ATOM 7990 C C . SER A 1 1042 ? -33.923 27.102 22.776 1.00 41.38 1042 SER A C 1
ATOM 7992 O O . SER A 1 1042 ? -33.653 25.952 22.424 1.00 41.38 1042 SER A O 1
ATOM 7994 N N . ASN A 1 1043 ? -35.114 27.405 23.301 1.00 39.50 1043 ASN A N 1
ATOM 7995 C CA . ASN A 1 1043 ? -36.193 26.420 23.440 1.00 39.50 1043 ASN A CA 1
ATOM 7996 C C . ASN A 1 1043 ? -36.624 25.799 22.091 1.00 39.50 1043 ASN A C 1
ATOM 7998 O O . ASN A 1 1043 ? -37.360 24.820 22.097 1.00 39.50 1043 ASN A O 1
ATOM 8002 N N . GLU A 1 1044 ? -36.173 26.329 20.951 1.00 46.59 1044 GLU A N 1
ATOM 8003 C CA . GLU A 1 1044 ? -36.458 25.790 19.618 1.00 46.59 1044 GLU A CA 1
ATOM 8004 C C . GLU A 1 1044 ? -35.599 24.551 19.303 1.00 46.59 1044 GLU A C 1
ATOM 8006 O O . GLU A 1 1044 ? -36.117 23.597 18.727 1.00 46.59 1044 GLU A O 1
ATOM 8011 N N . ILE A 1 1045 ? -34.352 24.483 19.792 1.00 46.59 1045 ILE A N 1
ATOM 8012 C CA . ILE A 1 1045 ? -33.469 23.311 19.610 1.00 46.59 1045 ILE A CA 1
ATOM 8013 C C . ILE A 1 1045 ? -33.923 22.135 20.491 1.00 46.59 1045 ILE A C 1
ATOM 8015 O O . ILE A 1 1045 ? -33.923 20.988 20.051 1.00 46.59 1045 ILE A O 1
ATOM 8019 N N . VAL A 1 1046 ? -34.406 22.405 21.711 1.00 42.09 1046 VAL A N 1
ATOM 8020 C CA . VAL A 1 1046 ? -34.942 21.359 22.609 1.00 42.09 1046 VAL A CA 1
ATOM 8021 C C . VAL A 1 1046 ? -36.276 20.798 22.092 1.00 42.09 1046 VAL A C 1
ATOM 8023 O O . VAL A 1 1046 ? -36.550 19.608 22.251 1.00 42.09 1046 VAL A O 1
ATOM 8026 N N . ILE A 1 1047 ? -37.099 21.623 21.433 1.00 45.47 1047 ILE A N 1
ATOM 8027 C CA . ILE A 1 1047 ? -38.335 21.168 20.776 1.00 45.47 1047 ILE A CA 1
ATOM 8028 C C . ILE A 1 1047 ? -38.016 20.397 19.480 1.00 45.47 1047 ILE A C 1
ATOM 8030 O O . ILE A 1 1047 ? -38.687 19.404 19.206 1.00 45.47 1047 ILE A O 1
ATOM 8034 N N . GLY A 1 1048 ? -36.966 20.781 18.741 1.00 47.25 1048 GLY A N 1
ATOM 8035 C CA . GLY A 1 1048 ? -36.475 20.060 17.559 1.00 47.25 1048 GLY A CA 1
ATOM 8036 C C . GLY A 1 1048 ? -35.912 18.672 17.885 1.00 47.25 1048 GLY A C 1
ATOM 8037 O O . GLY A 1 1048 ? -36.360 17.681 17.313 1.00 47.25 1048 GLY A O 1
ATOM 8038 N N . LEU A 1 1049 ? -35.027 18.567 18.882 1.00 42.94 1049 LEU A N 1
ATOM 8039 C CA . LEU A 1 1049 ? -34.473 17.279 19.332 1.00 42.94 1049 LEU A CA 1
ATOM 8040 C C . LEU A 1 1049 ? -35.541 16.376 19.969 1.00 42.94 1049 LEU A C 1
ATOM 8042 O O . LEU A 1 1049 ? -35.526 15.162 19.779 1.00 42.94 1049 LEU A O 1
ATOM 8046 N N . GLY A 1 1050 ? -36.526 16.961 20.663 1.00 39.47 1050 GLY A N 1
ATOM 8047 C CA . GLY A 1 1050 ? -37.688 16.225 21.164 1.00 39.47 1050 GLY A CA 1
ATOM 8048 C C . GLY A 1 1050 ? -38.593 15.683 20.050 1.00 39.47 1050 GLY A C 1
ATOM 8049 O O . GLY A 1 1050 ? -39.132 14.587 20.190 1.00 39.47 1050 GLY A O 1
ATOM 8050 N N . ALA A 1 1051 ? -38.742 16.408 18.937 1.00 47.16 1051 ALA A N 1
ATOM 8051 C CA . ALA A 1 1051 ? -39.523 15.960 17.784 1.00 47.16 1051 ALA A CA 1
ATOM 8052 C C . ALA A 1 1051 ? -38.818 14.833 17.012 1.00 47.16 1051 ALA A C 1
ATOM 8054 O O . ALA A 1 1051 ? -39.484 13.876 16.624 1.00 47.16 1051 ALA A O 1
ATOM 8055 N N . VAL A 1 1052 ? -37.489 14.898 16.874 1.00 50.81 1052 VAL A N 1
ATOM 8056 C CA . VAL A 1 1052 ? -36.674 13.844 16.243 1.00 50.81 1052 VAL A CA 1
ATOM 8057 C C . VAL A 1 1052 ? -36.654 12.572 17.096 1.00 50.81 1052 VAL A C 1
ATOM 8059 O O . VAL A 1 1052 ? -36.854 11.487 16.561 1.00 50.81 1052 VAL A O 1
ATOM 8062 N N . LEU A 1 1053 ? -36.544 12.677 18.428 1.00 40.88 1053 LEU A N 1
ATOM 8063 C CA . LEU A 1 1053 ? -36.609 11.509 19.319 1.00 40.88 1053 LEU A CA 1
ATOM 8064 C C . LEU A 1 1053 ? -38.006 10.857 19.320 1.00 40.88 1053 LEU A C 1
ATOM 8066 O O . LEU A 1 1053 ? -38.124 9.635 19.363 1.00 40.88 1053 LEU A O 1
ATOM 8070 N N . VAL A 1 1054 ? -39.081 11.651 19.239 1.00 50.38 1054 VAL A N 1
ATOM 8071 C CA . VAL A 1 1054 ? -40.453 11.127 19.110 1.00 50.38 1054 VAL A CA 1
ATOM 8072 C C . VAL A 1 1054 ? -40.681 10.503 17.729 1.00 50.38 1054 VAL A C 1
ATOM 8074 O O . VAL A 1 1054 ? -41.336 9.468 17.659 1.00 50.38 1054 VAL A O 1
ATOM 8077 N N . LEU A 1 1055 ? -40.110 11.060 16.653 1.00 50.56 1055 LEU A N 1
ATOM 8078 C CA . LEU A 1 1055 ? -40.144 10.469 15.309 1.00 50.56 1055 LEU A CA 1
ATOM 8079 C C . LEU A 1 1055 ? -39.342 9.166 15.229 1.00 50.56 1055 LEU A C 1
ATOM 8081 O O . LEU A 1 1055 ? -39.854 8.208 14.668 1.00 50.56 1055 LEU A O 1
ATOM 8085 N N . LEU A 1 1056 ? -38.172 9.078 15.869 1.00 44.12 1056 LEU A N 1
ATOM 8086 C CA . LEU A 1 1056 ? -37.376 7.847 15.960 1.00 44.12 1056 LEU A CA 1
ATOM 8087 C C . LEU A 1 1056 ? -38.065 6.768 16.806 1.00 44.12 1056 LEU A C 1
ATOM 8089 O O . LEU A 1 1056 ? -38.072 5.604 16.420 1.00 44.12 1056 LEU A O 1
ATOM 8093 N N . ILE A 1 1057 ? -38.729 7.135 17.910 1.00 45.72 1057 ILE A N 1
ATOM 8094 C CA . ILE A 1 1057 ? -39.538 6.189 18.702 1.00 45.72 1057 ILE A CA 1
ATOM 8095 C C . ILE A 1 1057 ? -40.776 5.732 17.912 1.00 45.72 1057 ILE A C 1
ATOM 8097 O O . ILE A 1 1057 ? -41.159 4.566 17.998 1.00 45.72 1057 ILE A O 1
ATOM 8101 N N . VAL A 1 1058 ? -41.399 6.612 17.120 1.00 48.81 1058 VAL A N 1
ATOM 8102 C CA . VAL A 1 1058 ? -42.515 6.254 16.228 1.00 48.81 1058 VAL A CA 1
ATOM 8103 C C . VAL A 1 1058 ? -42.030 5.372 15.071 1.00 48.81 1058 VAL A C 1
ATOM 8105 O O . VAL A 1 1058 ? -42.694 4.387 14.768 1.00 48.81 1058 VAL A O 1
ATOM 8108 N N . PHE A 1 1059 ? -40.856 5.637 14.497 1.00 45.56 1059 PHE A N 1
ATOM 8109 C CA . PHE A 1 1059 ? -40.245 4.834 13.435 1.00 45.56 1059 PHE A CA 1
ATOM 8110 C C . PHE A 1 1059 ? -39.812 3.448 13.944 1.00 45.56 1059 PHE A C 1
ATOM 8112 O O . PHE A 1 1059 ? -40.144 2.443 13.320 1.00 45.56 1059 PHE A O 1
ATOM 8119 N N . MET A 1 1060 ? -39.219 3.349 15.142 1.00 41.97 1060 MET A N 1
ATOM 8120 C CA . MET A 1 1060 ? -38.914 2.067 15.803 1.00 41.97 1060 MET A CA 1
ATOM 8121 C C . MET A 1 1060 ? -40.167 1.297 16.257 1.00 41.97 1060 MET A C 1
ATOM 8123 O O . MET A 1 1060 ? -40.158 0.067 16.303 1.00 41.97 1060 MET A O 1
ATOM 8127 N N . MET A 1 1061 ? -41.274 1.978 16.589 1.00 40.22 1061 MET A N 1
ATOM 8128 C CA . MET A 1 1061 ? -42.551 1.300 16.868 1.00 40.22 1061 MET A CA 1
ATOM 8129 C C . MET A 1 1061 ? -43.292 0.860 15.594 1.00 40.22 1061 MET A C 1
ATOM 8131 O O . MET A 1 1061 ? -44.081 -0.084 15.672 1.00 40.22 1061 MET A O 1
ATOM 8135 N N . LEU A 1 1062 ? -43.045 1.504 14.446 1.00 40.06 1062 LEU A N 1
ATOM 8136 C CA . LEU A 1 1062 ? -43.643 1.163 13.147 1.00 40.06 1062 LEU A CA 1
ATOM 8137 C C . LEU A 1 1062 ? -42.850 0.099 12.366 1.00 40.06 1062 LEU A C 1
ATOM 8139 O O . LEU A 1 1062 ? -43.444 -0.575 11.530 1.00 40.06 1062 LEU A O 1
ATOM 8143 N N . THR A 1 1063 ? -41.568 -0.118 12.681 1.00 42.50 1063 THR A N 1
ATOM 8144 C CA . THR A 1 1063 ? -40.692 -1.117 12.024 1.00 42.50 1063 THR A CA 1
ATOM 8145 C C . THR A 1 1063 ? -40.538 -2.436 12.790 1.00 42.50 1063 THR A C 1
ATOM 8147 O O . THR A 1 1063 ? -39.834 -3.339 12.344 1.00 42.50 1063 THR A O 1
ATOM 8150 N N . ARG A 1 1064 ? -41.275 -2.646 13.893 1.00 32.75 1064 ARG A N 1
ATOM 8151 C CA . ARG A 1 1064 ? -41.453 -4.002 14.443 1.00 32.75 1064 ARG A CA 1
ATOM 8152 C C . ARG A 1 1064 ? -42.293 -4.847 13.477 1.00 32.75 1064 ARG A C 1
ATOM 8154 O O . ARG A 1 1064 ? -43.525 -4.838 13.558 1.00 32.75 1064 ARG A O 1
ATOM 8161 N N . LYS A 1 1065 ? -41.623 -5.605 12.596 1.00 37.16 1065 LYS A N 1
ATOM 8162 C CA . LYS A 1 1065 ? -42.222 -6.705 11.822 1.00 37.16 1065 LYS A CA 1
ATOM 8163 C C . LYS A 1 1065 ? -43.020 -7.594 12.784 1.00 37.16 1065 LYS A C 1
ATOM 8165 O O . LYS A 1 1065 ? -42.498 -8.121 13.767 1.00 37.16 1065 LYS A O 1
ATOM 8170 N N . LYS A 1 1066 ? -44.327 -7.713 12.535 1.00 34.97 1066 LYS A N 1
ATOM 8171 C CA . LYS A 1 1066 ? -45.151 -8.753 13.162 1.00 34.97 1066 LYS A CA 1
ATOM 8172 C C . LYS A 1 1066 ? -44.613 -10.110 12.694 1.00 34.97 1066 LYS A C 1
ATOM 8174 O O . LYS A 1 1066 ? -44.330 -10.225 11.504 1.00 34.97 1066 LYS A O 1
ATOM 8179 N N . PRO A 1 1067 ? -44.550 -11.130 13.565 1.00 41.09 1067 PRO A N 1
ATOM 8180 C CA . PRO A 1 1067 ? -44.326 -12.490 13.099 1.00 41.09 1067 PRO A CA 1
ATOM 8181 C C . PRO A 1 1067 ? -45.430 -12.867 12.094 1.00 41.09 1067 PRO A C 1
ATOM 8183 O O . PRO A 1 1067 ? -46.571 -12.393 12.242 1.00 41.09 1067 PRO A O 1
ATOM 8186 N N . PRO A 1 1068 ? -45.112 -13.680 11.074 1.00 39.91 1068 PRO A N 1
ATOM 8187 C CA . PRO A 1 1068 ? -46.051 -14.038 10.023 1.00 39.91 1068 PRO A CA 1
ATOM 8188 C C . PRO A 1 1068 ? -47.308 -14.666 10.635 1.00 39.91 1068 PRO A C 1
ATOM 8190 O O . PRO A 1 1068 ? -47.251 -15.577 11.462 1.00 39.91 1068 PRO A O 1
ATOM 8193 N N . LYS A 1 1069 ? -48.481 -14.149 10.257 1.00 33.44 1069 LYS A N 1
ATOM 8194 C CA . LYS A 1 1069 ? -49.741 -14.859 10.488 1.00 33.44 1069 LYS A CA 1
ATOM 8195 C C . LYS A 1 1069 ? -49.885 -15.883 9.372 1.00 33.44 1069 LYS A C 1
ATOM 8197 O O . LYS A 1 1069 ? -49.913 -15.495 8.210 1.00 33.44 1069 LYS A O 1
ATOM 8202 N N . GLY A 1 1070 ? -49.973 -17.151 9.766 1.00 38.84 1070 GLY A N 1
ATOM 8203 C CA . GLY A 1 1070 ? -50.024 -18.302 8.872 1.00 38.84 1070 GLY A CA 1
ATOM 8204 C C . GLY A 1 1070 ? -51.063 -18.204 7.755 1.00 38.84 1070 GLY A C 1
ATOM 8205 O O . GLY A 1 1070 ? -52.120 -17.577 7.909 1.00 38.84 1070 GLY A O 1
ATOM 8206 N N . ARG A 1 1071 ? -50.734 -18.867 6.640 1.00 34.41 1071 ARG A N 1
ATOM 8207 C CA . ARG A 1 1071 ? -51.630 -19.096 5.504 1.00 34.41 1071 ARG A CA 1
ATOM 8208 C C . ARG A 1 1071 ? -52.964 -19.705 5.984 1.00 34.41 1071 ARG A C 1
ATOM 8210 O O . ARG A 1 1071 ? -52.971 -20.536 6.897 1.00 34.41 1071 ARG A O 1
ATOM 8217 N N . PRO A 1 1072 ? -54.108 -19.302 5.403 1.00 34.38 1072 PRO A N 1
ATOM 8218 C CA . PRO A 1 1072 ? -55.398 -19.905 5.697 1.00 34.38 1072 PRO A CA 1
ATOM 8219 C C . PRO A 1 1072 ? -55.433 -21.356 5.219 1.00 34.38 1072 PRO A C 1
ATOM 8221 O O . PRO A 1 1072 ? -55.194 -21.648 4.053 1.00 34.38 1072 PRO A O 1
ATOM 8224 N N . THR A 1 1073 ? -55.814 -22.250 6.122 1.00 34.91 1073 THR A N 1
ATOM 8225 C CA . THR A 1 1073 ? -56.253 -23.602 5.792 1.00 34.91 1073 THR A CA 1
ATOM 8226 C C . THR A 1 1073 ? -57.509 -23.542 4.921 1.00 34.91 1073 THR A C 1
ATOM 8228 O O . THR A 1 1073 ? -58.551 -23.020 5.336 1.00 34.91 1073 THR A O 1
ATOM 8231 N N . LEU A 1 1074 ? -57.433 -24.115 3.719 1.00 32.25 1074 LEU A N 1
ATOM 8232 C CA . LEU A 1 1074 ? -58.603 -24.506 2.940 1.00 32.25 1074 LEU A CA 1
ATOM 8233 C C . LEU A 1 1074 ? -59.282 -25.672 3.668 1.00 32.25 1074 LEU A C 1
ATOM 8235 O O . LEU A 1 1074 ? -58.843 -26.816 3.634 1.00 32.25 1074 LEU A O 1
ATOM 8239 N N . ARG A 1 1075 ? -60.362 -25.359 4.390 1.00 29.88 1075 ARG A N 1
ATOM 8240 C CA . ARG A 1 1075 ? -61.299 -26.364 4.900 1.00 29.88 1075 ARG A CA 1
ATOM 8241 C C . ARG A 1 1075 ? -62.088 -26.951 3.734 1.00 29.88 1075 ARG A C 1
ATOM 8243 O O . ARG A 1 1075 ? -62.954 -26.269 3.186 1.00 29.88 1075 ARG A O 1
ATOM 8250 N N . MET A 1 1076 ? -61.880 -28.234 3.458 1.00 34.75 1076 MET A N 1
ATOM 8251 C CA . MET A 1 1076 ? -62.906 -29.065 2.829 1.00 34.75 1076 MET A CA 1
ATOM 8252 C C . MET A 1 1076 ? -64.125 -29.228 3.767 1.00 34.75 1076 MET A C 1
ATOM 8254 O O . MET A 1 1076 ? -63.976 -29.175 4.995 1.00 34.75 1076 MET A O 1
ATOM 8258 N N . PRO A 1 1077 ? -65.348 -29.411 3.233 1.00 46.78 1077 PRO A N 1
ATOM 8259 C CA . PRO A 1 1077 ? -66.544 -29.650 4.034 1.00 46.78 1077 PRO A CA 1
ATOM 8260 C C . PRO A 1 1077 ? -66.627 -31.109 4.519 1.00 46.78 1077 PRO A C 1
ATOM 8262 O O . PRO A 1 1077 ? -66.421 -32.038 3.748 1.00 46.78 1077 PRO A O 1
ATOM 8265 N N . GLU A 1 1078 ? -67.005 -31.307 5.788 1.00 50.06 1078 GLU A N 1
ATOM 8266 C CA . GLU A 1 1078 ? -67.282 -32.622 6.393 1.00 50.06 1078 GLU A CA 1
ATOM 8267 C C . GLU A 1 1078 ? -68.313 -33.453 5.606 1.00 50.06 1078 GLU A C 1
ATOM 8269 O O . GLU A 1 1078 ? -69.422 -32.973 5.355 1.00 50.06 1078 GLU A O 1
ATOM 8274 N N . LEU A 1 1079 ? -68.047 -34.756 5.430 1.00 39.84 1079 LEU A N 1
ATOM 8275 C CA . LEU A 1 1079 ? -69.082 -35.798 5.414 1.00 39.84 1079 LEU A CA 1
ATOM 8276 C C . LEU A 1 1079 ? -68.570 -37.132 6.000 1.00 39.84 1079 LEU A C 1
ATOM 8278 O O . LEU A 1 1079 ? -67.942 -37.942 5.340 1.00 39.84 1079 LEU A O 1
ATOM 8282 N N . ARG A 1 1080 ? -68.912 -37.323 7.280 1.00 39.53 1080 ARG A N 1
ATOM 8283 C CA . ARG A 1 1080 ? -69.145 -38.569 8.042 1.00 39.53 1080 ARG A CA 1
ATOM 8284 C C . ARG A 1 1080 ? -69.069 -39.904 7.261 1.00 39.53 1080 ARG A C 1
ATOM 8286 O O . ARG A 1 1080 ? -70.014 -40.200 6.527 1.00 39.53 1080 ARG A O 1
ATOM 8293 N N . ARG A 1 1081 ? -68.236 -40.837 7.731 1.00 35.78 1081 ARG A N 1
ATOM 8294 C CA . ARG A 1 1081 ? -68.630 -41.853 8.729 1.00 35.78 1081 ARG A CA 1
ATOM 8295 C C . ARG A 1 1081 ? -67.445 -42.569 9.343 1.00 35.78 1081 ARG A C 1
ATOM 8297 O O . ARG A 1 1081 ? -66.510 -42.854 8.580 1.00 35.78 1081 ARG A O 1
#

pLDDT: mean 84.36, std 16.14, range [26.83, 98.94]

Radius of gyration: 47.24 Å; chains: 1; bounding box: 111×157×90 Å

Secondary structure (DSSP, 8-state):
--S-HHHHHT--EEEEE-SS--SEE-TTSTTEEEEEGGGSTTHHHHHHHHHHHHHHHHHHTTS-SEEEE------PPP-----TTGGG-TTT--SSGGGPPTT-S---TTGGGT-S-TT-EEEEEES---TT-TTTTTTB-TTS-EETTTTBS--PPPTT--HHHHHHHHHH-B-SSSSS-B-SSTTSEEEEEE-TTS---HHHHHHHHTTTTTT--EEEE---S--SSS--BPPPHHHHHHHHHHHHHTGGGT--EEEEE--S-GGGT--GGGBTTTT-TTSEEEEEE-TTSSBPTTPPP-TTEEEEEE--BTTB-EEEE--TTTTSSSSSSEEEEE-SHHHHHHHHHHHHHHHHHH-TT--HHHHHHHHHHH-B--STT-TTEEE-TTS-EEETTTBT-B--HHHHHHHHTTPPPPPPPEEEE---EEEEEEP-TTSS--EEEEEEE-S-EEEEEEEEEEEEE-S-GGGEEEEEE-TT--EEEEE---S-----EEEEEEEE-TTTT-B--EEEEEEEEE-SBTB--EEEEEEEEEEEEE----SS-SSS-HHHIIIII---TT-S-TT-SSS-HHHIIIII---TT-S-SS-SSS-HHHIIIII---TT-SSSS-SSS-HHHIIIII---TTS----SS-SS--TTT-TTTT-TTSSTT----SSSS-SS-SS-SSGGGTT--SSSSS--HHHIIIII---TT-S-SS-SSS-HHHIIIII---TTS-----S-SSS-TTTSTTTT-TTS-TT----TTTS-SSSSS-SSGGGTT--SS-SSS-HHHIIIII---TT-S-SS-SSS-HHHIIIII---TTS----SS-SS--TTT-S-TT-TTSSTT----SSSS-SSSSS-TTTT--HHHHEEEEEESPPSSTT-EEEETTT---EEEEEE-S-SS-HHHHHHHSEEEEEEE-TTS-EEEE--EEEEETTEEEEEEEPPP--TTSPP-S-HHHHHHTTSTT-EEEEEEEEEEEEETTEEEEEEEEEEEE---PPPPPP------------------------------HHHHHHHHHHHHHHHHHHHH--PPPPPPPPP--PPP---